Protein AF-A0A7Y5GTI1-F1 (afdb_monomer_lite)

Sequence (812 aa):
MNQNVGTFLNTLAIVGLLVFSTNTATAVPMTVPYIGQLQYDTGVNYFGEVELKATLHADMTQNTPIWGPYTFAEVDVTDGVFTILLGGDGSPALESGLLLEEGVWLEFTIDGTTMSPRQFVASVPYALLADDAAHLGGLEPSAFATWDQITAQQYVKKSDLGEVTGVTLSQLAELGYLTLTQLIEAGFATVDELVAVLQGTLHPVAFSGKYSDLIGAPAPVVSVDGLAGGTIAGAVEITGAVVADAVAAGAITQNGQPVCDKSGNCGPTLESLNCAINQVPRMGADGWECAAYGGGGSGVVPETDCAGPYKALQFQGGKFICVDLPQTGTSKGSAKGFEIVDSWGYAWDGVERHAATWTLAAQHCASLGGRLPTITELYRVSIAHKADVGTTYDTNYLWSRTQWAPGQHGRVKLTDGAVTGTNDTTAGPYRCVWPNNTANWFTGNHCYGEPESECYLTGPASKRYNIDKLDRPAVPYVAALDECNFYNASVPTQLDFAEAITDGLPNGSNQYLHTSDATRYDINNIVRWTNVQLDYTDTGSFVTWTGRSSAYRFRCIGVNYNAPKSEVTIPNPYVAPSLRIVSTMNDAPATSLAQAASLCYASGGHVAMERDYAELVRSGMPNGSNTWLWTGDYSRYDIAQVIRWTGIDKDYTDYYSTYATWQTIKGSSSPYRCVYYPVDASYQGPPSCTTNFPCVVTALGNGPVQSKTWFDPVDRPPVNYITAVKTCKSVGGRLPTARDYLEHIRNGLSNGSTNWVWTSDQVGDGGQNVEVIKWNAAEPAFDGTYSTYATNSDKGATTNRPYRCIWSNELR

Radius of gyration: 36.85 Å; chains: 1; bounding box: 100×84×128 Å

Secondary structure (DSSP, 8-state):
---------SSS-SS-----------PPP--EEEEEE-B-TTSPBP-EEEEEEEEEESSSS---EEEEEEEEEEEEEBTTEEEEEET-TTSPPPPGGGGSSS--EEEEEETTEE-SSPEE--SHHHHHHHHHTTSBTTB-GGGS--TTTS-TTS---TTSTTS-----HHHHHTT--S-HHHHHHTTS--HHHHHTTTT----PPP----TT--TTPPPPP-------S----S-----SPPPGGGTTTT--EETTEE---TT---SPPGGG----TTEEEEEETTEEEEEE--SSS-----TTTS-STTEEEEEETTEEEEEE--TTSTTTT-SSSSEEE-TTS-EEESSPEEEE-HHHHHHHHHHTT-BPPPHHHHHHHSTTTT-SS--TT--SEEEEEEEEETTEEEEEETTT--EEEEETTS-EEE--EE--PPPSSS-GGGSSSSTTPPPEEP-TTTTTEEE-SSPEEEE-HHHHHHHHHHTT-BPPPHHHHHHHHHTT---EESS-EEEEEEEETTEEEEE--EES-TT---STTTEEEEETTS-EEE--EEESS-PPPP----SSEEE-TTT--EEESSPEEEE-HHHHHHHHHHTT-EEPPHHHHHHHHHHT---EESS-EEEEEEEETTEEEEE--EE--TT--S-HHHHEEEEESTT--EEE-EEE--B-TT----TT-BTTB--EEEEESSSSS-EEEEE-SSPEEEE-HHHHHHHHHHTT-BPPPHHHHHHHHHTT--SB-SS-EEEEEEESTTS-EEEEE---B--TT--S-STTTEEEEE--TT--EEE--EEESB--

Foldseek 3Di:
DDDDDDDDPDDDPDPDDDDPPPPPPDPDFAKDKDKFFADDPVRFGDFFFKWKFKFKDLDQPDPDTPADRDIQGGFGADRRMTMDIACDNRGNGDDLVSLPRPWMWMWMQINNRTDPRTHTPPPPSVVVVVVVVCADVNHHPVVDDDVVNPDPPPDDDPVRVVPDPDDDPVNVVVVVPDDPVVCVVVPVDDPVRVVVVPPDDDDDDDPDPDPPPDPDDPDDDDDDPDDPADADDDDDDDDDDDDPVCVVVVRYDHVNHDDDPPVPQPDDDPVRADADPQWDFDQDPRGTDTDGPDDDDPDPQPPVVQPDQQWDFDDDPNDTHIDRQDCPALLNSLAAPGWFQALLRKTKRLDKDFWDQQVVQQVSLVVSQWGFAALQVLLCCAPLHVVSRHDCPQQFWAFHPQFQAFQWGKTAGRPNSDIDIDHRRDTGIHMTMDNNDADLWQWASLAADPRRDIFQQFADLGNFKGKHLEWGWWGFLSRQQRSQLSNLWGFAALLSVLRSLLVFSFDFVQWWAFHPDDLFLQKGKTFGDHGRDNPDQLFLSGIAMDGRSGTGITMTMIGPDNFDADQQDDPPWDQQPRNSKIKDLEWDDWDFPLVVQQVLQQSQFGFAAPRNCSSCLLSFRFDFPQWWAFHLADQFLFKGKTFTDHGRCNSVNDRSPSGIHIDGRPPGIGTTMTIHFGFQLVDPDFPVCDPVFHWDWDWGHDGPRTKIKTKGLEWDFWFFPSVQQVVLVVRSFGFAALSRCSSVLLVQSFDWDPWWADHPHAYDGRSQKHKTFTDDGRDNVCSSHDPNGIHIDGRDRPDITTTMTMRIRGRD

Structure (mmCIF, N/CA/C/O backbone):
data_AF-A0A7Y5GTI1-F1
#
_entry.id   AF-A0A7Y5GTI1-F1
#
loop_
_atom_site.group_PDB
_atom_site.id
_atom_site.type_symbol
_atom_site.label_atom_id
_atom_site.label_alt_id
_atom_site.label_comp_id
_atom_site.label_asym_id
_atom_site.label_entity_id
_atom_site.label_seq_id
_atom_site.pdbx_PDB_ins_code
_atom_site.Cartn_x
_atom_site.Cartn_y
_atom_site.Cartn_z
_atom_site.occupancy
_atom_site.B_iso_or_equiv
_atom_site.auth_seq_id
_atom_site.auth_comp_id
_atom_site.auth_asym_id
_atom_site.auth_atom_id
_atom_site.pdbx_PDB_model_num
ATOM 1 N N . MET A 1 1 ? -48.355 13.456 -92.345 1.00 36.22 1 MET A N 1
ATOM 2 C CA . MET A 1 1 ? -47.362 13.219 -93.416 1.00 36.22 1 MET A CA 1
ATOM 3 C C . MET A 1 1 ? -46.006 13.565 -92.827 1.00 36.22 1 MET A C 1
ATOM 5 O O . MET A 1 1 ? -45.826 14.702 -92.431 1.00 36.22 1 MET A O 1
ATOM 9 N N . ASN A 1 2 ? -45.274 12.540 -92.386 1.00 35.69 2 ASN A N 1
ATOM 10 C CA . ASN A 1 2 ? -44.119 11.949 -93.094 1.00 35.69 2 ASN A CA 1
ATOM 11 C C . ASN A 1 2 ? -42.889 12.868 -92.982 1.00 35.69 2 ASN A C 1
ATOM 13 O O . ASN A 1 2 ? -42.931 13.978 -93.491 1.00 35.69 2 ASN A O 1
ATOM 17 N N . GLN A 1 3 ? -41.906 12.509 -92.137 1.00 41.59 3 GLN A N 1
ATOM 18 C CA . GLN A 1 3 ? -40.700 11.720 -92.502 1.00 41.59 3 GLN A CA 1
ATOM 19 C C . GLN A 1 3 ? -39.766 12.547 -93.420 1.00 41.59 3 GLN A C 1
ATOM 21 O O . GLN A 1 3 ? -40.244 13.102 -94.395 1.00 41.59 3 GLN A O 1
ATOM 26 N N . ASN A 1 4 ? -38.450 12.695 -93.239 1.00 42.66 4 ASN A N 1
ATOM 27 C CA . ASN A 1 4 ? -37.425 11.849 -92.630 1.00 42.66 4 ASN A CA 1
ATOM 28 C C . ASN A 1 4 ? -36.087 12.633 -92.542 1.00 42.66 4 ASN A C 1
ATOM 30 O O . ASN A 1 4 ? -35.819 13.475 -93.391 1.00 42.66 4 ASN A O 1
ATOM 34 N N . VAL A 1 5 ? -35.272 12.279 -91.536 1.00 45.38 5 VAL A N 1
ATOM 35 C CA . VAL A 1 5 ? -33.856 11.828 -91.599 1.00 45.38 5 VAL A CA 1
ATOM 36 C C . VAL A 1 5 ? -32.812 12.691 -92.336 1.00 45.38 5 VAL A C 1
ATOM 38 O O . VAL A 1 5 ? -32.855 12.832 -93.552 1.00 45.38 5 VAL A O 1
ATOM 41 N N . GLY A 1 6 ? -31.755 13.095 -91.611 1.00 32.22 6 GLY A N 1
ATOM 42 C CA . GLY A 1 6 ? -30.464 13.448 -92.216 1.00 32.22 6 GLY A CA 1
ATOM 43 C C . GLY A 1 6 ? -29.449 14.112 -91.275 1.00 32.22 6 GLY A C 1
ATOM 44 O O . GLY A 1 6 ? -29.468 15.323 -91.112 1.00 32.22 6 GLY A O 1
ATOM 45 N N . THR A 1 7 ? -28.515 13.312 -90.743 1.00 40.84 7 THR A N 1
ATOM 46 C CA . THR A 1 7 ? -27.128 13.694 -90.373 1.00 40.84 7 THR A CA 1
ATOM 47 C C . THR A 1 7 ? -26.892 14.789 -89.320 1.00 40.84 7 THR A C 1
ATOM 49 O O . THR A 1 7 ? -26.626 15.928 -89.672 1.00 40.84 7 THR A O 1
ATOM 52 N N . PHE A 1 8 ? -26.809 14.393 -88.042 1.00 39.25 8 PHE A N 1
ATOM 53 C CA . PHE A 1 8 ? -25.876 14.967 -87.048 1.00 39.25 8 PHE A CA 1
ATOM 54 C C . PHE A 1 8 ? -25.490 13.872 -86.025 1.00 39.25 8 PHE A C 1
ATOM 56 O O . PHE A 1 8 ? -25.894 13.867 -84.868 1.00 39.25 8 PHE A O 1
ATOM 63 N N . LEU A 1 9 ? -24.749 12.873 -86.511 1.00 42.53 9 LEU A N 1
ATOM 64 C CA . LEU A 1 9 ? -24.110 11.790 -85.753 1.00 42.53 9 LEU A CA 1
ATOM 65 C C . LEU A 1 9 ? -22.601 11.922 -86.012 1.00 42.53 9 LEU A C 1
ATOM 67 O O . LEU A 1 9 ? -22.201 11.620 -87.133 1.00 42.53 9 LEU A O 1
ATOM 71 N N . ASN A 1 10 ? -21.815 12.441 -85.046 1.00 40.31 10 ASN A N 1
ATOM 72 C CA . ASN A 1 10 ? -20.383 12.108 -84.812 1.00 40.31 10 ASN A CA 1
ATOM 73 C C . ASN A 1 10 ? -19.594 13.016 -83.835 1.00 40.31 10 ASN A C 1
ATOM 75 O O . ASN A 1 10 ? -18.372 13.109 -83.933 1.00 40.31 10 ASN A O 1
ATOM 79 N N . THR A 1 11 ? -20.213 13.667 -82.844 1.00 38.53 11 THR A N 1
ATOM 80 C CA . THR A 1 11 ? -19.422 14.263 -81.736 1.00 38.53 11 THR A CA 1
ATOM 81 C C . THR A 1 11 ? -20.210 14.325 -80.427 1.00 38.53 11 THR A C 1
ATOM 83 O O . THR A 1 11 ? -20.256 15.342 -79.752 1.00 38.53 11 THR A O 1
ATOM 86 N N . LEU A 1 12 ? -20.881 13.223 -80.082 1.00 38.06 12 LEU A N 1
ATOM 87 C CA . LEU A 1 12 ? -21.534 13.041 -78.781 1.00 38.06 12 LEU A CA 1
ATOM 88 C C . LEU A 1 12 ? -21.280 11.610 -78.276 1.00 38.06 12 LEU A C 1
ATOM 90 O O . LEU A 1 12 ? -22.192 10.835 -78.020 1.00 38.06 12 LEU A O 1
ATOM 94 N N . ALA A 1 13 ? -20.007 11.224 -78.255 1.00 42.59 13 ALA A N 1
ATOM 95 C CA . ALA A 1 13 ? -19.537 9.950 -77.725 1.00 42.59 13 ALA A CA 1
ATOM 96 C C . ALA A 1 13 ? -18.061 10.105 -77.344 1.00 42.59 13 ALA A C 1
ATOM 98 O O . ALA A 1 13 ? -17.201 9.760 -78.139 1.00 42.59 13 ALA A O 1
ATOM 99 N N . ILE A 1 14 ? -17.794 10.738 -76.199 1.00 44.22 14 ILE A N 1
ATOM 100 C CA . ILE A 1 14 ? -16.613 10.648 -75.312 1.00 44.22 14 ILE A CA 1
ATOM 101 C C . ILE A 1 14 ? -16.901 11.669 -74.188 1.00 44.22 14 ILE A C 1
ATOM 103 O O . ILE A 1 14 ? -17.411 12.747 -74.469 1.00 44.22 14 ILE A O 1
ATOM 107 N N . VAL A 1 15 ? -16.609 11.330 -72.928 1.00 43.19 15 VAL A N 1
ATOM 108 C CA . VAL A 1 15 ? -16.983 12.043 -71.675 1.00 43.19 15 VAL A CA 1
ATOM 109 C C . VAL A 1 15 ? -18.380 11.703 -71.120 1.00 43.19 15 VAL A C 1
ATOM 111 O O . VAL A 1 15 ? -19.158 12.558 -70.716 1.00 43.19 15 VAL A O 1
ATOM 114 N N . GLY A 1 16 ? -18.691 10.407 -71.058 1.00 46.12 16 GLY A N 1
ATOM 115 C CA . GLY A 1 16 ? -19.838 9.864 -70.326 1.00 46.12 16 GLY A CA 1
ATOM 116 C C . GLY A 1 16 ? -19.456 8.601 -69.557 1.00 46.12 16 GLY A C 1
ATOM 117 O O . GLY A 1 16 ? -20.058 7.560 -69.781 1.00 46.12 16 GLY A O 1
ATOM 118 N N . LEU A 1 17 ? -18.404 8.666 -68.731 1.00 42.09 17 LEU A N 1
ATOM 119 C CA . LEU A 1 17 ? -18.058 7.620 -67.760 1.00 42.09 17 LEU A CA 1
ATOM 120 C C . LEU A 1 17 ? -17.113 8.190 -66.681 1.00 42.09 17 LEU A C 1
ATOM 122 O O . LEU A 1 17 ? -15.900 8.023 -66.749 1.00 42.09 17 LEU A O 1
ATOM 126 N N . LEU A 1 18 ? -17.663 8.903 -65.696 1.00 36.34 18 LEU A N 1
ATOM 127 C CA . LEU A 1 18 ? -16.980 9.158 -64.424 1.00 36.34 18 LEU A CA 1
ATOM 128 C C . LEU A 1 18 ? -17.676 8.290 -63.379 1.00 36.34 18 LEU A C 1
ATOM 130 O O . LEU A 1 18 ? -18.772 8.584 -62.911 1.00 36.34 18 LEU A O 1
ATOM 134 N N . VAL A 1 19 ? -17.053 7.143 -63.131 1.00 37.56 19 VAL A N 1
ATOM 135 C CA . VAL A 1 19 ? -17.410 6.184 -62.092 1.00 37.56 19 VAL A CA 1
ATOM 136 C C . VAL A 1 19 ? -17.234 6.887 -60.745 1.00 37.56 19 VAL A C 1
ATOM 138 O O . VAL A 1 19 ? -16.122 7.272 -60.394 1.00 37.56 19 VAL A O 1
ATOM 141 N N . PHE A 1 20 ? -18.321 7.076 -59.997 1.00 36.84 20 PHE A N 1
ATOM 142 C CA . PHE A 1 20 ? -18.232 7.396 -58.575 1.00 36.84 20 PHE A CA 1
ATOM 143 C C . PHE A 1 20 ? -17.738 6.140 -57.855 1.00 36.84 20 PHE A C 1
ATOM 145 O O . PHE A 1 20 ? -18.506 5.211 -57.614 1.00 36.84 20 PHE A O 1
ATOM 152 N N . SER A 1 21 ? -16.443 6.095 -57.552 1.00 31.05 21 SER A N 1
ATOM 153 C CA . SER A 1 21 ? -15.856 5.083 -56.677 1.00 31.05 21 SER A CA 1
ATOM 154 C C . SER A 1 21 ? -16.365 5.320 -55.256 1.00 31.05 21 SER A C 1
ATOM 156 O O . SER A 1 21 ? -15.812 6.127 -54.512 1.00 31.05 21 SER A O 1
ATOM 158 N N . THR A 1 22 ? -17.450 4.653 -54.866 1.00 35.97 22 THR A N 1
ATOM 159 C CA . THR A 1 22 ? -17.793 4.509 -53.451 1.00 35.97 22 THR A CA 1
ATOM 160 C C . THR A 1 22 ? -16.725 3.622 -52.822 1.00 35.97 22 THR A C 1
ATOM 162 O O . THR A 1 22 ? -16.745 2.407 -53.015 1.00 35.97 22 THR A O 1
ATOM 165 N N . ASN A 1 23 ? -15.770 4.217 -52.108 1.00 35.69 23 ASN A N 1
ATOM 166 C CA . ASN A 1 23 ? -14.880 3.459 -51.237 1.00 35.69 23 ASN A CA 1
ATOM 167 C C . ASN A 1 23 ? -15.736 2.895 -50.099 1.00 35.69 23 ASN A C 1
ATOM 169 O O . ASN A 1 23 ? -16.010 3.577 -49.115 1.00 35.69 23 ASN A O 1
ATOM 173 N N . THR A 1 24 ? -16.215 1.664 -50.254 1.00 37.25 24 THR A N 1
ATOM 174 C CA . THR A 1 24 ? -16.672 0.874 -49.115 1.00 37.25 24 THR A CA 1
ATOM 175 C C . THR A 1 24 ? -15.441 0.628 -48.256 1.00 37.25 24 THR A C 1
ATOM 177 O O . THR A 1 24 ? -14.560 -0.128 -48.664 1.00 37.25 24 THR A O 1
ATOM 180 N N . ALA A 1 25 ? -15.345 1.307 -47.113 1.00 40.88 25 ALA A N 1
ATOM 181 C CA . ALA A 1 25 ? -14.351 0.980 -46.104 1.00 40.88 25 ALA A CA 1
ATOM 182 C C . ALA A 1 25 ? -14.602 -0.472 -45.681 1.00 40.88 25 ALA A C 1
ATOM 184 O O . ALA A 1 25 ? -15.604 -0.785 -45.040 1.00 40.88 25 ALA A O 1
ATOM 185 N N . THR A 1 26 ? -13.748 -1.382 -46.136 1.00 47.75 26 THR A N 1
ATOM 186 C CA . THR A 1 26 ? -13.763 -2.767 -45.685 1.00 47.75 26 THR A CA 1
ATOM 187 C C . THR A 1 26 ? -13.248 -2.761 -44.256 1.00 47.75 26 THR A C 1
ATOM 189 O O . THR A 1 26 ? -12.081 -2.435 -44.040 1.00 47.75 26 THR A O 1
ATOM 192 N N . ALA A 1 27 ? -14.121 -3.062 -43.291 1.00 56.53 27 ALA A N 1
ATOM 193 C CA . ALA A 1 27 ? -13.717 -3.261 -41.906 1.00 56.53 27 ALA A CA 1
ATOM 194 C C . ALA A 1 27 ? -12.557 -4.267 -41.863 1.00 56.53 27 ALA A C 1
ATOM 196 O O . ALA A 1 27 ? -12.600 -5.290 -42.554 1.00 56.53 27 ALA A O 1
ATOM 197 N N . VAL A 1 28 ? -11.507 -3.946 -41.105 1.00 60.78 28 VAL A N 1
ATOM 198 C CA . VAL A 1 28 ? -10.356 -4.835 -40.931 1.00 60.78 28 VAL A CA 1
ATOM 199 C C . VAL A 1 28 ? -10.869 -6.135 -40.297 1.00 60.78 28 VAL A C 1
ATOM 201 O O . VAL A 1 28 ? -11.531 -6.068 -39.260 1.00 60.78 28 VAL A O 1
ATOM 204 N N . PRO A 1 29 ? -10.642 -7.311 -40.914 1.00 69.25 29 PRO A N 1
ATOM 205 C CA . PRO A 1 29 ? -11.096 -8.575 -40.348 1.00 69.25 29 PRO A CA 1
ATOM 206 C C . PRO A 1 29 ? -10.516 -8.778 -38.946 1.00 69.25 29 PRO A C 1
ATOM 208 O O . PRO A 1 29 ? -9.301 -8.722 -38.764 1.00 69.25 29 PRO A O 1
ATOM 211 N N . MET A 1 30 ? -11.377 -9.019 -37.956 1.00 80.31 30 MET A N 1
ATOM 212 C CA . MET A 1 30 ? -10.938 -9.305 -36.591 1.00 80.31 30 MET A CA 1
ATOM 213 C C . MET A 1 30 ? -10.418 -10.738 -36.507 1.00 80.31 30 MET A C 1
ATOM 215 O O . MET A 1 30 ? -11.181 -11.704 -36.608 1.00 80.31 30 MET A O 1
ATOM 219 N N . THR A 1 31 ? -9.106 -10.852 -36.317 1.00 87.88 31 THR A N 1
ATOM 220 C CA . THR A 1 31 ? -8.387 -12.120 -36.183 1.00 87.88 31 THR A CA 1
ATOM 221 C C . THR A 1 31 ? -7.679 -12.207 -34.835 1.00 87.88 31 THR A C 1
ATOM 223 O O . THR A 1 31 ? -7.075 -11.231 -34.393 1.00 87.88 31 THR A O 1
ATOM 226 N N . VAL A 1 32 ? -7.694 -13.379 -34.204 1.00 88.31 32 VAL A N 1
ATOM 227 C CA . VAL A 1 32 ? -7.061 -13.646 -32.908 1.00 88.31 32 VAL A CA 1
ATOM 228 C C . VAL A 1 32 ? -6.022 -14.760 -33.059 1.00 88.31 32 VAL A C 1
ATOM 230 O O . VAL A 1 32 ? -6.406 -15.901 -33.325 1.00 88.31 32 VAL A O 1
ATOM 233 N N . PRO A 1 33 ? -4.714 -14.479 -32.890 1.00 91.56 33 PRO A N 1
ATOM 234 C CA . PRO A 1 33 ? -3.706 -15.530 -32.890 1.00 91.56 33 PRO A CA 1
ATOM 235 C C . PRO A 1 33 ? -3.850 -16.377 -31.623 1.00 91.56 33 PRO A C 1
ATOM 237 O O . PRO A 1 33 ? -3.929 -15.847 -30.513 1.00 91.56 33 PRO A O 1
ATOM 240 N N . TYR A 1 34 ? -3.868 -17.695 -31.788 1.00 93.31 34 TYR A N 1
ATOM 241 C CA . TYR A 1 34 ? -3.927 -18.656 -30.695 1.00 93.31 34 TYR A CA 1
ATOM 242 C C . TYR A 1 34 ? -2.738 -19.615 -30.780 1.00 93.31 34 TYR A C 1
ATOM 244 O O . TYR A 1 34 ? -2.467 -20.183 -31.836 1.00 93.31 34 TYR A O 1
ATOM 252 N N . ILE A 1 35 ? -2.050 -19.806 -29.652 1.00 94.06 35 ILE A N 1
ATOM 253 C CA . ILE A 1 35 ? -0.941 -20.753 -29.502 1.00 94.06 35 ILE A CA 1
ATOM 254 C C . ILE A 1 35 ? -1.369 -21.808 -28.484 1.00 94.06 35 ILE A C 1
ATOM 256 O O . ILE A 1 35 ? -1.734 -21.461 -27.359 1.00 94.06 35 ILE A O 1
ATOM 260 N N . GLY A 1 36 ? -1.315 -23.079 -28.872 1.00 93.75 36 GLY A N 1
ATOM 261 C CA . GLY A 1 36 ? -1.652 -24.212 -28.013 1.00 93.75 36 GLY A CA 1
ATOM 262 C C . GLY A 1 36 ? -0.488 -25.182 -27.849 1.00 93.75 36 GLY A C 1
ATOM 263 O O . GLY A 1 36 ? 0.427 -25.208 -28.671 1.00 93.75 36 GLY A O 1
ATOM 264 N N . GLN A 1 37 ? -0.537 -25.989 -26.785 1.00 95.81 37 GLN A N 1
ATOM 265 C CA . GLN A 1 37 ? 0.386 -27.101 -26.565 1.00 95.81 37 GLN A CA 1
ATOM 266 C C . GLN A 1 37 ? -0.374 -28.435 -26.561 1.00 95.81 37 GLN A C 1
ATOM 268 O O . GLN A 1 37 ? -1.390 -28.578 -25.882 1.00 95.81 37 GLN A O 1
ATOM 273 N N . LEU A 1 38 ? 0.139 -29.411 -27.301 1.00 95.31 38 LEU A N 1
ATOM 274 C CA . LEU A 1 38 ? -0.356 -30.764 -27.461 1.00 95.31 38 LEU A CA 1
ATOM 275 C C . LEU A 1 38 ? 0.699 -31.755 -26.959 1.00 95.31 38 LEU A C 1
ATOM 277 O O . LEU A 1 38 ? 1.862 -31.740 -27.371 1.00 95.31 38 LEU A O 1
ATOM 281 N N . GLN A 1 39 ? 0.276 -32.636 -26.061 1.00 93.56 39 GLN A N 1
ATOM 282 C CA . GLN A 1 39 ? 1.096 -33.698 -25.494 1.00 93.56 39 GLN A CA 1
ATOM 283 C C . GLN A 1 39 ? 0.340 -35.019 -25.576 1.00 93.56 39 GLN A C 1
ATOM 285 O O . GLN A 1 39 ? -0.888 -35.049 -25.521 1.00 93.56 39 GLN A O 1
ATOM 290 N N . TYR A 1 40 ? 1.084 -36.114 -25.675 1.00 86.69 40 TYR A N 1
ATOM 291 C CA . TYR A 1 40 ? 0.546 -37.445 -25.432 1.00 86.69 40 TYR A CA 1
ATOM 292 C C . TYR A 1 40 ? 0.231 -37.624 -23.939 1.00 86.69 40 TYR A C 1
ATOM 294 O O . TYR A 1 40 ? 0.862 -36.993 -23.092 1.00 86.69 40 TYR A O 1
ATOM 302 N N . ASP A 1 41 ? -0.638 -38.579 -23.596 1.00 83.06 41 ASP A N 1
ATOM 303 C CA . ASP A 1 41 ? -0.954 -38.942 -22.198 1.00 83.06 41 ASP A CA 1
ATOM 304 C C . ASP A 1 41 ? 0.280 -39.348 -21.368 1.00 83.06 41 ASP A C 1
ATOM 306 O O . ASP A 1 41 ? 0.254 -39.370 -20.139 1.00 83.06 41 ASP A O 1
ATOM 310 N N . THR A 1 42 ? 1.386 -39.675 -22.038 1.00 86.25 42 THR A N 1
ATOM 311 C CA . THR A 1 42 ? 2.684 -39.970 -21.422 1.00 86.25 42 THR A CA 1
ATOM 312 C C . THR A 1 42 ? 3.453 -38.719 -20.977 1.00 86.25 42 THR A C 1
ATOM 314 O O . THR A 1 42 ? 4.522 -38.856 -20.383 1.00 86.25 42 THR A O 1
ATOM 317 N N . GLY A 1 43 ? 2.948 -37.515 -21.267 1.00 83.44 43 GLY A N 1
ATOM 318 C CA . GLY A 1 43 ? 3.606 -36.231 -21.008 1.00 83.44 43 GLY A CA 1
ATOM 319 C C . GLY A 1 43 ? 4.670 -35.845 -22.041 1.00 83.44 43 GLY A C 1
ATOM 320 O O . GLY A 1 43 ? 5.384 -34.864 -21.850 1.00 83.44 43 GLY A O 1
ATOM 321 N N . VAL A 1 44 ? 4.808 -36.610 -23.129 1.00 87.56 44 VAL A N 1
ATOM 322 C CA . VAL A 1 44 ? 5.727 -36.298 -24.235 1.00 87.56 44 VAL A CA 1
ATOM 323 C C . VAL A 1 44 ? 5.046 -35.336 -25.207 1.00 87.56 44 VAL A C 1
ATOM 325 O O . VAL A 1 44 ? 3.890 -35.546 -25.573 1.00 87.56 44 VAL A O 1
ATOM 328 N N . ASN A 1 45 ? 5.764 -34.305 -25.650 1.00 92.75 45 ASN A N 1
ATOM 329 C CA . ASN A 1 45 ? 5.281 -33.350 -26.646 1.00 92.75 45 ASN A CA 1
ATOM 330 C C . ASN A 1 45 ? 4.934 -34.043 -27.978 1.00 92.75 45 ASN A C 1
ATOM 332 O O . ASN A 1 45 ? 5.689 -34.887 -28.468 1.00 92.75 45 ASN A O 1
ATOM 336 N N . TYR A 1 46 ? 3.786 -33.688 -28.560 1.00 94.06 46 TYR A N 1
ATOM 337 C CA . TYR A 1 46 ? 3.366 -34.188 -29.870 1.00 94.06 46 TYR A CA 1
ATOM 338 C C . TYR A 1 46 ? 4.194 -33.543 -30.998 1.00 94.06 46 TYR A C 1
ATOM 340 O O . TYR A 1 46 ? 4.588 -32.384 -30.901 1.00 94.06 46 TYR A O 1
ATOM 348 N N . PHE A 1 47 ? 4.464 -34.282 -32.077 1.00 94.62 47 PHE A N 1
ATOM 349 C CA . PHE A 1 47 ? 5.173 -33.775 -33.256 1.00 94.62 47 PHE A CA 1
ATOM 350 C C . PHE A 1 47 ? 4.541 -34.350 -34.526 1.00 94.62 47 PHE A C 1
ATOM 352 O O . PHE A 1 47 ? 4.444 -35.573 -34.651 1.00 94.62 47 PHE A O 1
ATOM 359 N N . GLY A 1 48 ? 4.141 -33.482 -35.455 1.00 95.88 48 GLY A N 1
ATOM 360 C CA . GLY A 1 48 ? 3.481 -33.852 -36.710 1.00 95.88 48 GLY A CA 1
ATOM 361 C C . GLY A 1 48 ? 2.346 -32.896 -37.072 1.00 95.88 48 GLY A C 1
ATOM 362 O O . GLY A 1 48 ? 2.132 -31.901 -36.388 1.00 95.88 48 GLY A O 1
ATOM 363 N N . GLU A 1 49 ? 1.607 -33.215 -38.128 1.00 97.19 49 GLU A N 1
ATOM 364 C CA . GLU A 1 49 ? 0.411 -32.473 -38.543 1.00 97.19 49 GLU A CA 1
ATOM 365 C C . GLU A 1 49 ? -0.845 -33.043 -37.864 1.00 97.19 49 GLU A C 1
ATOM 367 O O . GLU A 1 49 ? -0.906 -34.245 -37.578 1.00 97.19 49 GLU A O 1
ATOM 372 N N . VAL A 1 50 ? -1.842 -32.191 -37.613 1.00 97.19 50 VAL A N 1
ATOM 373 C CA . VAL A 1 50 ? -3.167 -32.582 -37.093 1.00 97.19 50 VAL A CA 1
ATOM 374 C C . VAL A 1 50 ? -4.298 -31.842 -37.813 1.00 97.19 50 VAL A C 1
ATOM 376 O O . VAL A 1 50 ? -4.125 -30.709 -38.267 1.00 97.19 50 VAL A O 1
ATOM 379 N N . GLU A 1 51 ? -5.488 -32.449 -37.883 1.00 97.62 51 GLU A N 1
ATOM 380 C CA . GLU A 1 51 ? -6.732 -31.718 -38.160 1.00 97.62 51 GLU A CA 1
ATOM 381 C C . GLU A 1 51 ? -7.245 -31.114 -36.850 1.00 97.62 51 GLU A C 1
ATOM 383 O O . GLU A 1 51 ? -7.559 -31.831 -35.897 1.00 97.62 51 GLU A O 1
ATOM 388 N N . LEU A 1 52 ? -7.387 -29.791 -36.812 1.00 97.38 52 LEU A N 1
ATOM 389 C CA . LEU A 1 52 ? -7.878 -29.074 -35.643 1.00 97.38 52 LEU A CA 1
ATOM 390 C C . LEU A 1 52 ? -9.219 -28.407 -35.953 1.00 97.38 52 LEU A C 1
ATOM 392 O O . LEU A 1 52 ? -9.360 -27.697 -36.944 1.00 97.38 52 LEU A O 1
ATOM 396 N N . LYS A 1 53 ? -10.216 -28.582 -35.082 1.00 97.75 53 LYS A N 1
ATOM 397 C CA . LYS A 1 53 ? -11.475 -27.820 -35.121 1.00 97.75 53 LYS A CA 1
ATOM 398 C C . LYS A 1 53 ? -11.589 -26.927 -33.905 1.00 97.75 53 LYS A C 1
ATOM 400 O O . LYS A 1 53 ? -11.480 -27.430 -32.791 1.00 97.75 53 LYS A O 1
ATOM 405 N N . ALA A 1 54 ? -11.833 -25.641 -34.125 1.00 97.06 54 ALA A N 1
ATOM 406 C CA . ALA A 1 54 ? -12.027 -24.658 -33.066 1.00 97.06 54 ALA A CA 1
ATOM 407 C C . ALA A 1 54 ? -13.492 -24.213 -32.997 1.00 97.06 54 ALA A C 1
ATOM 409 O O . ALA A 1 54 ? -14.101 -23.901 -34.026 1.00 97.06 54 ALA A O 1
ATOM 410 N N . THR A 1 55 ? -14.023 -24.136 -31.779 1.00 97.06 55 THR A N 1
ATOM 411 C CA . THR A 1 55 ? -15.394 -23.696 -31.495 1.00 97.06 55 THR A CA 1
ATOM 412 C C . THR A 1 55 ? -15.398 -22.785 -30.269 1.00 97.06 55 THR A C 1
ATOM 414 O O . THR A 1 55 ? -14.792 -23.122 -29.255 1.00 97.06 55 THR A O 1
ATOM 417 N N . LEU A 1 56 ? -16.078 -21.641 -30.332 1.00 95.19 56 LEU A N 1
ATOM 418 C CA . LEU A 1 56 ? -16.292 -20.755 -29.187 1.00 95.19 56 LEU A CA 1
ATOM 419 C C . LEU A 1 56 ? -17.699 -20.946 -28.616 1.00 95.19 56 LEU A C 1
ATOM 421 O O . LEU A 1 56 ? -18.672 -21.071 -29.361 1.00 95.19 56 LEU A O 1
ATOM 425 N N . HIS A 1 57 ? -17.803 -20.901 -27.293 1.00 94.75 57 HIS A N 1
ATOM 426 C CA . HIS A 1 57 ? -19.032 -21.038 -26.514 1.00 94.75 57 HIS A CA 1
ATOM 427 C C . HIS A 1 57 ? -19.167 -19.887 -25.513 1.00 94.75 57 HIS A C 1
ATOM 429 O O . HIS A 1 57 ? -18.166 -19.397 -25.000 1.00 94.75 57 HIS A O 1
ATOM 435 N N . ALA A 1 58 ? -20.401 -19.499 -25.187 1.00 90.94 58 ALA A N 1
ATOM 436 C CA . ALA A 1 58 ? -20.686 -18.496 -24.152 1.00 90.94 58 ALA A CA 1
ATOM 437 C C . ALA A 1 58 ? -20.594 -19.051 -22.714 1.00 90.94 58 ALA A C 1
ATOM 439 O O . ALA A 1 58 ? -20.695 -18.308 -21.747 1.00 90.94 58 ALA A O 1
ATOM 440 N N . ASP A 1 59 ? -20.447 -20.371 -22.553 1.00 89.12 59 ASP A N 1
ATOM 441 C CA . ASP A 1 59 ? -20.339 -21.024 -21.247 1.00 89.12 59 ASP A CA 1
ATOM 442 C C . ASP A 1 59 ? -19.481 -22.301 -21.325 1.00 89.12 59 ASP A C 1
ATOM 444 O O . ASP A 1 59 ? -19.383 -22.964 -22.366 1.00 89.12 59 ASP A O 1
ATOM 448 N N . MET A 1 60 ? -18.892 -22.676 -20.188 1.00 87.75 60 MET A N 1
ATOM 449 C CA . MET A 1 60 ? -18.098 -23.887 -20.009 1.00 87.75 60 MET A CA 1
ATOM 450 C C . MET A 1 60 ? -18.927 -25.154 -20.276 1.00 87.75 60 MET A C 1
ATOM 452 O O . MET A 1 60 ? -18.365 -26.155 -20.717 1.00 87.75 60 MET A O 1
ATOM 456 N N . THR A 1 61 ? -20.245 -25.126 -20.027 1.00 84.06 61 THR A N 1
ATOM 457 C CA . THR A 1 61 ? -21.113 -26.318 -20.095 1.00 84.06 61 THR A CA 1
ATOM 458 C C . THR A 1 61 ? -22.134 -26.317 -21.235 1.00 84.06 61 THR A C 1
ATOM 460 O O . THR A 1 61 ? -22.621 -27.382 -21.617 1.00 84.06 61 THR A O 1
ATOM 463 N N . GLN A 1 62 ? -22.470 -25.159 -21.811 1.00 81.38 62 GLN A N 1
ATOM 464 C CA . GLN A 1 62 ? -23.461 -25.087 -22.890 1.00 81.38 62 GLN A CA 1
ATOM 465 C C . GLN A 1 62 ? -22.898 -25.550 -24.235 1.00 81.38 62 GLN A C 1
ATOM 467 O O . GLN A 1 62 ? -21.892 -25.040 -24.709 1.00 81.38 62 GLN A O 1
ATOM 472 N N . ASN A 1 63 ? -23.586 -26.468 -24.911 1.00 82.25 63 ASN A N 1
ATOM 473 C CA . ASN A 1 63 ? -23.117 -27.033 -26.184 1.00 82.25 63 ASN A CA 1
ATOM 474 C C . ASN A 1 63 ? -23.455 -26.200 -27.426 1.00 82.25 63 ASN A C 1
ATOM 476 O O . ASN A 1 63 ? -23.036 -26.565 -28.521 1.00 82.25 63 ASN A O 1
ATOM 480 N N . THR A 1 64 ? -24.201 -25.103 -27.292 1.00 93.56 64 THR A N 1
ATOM 481 C CA . THR A 1 64 ? -24.485 -24.220 -28.430 1.00 93.56 64 THR A CA 1
ATOM 482 C C . THR A 1 64 ? -23.246 -23.368 -28.714 1.00 93.56 64 THR A C 1
ATOM 484 O O . THR A 1 64 ? -22.816 -22.636 -27.819 1.00 93.56 64 THR A O 1
ATOM 487 N N . PRO A 1 65 ? -22.639 -23.466 -29.907 1.00 94.25 65 PRO A N 1
ATOM 488 C CA . PRO A 1 65 ? -21.513 -22.621 -30.266 1.00 94.25 65 PRO A CA 1
ATOM 489 C C . PRO A 1 65 ? -21.996 -21.200 -30.561 1.00 94.25 65 PRO A C 1
ATOM 491 O O . PRO A 1 65 ? -23.029 -21.012 -31.203 1.00 94.25 65 PRO A O 1
ATOM 494 N N . ILE A 1 66 ? -21.235 -20.208 -30.108 1.00 93.88 66 ILE A N 1
ATOM 495 C CA . ILE A 1 66 ? -21.395 -18.816 -30.543 1.00 93.88 66 ILE A CA 1
ATOM 496 C C . ILE A 1 66 ? -20.580 -18.546 -31.812 1.00 93.88 66 ILE A C 1
ATOM 498 O O . ILE A 1 66 ? -20.984 -17.728 -32.627 1.00 93.88 66 ILE A O 1
ATOM 502 N N . TRP A 1 67 ? -19.490 -19.287 -32.038 1.00 94.88 67 TRP A N 1
ATOM 503 C CA . TRP A 1 67 ? -18.695 -19.249 -33.270 1.00 94.88 67 TRP A CA 1
ATOM 504 C C . TRP A 1 67 ? -18.070 -20.626 -33.535 1.00 94.88 67 TRP A C 1
ATOM 506 O O . TRP A 1 67 ? -17.644 -21.304 -32.604 1.00 94.88 67 TRP A O 1
ATOM 516 N N . GLY A 1 68 ? -18.004 -21.057 -34.795 1.00 94.94 68 GLY A N 1
ATOM 517 C CA . GLY A 1 68 ? -17.535 -22.397 -35.169 1.00 94.94 68 GLY A CA 1
ATOM 518 C C . GLY A 1 68 ? -18.620 -23.484 -35.095 1.00 94.94 68 GLY A C 1
ATOM 519 O O . GLY A 1 68 ? -19.796 -23.172 -34.897 1.00 94.94 68 GLY A O 1
ATOM 520 N N . PRO A 1 69 ? -18.258 -24.765 -35.290 1.00 95.75 69 PRO A N 1
ATOM 521 C CA . PRO A 1 69 ? -16.895 -25.274 -35.470 1.00 95.75 69 PRO A CA 1
ATOM 522 C C . PRO A 1 69 ? -16.284 -24.892 -36.826 1.00 95.75 69 PRO A C 1
ATOM 524 O O . PRO A 1 69 ? -16.919 -25.062 -37.866 1.00 95.75 69 PRO A O 1
ATOM 527 N N . TYR A 1 70 ? -15.024 -24.453 -36.825 1.00 97.75 70 TYR A N 1
ATOM 528 C CA . TYR A 1 70 ? -14.230 -24.242 -38.043 1.00 97.75 70 TYR A CA 1
ATOM 529 C C . TYR A 1 70 ? -13.003 -25.144 -38.051 1.00 97.75 70 TYR A C 1
ATOM 531 O O . TYR A 1 70 ? -12.398 -25.371 -37.007 1.00 97.75 70 TYR A O 1
ATOM 539 N N . THR A 1 71 ? -12.678 -25.689 -39.225 1.00 97.12 71 THR A N 1
ATOM 540 C CA . THR A 1 71 ? -11.612 -26.685 -39.398 1.00 97.12 71 THR A CA 1
ATOM 541 C C . THR A 1 71 ? -10.362 -26.033 -39.968 1.00 97.12 71 THR A C 1
ATOM 543 O O . THR A 1 71 ? -10.433 -25.363 -40.994 1.00 97.12 71 THR A O 1
ATOM 546 N N . PHE A 1 72 ? -9.239 -26.293 -39.316 1.00 95.81 72 PHE A N 1
ATOM 547 C CA . PHE A 1 72 ? -7.886 -25.958 -39.720 1.00 95.81 72 PHE A CA 1
ATOM 548 C C . PHE A 1 72 ? -7.226 -27.285 -40.100 1.00 95.81 72 PHE A C 1
ATOM 550 O O . PHE A 1 72 ? -6.969 -28.133 -39.242 1.00 95.81 72 PHE A O 1
ATOM 557 N N . ALA A 1 73 ? -7.077 -27.513 -41.402 1.00 93.56 73 ALA A N 1
ATOM 558 C CA . ALA A 1 73 ? -6.443 -28.719 -41.919 1.00 93.56 73 ALA A CA 1
ATOM 559 C C . ALA A 1 73 ? -4.919 -28.570 -41.865 1.00 93.56 73 ALA A C 1
ATOM 561 O O . ALA A 1 73 ? -4.420 -27.461 -42.044 1.00 93.56 73 ALA A O 1
ATOM 562 N N . GLU A 1 74 ? -4.213 -29.685 -41.659 1.00 93.88 74 GLU A N 1
ATOM 563 C CA . GLU A 1 74 ? -2.746 -29.759 -41.772 1.00 93.88 74 GLU A CA 1
ATOM 564 C C . GLU A 1 74 ? -2.027 -28.755 -40.843 1.00 93.88 74 GLU A C 1
ATOM 566 O O . GLU A 1 74 ? -1.099 -28.058 -41.243 1.00 93.88 74 GLU A O 1
ATOM 571 N N . VAL A 1 75 ? -2.474 -28.645 -39.582 1.00 95.88 75 VAL A N 1
ATOM 572 C CA . VAL A 1 75 ? -1.825 -27.767 -38.596 1.00 95.88 75 VAL A CA 1
ATOM 573 C C . VAL A 1 75 ? -0.536 -28.419 -38.111 1.00 95.88 75 VAL A C 1
ATOM 575 O O . VAL A 1 75 ? -0.576 -29.437 -37.417 1.00 95.88 75 VAL A O 1
ATOM 578 N N . ASP A 1 76 ? 0.597 -27.801 -38.436 1.00 96.44 76 ASP A N 1
ATOM 579 C CA . ASP A 1 76 ? 1.914 -28.220 -37.964 1.00 96.44 76 ASP A CA 1
ATOM 580 C C . ASP A 1 76 ? 2.053 -28.059 -36.444 1.00 96.44 76 ASP A C 1
ATOM 582 O O . ASP A 1 76 ? 1.903 -26.967 -35.884 1.00 96.44 76 ASP A O 1
ATOM 586 N N . VAL A 1 77 ? 2.421 -29.151 -35.774 1.00 96.62 77 VAL A N 1
ATOM 587 C CA . VAL A 1 77 ? 2.760 -29.179 -34.351 1.00 96.62 77 VAL A CA 1
ATOM 588 C C . VAL A 1 77 ? 4.248 -29.484 -34.199 1.00 96.62 77 VAL A C 1
ATOM 590 O O . VAL A 1 77 ? 4.712 -30.586 -34.505 1.00 96.62 77 VAL A O 1
ATOM 593 N N . THR A 1 78 ? 5.005 -28.514 -33.687 1.00 93.38 78 THR A N 1
ATOM 594 C CA . THR A 1 78 ? 6.452 -28.633 -33.460 1.00 93.38 78 THR A CA 1
ATOM 595 C C . THR A 1 78 ? 6.753 -28.534 -31.971 1.00 93.38 78 THR A C 1
ATOM 597 O O . THR A 1 78 ? 6.424 -27.540 -31.331 1.00 93.38 78 THR A O 1
ATOM 600 N N . ASP A 1 79 ? 7.383 -29.573 -31.417 1.00 91.94 79 ASP A N 1
ATOM 601 C CA . ASP A 1 79 ? 7.665 -29.699 -29.977 1.00 91.94 79 ASP A CA 1
ATOM 602 C C . ASP A 1 79 ? 6.415 -29.487 -29.102 1.00 91.94 79 ASP A C 1
ATOM 604 O O . ASP A 1 79 ? 6.416 -28.811 -28.075 1.00 91.94 79 ASP A O 1
ATOM 608 N N . GLY A 1 80 ? 5.300 -30.064 -29.546 1.00 93.88 80 GLY A N 1
ATOM 609 C CA . GLY A 1 80 ? 4.002 -29.952 -28.903 1.00 93.88 80 GLY A CA 1
ATOM 610 C C . GLY A 1 80 ? 3.316 -28.618 -29.149 1.00 93.88 80 GLY A C 1
ATOM 611 O O . GLY A 1 80 ? 2.147 -28.508 -28.830 1.00 93.88 80 GLY A O 1
ATOM 612 N N . VAL A 1 81 ? 3.961 -27.609 -29.726 1.00 93.19 81 VAL A N 1
ATOM 613 C CA . VAL A 1 81 ? 3.352 -26.289 -29.911 1.00 93.19 81 VAL A CA 1
ATOM 614 C C . VAL A 1 81 ? 2.737 -26.171 -31.302 1.00 93.19 81 VAL A C 1
ATOM 616 O O . VAL A 1 81 ? 3.378 -26.501 -32.297 1.00 93.19 81 VAL A O 1
ATOM 619 N N . PHE A 1 82 ? 1.509 -25.657 -31.372 1.00 96.31 82 PHE A N 1
ATOM 620 C CA . PHE A 1 82 ? 0.841 -25.279 -32.618 1.00 96.31 82 PHE A CA 1
ATOM 621 C C . PHE A 1 82 ? 0.347 -23.835 -32.548 1.00 96.31 82 PHE A C 1
ATOM 623 O O . PHE A 1 82 ? 0.108 -23.299 -31.464 1.00 96.31 82 PHE A O 1
ATOM 630 N N . THR A 1 83 ? 0.180 -23.203 -33.708 1.00 95.00 83 THR A N 1
ATOM 631 C CA . THR A 1 83 ? -0.361 -21.841 -33.825 1.00 95.00 83 THR A CA 1
ATOM 632 C C . THR A 1 83 ? -1.444 -21.809 -34.896 1.00 95.00 83 THR A C 1
ATOM 634 O O . THR A 1 83 ? -1.249 -22.365 -35.970 1.00 95.00 83 THR A O 1
ATOM 637 N N . ILE A 1 84 ? -2.568 -21.153 -34.608 1.00 95.25 84 ILE A N 1
ATOM 638 C CA . ILE A 1 84 ? -3.663 -20.911 -35.561 1.00 95.25 84 ILE A CA 1
ATOM 639 C C . ILE A 1 84 ? -4.157 -19.468 -35.440 1.00 95.25 84 ILE A C 1
ATOM 641 O O . ILE A 1 84 ? -4.023 -18.849 -34.379 1.00 95.25 84 ILE A O 1
ATOM 645 N N . LEU A 1 85 ? -4.783 -18.943 -36.492 1.00 93.75 85 LEU A N 1
ATOM 646 C CA . LEU A 1 85 ? -5.449 -17.644 -36.464 1.00 93.75 85 LEU A CA 1
ATOM 647 C C . LEU A 1 85 ? -6.979 -17.807 -36.433 1.00 93.75 85 LEU A C 1
ATOM 649 O O . LEU A 1 85 ? -7.614 -18.093 -37.446 1.00 93.75 85 LEU A O 1
ATOM 653 N N . LEU A 1 86 ? -7.604 -17.590 -35.273 1.00 93.81 86 LEU A N 1
ATOM 654 C CA . LEU A 1 86 ? -9.066 -17.590 -35.149 1.00 93.81 86 LEU A CA 1
ATOM 655 C C . LEU A 1 86 ? -9.642 -16.359 -35.853 1.00 93.81 86 LEU A C 1
ATOM 657 O O . LEU A 1 86 ? -9.155 -15.249 -35.661 1.00 93.81 86 LEU A O 1
ATOM 661 N N . GLY A 1 87 ? -10.667 -16.537 -36.679 1.00 91.00 87 GLY A N 1
ATOM 662 C CA . GLY A 1 87 ? -11.153 -15.474 -37.561 1.00 91.00 87 GLY A CA 1
ATOM 663 C C . GLY A 1 87 ? -10.297 -15.258 -38.815 1.00 91.00 87 GLY A C 1
ATOM 664 O O . GLY A 1 87 ? -10.641 -14.419 -39.646 1.00 91.00 87 GLY A O 1
ATOM 665 N N . GLY A 1 88 ? -9.194 -16.004 -38.947 1.00 88.50 88 GLY A N 1
ATOM 666 C CA . GLY A 1 88 ? -8.319 -16.074 -40.115 1.00 88.50 88 GLY A CA 1
ATOM 667 C C . GLY A 1 88 ? -8.124 -17.521 -40.581 1.00 88.50 88 GLY A C 1
ATOM 668 O O . GLY A 1 88 ? -8.911 -18.398 -40.225 1.00 88.50 88 GLY A O 1
ATOM 669 N N . ASP A 1 89 ? -7.111 -17.774 -41.414 1.00 85.81 89 ASP A N 1
ATOM 670 C CA . ASP A 1 89 ? -6.707 -19.117 -41.881 1.00 85.81 89 ASP A CA 1
ATOM 671 C C . ASP A 1 89 ? -7.862 -20.003 -42.396 1.00 85.81 89 ASP A C 1
ATOM 673 O O . ASP A 1 89 ? -7.932 -21.202 -42.140 1.00 85.81 89 ASP A O 1
ATOM 677 N N . GLY A 1 90 ? -8.805 -19.400 -43.129 1.00 83.31 90 GLY A N 1
ATOM 678 C CA . GLY A 1 90 ? -9.971 -20.093 -43.692 1.00 83.31 90 GLY A CA 1
ATOM 679 C C . GLY A 1 90 ? -11.208 -20.133 -42.785 1.00 83.31 90 GLY A C 1
ATOM 680 O O . GLY A 1 90 ? -12.274 -20.548 -43.244 1.00 83.31 90 GLY A O 1
ATOM 681 N N . SER A 1 91 ? -11.113 -19.649 -41.543 1.00 92.50 91 SER A N 1
ATOM 682 C CA . SER A 1 91 ? -12.269 -19.403 -40.672 1.00 92.50 91 SER A CA 1
ATOM 683 C C . SER A 1 91 ? -12.867 -17.996 -40.897 1.00 92.50 91 SER A C 1
ATOM 685 O O . SER A 1 91 ? -12.131 -17.060 -41.214 1.00 92.50 91 SER A O 1
ATOM 687 N N . PRO A 1 92 ? -14.196 -17.806 -40.773 1.00 91.62 92 PRO A N 1
ATOM 688 C CA . PRO A 1 92 ? -14.831 -16.489 -40.841 1.00 91.62 92 PRO A CA 1
ATOM 689 C C . PRO A 1 92 ? -14.377 -15.565 -39.713 1.00 91.62 92 PRO A C 1
ATOM 691 O O . PRO A 1 92 ? -14.310 -16.004 -38.563 1.00 91.62 92 PRO A O 1
ATOM 694 N N . ALA A 1 93 ? -14.154 -14.289 -40.046 1.00 88.81 93 ALA A N 1
ATOM 695 C CA . ALA A 1 93 ? -13.782 -13.238 -39.099 1.00 88.81 93 ALA A CA 1
ATOM 696 C C . ALA A 1 93 ? -14.662 -13.256 -37.842 1.00 88.81 93 ALA A C 1
ATOM 698 O O . ALA A 1 93 ? -15.865 -13.520 -37.909 1.00 88.81 93 ALA A O 1
ATOM 699 N N . LEU A 1 94 ? -14.053 -12.971 -36.692 1.00 88.69 94 LEU A N 1
ATOM 700 C CA . LEU A 1 94 ? -14.786 -12.865 -35.436 1.00 88.69 94 LEU A CA 1
ATOM 701 C C . LEU A 1 94 ? -15.662 -11.608 -35.473 1.00 88.69 94 LEU A C 1
ATOM 703 O O . LEU A 1 94 ? -15.227 -10.565 -35.951 1.00 88.69 94 LEU A O 1
ATOM 707 N N . GLU A 1 95 ? -16.897 -11.693 -34.982 1.00 85.44 95 GLU A N 1
ATOM 708 C CA . GLU A 1 95 ? -17.769 -10.523 -34.836 1.00 85.44 95 GLU A CA 1
ATOM 709 C C . GLU A 1 95 ? -17.454 -9.803 -33.514 1.00 85.44 95 GLU A C 1
ATOM 711 O O . GLU A 1 95 ? -17.236 -10.453 -32.492 1.00 85.44 95 GLU A O 1
ATOM 716 N N . SER A 1 96 ? -17.447 -8.465 -33.494 1.00 74.62 96 SER A N 1
ATOM 717 C CA . SER A 1 96 ? -17.033 -7.687 -32.308 1.00 74.62 96 SER A CA 1
ATOM 718 C C . SER A 1 96 ? -17.954 -7.923 -31.112 1.00 74.62 96 SER A C 1
ATOM 720 O O . SER A 1 96 ? -17.496 -7.978 -29.974 1.00 74.62 96 SER A O 1
ATOM 722 N N . GLY A 1 97 ? -19.247 -8.144 -31.371 1.00 79.00 97 GLY A N 1
ATOM 723 C CA . GLY A 1 97 ? -20.233 -8.484 -30.344 1.00 79.00 97 GLY A CA 1
ATOM 724 C C . GLY A 1 97 ? -19.962 -9.817 -29.643 1.00 79.00 97 GLY A C 1
ATOM 725 O O . GLY A 1 97 ? -20.327 -9.984 -28.485 1.00 79.00 97 GLY A O 1
ATOM 726 N N . LEU A 1 98 ? -19.271 -10.739 -30.312 1.00 78.31 98 LEU A N 1
ATOM 727 C CA . LEU A 1 98 ? -19.012 -12.097 -29.832 1.00 78.31 98 LEU A CA 1
ATOM 728 C C . LEU A 1 98 ? -17.996 -12.128 -28.684 1.00 78.31 98 LEU A C 1
ATOM 730 O O . LEU A 1 98 ? -17.994 -13.049 -27.874 1.00 78.31 98 LEU A O 1
ATOM 734 N N . LEU A 1 99 ? -17.139 -11.107 -28.618 1.00 72.50 99 LEU A N 1
ATOM 735 C CA . LEU A 1 99 ? -16.102 -10.949 -27.601 1.00 72.50 99 LEU A CA 1
ATOM 736 C C . LEU A 1 99 ? -16.550 -10.049 -26.432 1.00 72.50 99 LEU A C 1
ATOM 738 O O . LEU A 1 99 ? -15.802 -9.888 -25.471 1.00 72.50 99 LEU A O 1
ATOM 742 N N . LEU A 1 100 ? -17.757 -9.468 -26.499 1.00 68.50 100 LEU A N 1
ATOM 743 C CA . LEU A 1 100 ? -18.324 -8.610 -25.450 1.00 68.50 100 LEU A CA 1
ATOM 744 C C . LEU A 1 100 ? -19.081 -9.380 -24.362 1.00 68.50 100 LEU A C 1
ATOM 746 O O . LEU A 1 100 ? -19.382 -8.803 -23.316 1.00 68.50 100 LEU A O 1
ATOM 750 N N . GLU A 1 101 ? -19.410 -10.652 -24.589 1.00 70.50 101 GLU A N 1
ATOM 751 C CA . GLU A 1 101 ? -20.073 -11.469 -23.574 1.00 70.50 101 GLU A CA 1
ATOM 752 C C . GLU A 1 101 ? -19.094 -11.855 -22.454 1.00 70.50 101 GLU A C 1
ATOM 754 O O . GLU A 1 101 ? -17.938 -12.209 -22.703 1.00 70.50 101 GLU A O 1
ATOM 759 N N . GLU A 1 102 ? -19.551 -11.784 -21.198 1.00 71.88 102 GLU A N 1
ATOM 760 C CA . GLU A 1 102 ? -18.762 -12.206 -20.039 1.00 71.88 102 GLU A CA 1
ATOM 761 C C . GLU A 1 102 ? -18.520 -13.721 -20.089 1.00 71.88 102 GLU A C 1
ATOM 763 O O . GLU A 1 102 ? -19.307 -14.523 -19.593 1.00 71.88 102 GLU A O 1
ATOM 768 N N . GLY A 1 103 ? -17.381 -14.100 -20.662 1.00 76.69 103 GLY A N 1
ATOM 769 C CA . GLY A 1 103 ? -16.797 -15.423 -20.527 1.00 76.69 103 GLY A CA 1
ATOM 770 C C . GLY A 1 103 ? -16.941 -16.343 -21.729 1.00 76.69 103 GLY A C 1
ATOM 771 O O . GLY A 1 103 ? -17.670 -17.328 -21.695 1.00 76.69 103 GLY A O 1
ATOM 772 N N . VAL A 1 104 ? -16.140 -16.071 -22.757 1.00 91.31 104 VAL A N 1
ATOM 773 C CA . VAL A 1 104 ? -16.001 -16.917 -23.945 1.00 91.31 104 VAL A CA 1
ATOM 774 C C . VAL A 1 104 ? -15.091 -18.120 -23.658 1.00 91.31 104 VAL A C 1
ATOM 776 O O . VAL A 1 104 ? -13.997 -17.978 -23.107 1.00 91.31 104 VAL A O 1
ATOM 779 N N . TRP A 1 105 ? -15.522 -19.310 -24.077 1.00 94.12 105 TRP A N 1
ATOM 780 C CA . TRP A 1 105 ? -14.825 -20.585 -23.895 1.00 94.12 105 TRP A CA 1
ATOM 781 C C . TRP A 1 105 ? -14.477 -21.223 -25.237 1.00 94.12 105 TRP A C 1
ATOM 783 O O . TRP A 1 105 ? -15.350 -21.418 -26.076 1.00 94.12 105 TRP A O 1
ATOM 793 N N . LEU A 1 106 ? -13.216 -21.594 -25.422 1.00 95.50 106 LEU A N 1
ATOM 794 C CA . LEU A 1 106 ? -12.684 -22.248 -26.609 1.00 95.50 106 LEU A CA 1
ATOM 795 C C . LEU A 1 106 ? -12.626 -23.767 -26.417 1.00 95.50 106 LEU A C 1
ATOM 797 O O . LEU A 1 106 ? -12.034 -24.276 -25.462 1.00 95.50 106 LEU A O 1
ATOM 801 N N . GLU A 1 107 ? -13.242 -24.485 -27.346 1.00 97.06 107 GLU A N 1
ATOM 802 C CA . GLU A 1 107 ? -13.207 -25.936 -27.471 1.00 97.06 107 GLU A CA 1
ATOM 803 C C . GLU A 1 107 ? -12.380 -26.322 -28.700 1.00 97.06 107 GLU A C 1
ATOM 805 O O . GLU A 1 107 ? -12.568 -25.764 -29.784 1.00 97.06 107 GLU A O 1
ATOM 810 N N . PHE A 1 108 ? -11.490 -27.302 -28.528 1.00 97.06 108 PHE A N 1
ATOM 811 C CA . PHE A 1 108 ? -10.764 -27.920 -29.632 1.00 97.06 108 PHE A CA 1
ATOM 812 C C . PHE A 1 108 ? -11.220 -29.352 -29.853 1.00 97.06 108 PHE A C 1
ATOM 814 O O . PHE A 1 108 ? -11.425 -30.100 -28.902 1.00 97.06 108 PHE A O 1
ATOM 821 N N . THR A 1 109 ? -11.308 -29.757 -31.115 1.00 97.31 109 THR A N 1
ATOM 822 C CA . THR A 1 109 ? -11.327 -31.167 -31.508 1.00 97.31 109 THR A CA 1
ATOM 823 C C . THR A 1 109 ? -10.110 -31.439 -32.381 1.00 97.31 109 THR A C 1
ATOM 825 O O . THR A 1 109 ? -9.996 -30.840 -33.446 1.00 97.31 109 THR A O 1
ATOM 828 N N . ILE A 1 110 ? -9.209 -32.309 -31.925 1.00 96.12 110 ILE A N 1
ATOM 829 C CA . ILE A 1 110 ? -7.943 -32.643 -32.595 1.00 96.12 110 ILE A CA 1
ATOM 830 C C . ILE A 1 110 ? -8.043 -34.082 -33.099 1.00 96.12 110 ILE A C 1
ATOM 832 O O . ILE A 1 110 ? -8.306 -34.987 -32.307 1.00 96.12 110 ILE A O 1
ATOM 836 N N . ASP A 1 111 ? -7.920 -34.287 -34.411 1.00 95.44 111 ASP A N 1
ATOM 837 C CA . ASP A 1 111 ? -8.070 -35.591 -35.081 1.00 95.44 111 ASP A CA 1
ATOM 838 C C . ASP A 1 111 ? -9.330 -36.364 -34.637 1.00 95.44 111 ASP A C 1
ATOM 840 O O . ASP A 1 111 ? -9.332 -37.574 -34.404 1.00 95.44 111 ASP A O 1
ATOM 844 N N . GLY A 1 112 ? -10.438 -35.633 -34.475 1.00 94.3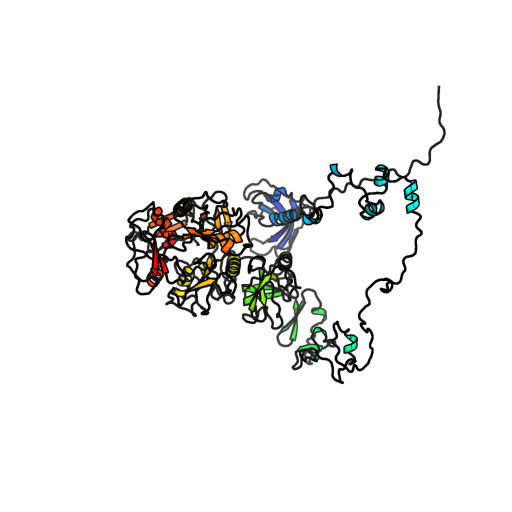1 112 GLY A N 1
ATOM 845 C CA . GLY A 1 112 ? -11.730 -36.177 -34.042 1.00 94.31 112 GLY A CA 1
ATOM 846 C C . GLY A 1 112 ? -11.898 -36.358 -32.528 1.00 94.31 112 GLY A C 1
ATOM 847 O O . GLY A 1 112 ? -12.986 -36.734 -32.094 1.00 94.31 112 GLY A O 1
ATOM 848 N N . THR A 1 113 ? -10.882 -36.051 -31.719 1.00 94.69 113 THR A N 1
ATOM 849 C CA . THR A 1 113 ? -10.950 -36.107 -30.250 1.00 94.69 113 THR A CA 1
ATOM 850 C C . THR A 1 113 ? -11.229 -34.727 -29.665 1.00 94.69 113 THR A C 1
ATOM 852 O O . THR A 1 113 ? -10.413 -33.816 -29.791 1.00 94.69 113 THR A O 1
ATOM 855 N N . THR A 1 114 ? -12.379 -34.556 -29.011 1.00 95.38 114 THR A N 1
ATOM 856 C CA . THR A 1 114 ? -12.728 -33.302 -28.328 1.00 95.38 114 THR A CA 1
ATOM 857 C C . THR A 1 114 ? -11.941 -33.155 -27.029 1.00 95.38 114 THR A C 1
ATOM 859 O O . THR A 1 114 ? -11.989 -34.018 -26.152 1.00 95.38 114 THR A O 1
ATOM 862 N N . MET A 1 115 ? -11.238 -32.037 -26.899 1.00 93.25 115 MET A N 1
ATOM 863 C CA . MET A 1 115 ? -10.418 -31.694 -25.746 1.00 93.25 115 MET A CA 1
ATOM 864 C C . MET A 1 115 ? -11.297 -31.101 -24.638 1.00 93.25 115 MET A C 1
ATOM 866 O O . MET A 1 115 ? -12.086 -30.188 -24.878 1.00 93.25 115 MET A O 1
ATOM 870 N N . SER A 1 116 ? -11.148 -31.609 -23.412 1.00 90.25 116 SER A N 1
ATOM 871 C CA . SER A 1 116 ? -11.894 -31.162 -22.229 1.00 90.25 116 SER A CA 1
ATOM 872 C C . SER A 1 116 ? -10.949 -30.980 -21.031 1.00 90.25 116 SER A C 1
ATOM 874 O O . SER A 1 116 ? -10.078 -31.831 -20.835 1.00 90.25 116 SER A O 1
ATOM 876 N N . PRO A 1 117 ? -11.136 -29.944 -20.185 1.00 92.69 117 PRO A N 1
ATOM 877 C CA . PRO A 1 117 ? -12.202 -28.934 -20.240 1.00 92.69 117 PRO A CA 1
ATOM 878 C C . PRO A 1 117 ? -11.965 -27.862 -21.317 1.00 92.69 117 PRO A C 1
ATOM 880 O O . PRO A 1 117 ? -10.842 -27.679 -21.785 1.00 92.69 117 PRO A O 1
ATOM 883 N N . ARG A 1 118 ? -13.024 -27.123 -21.680 1.00 95.25 118 ARG A N 1
ATOM 884 C CA . ARG A 1 118 ? -12.908 -25.927 -22.532 1.00 95.25 118 ARG A CA 1
ATOM 885 C C . ARG A 1 118 ? -12.019 -24.880 -21.869 1.00 95.25 118 ARG A C 1
ATOM 887 O O . ARG A 1 118 ? -12.006 -24.750 -20.644 1.00 95.25 118 ARG A O 1
ATOM 894 N N . GLN A 1 119 ? -11.312 -24.105 -22.680 1.00 93.06 119 GLN A N 1
ATOM 895 C CA . GLN A 1 119 ? -10.387 -23.084 -22.202 1.00 93.06 119 GLN A CA 1
ATOM 896 C C . GLN A 1 119 ? -11.038 -21.703 -22.207 1.00 93.06 119 GLN A C 1
ATOM 898 O O . GLN A 1 119 ? -11.628 -21.294 -23.199 1.00 93.06 119 GLN A O 1
ATOM 903 N N . PHE A 1 120 ? -10.918 -20.963 -21.110 1.00 91.50 120 PHE A N 1
ATOM 904 C CA . PHE A 1 120 ? -11.437 -19.600 -21.007 1.00 91.50 120 PHE A CA 1
ATOM 905 C C . PHE A 1 120 ? -10.571 -18.607 -21.799 1.00 91.50 120 PHE A C 1
ATOM 907 O O . PHE A 1 120 ? -9.351 -18.575 -21.627 1.00 91.50 120 PHE A O 1
ATOM 914 N N . VAL A 1 121 ? -11.185 -17.756 -22.623 1.00 87.69 121 VAL A N 1
ATOM 915 C CA . VAL A 1 121 ? -10.492 -16.742 -23.435 1.00 87.69 121 VAL A CA 1
ATOM 916 C C . VAL A 1 121 ? -10.489 -15.402 -22.684 1.00 87.69 121 VAL A C 1
ATOM 918 O O . VAL A 1 121 ? -11.341 -14.547 -22.899 1.00 87.69 121 VAL A O 1
ATOM 921 N N . ALA A 1 122 ? -9.536 -15.224 -21.762 1.00 70.56 122 ALA A N 1
ATOM 922 C CA . ALA A 1 122 ? -9.570 -14.134 -20.774 1.00 70.56 122 ALA A CA 1
ATOM 923 C C . ALA A 1 122 ? -9.086 -12.755 -21.264 1.00 70.56 122 ALA A C 1
ATOM 925 O O . ALA A 1 122 ? -9.476 -11.736 -20.699 1.00 70.56 122 ALA A O 1
ATOM 926 N N . SER A 1 123 ? -8.167 -12.708 -22.233 1.00 60.75 123 SER A N 1
ATOM 927 C CA . SER A 1 123 ? -7.259 -11.554 -22.390 1.00 60.75 123 SER A CA 1
ATOM 928 C C . SER A 1 123 ? -7.228 -10.915 -23.780 1.00 60.75 123 SER A C 1
ATOM 930 O O . SER A 1 123 ? -6.761 -9.788 -23.909 1.00 60.75 123 SER A O 1
ATOM 932 N N . VAL A 1 124 ? -7.749 -11.580 -24.812 1.00 60.75 124 VAL A N 1
ATOM 933 C CA . VAL A 1 124 ? -7.731 -11.060 -26.192 1.00 60.75 124 VAL A CA 1
ATOM 934 C C . VAL A 1 124 ? -8.892 -10.104 -26.530 1.00 60.75 124 VAL A C 1
ATOM 936 O O . VAL A 1 124 ? -8.626 -9.081 -27.163 1.00 60.75 124 VAL A O 1
ATOM 939 N N . PRO A 1 125 ? -10.142 -10.336 -26.076 1.00 57.56 125 PRO A N 1
ATOM 940 C CA . PRO A 1 125 ? -11.268 -9.420 -26.305 1.00 57.56 125 PRO A CA 1
ATOM 941 C C . PRO A 1 125 ? -10.982 -7.956 -25.954 1.00 57.56 125 PRO A C 1
ATOM 943 O O . PRO A 1 125 ? -11.298 -7.038 -26.707 1.00 57.56 125 PRO A O 1
ATOM 946 N N . TYR A 1 126 ? -10.325 -7.743 -24.813 1.00 59.38 126 TYR A N 1
ATOM 947 C CA . TYR A 1 126 ? -10.057 -6.411 -24.280 1.00 59.38 126 TYR A CA 1
ATOM 948 C C . TYR A 1 126 ? -8.947 -5.668 -25.032 1.00 59.38 126 TYR A C 1
ATOM 950 O O . TYR A 1 126 ? -8.963 -4.440 -25.064 1.00 59.38 126 TYR A O 1
ATOM 958 N N . ALA A 1 127 ? -8.011 -6.385 -25.663 1.00 60.66 127 ALA A N 1
ATOM 959 C CA . ALA A 1 127 ? -6.974 -5.774 -26.493 1.00 60.66 127 ALA A CA 1
ATOM 960 C C . ALA A 1 127 ? -7.544 -5.248 -27.821 1.00 60.66 127 ALA A C 1
ATOM 962 O O . ALA A 1 127 ? -7.107 -4.208 -28.300 1.00 60.66 127 ALA A O 1
ATOM 963 N N . LEU A 1 128 ? -8.559 -5.921 -28.374 1.00 61.41 128 LEU A N 1
ATOM 964 C CA . LEU A 1 128 ? -9.254 -5.478 -29.587 1.00 61.41 128 LEU A CA 1
ATOM 965 C C . LEU A 1 128 ? -10.184 -4.286 -29.310 1.00 61.41 128 LEU A C 1
ATOM 967 O O . LEU A 1 128 ? -10.240 -3.350 -30.099 1.00 61.41 128 LEU A O 1
ATOM 971 N N . LEU A 1 129 ? -10.831 -4.253 -28.139 1.00 61.78 129 LEU A N 1
ATOM 972 C CA . LEU A 1 129 ? -11.575 -3.074 -27.672 1.00 61.78 129 LEU A CA 1
ATOM 973 C C . LEU A 1 129 ? -10.686 -1.847 -27.437 1.00 61.78 129 LEU A C 1
ATOM 975 O O . LEU A 1 129 ? -11.155 -0.719 -27.559 1.00 61.78 129 LEU A O 1
ATOM 979 N N . ALA A 1 130 ? -9.415 -2.051 -27.084 1.00 59.56 130 ALA A N 1
ATOM 980 C CA . ALA A 1 130 ? -8.465 -0.957 -26.912 1.00 59.56 130 ALA A CA 1
ATOM 981 C C . ALA A 1 130 ? -8.075 -0.303 -28.251 1.00 59.56 130 ALA A C 1
ATOM 983 O O . ALA A 1 130 ? -7.794 0.893 -28.269 1.00 59.56 130 ALA A O 1
ATOM 984 N N . ASP A 1 131 ? -8.109 -1.056 -29.356 1.00 60.44 131 ASP A N 1
ATOM 985 C CA . ASP A 1 131 ? -7.909 -0.521 -30.709 1.00 60.44 131 ASP A CA 1
ATOM 986 C C . ASP A 1 131 ? -9.141 0.269 -31.182 1.00 60.44 131 ASP A C 1
ATOM 988 O O . ASP A 1 131 ? -9.019 1.378 -31.701 1.00 60.44 131 ASP A O 1
ATOM 992 N N . ASP A 1 132 ? -10.348 -0.218 -30.874 1.00 59.06 132 ASP A N 1
ATOM 993 C CA . ASP A 1 132 ? -11.587 0.547 -31.080 1.00 59.06 132 ASP A CA 1
ATOM 994 C C . ASP A 1 132 ? -11.616 1.824 -30.218 1.00 59.06 132 ASP A C 1
ATOM 996 O O . ASP A 1 132 ? -12.098 2.861 -30.659 1.00 59.06 132 ASP A O 1
ATOM 1000 N N . ALA A 1 133 ? -11.037 1.806 -29.011 1.00 56.91 133 ALA A N 1
ATOM 1001 C CA . ALA A 1 133 ? -10.906 2.998 -28.169 1.00 56.91 133 ALA A CA 1
ATOM 1002 C C . ALA A 1 133 ? -9.942 4.055 -28.745 1.00 56.91 133 ALA A C 1
ATOM 1004 O O . ALA A 1 133 ? -10.021 5.223 -28.353 1.00 56.91 133 ALA A O 1
ATOM 1005 N N . ALA A 1 134 ? -9.058 3.676 -29.676 1.00 55.38 134 ALA A N 1
ATOM 1006 C CA . ALA A 1 134 ? -8.229 4.618 -30.421 1.00 55.38 134 ALA A CA 1
ATOM 1007 C C . ALA A 1 134 ? -9.008 5.333 -31.541 1.00 55.38 134 ALA A C 1
ATOM 1009 O O . ALA A 1 134 ? -8.538 6.353 -32.037 1.00 55.38 134 ALA A O 1
ATOM 1010 N N . HIS A 1 135 ? -10.214 4.868 -31.893 1.00 64.19 135 HIS A N 1
ATOM 1011 C CA . HIS A 1 135 ? -11.020 5.401 -32.989 1.00 64.19 135 HIS A CA 1
ATOM 1012 C C . HIS A 1 135 ? -12.375 5.929 -32.491 1.00 64.19 135 HIS A C 1
ATOM 1014 O O . HIS A 1 135 ? -13.139 5.243 -31.819 1.00 64.19 135 HIS A O 1
ATOM 1020 N N . LEU A 1 136 ? -12.753 7.154 -32.868 1.00 53.59 136 LEU A N 1
ATOM 1021 C CA . LEU A 1 136 ? -14.082 7.685 -32.553 1.00 53.59 136 LEU A CA 1
ATOM 1022 C C . LEU A 1 136 ? -15.015 7.413 -33.740 1.00 53.59 136 LEU A C 1
ATOM 1024 O O . LEU A 1 136 ? -14.912 8.050 -34.783 1.00 53.59 136 LEU A O 1
ATOM 1028 N N . GLY A 1 137 ? -15.914 6.432 -33.616 1.00 60.34 137 GLY A N 1
ATOM 1029 C CA . GLY A 1 137 ? -16.836 6.069 -34.704 1.00 60.34 137 GLY A CA 1
ATOM 1030 C C . GLY A 1 137 ? -16.142 5.502 -35.953 1.00 60.34 137 GLY A C 1
ATOM 1031 O O . GLY A 1 137 ? -16.613 5.735 -37.065 1.00 60.34 137 GLY A O 1
ATOM 1032 N N . GLY A 1 138 ? -15.022 4.790 -35.773 1.00 57.50 138 GLY A N 1
ATOM 1033 C CA . GLY A 1 138 ? -14.244 4.184 -36.863 1.00 57.50 138 GLY A CA 1
ATOM 1034 C C . GLY A 1 138 ? -13.318 5.151 -37.609 1.00 57.50 138 GLY A C 1
ATOM 1035 O O . GLY A 1 138 ? -12.829 4.818 -38.685 1.00 57.50 138 GLY A O 1
ATOM 1036 N N . LEU A 1 139 ? -13.093 6.351 -37.066 1.00 56.78 139 LEU A N 1
ATOM 1037 C CA . LEU A 1 139 ? -12.164 7.343 -37.605 1.00 56.78 139 LEU A CA 1
ATOM 1038 C C . LEU A 1 139 ? -11.091 7.688 -36.560 1.00 56.78 139 LEU A C 1
ATOM 1040 O O . LEU A 1 139 ? -11.380 7.779 -35.367 1.00 56.78 139 LEU A O 1
ATOM 1044 N N . GLU A 1 140 ? -9.859 7.892 -37.025 1.00 64.44 140 GLU A N 1
ATOM 1045 C CA . GLU A 1 140 ? -8.709 8.311 -36.210 1.00 64.44 140 GLU A CA 1
ATOM 1046 C C . GLU A 1 140 ? -8.982 9.642 -35.478 1.00 64.44 140 GLU A C 1
ATOM 1048 O O . GLU A 1 140 ? -9.674 10.503 -36.030 1.00 64.44 140 GLU A O 1
ATOM 1053 N N . PRO A 1 141 ? -8.400 9.907 -34.292 1.00 59.03 141 PRO A N 1
ATOM 1054 C CA . PRO A 1 141 ? -8.637 11.147 -33.545 1.00 59.03 141 PRO A CA 1
ATOM 1055 C C . PRO A 1 141 ? -8.250 12.409 -34.326 1.00 59.03 141 PRO A C 1
ATOM 1057 O O . PRO A 1 141 ? -8.833 13.470 -34.122 1.00 59.03 141 PRO A O 1
ATOM 1060 N N . SER A 1 142 ? -7.309 12.291 -35.269 1.00 66.25 142 SER A N 1
ATOM 1061 C CA . SER A 1 142 ? -6.910 13.367 -36.186 1.00 66.25 142 SER A CA 1
ATOM 1062 C C . SER A 1 142 ? -7.991 13.754 -37.205 1.00 66.25 142 SER A C 1
ATOM 1064 O O . SER A 1 142 ? -7.916 14.832 -37.793 1.00 66.25 142 SER A O 1
ATOM 1066 N N . ALA A 1 143 ? -9.013 12.913 -37.396 1.00 60.91 143 ALA A N 1
ATOM 1067 C CA . ALA A 1 143 ? -10.187 13.214 -38.210 1.00 60.91 143 ALA A CA 1
ATOM 1068 C C . ALA A 1 143 ? -11.207 14.115 -37.485 1.00 60.91 143 ALA A C 1
ATOM 1070 O O . ALA A 1 143 ? -12.169 14.570 -38.107 1.00 60.91 143 ALA A O 1
ATOM 1071 N N . PHE A 1 144 ? -11.006 14.395 -36.193 1.00 63.81 144 PHE A N 1
ATOM 1072 C CA . PHE A 1 144 ? -11.881 15.232 -35.376 1.00 63.81 144 PHE A CA 1
ATOM 1073 C C . PHE A 1 144 ? -11.146 16.493 -34.915 1.00 63.81 144 PHE A C 1
ATOM 1075 O O . PHE A 1 144 ? -9.997 16.443 -34.484 1.00 63.81 144 PHE A O 1
ATOM 1082 N N . ALA A 1 145 ? -11.817 17.644 -34.997 1.00 51.25 145 ALA A N 1
ATOM 1083 C CA . ALA A 1 145 ? -11.243 18.908 -34.548 1.00 51.25 145 ALA A CA 1
ATOM 1084 C C . ALA A 1 145 ? -11.279 19.019 -33.013 1.00 51.25 145 ALA A C 1
ATOM 1086 O O . ALA A 1 145 ? -12.326 18.814 -32.395 1.00 51.25 145 ALA A O 1
ATOM 1087 N N . THR A 1 146 ? -10.156 19.383 -32.394 1.00 55.34 146 THR A N 1
ATOM 1088 C CA . THR A 1 146 ? -10.066 19.677 -30.957 1.00 55.34 146 THR A CA 1
ATOM 1089 C C . THR A 1 146 ? -10.605 21.074 -30.642 1.00 55.34 146 THR A C 1
ATOM 1091 O O . THR A 1 146 ? -10.673 21.945 -31.508 1.00 55.34 146 THR A O 1
ATOM 1094 N N . TRP A 1 147 ? -10.968 21.327 -29.382 1.00 45.22 147 TRP A N 1
ATOM 1095 C CA . TRP A 1 147 ? -11.488 22.635 -28.960 1.00 45.22 147 TRP A CA 1
ATOM 1096 C C . TRP A 1 147 ? -10.496 23.785 -29.214 1.00 45.22 147 TRP A C 1
ATOM 1098 O O . TRP A 1 147 ? -10.907 24.885 -29.565 1.00 45.22 147 TRP A O 1
ATOM 1108 N N . ASP A 1 148 ? -9.192 23.508 -29.146 1.00 49.00 148 ASP A N 1
ATOM 1109 C CA . ASP A 1 148 ? -8.131 24.483 -29.430 1.00 49.00 148 ASP A CA 1
ATOM 1110 C C . ASP A 1 148 ? -7.924 24.723 -30.934 1.00 49.00 148 ASP A C 1
ATOM 1112 O O . ASP A 1 148 ? -7.471 25.792 -31.342 1.00 49.00 148 ASP A O 1
ATOM 1116 N N . GLN A 1 149 ? -8.294 23.757 -31.782 1.00 53.47 149 GLN A N 1
ATOM 1117 C CA . GLN A 1 149 ? -8.378 23.951 -33.234 1.00 53.47 149 GLN A CA 1
ATOM 1118 C C . GLN A 1 149 ? -9.607 24.788 -33.622 1.00 53.47 149 GLN A C 1
ATOM 1120 O O . GLN A 1 149 ? -9.649 25.359 -34.709 1.00 53.47 149 GLN A O 1
ATOM 1125 N N . ILE A 1 150 ? -10.575 24.934 -32.713 1.00 52.75 150 ILE A N 1
ATOM 1126 C CA . ILE A 1 150 ? -11.729 25.824 -32.840 1.00 52.75 150 ILE A CA 1
ATOM 1127 C C . ILE A 1 150 ? -11.367 27.172 -32.191 1.00 52.75 150 ILE A C 1
ATOM 1129 O O . ILE A 1 150 ? -11.913 27.578 -31.166 1.00 52.75 150 ILE A O 1
ATOM 1133 N N . THR A 1 151 ? -10.423 27.910 -32.783 1.00 44.19 151 THR A N 1
ATOM 1134 C CA . THR A 1 151 ? -10.201 29.311 -32.383 1.00 44.19 151 THR A CA 1
ATOM 1135 C C . THR A 1 151 ? -11.299 30.205 -32.963 1.00 44.19 151 THR A C 1
ATOM 1137 O O . THR A 1 151 ? -11.769 30.021 -34.086 1.00 44.19 151 THR A O 1
ATOM 1140 N N . ALA A 1 152 ? -11.737 31.179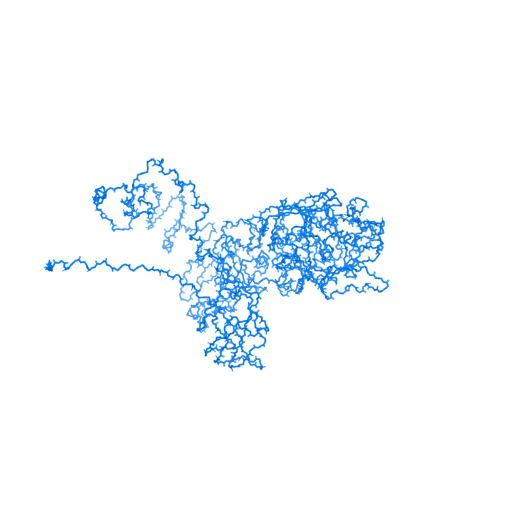 -32.160 1.00 44.22 152 ALA A N 1
ATOM 1141 C CA . ALA A 1 152 ? -12.965 31.971 -32.295 1.00 44.22 152 ALA A CA 1
ATOM 1142 C C . ALA A 1 152 ? -13.084 32.891 -33.539 1.00 44.22 152 ALA A C 1
ATOM 1144 O O . ALA A 1 152 ? -13.832 33.865 -33.509 1.00 44.22 152 ALA A O 1
ATOM 1145 N N . GLN A 1 153 ? -12.378 32.610 -34.635 1.00 42.69 153 GLN A N 1
ATOM 1146 C CA . GLN A 1 153 ? -12.416 33.395 -35.875 1.00 42.69 153 GLN A CA 1
ATOM 1147 C C . GLN A 1 153 ? -12.958 32.635 -37.095 1.00 42.69 153 GLN A C 1
ATOM 1149 O O . GLN A 1 153 ? -13.136 33.249 -38.142 1.00 42.69 153 GLN A O 1
ATOM 1154 N N . GLN A 1 154 ? -13.266 31.337 -36.988 1.00 46.25 154 GLN A N 1
ATOM 1155 C CA . GLN A 1 154 ? -13.619 30.520 -38.162 1.00 46.25 154 GLN A CA 1
ATOM 1156 C C . GLN A 1 154 ? -15.102 30.162 -38.323 1.00 46.25 154 GLN A C 1
ATOM 1158 O O . GLN A 1 154 ? -15.457 29.472 -39.274 1.00 46.25 154 GLN A O 1
ATOM 1163 N N . TYR A 1 155 ? -15.996 30.696 -37.487 1.00 46.31 155 TYR A N 1
ATOM 1164 C CA . TYR A 1 155 ? -17.437 30.595 -37.734 1.00 46.31 155 TYR A CA 1
ATOM 1165 C C . TYR A 1 155 ? -18.119 31.953 -37.581 1.00 46.31 155 TYR A C 1
ATOM 1167 O O . TYR A 1 155 ? -18.403 32.411 -36.477 1.00 46.31 155 TYR A O 1
ATOM 1175 N N . VAL A 1 156 ? -18.427 32.577 -38.718 1.00 46.22 156 VAL A N 1
ATOM 1176 C CA . VAL A 1 156 ? -19.438 33.636 -38.804 1.00 46.22 156 VAL A CA 1
ATOM 1177 C C . VAL A 1 156 ? -20.791 32.926 -38.774 1.00 46.22 156 VAL A C 1
ATOM 1179 O O . VAL A 1 156 ? -21.041 32.039 -39.597 1.00 46.22 156 VAL A O 1
ATOM 1182 N N . LYS A 1 157 ? -21.667 33.243 -37.808 1.00 45.00 157 LYS A N 1
ATOM 1183 C CA . LYS A 1 157 ? -23.024 32.674 -37.812 1.00 45.00 157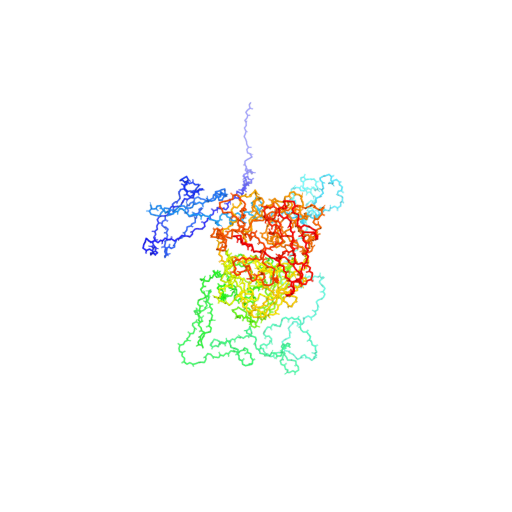 LYS A CA 1
ATOM 1184 C C . LYS A 1 157 ? -23.673 33.030 -39.145 1.00 45.00 157 LYS A C 1
ATOM 1186 O O . LYS A 1 157 ? -23.473 34.119 -39.665 1.00 45.00 157 LYS A O 1
ATOM 1191 N N . LYS A 1 158 ? -24.497 32.138 -39.699 1.00 43.12 158 LYS A N 1
ATOM 1192 C CA . LYS A 1 158 ? -25.179 32.364 -40.988 1.00 43.12 158 LYS A CA 1
ATOM 1193 C C . LYS A 1 158 ? -25.975 33.686 -41.037 1.00 43.12 158 LYS A C 1
ATOM 1195 O O . LYS A 1 158 ? -26.216 34.210 -42.117 1.00 43.12 158 LYS A O 1
ATOM 1200 N N . SER A 1 159 ? -26.361 34.216 -39.874 1.00 45.69 159 SER A N 1
ATOM 1201 C CA . SER A 1 159 ? -27.001 35.524 -39.694 1.00 45.69 159 SER A CA 1
ATOM 1202 C C . SER A 1 159 ? -26.094 36.727 -39.969 1.00 45.69 159 SER A C 1
ATOM 1204 O O . SER A 1 159 ? -26.608 37.796 -40.275 1.00 45.69 159 SER A O 1
ATOM 1206 N N . ASP A 1 160 ? -24.776 36.555 -39.900 1.00 47.06 160 ASP A N 1
ATOM 1207 C CA . ASP A 1 160 ? -23.792 37.643 -39.863 1.00 47.06 160 ASP A CA 1
ATOM 1208 C C . ASP A 1 160 ? -23.033 37.770 -41.209 1.00 47.06 160 ASP A C 1
ATOM 1210 O O . ASP A 1 160 ? -22.180 38.635 -41.392 1.00 47.06 160 ASP A O 1
ATOM 1214 N N . LEU A 1 161 ? -23.385 36.943 -42.206 1.00 48.47 161 LEU A N 1
ATOM 1215 C CA . LEU A 1 161 ? -22.818 36.947 -43.568 1.00 48.47 161 LEU A CA 1
ATOM 1216 C C . LEU A 1 161 ? -23.150 38.209 -44.390 1.00 48.47 161 LEU A C 1
ATOM 1218 O O . LEU A 1 161 ? -22.574 38.405 -45.456 1.00 48.47 161 LEU A O 1
ATOM 1222 N N . GLY A 1 162 ? -24.064 39.062 -43.919 1.00 49.22 162 GLY A N 1
ATOM 1223 C CA . GLY A 1 162 ? -24.425 40.321 -44.582 1.00 49.22 162 GLY A CA 1
ATOM 1224 C C . GLY A 1 162 ? -23.499 41.505 -44.278 1.00 49.22 162 GLY A C 1
ATOM 1225 O O . GLY A 1 162 ? -23.595 42.519 -44.963 1.00 49.22 162 GLY A O 1
ATOM 1226 N N . GLU A 1 163 ? -22.613 41.399 -43.279 1.00 50.78 163 GLU A N 1
ATOM 1227 C CA . GLU A 1 163 ? -21.797 42.528 -42.788 1.00 50.78 163 GLU A CA 1
ATOM 1228 C C . GLU A 1 163 ? -20.289 42.390 -43.061 1.00 50.78 163 GLU A C 1
ATOM 1230 O O . GLU A 1 163 ? -19.507 43.272 -42.704 1.00 50.78 163 GLU A O 1
ATOM 1235 N N . VAL A 1 164 ? -19.847 41.328 -43.742 1.00 47.88 164 VAL A N 1
ATOM 1236 C CA . VAL A 1 164 ? -18.425 41.145 -44.073 1.00 47.88 164 VAL A CA 1
ATOM 1237 C C . VAL A 1 164 ? -18.050 42.004 -45.288 1.00 47.88 164 VAL A C 1
ATOM 1239 O O . VAL A 1 164 ? -18.045 41.545 -46.427 1.00 47.88 164 VAL A O 1
ATOM 1242 N N . THR A 1 165 ? -17.718 43.275 -45.056 1.00 47.34 165 THR A N 1
ATOM 1243 C CA . THR A 1 165 ? -17.083 44.143 -46.061 1.00 47.34 165 THR A CA 1
ATOM 1244 C C . THR A 1 165 ? -15.563 44.112 -45.909 1.00 47.34 165 THR A C 1
ATOM 1246 O O . THR A 1 165 ? -15.058 44.419 -44.831 1.00 47.34 165 THR A O 1
ATOM 1249 N N . GLY A 1 166 ? -14.828 43.809 -46.986 1.00 52.66 166 GLY A N 1
ATOM 1250 C CA . GLY A 1 166 ? -13.376 44.047 -47.059 1.00 52.66 166 GLY A CA 1
ATOM 1251 C C . GLY A 1 166 ? -12.468 42.834 -47.286 1.00 52.66 166 GLY A C 1
ATOM 1252 O O . GLY A 1 166 ? -11.255 43.013 -47.280 1.00 52.66 166 GLY A O 1
ATOM 1253 N N . VAL A 1 167 ? -13.001 41.630 -47.517 1.00 53.38 167 VAL A N 1
ATOM 1254 C CA . VAL A 1 167 ? -12.172 40.475 -47.917 1.00 53.38 167 VAL A CA 1
ATOM 1255 C C . VAL A 1 167 ? -11.989 40.490 -49.435 1.00 53.38 167 VAL A C 1
ATOM 1257 O O . VAL A 1 167 ? -12.971 40.547 -50.176 1.00 53.38 167 VAL A O 1
ATOM 1260 N N . THR A 1 168 ? -10.745 40.467 -49.919 1.00 54.16 168 THR A N 1
ATOM 1261 C CA . THR A 1 168 ? -10.470 40.434 -51.364 1.00 54.16 168 THR A CA 1
ATOM 1262 C C . THR A 1 168 ? -10.561 39.003 -51.899 1.00 54.16 168 THR A C 1
ATOM 1264 O O . THR A 1 168 ? -10.190 38.047 -51.221 1.00 54.16 168 THR A O 1
ATOM 1267 N N . LEU A 1 169 ? -11.014 38.836 -53.147 1.00 49.28 169 LEU A N 1
ATOM 1268 C CA . LEU A 1 169 ? -11.134 37.529 -53.823 1.00 49.28 169 LEU A CA 1
ATOM 1269 C C . LEU A 1 169 ? -9.827 36.711 -53.823 1.00 49.28 169 LEU A C 1
ATOM 1271 O O . LEU A 1 169 ? -9.866 35.483 -53.805 1.00 49.28 169 LEU A O 1
ATOM 1275 N N . SER A 1 170 ? -8.673 37.380 -53.771 1.00 51.38 170 SER A N 1
ATOM 1276 C CA . SER A 1 170 ? -7.357 36.744 -53.659 1.00 51.38 170 SER A CA 1
ATOM 1277 C C . SER A 1 170 ? -7.138 36.020 -52.324 1.00 51.38 170 SER A C 1
ATOM 1279 O O . SER A 1 170 ? -6.505 34.971 -52.305 1.00 51.38 170 SER A O 1
ATOM 1281 N N . GLN A 1 171 ? -7.696 36.529 -51.221 1.00 53.84 171 GLN A N 1
ATOM 1282 C CA . GLN A 1 171 ? -7.529 35.943 -49.884 1.00 53.84 171 GLN A CA 1
ATOM 1283 C C . GLN A 1 171 ? -8.395 34.692 -49.682 1.00 53.84 171 GLN A C 1
ATOM 1285 O O . GLN A 1 171 ? -8.037 33.807 -48.912 1.00 53.84 171 GLN A O 1
ATOM 1290 N N . LEU A 1 172 ? -9.519 34.585 -50.399 1.00 53.22 172 LEU A N 1
ATOM 1291 C CA . LEU A 1 172 ? -10.375 33.395 -50.367 1.00 53.22 172 LEU A CA 1
ATOM 1292 C C . LEU A 1 172 ? -9.811 32.241 -51.211 1.00 53.22 172 LEU A C 1
ATOM 1294 O O . LEU A 1 172 ? -10.037 31.080 -50.877 1.00 53.22 172 LEU A O 1
ATOM 1298 N N . ALA A 1 173 ? -9.052 32.544 -52.269 1.00 49.47 173 ALA A N 1
ATOM 1299 C CA . ALA A 1 173 ? -8.426 31.535 -53.122 1.00 49.47 173 ALA A CA 1
ATOM 1300 C C . ALA A 1 173 ? -7.207 30.857 -52.461 1.00 49.47 173 ALA A C 1
ATOM 1302 O O . ALA A 1 173 ? -7.007 29.659 -52.650 1.00 49.47 173 ALA A O 1
ATOM 1303 N N . GLU A 1 174 ? -6.433 31.580 -51.640 1.00 48.94 174 GLU A N 1
ATOM 1304 C CA . GLU A 1 174 ? -5.274 31.025 -50.911 1.00 48.94 174 GLU A CA 1
ATOM 1305 C C . GLU A 1 174 ? -5.652 29.998 -49.833 1.00 48.94 174 GLU A C 1
ATOM 1307 O O . GLU A 1 174 ? -4.828 29.164 -49.465 1.00 48.94 174 GLU A O 1
ATOM 1312 N N . LEU A 1 175 ? -6.900 30.006 -49.356 1.00 49.88 175 LEU A N 1
ATOM 1313 C CA . LEU A 1 175 ? -7.362 29.057 -48.341 1.00 49.88 175 LEU A CA 1
ATOM 1314 C C . LEU A 1 175 ? -7.758 27.689 -48.923 1.00 49.88 175 LEU A C 1
ATOM 1316 O O . LEU A 1 175 ? -7.984 26.763 -48.158 1.00 49.88 175 LEU A O 1
ATOM 1320 N N . GLY A 1 176 ? -7.820 27.518 -50.249 1.00 45.72 176 GLY A N 1
ATOM 1321 C CA . GLY A 1 176 ? -7.960 26.198 -50.887 1.00 45.72 176 GLY A CA 1
ATOM 1322 C C . GLY A 1 176 ? -9.317 25.492 -50.730 1.00 45.72 176 GLY A C 1
ATOM 1323 O O . GLY A 1 176 ? -9.442 24.338 -51.132 1.00 45.72 176 GLY A O 1
ATOM 1324 N N . TYR A 1 177 ? -10.345 26.156 -50.187 1.00 44.44 177 TYR A N 1
ATOM 1325 C CA . TYR A 1 177 ? -11.619 25.507 -49.829 1.00 44.44 177 TYR A CA 1
ATOM 1326 C C . TYR A 1 177 ? -12.767 25.662 -50.840 1.00 44.44 177 TYR A C 1
ATOM 1328 O O . TYR A 1 177 ? -13.842 25.113 -50.607 1.00 44.44 177 TYR A O 1
ATOM 1336 N N . LEU A 1 178 ? -12.582 26.361 -51.966 1.00 46.50 178 LEU A N 1
ATOM 1337 C CA . LEU A 1 178 ? -13.612 26.463 -53.009 1.00 46.50 178 LEU A CA 1
ATOM 1338 C C . LEU A 1 178 ? -13.038 26.185 -54.395 1.00 46.50 178 LEU A C 1
ATOM 1340 O O . LEU A 1 178 ? -12.004 26.722 -54.788 1.00 46.50 178 LEU A O 1
ATOM 1344 N N . THR A 1 179 ? -13.741 25.345 -55.151 1.00 52.41 179 THR A N 1
ATOM 1345 C CA . THR A 1 179 ? -13.406 25.063 -56.549 1.00 52.41 179 THR A CA 1
ATOM 1346 C C . THR A 1 179 ? -13.845 26.220 -57.447 1.00 52.41 179 THR A C 1
ATOM 1348 O O . THR A 1 179 ? -14.817 26.920 -57.157 1.00 52.41 179 THR A O 1
ATOM 1351 N N . LEU A 1 180 ? -13.148 26.407 -58.571 1.00 48.31 180 LEU A N 1
ATOM 1352 C CA . LEU A 1 180 ? -13.385 27.488 -59.540 1.00 48.31 180 LEU A CA 1
ATOM 1353 C C . LEU A 1 180 ? -14.862 27.593 -59.980 1.00 48.31 180 LEU A C 1
ATOM 1355 O O . LEU A 1 180 ? -15.380 28.684 -60.197 1.00 48.31 180 LEU A O 1
ATOM 1359 N N . THR A 1 181 ? -15.553 26.453 -60.051 1.00 53.78 181 THR A N 1
ATOM 1360 C CA . THR A 1 181 ? -16.974 26.337 -60.407 1.00 53.78 181 THR A CA 1
ATOM 1361 C C . THR A 1 181 ? -17.898 26.960 -59.358 1.00 53.78 181 THR A C 1
ATOM 1363 O O . THR A 1 181 ? -18.861 27.636 -59.708 1.00 53.78 181 THR A O 1
ATOM 1366 N N . GLN A 1 182 ? -17.578 26.805 -58.071 1.00 55.22 182 GLN A N 1
ATOM 1367 C CA . GLN A 1 182 ? -18.410 27.286 -56.961 1.00 55.22 182 GLN A CA 1
ATOM 1368 C C . GLN A 1 182 ? -18.366 28.814 -56.816 1.00 55.22 182 GLN A C 1
ATOM 1370 O O . GLN A 1 182 ? -19.342 29.421 -56.381 1.00 55.22 182 GLN A O 1
ATOM 1375 N N . LEU A 1 183 ? -17.265 29.450 -57.225 1.00 55.62 183 LEU A N 1
ATOM 1376 C CA . LEU A 1 183 ? -17.140 30.912 -57.249 1.00 55.62 183 LEU A CA 1
ATOM 1377 C C . LEU A 1 183 ? -17.981 31.556 -58.365 1.00 55.62 183 LEU A C 1
ATOM 1379 O O . LEU A 1 183 ? -18.539 32.636 -58.166 1.00 55.62 183 LEU A O 1
ATOM 1383 N N . ILE A 1 184 ? -18.113 30.874 -59.509 1.00 56.50 184 ILE A N 1
ATOM 1384 C CA . ILE A 1 184 ? -18.939 31.317 -60.644 1.00 56.50 184 ILE A CA 1
ATOM 1385 C C . ILE A 1 184 ? -20.429 31.110 -60.335 1.00 56.50 184 ILE A C 1
ATOM 1387 O O . ILE A 1 184 ? -21.235 32.010 -60.565 1.00 56.50 184 ILE A O 1
ATOM 1391 N N . GLU A 1 185 ? -20.803 29.966 -59.754 1.00 56.62 185 GLU A N 1
ATOM 1392 C CA . GLU A 1 185 ? -22.196 29.671 -59.377 1.00 56.62 185 GLU A CA 1
ATOM 1393 C C . GLU A 1 185 ? -22.726 30.584 -58.262 1.00 56.62 185 GLU A C 1
ATOM 1395 O O . GLU A 1 185 ? -23.914 30.905 -58.237 1.00 56.62 185 GLU A O 1
ATOM 1400 N N . ALA A 1 186 ? -21.851 31.054 -57.370 1.00 58.69 186 ALA A N 1
ATOM 1401 C CA . ALA A 1 186 ? -22.203 32.002 -56.316 1.00 58.69 186 ALA A CA 1
ATOM 1402 C C . ALA A 1 186 ? -22.244 33.475 -56.787 1.00 58.69 186 ALA A C 1
ATOM 1404 O O . ALA A 1 186 ? -22.581 34.357 -55.999 1.00 58.69 186 ALA A O 1
ATOM 1405 N N . GLY A 1 187 ? -21.936 33.751 -58.063 1.00 57.12 187 GLY A N 1
ATOM 1406 C CA . GLY A 1 187 ? -22.083 35.074 -58.682 1.00 57.12 187 GLY A CA 1
ATOM 1407 C C . GLY A 1 187 ? -21.011 36.102 -58.306 1.00 57.12 187 GLY A C 1
ATOM 1408 O O . GLY A 1 187 ? -21.213 37.291 -58.540 1.00 57.12 187 GLY A O 1
ATOM 1409 N N . PHE A 1 188 ? -19.883 35.671 -57.730 1.00 52.66 188 PHE A N 1
ATOM 1410 C CA . PHE A 1 188 ? -18.818 36.567 -57.255 1.00 52.66 188 PHE A CA 1
ATOM 1411 C C . PHE A 1 188 ? -17.809 36.989 -58.336 1.00 52.66 188 PHE A C 1
ATOM 1413 O O . PHE A 1 188 ? -17.035 37.913 -58.098 1.00 52.66 188 PHE A O 1
ATOM 1420 N N . ALA A 1 189 ? -17.799 36.337 -59.502 1.00 53.91 189 ALA A N 1
ATOM 1421 C CA . ALA A 1 189 ? -16.970 36.722 -60.644 1.00 53.91 189 ALA A CA 1
ATOM 1422 C C . ALA A 1 189 ? -17.634 36.317 -61.965 1.00 53.91 189 ALA A C 1
ATOM 1424 O O . ALA A 1 189 ? -18.275 35.265 -62.056 1.00 53.91 189 ALA A O 1
ATOM 1425 N N . THR A 1 190 ? -17.455 37.127 -63.007 1.00 61.16 190 THR A N 1
ATOM 1426 C CA . THR A 1 190 ? -17.820 36.750 -64.380 1.00 61.16 190 THR A CA 1
ATOM 1427 C C . THR A 1 190 ? -16.674 35.999 -65.063 1.00 61.16 190 THR A C 1
ATOM 1429 O O . THR A 1 190 ? -15.505 36.175 -64.720 1.00 61.16 190 THR A O 1
ATOM 1432 N N . VAL A 1 191 ? -16.989 35.152 -66.053 1.00 58.22 191 VAL A N 1
ATOM 1433 C CA . VAL A 1 191 ? -15.975 34.378 -66.803 1.00 58.22 191 VAL A CA 1
ATOM 1434 C C . VAL A 1 191 ? -14.908 35.298 -67.421 1.00 58.22 191 VAL A C 1
ATOM 1436 O O . VAL A 1 191 ? -13.736 34.930 -67.461 1.00 58.22 191 VAL A O 1
ATOM 1439 N N . ASP A 1 192 ? -15.283 36.519 -67.807 1.00 53.56 192 ASP A N 1
ATOM 1440 C CA . ASP A 1 192 ? -14.377 37.500 -68.411 1.00 53.56 192 ASP A CA 1
ATOM 1441 C C . ASP A 1 192 ? -13.416 38.159 -67.398 1.00 53.56 192 ASP A C 1
ATOM 1443 O O . ASP A 1 192 ? -12.277 38.470 -67.750 1.00 53.56 192 ASP A O 1
ATOM 1447 N N . GLU A 1 193 ? -13.803 38.305 -66.123 1.00 49.12 193 GLU A N 1
ATOM 1448 C CA . GLU A 1 193 ? -12.918 38.821 -65.058 1.00 49.12 193 GLU A CA 1
ATOM 1449 C C . GLU A 1 193 ? -11.819 37.817 -64.674 1.00 49.12 193 GLU A C 1
ATOM 1451 O O . GLU A 1 193 ? -10.721 38.206 -64.274 1.00 49.12 193 GLU A O 1
ATOM 1456 N N . LEU A 1 194 ? -12.077 36.520 -64.856 1.00 47.12 194 LEU A N 1
ATOM 1457 C CA . LEU A 1 194 ? -11.132 35.449 -64.529 1.00 47.12 194 LEU A CA 1
ATOM 1458 C C . LEU A 1 194 ? -10.056 35.247 -65.611 1.00 47.12 194 LEU A C 1
ATOM 1460 O O . LEU A 1 194 ? -8.923 34.873 -65.300 1.00 47.12 194 LEU A O 1
ATOM 1464 N N . VAL A 1 195 ? -10.372 35.550 -66.877 1.00 48.78 195 VAL A N 1
ATOM 1465 C CA . VAL A 1 195 ? -9.410 35.482 -67.996 1.00 48.78 195 VAL A CA 1
ATOM 1466 C C . VAL A 1 195 ? -8.296 36.529 -67.843 1.00 48.78 195 VAL A C 1
ATOM 1468 O O . VAL A 1 195 ? -7.170 36.289 -68.276 1.00 48.78 195 VAL A O 1
ATOM 1471 N N . ALA A 1 196 ? -8.555 37.639 -67.145 1.00 44.41 196 ALA A N 1
ATOM 1472 C CA . ALA A 1 196 ? -7.544 38.653 -66.843 1.00 44.41 196 ALA A CA 1
ATOM 1473 C C . ALA A 1 196 ? -6.517 38.206 -65.780 1.00 44.41 196 ALA A C 1
ATOM 1475 O O . ALA A 1 196 ? -5.375 38.660 -65.810 1.00 44.41 196 ALA A O 1
ATOM 1476 N N . VAL A 1 197 ? -6.881 37.287 -64.874 1.00 44.88 197 VAL A N 1
ATOM 1477 C CA . VAL A 1 197 ? -5.980 36.765 -63.822 1.00 44.88 197 VAL A CA 1
ATOM 1478 C C . VAL A 1 197 ? -5.059 35.659 -64.360 1.00 44.88 197 VAL A C 1
ATOM 1480 O O . VAL A 1 197 ? -3.945 35.483 -63.872 1.00 44.88 197 VAL A O 1
ATOM 1483 N N . LEU A 1 198 ? -5.474 34.954 -65.417 1.00 40.22 198 LEU A N 1
ATOM 1484 C CA . LEU A 1 198 ? -4.723 33.839 -66.010 1.00 40.22 198 LEU A CA 1
ATOM 1485 C C . LEU A 1 198 ? -3.685 34.249 -67.075 1.00 40.22 198 LEU A C 1
ATOM 1487 O O . LEU A 1 198 ? -2.950 33.391 -67.557 1.00 40.22 198 LEU A O 1
ATOM 1491 N N . GLN A 1 199 ? -3.570 35.535 -67.430 1.00 37.75 199 GLN A N 1
ATOM 1492 C CA . GLN A 1 199 ? -2.573 36.029 -68.402 1.00 37.75 199 GLN A CA 1
ATOM 1493 C C . GLN A 1 199 ? -1.282 36.582 -67.761 1.00 37.75 199 GLN A C 1
ATOM 1495 O O . GLN A 1 199 ? -0.568 37.379 -68.368 1.00 37.75 199 GLN A O 1
ATOM 1500 N N . GLY A 1 200 ? -0.944 36.141 -66.546 1.00 32.28 200 GLY A N 1
ATOM 1501 C CA . GLY A 1 200 ? 0.344 36.428 -65.910 1.00 32.28 200 GLY A CA 1
ATOM 1502 C C . GLY A 1 200 ? 1.465 35.531 -66.447 1.00 32.28 200 GLY A C 1
ATOM 1503 O O . GLY A 1 200 ? 1.476 34.326 -66.217 1.00 32.28 200 GLY A O 1
ATOM 1504 N N . THR A 1 201 ? 2.408 36.131 -67.168 1.00 31.02 201 THR A N 1
ATOM 1505 C CA . THR A 1 201 ? 3.586 35.511 -67.791 1.00 31.02 201 THR A CA 1
ATOM 1506 C C . THR A 1 201 ? 4.408 34.654 -66.814 1.00 31.02 201 THR A C 1
ATOM 1508 O O . THR A 1 201 ? 4.852 35.136 -65.774 1.00 31.02 201 THR A O 1
ATOM 1511 N N . LEU A 1 202 ? 4.669 33.394 -67.180 1.00 27.62 202 LEU A N 1
ATOM 1512 C CA . LEU A 1 202 ? 5.554 32.481 -66.448 1.00 27.62 202 LEU A CA 1
ATOM 1513 C C . LEU A 1 202 ? 7.028 32.902 -66.580 1.00 27.62 202 LEU A C 1
ATOM 1515 O O . LEU A 1 202 ? 7.518 33.115 -67.690 1.00 27.62 202 LEU A O 1
ATOM 1519 N N . HIS A 1 203 ? 7.752 32.920 -65.458 1.00 27.92 203 HIS A N 1
ATOM 1520 C CA . HIS A 1 203 ? 9.217 32.961 -65.421 1.00 27.92 203 HIS A CA 1
ATOM 1521 C C . HIS A 1 203 ? 9.787 31.613 -64.940 1.00 27.92 203 HIS A C 1
ATOM 1523 O O . HIS A 1 203 ? 9.193 30.979 -64.066 1.00 27.92 203 HIS A O 1
ATOM 1529 N N . PRO A 1 204 ? 10.925 31.153 -65.498 1.00 25.98 204 PRO A N 1
ATOM 1530 C CA . PRO A 1 204 ? 11.516 29.866 -65.151 1.00 25.98 204 PRO A CA 1
ATOM 1531 C C . PRO A 1 204 ? 12.108 29.872 -63.737 1.00 25.98 204 PRO A C 1
ATOM 1533 O O . PRO A 1 204 ? 12.887 30.754 -63.377 1.00 25.98 204 PRO A O 1
ATOM 1536 N N . VAL A 1 205 ? 11.772 28.838 -62.965 1.00 29.50 205 VAL A N 1
ATOM 1537 C CA . VAL A 1 205 ? 12.413 28.512 -61.687 1.00 29.50 205 VAL A CA 1
ATOM 1538 C C . VAL A 1 205 ? 13.773 27.876 -61.980 1.00 29.50 205 VAL A C 1
ATOM 1540 O O . VAL A 1 205 ? 13.878 26.922 -62.752 1.00 29.50 205 VAL A O 1
ATOM 1543 N N . ALA A 1 206 ? 14.823 28.456 -61.406 1.00 29.94 206 ALA A N 1
ATOM 1544 C CA . ALA A 1 206 ? 16.209 28.080 -61.628 1.00 29.94 206 ALA A CA 1
ATOM 1545 C C . ALA A 1 206 ? 16.562 26.708 -61.025 1.00 29.94 206 ALA A C 1
ATOM 1547 O O . ALA A 1 206 ? 16.236 26.396 -59.882 1.00 29.94 206 ALA A O 1
ATOM 1548 N N . PHE A 1 207 ? 17.322 25.928 -61.795 1.00 43.09 207 PHE A N 1
ATOM 1549 C CA . PHE A 1 207 ? 18.099 24.779 -61.339 1.00 43.09 207 PHE A CA 1
ATOM 1550 C C . PHE A 1 207 ? 19.456 25.277 -60.826 1.00 43.09 207 PHE A C 1
ATOM 1552 O O . PHE A 1 207 ? 20.328 25.580 -61.638 1.00 43.09 207 PHE A O 1
ATOM 1559 N N . SER A 1 208 ? 19.683 25.348 -59.512 1.00 47.41 208 SER A N 1
ATOM 1560 C CA . SER A 1 208 ? 21.074 25.297 -59.014 1.00 47.41 208 SER A CA 1
ATOM 1561 C C . SER A 1 208 ? 21.261 24.840 -57.565 1.00 47.41 208 SER A C 1
ATOM 1563 O O . SER A 1 208 ? 22.382 24.493 -57.203 1.00 47.41 208 SER A O 1
ATOM 1565 N N . GLY A 1 209 ? 20.207 24.772 -56.743 1.00 35.88 209 GLY A N 1
ATOM 1566 C CA . GLY A 1 209 ? 20.308 24.195 -55.396 1.00 35.88 209 GLY A CA 1
ATOM 1567 C C . GLY A 1 209 ? 21.296 24.915 -54.468 1.00 35.88 209 GLY A C 1
ATOM 1568 O O . GLY A 1 209 ? 21.917 24.266 -53.630 1.00 35.88 209 GLY A O 1
ATOM 1569 N N . LYS A 1 210 ? 21.470 26.238 -54.609 1.00 41.44 210 LYS A N 1
ATOM 1570 C CA . LYS A 1 210 ? 22.312 27.049 -53.715 1.00 41.44 210 LYS A CA 1
ATOM 1571 C C . LYS A 1 210 ? 21.493 28.044 -52.897 1.00 41.44 210 LYS A C 1
ATOM 1573 O O . LYS A 1 210 ? 20.543 28.645 -53.379 1.00 41.44 210 LYS A O 1
ATOM 1578 N N . TYR A 1 211 ? 21.920 28.238 -51.651 1.00 38.00 211 TYR A N 1
ATOM 1579 C CA . TYR A 1 211 ? 21.242 29.035 -50.620 1.00 38.00 211 TYR A CA 1
ATOM 1580 C C . TYR A 1 211 ? 21.422 30.564 -50.771 1.00 38.00 211 TYR A C 1
ATOM 1582 O O . TYR A 1 211 ? 20.951 31.331 -49.939 1.00 38.00 211 TYR A O 1
ATOM 1590 N N . SER A 1 212 ? 22.117 31.031 -51.813 1.00 43.06 212 SER A N 1
ATOM 1591 C CA . SER A 1 212 ? 22.428 32.453 -52.035 1.00 43.06 212 SER A CA 1
ATOM 1592 C C . SER A 1 212 ? 21.309 33.259 -52.704 1.00 43.06 212 SER A C 1
ATOM 1594 O O . SER A 1 212 ? 21.450 34.469 -52.859 1.00 43.06 212 SER A O 1
ATOM 1596 N N . ASP A 1 213 ? 20.206 32.619 -53.092 1.00 46.31 213 ASP A N 1
ATOM 1597 C CA . ASP A 1 213 ? 19.188 33.220 -53.965 1.00 46.31 213 ASP A CA 1
ATOM 1598 C C . ASP A 1 213 ? 18.050 33.937 -53.201 1.00 46.31 213 ASP A C 1
ATOM 1600 O O . ASP A 1 213 ? 17.035 34.308 -53.788 1.00 46.31 213 ASP A O 1
ATOM 1604 N N . LEU A 1 214 ? 18.208 34.182 -51.895 1.00 36.50 214 LEU A N 1
ATOM 1605 C CA . LEU A 1 214 ? 17.224 34.888 -51.063 1.00 36.50 214 LEU A CA 1
ATOM 1606 C C . LEU A 1 214 ? 17.728 36.286 -50.669 1.00 36.50 214 LEU A C 1
ATOM 1608 O O . LEU A 1 214 ? 18.608 36.436 -49.822 1.00 36.50 214 LEU A O 1
ATOM 1612 N N . ILE A 1 215 ? 17.140 37.332 -51.256 1.00 33.81 215 ILE A N 1
ATOM 1613 C CA . ILE A 1 215 ? 17.388 38.730 -50.870 1.00 33.81 215 ILE A CA 1
ATOM 1614 C C . ILE A 1 215 ? 16.522 39.064 -49.645 1.00 33.81 215 ILE A C 1
ATOM 1616 O O . ILE A 1 215 ? 15.298 39.086 -49.749 1.00 33.81 215 ILE A O 1
ATOM 1620 N N . GLY A 1 216 ? 17.155 39.351 -48.498 1.00 48.47 216 GLY A N 1
ATOM 1621 C CA . GLY A 1 216 ? 16.486 39.882 -47.296 1.00 48.47 216 GLY A CA 1
ATOM 1622 C C . GLY A 1 216 ? 16.819 39.215 -45.953 1.00 48.47 216 GLY A C 1
ATOM 1623 O O . GLY A 1 216 ? 16.278 39.636 -44.934 1.00 48.47 216 GLY A O 1
ATOM 1624 N N . ALA A 1 217 ? 17.700 38.212 -45.906 1.00 35.62 217 ALA A N 1
ATOM 1625 C CA . ALA A 1 217 ? 18.123 37.611 -44.638 1.00 35.62 217 ALA A CA 1
ATOM 1626 C C . ALA A 1 217 ? 19.130 38.510 -43.877 1.00 35.62 217 ALA A C 1
ATOM 1628 O O . ALA A 1 217 ? 20.002 39.115 -44.510 1.00 35.62 217 ALA A O 1
ATOM 1629 N N . PRO A 1 218 ? 19.042 38.615 -42.534 1.00 34.09 218 PRO A N 1
ATOM 1630 C CA . PRO A 1 218 ? 20.007 39.360 -41.728 1.00 34.09 218 PRO A CA 1
ATOM 1631 C C . PRO A 1 218 ? 21.411 38.756 -41.857 1.00 34.09 218 PRO A C 1
ATOM 1633 O O . PRO A 1 218 ? 21.570 37.541 -41.971 1.00 34.09 218 PRO A O 1
ATOM 1636 N N . ALA A 1 219 ? 22.424 39.628 -41.865 1.00 34.03 219 ALA A N 1
ATOM 1637 C CA . ALA A 1 219 ? 23.812 39.273 -42.141 1.00 34.03 219 ALA A CA 1
ATOM 1638 C C . ALA A 1 219 ? 24.313 38.123 -41.242 1.00 34.03 219 ALA A C 1
ATOM 1640 O O . ALA A 1 219 ? 24.145 38.198 -40.020 1.00 34.03 219 ALA A O 1
ATOM 1641 N N . PRO A 1 220 ? 24.965 37.091 -41.807 1.00 32.75 220 PRO A N 1
ATOM 1642 C CA . PRO A 1 220 ? 25.587 36.059 -41.004 1.00 32.75 220 PRO A CA 1
ATOM 1643 C C . PRO A 1 220 ? 26.791 36.638 -40.259 1.00 32.75 220 PRO A C 1
ATOM 1645 O O . PRO A 1 220 ? 27.609 37.381 -40.808 1.00 32.75 220 PRO A O 1
ATOM 1648 N N . VAL A 1 221 ? 26.909 36.239 -38.995 1.00 31.69 221 VAL A N 1
ATOM 1649 C CA . VAL A 1 221 ? 28.194 36.174 -38.303 1.00 31.69 221 VAL A CA 1
ATOM 1650 C C . VAL A 1 221 ? 29.147 35.399 -39.211 1.00 31.69 221 VAL A C 1
ATOM 1652 O O . VAL A 1 221 ? 28.805 34.325 -39.701 1.00 31.69 221 VAL A O 1
ATOM 1655 N N . VAL A 1 222 ? 30.321 35.966 -39.475 1.00 31.28 222 VAL A N 1
ATOM 1656 C CA . VAL A 1 222 ? 31.354 35.329 -40.292 1.00 31.28 222 VAL A CA 1
ATOM 1657 C C . VAL A 1 222 ? 31.846 34.078 -39.558 1.00 31.28 222 VAL A C 1
ATOM 1659 O O . VAL A 1 222 ? 32.717 34.163 -38.697 1.00 31.28 222 VAL A O 1
ATOM 1662 N N . SER A 1 223 ? 31.291 32.914 -39.892 1.00 33.16 223 SER A N 1
ATOM 1663 C CA . SER A 1 223 ? 31.977 31.639 -39.713 1.00 33.16 223 SER A CA 1
ATOM 1664 C C . SER A 1 223 ? 32.959 31.496 -40.870 1.00 33.16 223 SER A C 1
ATOM 1666 O O . SER A 1 223 ? 32.567 31.442 -42.037 1.00 33.16 223 SER A O 1
ATOM 1668 N N . VAL A 1 224 ? 34.252 31.501 -40.561 1.00 38.22 224 VAL A N 1
ATOM 1669 C CA . VAL A 1 224 ? 35.291 31.215 -41.551 1.00 38.22 224 VAL A CA 1
ATOM 1670 C C . VAL A 1 224 ? 35.327 29.703 -41.741 1.00 38.22 224 VAL A C 1
ATOM 1672 O O . VAL A 1 224 ? 35.987 29.001 -40.980 1.00 38.22 224 VAL A O 1
ATOM 1675 N N . ASP A 1 225 ? 34.603 29.204 -42.738 1.00 33.84 225 ASP A N 1
ATOM 1676 C CA . ASP A 1 225 ? 34.785 27.837 -43.221 1.00 33.84 225 ASP A CA 1
ATOM 1677 C C . ASP A 1 225 ? 35.970 27.787 -44.190 1.00 33.84 225 ASP A C 1
ATOM 1679 O O . ASP A 1 225 ? 36.054 28.564 -45.143 1.00 33.84 225 ASP A O 1
ATOM 1683 N N . GLY A 1 226 ? 36.884 26.847 -43.942 1.00 44.81 226 GLY A N 1
ATOM 1684 C CA . GLY A 1 226 ? 38.010 26.548 -44.826 1.00 44.81 226 GLY A CA 1
ATOM 1685 C C . GLY A 1 226 ? 39.330 27.221 -44.446 1.00 44.81 226 GLY A C 1
ATOM 1686 O O . GLY A 1 226 ? 39.874 28.009 -45.216 1.00 44.81 226 GLY A O 1
ATOM 1687 N N . LEU A 1 227 ? 39.907 26.850 -43.299 1.00 41.09 227 LEU A N 1
ATOM 1688 C CA . LEU A 1 227 ? 41.340 27.026 -43.045 1.00 41.09 227 LEU A CA 1
ATOM 1689 C C . LEU A 1 227 ? 42.049 25.676 -43.166 1.00 41.09 227 LEU A C 1
ATOM 1691 O O . LEU A 1 227 ? 42.075 24.880 -42.232 1.00 41.09 227 LEU A O 1
ATOM 1695 N N . ALA A 1 228 ? 42.656 25.432 -44.325 1.00 39.50 228 ALA A N 1
ATOM 1696 C CA . ALA A 1 228 ? 43.664 24.392 -44.480 1.00 39.50 228 ALA A CA 1
ATOM 1697 C C . ALA A 1 228 ? 45.040 24.989 -44.130 1.00 39.50 228 ALA A C 1
ATOM 1699 O O . ALA A 1 228 ? 45.725 25.534 -44.991 1.00 39.50 228 ALA A O 1
ATOM 1700 N N . GLY A 1 229 ? 45.412 24.901 -42.848 1.00 48.50 229 GLY A N 1
ATOM 1701 C CA . GLY A 1 229 ? 46.743 25.242 -42.329 1.00 48.50 229 GLY A CA 1
ATOM 1702 C C . GLY A 1 229 ? 46.951 26.714 -41.940 1.00 48.50 229 GLY A C 1
ATOM 1703 O O . GLY A 1 229 ? 46.957 27.603 -42.787 1.00 48.50 229 GLY A O 1
ATOM 1704 N N . GLY A 1 230 ? 47.198 26.964 -40.647 1.00 47.81 230 GLY A N 1
ATOM 1705 C CA . GLY A 1 230 ? 47.636 28.264 -40.122 1.00 47.81 230 GLY A CA 1
ATOM 1706 C C . GLY A 1 230 ? 47.694 28.328 -38.587 1.00 47.81 230 GLY A C 1
ATOM 1707 O O . GLY A 1 230 ? 46.947 27.636 -37.902 1.00 47.81 230 GLY A O 1
ATOM 1708 N N . THR A 1 231 ? 48.577 29.175 -38.043 1.00 41.44 231 THR A N 1
ATOM 1709 C CA . THR A 1 231 ? 48.730 29.418 -36.594 1.00 41.44 231 THR A CA 1
ATOM 1710 C C . THR A 1 231 ? 47.875 30.609 -36.160 1.00 41.44 231 THR A C 1
ATOM 1712 O O . THR A 1 231 ? 48.055 31.711 -36.675 1.00 41.44 231 THR A O 1
ATOM 1715 N N . ILE A 1 232 ? 46.982 30.420 -35.185 1.00 47.00 232 ILE A N 1
ATOM 1716 C CA . ILE A 1 232 ? 46.162 31.502 -34.617 1.00 47.00 232 ILE A CA 1
ATOM 1717 C C . ILE A 1 232 ? 46.835 32.016 -33.338 1.00 47.00 232 ILE A C 1
ATOM 1719 O O . ILE A 1 232 ? 47.035 31.261 -32.388 1.00 47.00 232 ILE A O 1
ATOM 1723 N N . ALA A 1 233 ? 47.182 33.304 -33.302 1.00 38.53 233 ALA A N 1
ATOM 1724 C CA . ALA A 1 233 ? 47.709 33.970 -32.111 1.00 38.53 233 ALA A CA 1
ATOM 1725 C C . ALA A 1 233 ? 46.605 34.822 -31.458 1.00 38.53 233 ALA A C 1
ATOM 1727 O O . ALA A 1 233 ? 46.336 35.938 -31.896 1.00 38.53 233 ALA A O 1
ATOM 1728 N N . GLY A 1 234 ? 45.951 34.280 -30.426 1.00 46.97 234 GLY A N 1
ATOM 1729 C CA . GLY A 1 234 ? 44.906 34.960 -29.647 1.00 46.97 234 GLY A CA 1
ATOM 1730 C C . GLY A 1 234 ? 43.909 33.991 -29.002 1.00 46.97 234 GLY A C 1
ATOM 1731 O O . GLY A 1 234 ? 43.851 32.819 -29.372 1.00 46.97 234 GLY A O 1
ATOM 1732 N N . ALA A 1 235 ? 43.136 34.468 -28.021 1.00 38.41 235 ALA A N 1
ATOM 1733 C CA . ALA A 1 235 ? 42.049 33.699 -27.413 1.00 38.41 235 ALA A CA 1
ATOM 1734 C C . ALA A 1 235 ? 40.829 33.693 -28.351 1.00 38.41 235 ALA A C 1
ATOM 1736 O O . ALA A 1 235 ? 40.296 34.755 -28.667 1.00 38.41 235 ALA A O 1
ATOM 1737 N N . VAL A 1 236 ? 40.406 32.508 -28.797 1.00 45.59 236 VAL A N 1
ATOM 1738 C CA . VAL A 1 236 ? 39.218 32.301 -29.639 1.00 45.59 236 VAL A CA 1
ATOM 1739 C C . VAL A 1 236 ? 38.361 31.216 -28.994 1.00 45.59 236 VAL A C 1
ATOM 1741 O O . VAL A 1 236 ? 38.880 30.173 -28.606 1.00 45.59 236 VAL A O 1
ATOM 1744 N N . GLU A 1 237 ? 37.059 31.463 -28.875 1.00 39.19 237 GLU A N 1
ATOM 1745 C CA . GLU A 1 237 ? 36.075 30.484 -28.410 1.00 39.19 237 GLU A CA 1
ATOM 1746 C C . GLU A 1 237 ? 35.345 29.905 -29.632 1.00 39.19 237 GLU A C 1
ATOM 1748 O O . GLU A 1 237 ? 34.727 30.644 -30.399 1.00 39.19 237 GLU A O 1
ATOM 1753 N N . ILE A 1 238 ? 35.464 28.592 -29.855 1.00 47.16 238 ILE A N 1
ATOM 1754 C CA . ILE A 1 238 ? 34.848 27.890 -30.992 1.00 47.16 238 ILE A CA 1
ATOM 1755 C C . ILE A 1 238 ? 33.549 27.246 -30.506 1.00 47.16 238 ILE A C 1
ATOM 1757 O O . ILE A 1 238 ? 33.569 26.377 -29.638 1.00 47.16 238 ILE A O 1
ATOM 1761 N N . THR A 1 239 ? 32.417 27.662 -31.069 1.00 38.38 239 THR A N 1
ATOM 1762 C CA . THR A 1 239 ? 31.088 27.106 -30.777 1.00 38.38 239 THR A CA 1
ATOM 1763 C C . THR A 1 239 ? 30.548 26.398 -32.023 1.00 38.38 239 THR A C 1
ATOM 1765 O O . THR A 1 239 ? 29.801 26.963 -32.812 1.00 38.38 239 THR A O 1
ATOM 1768 N N . GLY A 1 240 ? 30.986 25.151 -32.236 1.00 47.75 240 GLY A N 1
ATOM 1769 C CA . GLY A 1 240 ? 30.554 24.288 -33.343 1.00 47.75 240 GLY A CA 1
ATOM 1770 C C . GLY A 1 240 ? 31.361 22.985 -33.428 1.00 47.75 240 GLY A C 1
ATOM 1771 O O . GLY A 1 240 ? 32.483 22.923 -32.926 1.00 47.75 240 GLY A O 1
ATOM 1772 N N . ALA A 1 241 ? 30.788 21.938 -34.035 1.00 45.22 241 ALA A N 1
ATOM 1773 C CA . ALA A 1 241 ? 31.453 20.645 -34.216 1.00 45.22 241 ALA A CA 1
ATOM 1774 C C . ALA A 1 241 ? 32.605 20.762 -35.229 1.00 45.22 241 ALA A C 1
ATOM 1776 O O . ALA A 1 241 ? 32.398 21.153 -36.377 1.00 45.22 241 ALA A O 1
ATOM 1777 N N . VAL A 1 242 ? 33.822 20.419 -34.802 1.00 45.72 242 VAL A N 1
ATOM 1778 C CA . VAL A 1 242 ? 35.010 20.392 -35.665 1.00 45.72 242 VAL A CA 1
ATOM 1779 C C . VAL A 1 242 ? 34.960 19.127 -36.521 1.00 45.72 242 VAL A C 1
ATOM 1781 O O . VAL A 1 242 ? 34.884 18.020 -35.995 1.00 45.72 242 VAL A O 1
ATOM 1784 N N . VAL A 1 243 ? 34.990 19.284 -37.844 1.00 43.28 243 VAL A N 1
ATOM 1785 C CA . VAL A 1 243 ? 34.976 18.159 -38.791 1.00 43.28 243 VAL A CA 1
ATOM 1786 C C . VAL A 1 243 ? 36.278 17.352 -38.652 1.00 43.28 243 VAL A C 1
ATOM 1788 O O . VAL A 1 243 ? 37.374 17.914 -38.698 1.00 43.28 243 VAL A O 1
ATOM 1791 N N . ALA A 1 244 ? 36.149 16.037 -38.457 1.00 46.66 244 ALA A N 1
ATOM 1792 C CA . ALA A 1 244 ? 37.201 15.135 -37.970 1.00 46.66 244 ALA A CA 1
ATOM 1793 C C . ALA A 1 244 ? 38.483 15.075 -38.831 1.00 46.66 244 ALA A C 1
ATOM 1795 O O . ALA A 1 244 ? 39.569 14.827 -38.301 1.00 46.66 244 ALA A O 1
ATOM 1796 N N . ASP A 1 245 ? 38.396 15.379 -40.127 1.00 45.66 245 ASP A N 1
ATOM 1797 C CA . ASP A 1 245 ? 39.537 15.277 -41.048 1.00 45.66 245 ASP A CA 1
ATOM 1798 C C . ASP A 1 245 ? 40.634 16.330 -40.800 1.00 45.66 245 ASP A C 1
ATOM 1800 O O . ASP A 1 245 ? 41.797 16.105 -41.135 1.00 45.66 245 ASP A O 1
ATOM 1804 N N . ALA A 1 246 ? 40.316 17.461 -40.157 1.00 44.12 246 ALA A N 1
ATOM 1805 C CA . ALA A 1 246 ? 41.307 18.499 -39.848 1.00 44.12 246 ALA A CA 1
ATOM 1806 C C . ALA A 1 246 ? 42.161 18.176 -38.603 1.00 44.12 246 ALA A C 1
ATOM 1808 O O . ALA A 1 246 ? 43.292 18.653 -38.476 1.00 44.12 246 ALA A O 1
ATOM 1809 N N . VAL A 1 247 ? 41.647 17.345 -37.690 1.00 47.94 247 VAL A N 1
ATOM 1810 C CA . VAL A 1 247 ? 42.341 16.970 -36.445 1.00 47.94 247 VAL A CA 1
ATOM 1811 C C . VAL A 1 247 ? 43.305 15.806 -36.691 1.00 47.94 247 VAL A C 1
ATOM 1813 O O . VAL A 1 247 ? 44.413 15.803 -36.154 1.00 47.94 247 VAL A O 1
ATOM 1816 N N . ALA A 1 248 ? 42.948 14.880 -37.589 1.00 46.53 248 ALA A N 1
ATOM 1817 C CA . ALA A 1 248 ? 43.757 13.707 -37.931 1.00 46.53 248 ALA A CA 1
ATOM 1818 C C . ALA A 1 248 ? 45.122 14.036 -38.582 1.00 46.53 248 ALA A C 1
ATOM 1820 O O . ALA A 1 248 ? 46.017 13.194 -38.588 1.00 46.53 248 ALA A O 1
ATOM 1821 N N . ALA A 1 249 ? 45.317 15.261 -39.088 1.00 48.31 249 ALA A N 1
ATOM 1822 C CA . ALA A 1 249 ? 46.569 15.711 -39.706 1.00 48.31 249 ALA A CA 1
ATOM 1823 C C . ALA A 1 249 ? 47.461 16.590 -38.796 1.00 48.31 249 ALA A C 1
ATOM 1825 O O . ALA A 1 249 ? 48.503 17.066 -39.246 1.00 48.31 249 ALA A O 1
ATOM 1826 N N . GLY A 1 250 ? 47.076 16.838 -37.535 1.00 51.78 250 GLY A N 1
ATOM 1827 C CA . GLY A 1 250 ? 47.838 17.701 -36.616 1.00 51.78 250 GLY A CA 1
ATOM 1828 C C . GLY A 1 250 ? 47.768 19.204 -36.937 1.00 51.78 250 GLY A C 1
ATOM 1829 O O . GLY A 1 250 ? 48.685 19.950 -36.602 1.00 51.78 250 GLY A O 1
ATOM 1830 N N . ALA A 1 251 ? 46.702 19.667 -37.601 1.00 51.25 251 ALA A N 1
ATOM 1831 C CA . ALA A 1 251 ? 46.656 20.990 -38.231 1.00 51.25 251 ALA A CA 1
ATOM 1832 C C . ALA A 1 251 ? 46.186 22.159 -37.334 1.00 51.25 251 ALA A C 1
ATOM 1834 O O . ALA A 1 251 ? 46.171 23.296 -37.806 1.00 51.25 251 ALA A O 1
ATOM 1835 N N . ILE A 1 252 ? 45.829 21.932 -36.060 1.00 47.62 252 ILE A N 1
ATOM 1836 C CA . ILE A 1 252 ? 45.435 23.010 -35.133 1.00 47.62 252 ILE A CA 1
ATOM 1837 C C . ILE A 1 252 ? 46.230 22.897 -33.829 1.00 47.62 252 ILE A C 1
ATOM 1839 O O . ILE A 1 252 ? 45.990 22.020 -33.002 1.00 47.62 252 ILE A O 1
ATOM 1843 N N . THR A 1 253 ? 47.175 23.818 -33.638 1.00 49.62 253 THR A N 1
ATOM 1844 C CA . THR A 1 253 ? 47.952 23.961 -32.399 1.00 49.62 253 THR A CA 1
ATOM 1845 C C . THR A 1 253 ? 47.733 25.345 -31.807 1.00 49.62 253 THR A C 1
ATOM 1847 O O . THR A 1 253 ? 47.877 26.339 -32.523 1.00 49.62 253 THR A O 1
ATOM 1850 N N . GLN A 1 254 ? 47.476 25.436 -30.503 1.00 46.34 254 GLN A N 1
ATOM 1851 C CA . GLN A 1 254 ? 47.520 26.709 -29.784 1.00 46.34 254 GLN A CA 1
ATOM 1852 C C . GLN A 1 254 ? 48.893 26.824 -29.121 1.00 46.34 254 GLN A C 1
ATOM 1854 O O . GLN A 1 254 ? 49.260 25.998 -28.290 1.00 46.34 254 GLN A O 1
ATOM 1859 N N . ASN A 1 255 ? 49.692 27.813 -29.529 1.00 47.81 255 ASN A N 1
ATOM 1860 C CA . ASN A 1 255 ? 51.070 28.000 -29.050 1.00 47.81 255 ASN A CA 1
ATOM 1861 C C . ASN A 1 255 ? 51.974 26.754 -29.198 1.00 47.81 255 ASN A C 1
ATOM 1863 O O . ASN A 1 255 ? 52.851 26.517 -28.371 1.00 47.81 255 ASN A O 1
ATOM 1867 N N . GLY A 1 256 ? 51.770 25.949 -30.247 1.00 50.84 256 GLY A N 1
ATOM 1868 C CA . GLY A 1 256 ? 52.589 24.762 -30.514 1.00 50.84 256 GLY A CA 1
ATOM 1869 C C . GLY A 1 256 ? 52.263 23.537 -29.652 1.00 50.84 256 GLY A C 1
ATOM 1870 O O . GLY A 1 256 ? 53.073 22.614 -29.607 1.00 50.84 256 GLY A O 1
ATOM 1871 N N . GLN A 1 257 ? 51.110 23.512 -28.975 1.00 47.47 257 GLN A N 1
ATOM 1872 C CA . GLN A 1 257 ? 50.587 22.333 -28.275 1.00 47.47 257 GLN A CA 1
ATOM 1873 C C . GLN A 1 257 ? 49.216 21.911 -28.853 1.00 47.47 257 GLN A C 1
ATOM 1875 O O . GLN A 1 257 ? 48.473 22.784 -29.322 1.00 47.47 257 GLN A O 1
ATOM 1880 N N . PRO A 1 258 ? 48.876 20.604 -28.856 1.00 55.19 258 PRO A N 1
ATOM 1881 C CA . PRO A 1 258 ? 47.567 20.113 -29.297 1.00 55.19 258 PRO A CA 1
ATOM 1882 C C . PRO A 1 258 ? 46.439 20.647 -28.402 1.00 55.19 258 PRO A C 1
ATOM 1884 O O . PRO A 1 258 ? 46.620 20.788 -27.194 1.00 55.19 258 PRO A O 1
ATOM 1887 N N . VAL A 1 259 ? 45.275 20.944 -28.979 1.00 56.22 259 VAL A N 1
ATOM 1888 C CA . VAL A 1 259 ? 44.103 21.424 -28.227 1.00 56.22 259 VAL A CA 1
ATOM 1889 C C . VAL A 1 259 ? 43.383 20.225 -27.595 1.00 56.22 259 VAL A C 1
ATOM 1891 O O . VAL A 1 259 ? 42.885 19.371 -28.323 1.00 56.22 259 VAL A O 1
ATOM 1894 N N . CYS A 1 260 ? 43.337 20.154 -26.260 1.00 55.62 260 CYS A N 1
ATOM 1895 C CA . CYS A 1 260 ? 42.630 19.108 -25.503 1.00 55.62 260 CYS A CA 1
ATOM 1896 C C . CYS A 1 260 ? 41.272 19.625 -24.995 1.00 55.62 260 CYS A C 1
ATOM 1898 O O . CYS A 1 260 ? 41.036 20.838 -24.962 1.00 55.62 260 CYS A O 1
ATOM 1900 N N . ASP A 1 261 ? 40.367 18.724 -24.610 1.00 58.72 261 ASP A N 1
ATOM 1901 C CA . ASP A 1 261 ? 39.101 19.132 -23.995 1.00 58.72 261 ASP A CA 1
ATOM 1902 C C . ASP A 1 261 ? 39.313 19.782 -22.608 1.00 58.72 261 ASP A C 1
ATOM 1904 O O . ASP A 1 261 ? 40.419 19.808 -22.056 1.00 58.72 261 ASP A O 1
ATOM 1908 N N . LYS A 1 262 ? 38.238 20.323 -22.013 1.00 41.75 262 LYS A N 1
ATOM 1909 C CA . LYS A 1 262 ? 38.285 20.987 -20.693 1.00 41.75 262 LYS A CA 1
ATOM 1910 C C . LYS A 1 262 ? 38.721 20.060 -19.545 1.00 41.75 262 LYS A C 1
ATOM 1912 O O . LYS A 1 262 ? 38.947 20.554 -18.441 1.00 41.75 262 LYS A O 1
ATOM 1917 N N . SER A 1 263 ? 38.837 18.755 -19.781 1.00 42.25 263 SER A N 1
ATOM 1918 C CA . SER A 1 263 ? 39.235 17.743 -18.803 1.00 42.25 263 SER A CA 1
ATOM 1919 C C . SER A 1 263 ? 40.719 17.377 -18.897 1.00 42.25 263 SER A C 1
ATOM 1921 O O . SER A 1 263 ? 41.203 16.621 -18.059 1.00 42.25 263 SER A O 1
ATOM 1923 N N . GLY A 1 264 ? 41.455 17.918 -19.875 1.00 51.19 264 GLY A N 1
ATOM 1924 C CA . GLY A 1 264 ? 42.877 17.627 -20.068 1.00 51.19 264 GLY A CA 1
ATOM 1925 C C . GLY A 1 264 ? 43.150 16.250 -20.677 1.00 51.19 264 GLY A C 1
ATOM 1926 O O . GLY A 1 264 ? 44.299 15.810 -20.672 1.00 51.19 264 GLY A O 1
ATOM 1927 N N . ASN A 1 265 ? 42.127 15.579 -21.218 1.00 53.22 265 ASN A N 1
ATOM 1928 C CA . ASN A 1 265 ? 42.307 14.321 -21.929 1.00 53.22 265 ASN A CA 1
ATOM 1929 C C . ASN A 1 265 ? 42.667 14.605 -23.385 1.00 53.22 265 ASN A C 1
ATOM 1931 O O . ASN A 1 265 ? 41.886 15.164 -24.152 1.00 53.22 265 ASN A O 1
ATOM 1935 N N . CYS A 1 266 ? 43.877 14.204 -23.758 1.00 57.50 266 CYS A N 1
ATOM 1936 C CA . CYS A 1 266 ? 44.400 14.328 -25.117 1.00 57.50 266 CYS A CA 1
ATOM 1937 C C . CYS A 1 266 ? 44.447 12.958 -25.835 1.00 57.50 266 CYS A C 1
ATOM 1939 O O . CYS A 1 266 ? 45.145 12.810 -26.836 1.00 57.50 266 CYS A O 1
ATOM 1941 N N . GLY A 1 267 ? 43.746 11.949 -25.298 1.00 60.19 267 GLY A N 1
ATOM 1942 C CA . GLY A 1 267 ? 43.647 10.598 -25.857 1.00 60.19 267 GLY A CA 1
ATOM 1943 C C . GLY A 1 267 ? 42.375 10.395 -26.693 1.00 60.19 267 GLY A C 1
ATOM 1944 O O . GLY A 1 267 ? 41.389 11.105 -26.485 1.00 60.19 267 GLY A O 1
ATOM 1945 N N . PRO A 1 268 ? 42.374 9.443 -27.642 1.00 57.62 268 PRO A N 1
ATOM 1946 C CA . PRO A 1 268 ? 41.195 9.127 -28.442 1.00 57.62 268 PRO A CA 1
ATOM 1947 C C . PRO A 1 268 ? 40.042 8.631 -27.552 1.00 57.62 268 PRO A C 1
ATOM 1949 O O . PRO A 1 268 ? 40.238 7.868 -26.602 1.00 57.62 268 PRO A O 1
ATOM 1952 N N . THR A 1 269 ? 38.823 9.074 -27.851 1.00 57.41 269 THR A N 1
ATOM 1953 C CA . THR A 1 269 ? 37.602 8.497 -27.283 1.00 57.41 269 THR A CA 1
ATOM 1954 C C . THR A 1 269 ? 37.332 7.163 -27.975 1.00 57.41 269 THR A C 1
ATOM 1956 O O . THR A 1 269 ? 37.822 6.923 -29.077 1.00 57.41 269 THR A O 1
ATOM 1959 N N . LEU A 1 270 ? 36.537 6.279 -27.364 1.00 55.72 270 LEU A N 1
ATOM 1960 C CA . LEU A 1 270 ? 36.174 5.003 -27.999 1.00 55.72 270 LEU A CA 1
ATOM 1961 C C . LEU A 1 270 ? 35.566 5.212 -29.401 1.00 55.72 270 LEU A C 1
ATOM 1963 O O . LEU A 1 270 ? 35.817 4.428 -30.307 1.00 55.72 270 LEU A O 1
ATOM 1967 N N . GLU A 1 271 ? 34.825 6.306 -29.583 1.00 58.66 271 GLU A N 1
ATOM 1968 C CA . GLU A 1 271 ? 34.193 6.697 -30.848 1.00 58.66 271 GLU A CA 1
ATOM 1969 C C . GLU A 1 271 ? 35.189 7.212 -31.903 1.00 58.66 271 GLU A C 1
ATOM 1971 O O . GLU A 1 271 ? 34.893 7.144 -33.094 1.00 58.66 271 GLU A O 1
ATOM 1976 N N . SER A 1 272 ? 36.367 7.707 -31.501 1.00 59.66 272 SER A N 1
ATOM 1977 C CA . SER A 1 272 ? 37.421 8.161 -32.423 1.00 59.66 272 SER A CA 1
ATOM 1978 C C . SER A 1 272 ? 38.521 7.122 -32.661 1.00 59.66 272 SER A C 1
ATOM 1980 O O . SER A 1 272 ? 39.471 7.373 -33.408 1.00 59.66 272 SER A O 1
ATOM 1982 N N . LEU A 1 273 ? 38.393 5.938 -32.056 1.00 70.00 273 LEU A N 1
ATOM 1983 C CA . LEU A 1 273 ? 39.397 4.889 -32.101 1.00 70.00 273 LEU A CA 1
ATOM 1984 C C . LEU A 1 273 ? 39.161 3.923 -33.279 1.00 70.00 273 LEU A C 1
ATOM 1986 O O . LEU A 1 273 ? 38.418 2.950 -33.174 1.00 70.00 273 LEU A O 1
ATOM 1990 N N . ASN A 1 274 ? 39.844 4.160 -34.402 1.00 72.38 274 ASN A N 1
ATOM 1991 C CA . ASN A 1 274 ? 39.862 3.246 -35.552 1.00 72.38 274 ASN A CA 1
ATOM 1992 C C . ASN A 1 274 ? 40.980 2.203 -35.411 1.00 72.38 274 ASN A C 1
ATOM 1994 O O . ASN A 1 274 ? 42.127 2.448 -35.792 1.00 72.38 274 ASN A O 1
ATOM 1998 N N . CYS A 1 275 ? 40.649 1.028 -34.878 1.00 76.75 275 CYS A N 1
ATOM 1999 C CA . CYS A 1 275 ? 41.591 -0.085 -34.779 1.00 76.75 275 CYS A CA 1
ATOM 2000 C C . CYS A 1 275 ? 41.768 -0.813 -36.112 1.00 76.75 275 CYS A C 1
ATOM 2002 O O . CYS A 1 275 ? 40.812 -1.020 -36.855 1.00 76.75 275 CYS A O 1
ATOM 2004 N N . ALA A 1 276 ? 43.009 -1.196 -36.426 1.00 75.88 276 ALA A N 1
ATOM 2005 C CA . ALA A 1 276 ? 43.294 -1.983 -37.620 1.00 75.88 276 ALA A CA 1
ATOM 2006 C C . ALA A 1 276 ? 42.625 -3.371 -37.543 1.00 75.88 276 ALA A C 1
ATOM 2008 O O . ALA A 1 276 ? 42.419 -3.898 -36.451 1.00 75.88 276 ALA A O 1
ATOM 2009 N N . ILE A 1 277 ? 42.349 -3.994 -38.698 1.00 49.69 277 ILE A N 1
ATOM 2010 C CA . ILE A 1 277 ? 41.987 -5.422 -38.795 1.00 49.69 277 ILE A CA 1
ATOM 2011 C C . ILE A 1 277 ? 43.088 -6.222 -38.086 1.00 49.69 277 ILE A C 1
ATOM 2013 O O . ILE A 1 277 ? 44.178 -6.311 -38.643 1.00 49.69 277 ILE A O 1
ATOM 2017 N N . ASN A 1 278 ? 42.796 -6.769 -36.891 1.00 58.91 278 ASN A N 1
ATOM 2018 C CA . ASN A 1 278 ? 43.679 -7.443 -35.903 1.00 58.91 278 ASN A CA 1
ATOM 2019 C C . ASN A 1 278 ? 43.981 -6.690 -34.589 1.00 58.91 278 ASN A C 1
ATOM 2021 O O . ASN A 1 278 ? 44.741 -7.197 -33.752 1.00 58.91 278 ASN A O 1
ATOM 2025 N N . GLN A 1 279 ? 43.388 -5.522 -34.380 1.00 73.75 279 GLN A N 1
ATOM 2026 C CA . GLN A 1 279 ? 43.465 -4.775 -33.134 1.00 73.75 279 GLN A CA 1
ATOM 2027 C C . GLN A 1 279 ? 42.073 -4.611 -32.531 1.00 73.75 279 GLN A C 1
ATOM 2029 O O . GLN A 1 279 ? 41.096 -4.440 -33.252 1.00 73.75 279 GLN A O 1
ATOM 2034 N N . VAL A 1 280 ? 41.984 -4.631 -31.204 1.00 67.25 280 VAL A N 1
ATOM 2035 C CA . VAL A 1 280 ? 40.745 -4.299 -30.489 1.00 67.25 280 VAL A CA 1
ATOM 2036 C C . VAL A 1 280 ? 40.959 -3.065 -29.617 1.00 67.25 280 VAL A C 1
ATOM 2038 O O . VAL A 1 280 ? 42.057 -2.905 -29.065 1.00 67.25 280 VAL A O 1
ATOM 2041 N N . PRO A 1 281 ? 39.934 -2.206 -29.462 1.00 72.88 281 PRO A N 1
ATOM 2042 C CA . PRO A 1 281 ? 39.944 -1.168 -28.446 1.00 72.88 281 PRO A CA 1
ATOM 2043 C C . PRO A 1 281 ? 40.131 -1.812 -27.075 1.00 72.88 281 PRO A C 1
ATOM 2045 O O . PRO A 1 281 ? 39.364 -2.691 -26.678 1.00 72.88 281 PRO A O 1
ATOM 2048 N N . ARG A 1 282 ? 41.139 -1.377 -26.328 1.00 71.88 282 ARG A N 1
ATOM 2049 C CA . ARG A 1 282 ? 41.276 -1.696 -24.908 1.00 71.88 282 ARG A CA 1
ATOM 2050 C C . ARG A 1 282 ? 41.520 -0.423 -24.119 1.00 71.88 282 ARG A C 1
ATOM 2052 O O . ARG A 1 282 ? 42.110 0.522 -24.631 1.00 71.88 282 ARG A O 1
ATOM 2059 N N . MET A 1 283 ? 41.109 -0.423 -22.859 1.00 72.62 283 MET A N 1
ATOM 2060 C CA . MET A 1 283 ? 41.457 0.652 -21.939 1.00 72.62 283 MET A CA 1
ATOM 2061 C C . MET A 1 283 ? 42.879 0.411 -21.409 1.00 72.62 283 MET A C 1
ATOM 2063 O O . MET A 1 283 ? 43.105 -0.532 -20.647 1.00 72.62 283 MET A O 1
ATOM 2067 N N . GLY A 1 284 ? 43.839 1.215 -21.864 1.00 69.75 284 GLY A N 1
ATOM 2068 C CA . GLY A 1 284 ? 45.204 1.273 -21.343 1.00 69.75 284 GLY A CA 1
ATOM 2069 C C . GLY A 1 284 ? 45.330 2.235 -20.157 1.00 69.75 284 GLY A C 1
ATOM 2070 O O . GLY A 1 284 ? 44.348 2.824 -19.706 1.00 69.75 284 GLY A O 1
ATOM 2071 N N . ALA A 1 285 ? 46.554 2.410 -19.649 1.00 63.16 285 ALA A N 1
ATOM 2072 C CA . ALA A 1 285 ? 46.828 3.319 -18.528 1.00 63.16 285 ALA A CA 1
ATOM 2073 C C . ALA A 1 285 ? 46.560 4.801 -18.866 1.00 63.16 285 ALA A C 1
ATOM 2075 O O . ALA A 1 285 ? 46.255 5.578 -17.966 1.00 63.16 285 ALA A O 1
ATOM 2076 N N . ASP A 1 286 ? 46.613 5.153 -20.154 1.00 61.72 286 ASP A N 1
ATOM 2077 C CA . ASP A 1 286 ? 46.511 6.528 -20.652 1.00 61.72 286 ASP A CA 1
ATOM 2078 C C . ASP A 1 286 ? 45.243 6.769 -21.508 1.00 61.72 286 ASP A C 1
ATOM 2080 O O . ASP A 1 286 ? 45.151 7.766 -22.222 1.00 61.72 286 ASP A O 1
ATOM 2084 N N . GLY A 1 287 ? 44.256 5.860 -21.454 1.00 71.38 287 GLY A N 1
ATOM 2085 C CA . GLY A 1 287 ? 42.991 5.951 -22.201 1.00 71.38 287 GLY A CA 1
ATOM 2086 C C . GLY A 1 287 ? 42.738 4.778 -23.153 1.00 71.38 287 GLY A C 1
ATOM 2087 O O . GLY A 1 287 ? 43.365 3.723 -23.044 1.00 71.38 287 GLY A O 1
ATOM 2088 N N . TRP A 1 288 ? 41.782 4.937 -24.074 1.00 70.50 288 TRP A N 1
ATOM 2089 C CA . TRP A 1 288 ? 41.472 3.914 -25.074 1.00 70.50 288 TRP A CA 1
ATOM 2090 C C . TRP A 1 288 ? 42.608 3.799 -26.097 1.00 70.50 288 TRP A C 1
ATOM 2092 O O . TRP A 1 288 ? 43.032 4.789 -26.683 1.00 70.50 288 TRP A O 1
ATOM 2102 N N . GLU A 1 289 ? 43.097 2.587 -26.339 1.00 82.50 289 GLU A N 1
ATOM 2103 C CA . GLU A 1 289 ? 44.133 2.304 -27.332 1.00 82.50 289 GLU A CA 1
ATOM 2104 C C . GLU A 1 289 ? 43.798 1.049 -28.144 1.00 82.50 289 GLU A C 1
ATOM 2106 O O . GLU A 1 289 ? 43.117 0.138 -27.669 1.00 82.50 289 GLU A O 1
ATOM 2111 N N . CYS A 1 290 ? 44.295 0.981 -29.379 1.00 77.00 290 CYS A N 1
ATOM 2112 C CA . CYS A 1 290 ? 44.186 -0.214 -30.207 1.00 77.00 290 CYS A CA 1
ATOM 2113 C C . CYS A 1 290 ? 45.321 -1.174 -29.872 1.00 77.00 290 CYS A C 1
ATOM 2115 O O . CYS A 1 290 ? 46.480 -0.925 -30.204 1.00 77.00 290 CYS A O 1
ATOM 2117 N N . ALA A 1 291 ? 44.999 -2.292 -29.230 1.00 77.31 291 ALA A N 1
ATOM 2118 C CA . ALA A 1 291 ? 45.987 -3.315 -28.929 1.00 77.31 291 ALA A CA 1
ATOM 2119 C C . ALA A 1 291 ? 45.965 -4.411 -29.985 1.00 77.31 291 ALA A C 1
ATOM 2121 O O . ALA A 1 291 ? 44.913 -4.980 -30.278 1.00 77.31 291 ALA A O 1
ATOM 2122 N N . ALA A 1 292 ? 47.146 -4.729 -30.523 1.00 68.31 292 ALA A N 1
ATOM 2123 C CA . ALA A 1 292 ? 47.331 -5.901 -31.368 1.00 68.31 292 ALA A CA 1
ATOM 2124 C C . ALA A 1 292 ? 46.927 -7.157 -30.598 1.00 68.31 292 ALA A C 1
ATOM 2126 O O . ALA A 1 292 ? 47.340 -7.353 -29.452 1.00 68.31 292 ALA A O 1
ATOM 2127 N N . TYR A 1 293 ? 46.136 -8.008 -31.246 1.00 62.94 293 TYR A N 1
ATOM 2128 C CA . TYR A 1 293 ? 45.771 -9.321 -30.738 1.00 62.94 293 TYR A CA 1
ATOM 2129 C C . TYR A 1 293 ? 47.049 -10.156 -30.548 1.00 62.94 293 TYR A C 1
ATOM 2131 O O . TYR A 1 293 ? 47.623 -10.695 -31.497 1.00 62.94 293 TYR A O 1
ATOM 2139 N N . GLY A 1 294 ? 47.573 -10.163 -29.321 1.00 53.75 294 GLY A N 1
ATOM 2140 C CA . GLY A 1 294 ? 48.875 -10.723 -28.976 1.00 53.75 294 GLY A CA 1
ATOM 2141 C C . GLY A 1 294 ? 48.908 -12.244 -29.099 1.00 53.75 294 GLY A C 1
ATOM 2142 O O . GLY A 1 294 ? 48.569 -12.948 -28.158 1.00 53.75 294 GLY A O 1
ATOM 2143 N N . GLY A 1 295 ? 49.324 -12.702 -30.281 1.00 52.56 295 GLY A N 1
ATOM 2144 C CA . GLY A 1 295 ? 50.006 -13.951 -30.636 1.00 52.56 295 GLY A CA 1
ATOM 2145 C C . GLY A 1 295 ? 49.972 -15.152 -29.683 1.00 52.56 295 GLY A C 1
ATOM 2146 O O . GLY A 1 295 ? 50.521 -15.112 -28.587 1.00 52.56 295 GLY A O 1
ATOM 2147 N N . GLY A 1 296 ? 49.515 -16.295 -30.214 1.00 41.91 296 GLY A N 1
ATOM 2148 C CA . GLY A 1 296 ? 50.015 -17.604 -29.771 1.00 41.91 296 GLY A CA 1
ATOM 2149 C C . GLY A 1 296 ? 49.018 -18.757 -29.686 1.00 41.91 296 GLY A C 1
ATOM 2150 O O . GLY A 1 296 ? 49.401 -19.830 -29.234 1.00 41.91 296 GLY A O 1
ATOM 2151 N N . GLY A 1 297 ? 47.768 -18.592 -30.114 1.00 41.03 297 GLY A N 1
ATOM 2152 C CA . GLY A 1 297 ? 46.807 -19.692 -30.152 1.00 41.03 297 GLY A CA 1
ATOM 2153 C C . GLY A 1 297 ? 45.759 -19.461 -31.226 1.00 41.03 297 GLY A C 1
ATOM 2154 O O . GLY A 1 297 ? 45.179 -18.384 -31.296 1.00 41.03 297 GLY A O 1
ATOM 2155 N N . SER A 1 298 ? 45.549 -20.466 -32.071 1.00 44.22 298 SER A N 1
ATOM 2156 C CA . SER A 1 298 ? 44.512 -20.546 -33.104 1.00 44.22 298 SER A CA 1
ATOM 2157 C C . SER A 1 298 ? 43.106 -20.367 -32.509 1.00 44.22 298 SER A C 1
ATOM 2159 O O . SER A 1 298 ? 42.388 -21.333 -32.265 1.00 44.22 298 SER A O 1
ATOM 2161 N N . GLY A 1 299 ? 42.724 -19.121 -32.270 1.00 48.03 299 GLY A N 1
ATOM 2162 C CA . GLY A 1 299 ? 41.394 -18.702 -31.859 1.00 48.03 299 GLY A CA 1
ATOM 2163 C C . GLY A 1 299 ? 41.069 -17.415 -32.590 1.00 48.03 299 GLY A C 1
ATOM 2164 O O . GLY A 1 299 ? 41.119 -16.337 -32.006 1.00 48.03 299 GLY A O 1
ATOM 2165 N N . VAL A 1 300 ? 40.829 -17.540 -33.894 1.00 48.00 300 VAL A N 1
ATOM 2166 C CA . VAL A 1 300 ? 40.118 -16.525 -34.669 1.00 48.00 300 VAL A CA 1
ATOM 2167 C C . VAL A 1 300 ? 38.750 -16.399 -34.002 1.00 48.00 300 VAL A C 1
ATOM 2169 O O . VAL A 1 300 ? 38.023 -17.386 -33.955 1.00 48.00 300 VAL A O 1
ATOM 2172 N N . VAL A 1 301 ? 38.413 -15.236 -33.442 1.00 47.38 301 VAL A N 1
ATOM 2173 C CA . VAL A 1 301 ? 36.995 -14.883 -33.308 1.00 47.38 301 VAL A CA 1
ATOM 2174 C C . VAL A 1 301 ? 36.567 -14.605 -34.741 1.00 47.38 301 VAL A C 1
ATOM 2176 O O . VAL A 1 301 ? 37.133 -13.687 -35.340 1.00 47.38 301 VAL A O 1
ATOM 2179 N N . PRO A 1 302 ? 35.694 -15.413 -35.360 1.00 50.62 302 PRO A N 1
ATOM 2180 C CA . PRO A 1 302 ? 35.279 -15.131 -36.718 1.00 50.62 302 PRO A CA 1
ATOM 2181 C C . PRO A 1 302 ? 34.491 -13.829 -36.639 1.00 50.62 302 PRO A C 1
ATOM 2183 O O . PRO A 1 302 ? 33.422 -13.764 -36.041 1.00 50.62 302 PRO A O 1
ATOM 2186 N N . GLU A 1 303 ? 35.063 -12.761 -37.178 1.00 51.06 303 GLU A N 1
ATOM 2187 C CA . GLU A 1 303 ? 34.439 -11.436 -37.240 1.00 51.06 303 GLU A CA 1
ATOM 2188 C C . GLU A 1 303 ? 33.095 -11.510 -37.993 1.00 51.06 303 GLU A C 1
ATOM 2190 O O . GLU A 1 303 ? 32.168 -10.751 -37.729 1.00 51.06 303 GLU A O 1
ATOM 2195 N N . THR A 1 304 ? 32.942 -12.526 -38.850 1.00 55.78 304 THR A N 1
ATOM 2196 C CA . THR A 1 304 ? 31.692 -12.902 -39.515 1.00 55.78 304 THR A CA 1
ATOM 2197 C C . THR A 1 304 ? 30.667 -13.578 -38.603 1.00 55.78 304 THR A C 1
ATOM 2199 O O . THR A 1 304 ? 29.478 -13.474 -38.879 1.00 55.78 304 THR A O 1
ATOM 2202 N N . ASP A 1 305 ? 31.076 -14.231 -37.513 1.00 58.06 305 ASP A N 1
ATOM 2203 C CA . ASP A 1 305 ? 30.157 -14.992 -36.652 1.00 58.06 305 ASP A CA 1
ATOM 2204 C C . ASP A 1 305 ? 29.441 -14.116 -35.623 1.00 58.06 305 ASP A C 1
ATOM 2206 O O . ASP A 1 305 ? 28.428 -14.561 -35.087 1.00 58.06 305 ASP A O 1
ATOM 2210 N N . CYS A 1 306 ? 29.925 -12.886 -35.382 1.00 58.16 306 CYS A N 1
ATOM 2211 C CA . CYS A 1 306 ? 29.274 -11.879 -34.529 1.00 58.16 306 CYS A CA 1
ATOM 2212 C C . CYS A 1 306 ? 28.635 -10.712 -35.285 1.00 58.16 306 CYS A C 1
ATOM 2214 O O . CYS A 1 306 ? 28.052 -9.819 -34.676 1.00 58.16 306 CYS A O 1
ATOM 2216 N N . ALA A 1 307 ? 28.699 -10.739 -36.614 1.00 53.28 307 ALA A N 1
ATOM 2217 C CA . ALA A 1 307 ? 27.940 -9.852 -37.476 1.00 53.28 307 ALA A CA 1
ATOM 2218 C C . ALA A 1 307 ? 26.558 -10.476 -37.727 1.00 53.28 307 ALA A C 1
ATOM 2220 O O . ALA A 1 307 ? 26.341 -11.204 -38.691 1.00 53.28 307 ALA A O 1
ATOM 2221 N N . GLY A 1 308 ? 25.615 -10.236 -36.821 1.00 61.25 308 GLY A N 1
ATOM 2222 C CA . GLY A 1 308 ? 24.235 -10.694 -36.960 1.00 61.25 308 GLY A CA 1
ATOM 2223 C C . GLY A 1 308 ? 23.323 -9.995 -35.956 1.00 61.25 308 GLY A C 1
ATOM 2224 O O . GLY A 1 308 ? 23.807 -9.537 -34.918 1.00 61.25 308 GLY A O 1
ATOM 2225 N N . PRO A 1 309 ? 22.015 -9.872 -36.242 1.00 55.25 309 PRO A N 1
ATOM 2226 C CA . PRO A 1 309 ? 21.074 -9.403 -35.236 1.00 55.25 309 PRO A CA 1
ATOM 2227 C C . PRO A 1 309 ? 21.156 -10.332 -34.017 1.00 55.25 309 PRO A C 1
ATOM 2229 O O . PRO A 1 309 ? 21.259 -11.548 -34.172 1.00 55.25 309 PRO A O 1
ATOM 2232 N N . TYR A 1 310 ? 21.123 -9.749 -32.817 1.00 61.69 310 TYR A N 1
ATOM 2233 C CA . TYR A 1 310 ? 21.199 -10.485 -31.550 1.00 61.69 310 TYR A CA 1
ATOM 2234 C C . TYR A 1 310 ? 22.513 -11.245 -31.348 1.00 61.69 310 TYR A C 1
ATOM 2236 O O . TYR A 1 310 ? 22.524 -12.341 -30.805 1.00 61.69 310 TYR A O 1
ATOM 2244 N N . LYS A 1 311 ? 23.639 -10.664 -31.757 1.00 65.19 311 LYS A N 1
ATOM 2245 C CA . LYS A 1 311 ? 24.967 -11.178 -31.426 1.00 65.19 311 LYS A CA 1
ATOM 2246 C C . LYS A 1 311 ? 25.782 -10.097 -30.734 1.00 65.19 311 LYS A C 1
ATOM 2248 O O . LYS A 1 311 ? 25.772 -8.947 -31.167 1.00 65.19 311 LYS A O 1
ATOM 2253 N N . ALA A 1 312 ? 26.461 -10.447 -29.647 1.00 64.62 312 ALA A N 1
ATOM 2254 C CA . ALA A 1 312 ? 27.315 -9.524 -28.907 1.00 64.62 312 ALA A CA 1
ATOM 2255 C C . ALA A 1 312 ? 28.665 -10.161 -28.573 1.00 64.62 312 ALA A C 1
ATOM 2257 O O . ALA A 1 312 ? 28.775 -11.362 -28.337 1.00 64.62 312 ALA A O 1
ATOM 2258 N N . LEU A 1 313 ? 29.705 -9.331 -28.524 1.00 64.56 313 LEU A N 1
ATOM 2259 C CA . LEU A 1 313 ? 31.019 -9.729 -28.029 1.00 64.56 313 LEU A CA 1
ATOM 2260 C C . LEU A 1 313 ? 31.010 -9.688 -26.496 1.00 64.56 313 LEU A C 1
ATOM 2262 O O . LEU A 1 313 ? 30.916 -8.617 -25.901 1.00 64.56 313 LEU A O 1
ATOM 2266 N N . GLN A 1 314 ? 31.145 -10.846 -25.850 1.00 63.53 314 GLN A N 1
ATOM 2267 C CA . GLN A 1 314 ? 31.312 -10.967 -24.402 1.00 63.53 314 GLN A CA 1
ATOM 2268 C C . GLN A 1 314 ? 32.772 -11.303 -24.076 1.00 63.53 314 GLN A C 1
ATOM 2270 O O . GLN A 1 314 ? 33.341 -12.239 -24.633 1.00 63.53 314 GLN A O 1
ATOM 2275 N N . PHE A 1 315 ? 33.399 -10.567 -23.156 1.00 58.97 315 PHE A N 1
ATOM 2276 C CA . PHE A 1 315 ? 34.743 -10.899 -22.676 1.00 58.97 315 PHE A CA 1
ATOM 2277 C C . PHE A 1 315 ? 34.659 -11.929 -21.542 1.00 58.97 315 PHE A C 1
ATOM 2279 O O . PHE A 1 315 ? 34.207 -11.613 -20.444 1.00 58.97 315 PHE A O 1
ATOM 2286 N N . GLN A 1 316 ? 35.095 -13.166 -21.790 1.00 55.97 316 GLN A N 1
ATOM 2287 C CA . GLN A 1 316 ? 35.038 -14.262 -20.820 1.00 55.97 316 GLN A CA 1
ATOM 2288 C C . GLN A 1 316 ? 36.344 -15.066 -20.841 1.00 55.97 316 GLN A C 1
ATOM 2290 O O . GLN A 1 316 ? 36.782 -15.554 -21.882 1.00 55.97 316 GLN A O 1
ATOM 2295 N N . GLY A 1 317 ? 36.989 -15.219 -19.678 1.00 65.06 317 GLY A N 1
ATOM 2296 C CA . GLY A 1 317 ? 38.200 -16.040 -19.539 1.00 65.06 317 GLY A CA 1
ATOM 2297 C C . GLY A 1 317 ? 39.418 -15.527 -20.322 1.00 65.06 317 GLY A C 1
ATOM 2298 O O . GLY A 1 317 ? 40.200 -16.332 -20.819 1.00 65.06 317 GLY A O 1
ATOM 2299 N N . GLY A 1 318 ? 39.575 -14.204 -20.461 1.00 69.38 318 GLY A N 1
ATOM 2300 C CA . GLY A 1 318 ? 40.716 -13.590 -21.157 1.00 69.38 318 GLY A CA 1
ATOM 2301 C C . GLY A 1 318 ? 40.592 -13.532 -22.685 1.00 69.38 318 GLY A C 1
ATOM 2302 O O . GLY A 1 318 ? 41.558 -13.177 -23.355 1.00 69.38 318 GLY A O 1
ATOM 2303 N N . LYS A 1 319 ? 39.422 -13.867 -23.242 1.00 63.88 319 LYS A N 1
ATOM 2304 C CA . LYS A 1 319 ? 39.116 -13.792 -24.677 1.00 63.88 319 LYS A CA 1
ATOM 2305 C C . LYS A 1 319 ? 37.730 -13.189 -24.902 1.00 63.88 319 LYS A C 1
ATOM 2307 O O . LYS A 1 319 ? 36.848 -13.335 -24.058 1.00 63.88 319 LYS A O 1
ATOM 2312 N N . PHE A 1 320 ? 37.529 -12.546 -26.048 1.00 60.03 320 PHE A N 1
ATOM 2313 C CA . PHE A 1 320 ? 36.188 -12.206 -26.515 1.00 60.03 320 PHE A CA 1
ATOM 2314 C C . PHE A 1 320 ? 35.558 -13.441 -27.162 1.00 60.03 320 PHE A C 1
ATOM 2316 O O . PHE A 1 320 ? 36.178 -14.088 -28.004 1.00 60.03 320 PHE A O 1
ATOM 2323 N N . ILE A 1 321 ? 34.346 -13.783 -26.750 1.00 66.88 321 ILE A N 1
ATOM 2324 C CA . ILE A 1 321 ? 33.502 -14.780 -27.401 1.00 66.88 321 ILE A CA 1
ATOM 2325 C C . ILE A 1 321 ? 32.311 -14.059 -28.026 1.00 66.88 321 ILE A C 1
ATOM 2327 O O . ILE A 1 321 ? 31.807 -13.089 -27.463 1.00 66.88 321 ILE A O 1
ATOM 2331 N N . CYS A 1 322 ? 31.876 -14.512 -29.198 1.00 66.62 322 CYS A N 1
ATOM 2332 C CA . CYS A 1 322 ? 30.586 -14.094 -29.714 1.00 66.62 322 CYS A CA 1
ATOM 2333 C C . CYS A 1 322 ? 29.503 -14.896 -29.000 1.00 66.62 322 CYS A C 1
ATOM 2335 O O . CYS A 1 322 ? 29.535 -16.127 -29.038 1.00 66.62 322 CYS A O 1
ATOM 2337 N N . VAL A 1 323 ? 28.576 -14.211 -28.346 1.00 64.56 323 VAL A N 1
ATOM 2338 C CA . VAL A 1 323 ? 27.375 -14.830 -27.800 1.00 64.56 323 VAL A CA 1
ATOM 2339 C C . VAL A 1 323 ? 26.198 -14.438 -28.672 1.00 64.56 323 VAL A C 1
ATOM 2341 O O . VAL A 1 323 ? 26.003 -13.258 -28.971 1.00 64.56 323 VAL A O 1
ATOM 2344 N N . ASP A 1 324 ? 25.416 -15.431 -29.084 1.00 68.56 324 ASP A N 1
ATOM 2345 C CA . ASP A 1 324 ? 24.058 -15.169 -29.535 1.00 68.56 324 ASP A CA 1
ATOM 2346 C C . ASP A 1 324 ? 23.308 -14.648 -28.305 1.00 68.56 324 ASP A C 1
ATOM 2348 O O . ASP A 1 324 ? 23.162 -15.363 -27.314 1.00 68.56 324 ASP A O 1
ATOM 2352 N N . LEU A 1 325 ? 22.910 -13.376 -28.334 1.00 62.06 325 LEU A N 1
ATOM 2353 C CA . LEU A 1 325 ? 21.948 -12.823 -27.396 1.00 62.06 325 LEU A CA 1
ATOM 2354 C C . LEU A 1 325 ? 20.658 -13.608 -27.632 1.00 62.06 325 LEU A C 1
ATOM 2356 O O . LEU A 1 325 ? 20.056 -13.482 -28.702 1.00 62.06 325 LEU A O 1
ATOM 2360 N N . PRO A 1 326 ? 20.231 -14.463 -26.697 1.00 52.03 326 PRO A N 1
ATOM 2361 C CA . PRO A 1 326 ? 19.018 -15.218 -26.911 1.00 52.03 326 PRO A CA 1
ATOM 2362 C C . PRO A 1 326 ? 17.861 -14.229 -27.099 1.00 52.03 326 PRO A C 1
ATOM 2364 O O . PRO A 1 326 ? 17.650 -13.360 -26.256 1.00 52.03 326 PRO A O 1
ATOM 2367 N N . GLN A 1 327 ? 17.042 -14.400 -28.143 1.00 51.72 327 GLN A N 1
ATOM 2368 C CA . GLN A 1 327 ? 15.696 -13.800 -28.168 1.00 51.72 327 GLN A CA 1
ATOM 2369 C C . GLN A 1 327 ? 14.803 -14.332 -27.027 1.00 51.72 327 GLN A C 1
ATOM 2371 O O . GLN A 1 327 ? 13.660 -13.910 -26.875 1.00 51.72 327 GLN A O 1
ATOM 2376 N N . THR A 1 328 ? 15.307 -15.277 -26.230 1.00 56.69 328 THR A N 1
ATOM 2377 C CA . THR A 1 328 ? 14.566 -16.054 -25.235 1.00 56.69 328 THR A CA 1
ATOM 2378 C C . THR A 1 328 ? 14.494 -15.390 -23.860 1.00 56.69 328 THR A C 1
ATOM 2380 O O . THR A 1 328 ? 14.079 -16.031 -22.897 1.00 56.69 328 THR A O 1
ATOM 2383 N N . GLY A 1 329 ? 14.921 -14.134 -23.748 1.00 72.31 329 GLY A N 1
ATOM 2384 C CA . GLY A 1 329 ? 14.740 -13.317 -22.556 1.00 72.31 329 GLY A CA 1
ATOM 2385 C C . GLY A 1 329 ? 13.297 -12.850 -22.356 1.00 72.31 329 GLY A C 1
ATOM 2386 O O . GLY A 1 329 ? 12.471 -12.907 -23.272 1.00 72.31 329 GLY A O 1
ATOM 2387 N N . THR A 1 330 ? 12.962 -12.344 -21.166 1.00 85.81 330 THR A N 1
ATOM 2388 C CA . THR A 1 330 ? 11.600 -11.843 -20.890 1.00 85.81 330 THR A CA 1
ATOM 2389 C C . THR A 1 330 ? 11.255 -10.584 -21.692 1.00 85.81 330 THR A C 1
ATOM 2391 O O . THR A 1 330 ? 10.068 -10.284 -21.840 1.00 85.81 330 THR A O 1
ATOM 2394 N N . SER A 1 331 ? 12.245 -9.896 -22.284 1.00 86.69 331 SER A N 1
ATOM 2395 C CA . SER A 1 331 ? 12.000 -8.794 -23.225 1.00 86.69 331 SER A CA 1
ATOM 2396 C C . SER A 1 331 ? 11.561 -9.251 -24.618 1.00 86.69 331 SER A C 1
ATOM 2398 O O . SER A 1 331 ? 11.110 -8.417 -25.401 1.00 86.69 331 SER A O 1
ATOM 2400 N N . LYS A 1 332 ? 11.709 -10.542 -24.963 1.00 87.06 332 LYS A N 1
ATOM 2401 C CA . LYS A 1 332 ? 11.449 -11.084 -26.313 1.00 87.06 332 LYS A CA 1
ATOM 2402 C C . LYS A 1 332 ? 12.181 -10.315 -27.428 1.00 87.06 332 LYS A C 1
ATOM 2404 O O . LYS A 1 332 ? 11.655 -10.137 -28.523 1.00 87.06 332 LYS A O 1
ATOM 2409 N N . GLY A 1 333 ? 13.389 -9.824 -27.135 1.00 84.31 333 GLY A N 1
ATOM 2410 C CA . GLY A 1 333 ? 14.212 -9.054 -28.074 1.00 84.31 333 GLY A CA 1
ATOM 2411 C C . GLY A 1 333 ? 13.894 -7.556 -28.144 1.00 84.31 333 GLY A C 1
ATOM 2412 O O . GLY A 1 333 ? 14.490 -6.861 -28.965 1.00 84.31 333 GLY A O 1
ATOM 2413 N N . SER A 1 334 ? 12.999 -7.044 -27.293 1.00 90.31 334 SER A N 1
ATOM 2414 C CA . SER A 1 334 ? 12.628 -5.620 -27.252 1.00 90.31 334 SER A CA 1
ATOM 2415 C C . SER A 1 334 ? 13.608 -4.726 -26.477 1.00 90.31 334 SER A C 1
ATOM 2417 O O . SER A 1 334 ? 13.510 -3.492 -26.550 1.00 90.31 334 SER A O 1
ATOM 2419 N N . ALA A 1 335 ? 14.543 -5.319 -25.725 1.00 90.88 335 ALA A N 1
ATOM 2420 C CA . ALA A 1 335 ? 15.569 -4.585 -24.989 1.00 90.88 335 ALA A CA 1
ATOM 2421 C C . ALA A 1 335 ? 16.473 -3.775 -25.937 1.00 90.88 335 ALA A C 1
ATOM 2423 O O . ALA A 1 335 ? 16.941 -4.266 -26.966 1.00 90.88 335 ALA A O 1
ATOM 2424 N N . LYS A 1 336 ? 16.741 -2.510 -25.598 1.00 91.81 336 LYS A N 1
ATOM 2425 C CA . LYS A 1 336 ? 17.615 -1.640 -26.389 1.00 91.81 336 LYS A CA 1
ATOM 2426 C C . LYS A 1 336 ? 19.080 -2.001 -26.157 1.00 91.81 336 LYS A C 1
ATOM 2428 O O . LYS A 1 336 ? 19.584 -1.941 -25.036 1.00 91.81 336 LYS A O 1
ATOM 2433 N N . GLY A 1 337 ? 19.783 -2.267 -27.256 1.00 87.75 337 GLY A N 1
ATOM 2434 C CA . GLY A 1 337 ? 21.183 -2.679 -27.248 1.00 87.75 337 GLY A CA 1
ATOM 2435 C C . GLY A 1 337 ? 21.292 -4.169 -26.953 1.00 87.75 337 GLY A C 1
ATOM 2436 O O . GLY A 1 337 ? 21.420 -4.969 -27.871 1.00 87.75 337 GLY A O 1
ATOM 2437 N N . PHE A 1 338 ? 21.211 -4.529 -25.679 1.00 84.44 338 PHE A N 1
ATOM 2438 C CA . PHE A 1 338 ? 21.262 -5.908 -25.200 1.00 84.44 338 PHE A CA 1
ATOM 2439 C C . PHE A 1 338 ? 20.334 -6.065 -23.994 1.00 84.44 338 PHE A C 1
ATOM 2441 O O . PHE A 1 338 ? 19.924 -5.071 -23.400 1.00 84.44 338 PHE A O 1
ATOM 2448 N N . GLU A 1 339 ? 19.988 -7.300 -23.645 1.00 88.88 339 GLU A N 1
ATOM 2449 C CA . GLU A 1 339 ? 19.202 -7.588 -22.446 1.00 88.88 339 GLU A CA 1
ATOM 2450 C C . GLU A 1 339 ? 20.135 -7.791 -21.245 1.00 88.88 339 GLU A C 1
ATOM 2452 O O . GLU A 1 339 ? 21.091 -8.565 -21.323 1.00 88.88 339 GLU A O 1
ATOM 2457 N N . ILE A 1 340 ? 19.857 -7.104 -20.135 1.00 90.69 340 ILE A N 1
ATOM 2458 C CA . ILE A 1 340 ? 20.475 -7.381 -18.831 1.00 90.69 340 ILE A CA 1
ATOM 2459 C C . ILE A 1 340 ? 19.404 -7.985 -17.936 1.00 90.69 340 ILE A C 1
ATOM 2461 O O . ILE A 1 340 ? 18.359 -7.368 -17.756 1.00 90.69 340 ILE A O 1
ATOM 2465 N N . VAL A 1 341 ? 19.661 -9.150 -17.350 1.00 91.44 341 VAL A N 1
ATOM 2466 C CA . VAL A 1 341 ? 18.785 -9.721 -16.322 1.00 91.44 341 VAL A CA 1
ATOM 2467 C C . VAL A 1 341 ? 19.367 -9.381 -14.954 1.00 91.44 341 VAL A C 1
ATOM 2469 O O . VAL A 1 341 ? 20.501 -9.760 -14.664 1.00 91.44 341 VAL A O 1
ATOM 2472 N N . ASP A 1 342 ? 18.620 -8.632 -14.140 1.00 93.38 342 ASP A N 1
ATOM 2473 C CA . ASP A 1 342 ? 19.040 -8.296 -12.776 1.00 93.38 342 ASP A CA 1
ATOM 2474 C C . ASP A 1 342 ? 18.943 -9.510 -11.839 1.00 93.38 342 ASP A C 1
ATOM 2476 O O . ASP A 1 342 ? 18.355 -10.544 -12.169 1.00 93.38 342 ASP A O 1
ATOM 2480 N N . SER A 1 343 ? 19.486 -9.390 -10.627 1.00 91.25 343 SER A N 1
ATOM 2481 C CA . SER A 1 343 ? 19.442 -10.476 -9.641 1.00 91.25 343 SER A CA 1
ATOM 2482 C C . SER A 1 343 ? 18.018 -10.860 -9.191 1.00 91.25 343 SER A C 1
ATOM 2484 O O . SER A 1 343 ? 17.833 -11.879 -8.531 1.00 91.25 343 SER A O 1
ATOM 2486 N N . TRP A 1 344 ? 16.994 -10.073 -9.535 1.00 90.44 344 TRP A N 1
ATOM 2487 C CA . TRP A 1 344 ? 15.580 -10.356 -9.266 1.00 90.44 344 TRP A CA 1
ATOM 2488 C C . TRP A 1 344 ? 14.854 -10.922 -10.498 1.00 90.44 344 TRP A C 1
ATOM 2490 O O . TRP A 1 344 ? 13.629 -11.068 -10.479 1.00 90.44 344 TRP A O 1
ATOM 2500 N N . GLY A 1 345 ? 15.589 -11.269 -11.556 1.00 90.94 345 GLY A N 1
ATOM 2501 C CA . GLY A 1 345 ? 15.057 -11.896 -12.761 1.00 90.94 345 GLY A CA 1
ATOM 2502 C C . GLY A 1 345 ? 14.331 -10.938 -13.706 1.00 90.94 345 GLY A C 1
ATOM 2503 O O . GLY A 1 345 ? 13.681 -11.407 -14.642 1.00 90.94 345 GLY A O 1
ATOM 2504 N N . TYR A 1 346 ? 14.418 -9.623 -13.489 1.00 93.12 346 TYR A N 1
ATOM 2505 C CA . TYR A 1 346 ? 13.860 -8.653 -14.427 1.00 93.12 346 TYR A CA 1
ATOM 2506 C C . TYR A 1 346 ? 14.843 -8.409 -15.563 1.00 93.12 346 TYR A C 1
ATOM 2508 O O . TYR A 1 346 ? 16.028 -8.193 -15.319 1.00 93.12 346 TYR A O 1
ATOM 2516 N N . ALA A 1 347 ? 14.346 -8.409 -16.796 1.00 93.69 347 ALA A N 1
ATOM 2517 C CA . ALA A 1 347 ? 15.119 -8.003 -17.959 1.00 93.69 347 ALA A CA 1
ATOM 2518 C C . ALA A 1 347 ? 15.065 -6.484 -18.128 1.00 93.69 347 ALA A C 1
ATOM 2520 O O . ALA A 1 347 ? 14.021 -5.867 -17.929 1.00 93.69 347 ALA A O 1
ATOM 2521 N N . TRP A 1 348 ? 16.173 -5.891 -18.548 1.00 96.12 348 TRP A N 1
ATOM 2522 C CA . TRP A 1 348 ? 16.359 -4.455 -18.695 1.00 96.12 348 TRP A CA 1
ATOM 2523 C C . TRP A 1 348 ? 16.937 -4.118 -20.059 1.00 96.12 348 TRP A C 1
ATOM 2525 O O . TRP A 1 348 ? 17.677 -4.905 -20.655 1.00 96.12 348 TRP A O 1
ATOM 2535 N N . ASP A 1 349 ? 16.680 -2.889 -20.503 1.00 95.88 349 ASP A N 1
ATOM 2536 C CA . ASP A 1 349 ? 17.515 -2.278 -21.531 1.00 95.88 349 ASP A CA 1
ATOM 2537 C C . ASP A 1 349 ? 18.977 -2.222 -21.071 1.00 95.88 349 ASP A C 1
ATOM 2539 O O . ASP A 1 349 ? 19.298 -1.643 -20.026 1.00 95.88 349 ASP A O 1
ATOM 2543 N N . GLY A 1 350 ? 19.876 -2.746 -21.901 1.00 90.38 350 GLY A N 1
ATOM 2544 C CA . GLY A 1 350 ? 21.318 -2.645 -21.705 1.00 90.38 350 GLY A CA 1
ATOM 2545 C C . GLY A 1 350 ? 21.861 -1.237 -21.939 1.00 90.38 350 GLY A C 1
ATOM 2546 O O . GLY A 1 350 ? 22.856 -0.854 -21.326 1.00 90.38 350 GLY A O 1
ATOM 2547 N N . VAL A 1 351 ? 21.181 -0.440 -22.771 1.00 89.25 351 VAL A N 1
ATOM 2548 C CA . VAL A 1 351 ? 21.567 0.937 -23.111 1.00 89.25 351 VAL A CA 1
ATOM 2549 C C . VAL A 1 351 ? 20.414 1.906 -22.866 1.00 89.25 351 VAL A C 1
ATOM 2551 O O . VAL A 1 351 ? 19.267 1.629 -23.212 1.00 89.25 351 VAL A O 1
ATOM 2554 N N . GLU A 1 352 ? 20.730 3.092 -22.341 1.00 95.81 352 GLU A N 1
ATOM 2555 C CA . GLU A 1 352 ? 19.757 4.169 -22.151 1.00 95.81 352 GLU A CA 1
ATOM 2556 C C . GLU A 1 352 ? 19.025 4.540 -23.459 1.00 95.81 352 GLU A C 1
ATOM 2558 O O . GLU A 1 352 ? 19.599 4.666 -24.554 1.00 95.81 352 GLU A O 1
ATOM 2563 N N . ARG A 1 353 ? 17.711 4.744 -23.362 1.00 96.94 353 ARG A N 1
ATOM 2564 C CA . ARG A 1 353 ? 16.883 5.284 -24.445 1.00 96.94 353 ARG A CA 1
ATOM 2565 C C . ARG A 1 353 ? 17.033 6.803 -24.524 1.00 96.94 353 ARG A C 1
ATOM 2567 O O . ARG A 1 353 ? 17.432 7.459 -23.566 1.00 96.94 353 ARG A O 1
ATOM 2574 N N . HIS A 1 354 ? 16.759 7.355 -25.709 1.00 96.06 354 HIS A N 1
ATOM 2575 C CA . HIS A 1 354 ? 16.835 8.803 -25.923 1.00 96.06 354 HIS A CA 1
ATOM 2576 C C . HIS A 1 354 ? 15.859 9.528 -25.004 1.00 96.06 354 HIS A C 1
ATOM 2578 O O . HIS A 1 354 ? 14.805 8.987 -24.679 1.00 96.06 354 HIS A O 1
ATOM 2584 N N . ALA A 1 355 ? 16.211 10.747 -24.604 1.00 98.12 355 ALA A N 1
ATOM 2585 C CA . ALA A 1 355 ? 15.394 11.511 -23.685 1.00 98.12 355 ALA A CA 1
ATOM 2586 C C . ALA A 1 355 ? 13.981 11.754 -24.240 1.00 98.12 355 ALA A C 1
ATOM 2588 O O . ALA A 1 355 ? 13.823 12.181 -25.382 1.00 98.12 355 ALA A O 1
ATOM 2589 N N . ALA A 1 356 ? 12.965 11.505 -23.418 1.00 98.12 356 ALA A N 1
ATOM 2590 C CA . ALA A 1 356 ? 11.563 11.763 -23.731 1.00 98.12 356 ALA A CA 1
ATOM 2591 C C . ALA A 1 356 ? 10.836 12.304 -22.495 1.00 98.12 356 ALA A C 1
ATOM 2593 O O . ALA A 1 356 ? 11.334 12.180 -21.370 1.00 98.12 356 ALA A O 1
ATOM 2594 N N . THR A 1 357 ? 9.674 12.926 -22.699 1.00 98.19 357 THR A N 1
ATOM 2595 C CA . THR A 1 357 ? 8.759 13.228 -21.590 1.00 98.19 357 THR A CA 1
ATOM 2596 C C . THR A 1 357 ? 8.322 11.930 -20.924 1.00 98.19 357 THR A C 1
ATOM 2598 O O . THR A 1 357 ? 8.366 10.865 -21.549 1.00 98.19 357 THR A O 1
ATOM 2601 N N . TRP A 1 358 ? 7.892 12.001 -19.665 1.00 98.00 358 TRP A N 1
ATOM 2602 C CA . TRP A 1 358 ? 7.512 10.800 -18.924 1.00 98.00 358 TRP A CA 1
ATOM 2603 C C . TRP A 1 358 ? 6.419 9.999 -19.652 1.00 98.00 358 TRP A C 1
ATOM 2605 O O . TRP A 1 358 ? 6.576 8.798 -19.858 1.00 98.00 358 TRP A O 1
ATOM 2615 N N . THR A 1 359 ? 5.370 10.672 -20.143 1.00 97.19 359 THR A N 1
ATOM 2616 C CA . THR A 1 359 ? 4.263 10.034 -20.876 1.00 97.19 359 THR A CA 1
ATOM 2617 C C . THR A 1 359 ? 4.745 9.281 -22.115 1.00 97.19 359 THR A C 1
ATOM 2619 O O . THR A 1 359 ? 4.371 8.127 -22.313 1.00 97.19 359 THR A O 1
ATOM 2622 N N . LEU A 1 360 ? 5.611 9.898 -22.928 1.00 97.94 360 LEU A N 1
ATOM 2623 C CA . LEU A 1 360 ? 6.149 9.266 -24.136 1.00 97.94 360 LEU A CA 1
ATOM 2624 C C . LEU A 1 360 ? 7.081 8.097 -23.796 1.00 97.94 360 LEU A C 1
ATOM 2626 O O . LEU A 1 360 ? 7.041 7.064 -24.460 1.00 97.94 360 LEU A O 1
ATOM 2630 N N . ALA A 1 361 ? 7.902 8.235 -22.751 1.00 98.25 361 ALA A N 1
ATOM 2631 C CA . ALA A 1 361 ? 8.767 7.162 -22.270 1.00 98.25 361 ALA A CA 1
ATOM 2632 C C . ALA A 1 361 ? 7.949 5.954 -21.775 1.00 98.25 361 ALA A C 1
ATOM 2634 O O . ALA A 1 361 ? 8.239 4.816 -22.148 1.00 98.25 361 ALA A O 1
ATOM 2635 N N . ALA A 1 362 ? 6.895 6.201 -20.991 1.00 97.12 362 ALA A N 1
ATOM 2636 C CA . ALA A 1 362 ? 5.987 5.175 -20.489 1.00 97.12 362 ALA A CA 1
ATOM 2637 C C . ALA A 1 362 ? 5.251 4.452 -21.628 1.00 97.12 362 ALA A C 1
ATOM 2639 O O . ALA A 1 362 ? 5.259 3.221 -21.672 1.00 97.12 362 ALA A O 1
ATOM 2640 N N . GLN A 1 363 ? 4.680 5.201 -22.579 1.00 96.81 363 GLN A N 1
ATOM 2641 C CA . GLN A 1 363 ? 4.010 4.649 -23.763 1.00 96.81 363 GLN A CA 1
ATOM 2642 C C . GLN A 1 363 ? 4.961 3.813 -24.624 1.00 96.81 363 GLN A C 1
ATOM 2644 O O . GLN A 1 363 ? 4.590 2.729 -25.067 1.00 96.81 363 GLN A O 1
ATOM 2649 N N . HIS A 1 364 ? 6.199 4.274 -24.821 1.00 97.25 364 HIS A N 1
ATOM 2650 C CA . HIS A 1 364 ? 7.192 3.524 -25.585 1.00 97.25 364 HIS A CA 1
ATOM 2651 C C . HIS A 1 364 ? 7.605 2.226 -24.885 1.00 97.25 364 HIS A C 1
ATOM 2653 O O . HIS A 1 364 ? 7.698 1.194 -25.537 1.00 97.25 364 HIS A O 1
ATOM 2659 N N . CYS A 1 365 ? 7.819 2.223 -23.567 1.00 97.25 365 CYS A N 1
ATOM 2660 C CA . CYS A 1 365 ? 8.100 0.962 -22.877 1.00 97.25 365 CYS A CA 1
ATOM 2661 C C . CYS A 1 365 ? 6.908 -0.003 -22.929 1.00 97.25 365 CYS A C 1
ATOM 2663 O O . CYS A 1 365 ? 7.111 -1.201 -23.124 1.00 97.25 365 CYS A O 1
ATOM 2665 N N . ALA A 1 366 ? 5.679 0.510 -22.817 1.00 95.56 366 ALA A N 1
ATOM 2666 C CA . ALA A 1 366 ? 4.465 -0.294 -22.923 1.00 95.56 366 ALA A CA 1
ATOM 2667 C C . ALA A 1 366 ? 4.287 -0.918 -24.318 1.00 95.56 366 ALA A C 1
ATOM 2669 O O . ALA A 1 366 ? 3.961 -2.101 -24.411 1.00 95.56 366 ALA A O 1
ATOM 2670 N N . SER A 1 367 ? 4.564 -0.177 -25.401 1.00 95.00 367 SER A N 1
ATOM 2671 C CA . SER A 1 367 ? 4.472 -0.706 -26.775 1.00 95.00 367 SER A CA 1
ATOM 2672 C C . SER A 1 367 ? 5.484 -1.819 -27.068 1.00 95.00 367 SER A C 1
ATOM 2674 O O . SER A 1 367 ? 5.295 -2.610 -27.987 1.00 95.00 367 SER A O 1
ATOM 2676 N N . LEU A 1 368 ? 6.531 -1.920 -26.248 1.00 93.88 368 LEU A N 1
ATOM 2677 C CA . LEU A 1 368 ? 7.541 -2.976 -26.284 1.00 93.88 368 LEU A CA 1
ATOM 2678 C C . LEU A 1 368 ? 7.219 -4.160 -25.352 1.00 93.88 368 LEU A C 1
ATOM 2680 O O . LEU A 1 368 ? 8.066 -5.031 -25.135 1.00 93.88 368 LEU A O 1
ATOM 2684 N N . GLY A 1 369 ? 6.025 -4.181 -24.749 1.00 93.44 369 GLY A N 1
ATOM 2685 C CA . GLY A 1 369 ? 5.599 -5.192 -23.776 1.00 93.44 369 GLY A CA 1
ATOM 2686 C C . GLY A 1 369 ? 6.262 -5.071 -22.398 1.00 93.44 369 GLY A C 1
ATOM 2687 O O . GLY A 1 369 ? 6.134 -5.980 -21.576 1.00 93.44 369 GLY A O 1
ATOM 2688 N N . GLY A 1 370 ? 6.991 -3.980 -22.154 1.00 95.50 370 GLY A N 1
ATOM 2689 C CA . GLY A 1 370 ? 7.649 -3.672 -20.887 1.00 95.50 370 GLY A CA 1
ATOM 2690 C C . GLY A 1 370 ? 6.958 -2.525 -20.160 1.00 95.50 370 GLY A C 1
ATOM 2691 O O . GLY A 1 370 ? 5.794 -2.209 -20.398 1.00 95.50 370 GLY A O 1
ATOM 2692 N N . ARG A 1 371 ? 7.694 -1.878 -19.259 1.00 96.69 371 ARG A N 1
ATOM 2693 C CA . ARG A 1 371 ? 7.260 -0.670 -18.543 1.00 96.69 371 ARG A CA 1
ATOM 2694 C C . ARG A 1 371 ? 8.459 0.172 -18.124 1.00 96.69 371 ARG A C 1
ATOM 2696 O O . ARG A 1 371 ? 9.599 -0.282 -18.215 1.00 96.69 371 ARG A O 1
ATOM 2703 N N . LEU A 1 372 ? 8.200 1.378 -17.622 1.00 97.81 372 LEU A N 1
ATOM 2704 C CA . LEU A 1 372 ? 9.202 2.082 -16.826 1.00 97.81 372 LEU A CA 1
ATOM 2705 C C . LEU A 1 372 ? 9.411 1.350 -15.481 1.00 97.81 372 LEU A C 1
ATOM 2707 O O . LEU A 1 372 ? 8.446 0.830 -14.901 1.00 97.81 372 LEU A O 1
ATOM 2711 N N . PRO A 1 373 ? 10.654 1.293 -14.980 1.00 97.44 373 PRO A N 1
ATOM 2712 C CA . PRO A 1 373 ? 10.974 0.707 -13.683 1.00 97.44 373 PRO A CA 1
ATOM 2713 C C . PRO A 1 373 ? 10.427 1.559 -12.537 1.00 97.44 373 PRO A C 1
ATOM 2715 O O . PRO A 1 373 ? 10.120 2.733 -12.724 1.00 97.44 373 PRO A O 1
ATOM 2718 N N . THR A 1 374 ? 10.306 0.990 -11.342 1.00 97.12 374 THR A N 1
ATOM 2719 C CA . THR A 1 374 ? 10.061 1.759 -10.111 1.00 97.12 374 THR A CA 1
ATOM 2720 C C . THR A 1 374 ? 11.348 2.455 -9.640 1.00 97.12 374 THR A C 1
ATOM 2722 O O . THR A 1 374 ? 12.453 2.140 -10.097 1.00 97.12 374 THR A O 1
ATOM 2725 N N . ILE A 1 375 ? 11.246 3.411 -8.707 1.00 97.88 375 ILE A N 1
ATOM 2726 C CA . ILE A 1 375 ? 12.426 4.001 -8.050 1.00 97.88 375 ILE A CA 1
ATOM 2727 C C . ILE A 1 375 ? 13.173 2.895 -7.306 1.00 97.88 375 ILE A C 1
ATOM 2729 O O . ILE A 1 375 ? 14.399 2.850 -7.377 1.00 97.88 375 ILE A O 1
ATOM 2733 N N . THR A 1 376 ? 12.461 1.988 -6.627 1.00 96.56 376 THR A N 1
ATOM 2734 C CA . THR A 1 376 ? 13.096 0.874 -5.908 1.00 96.56 376 THR A CA 1
ATOM 2735 C C . THR A 1 376 ? 13.907 -0.028 -6.847 1.00 96.56 376 THR A C 1
ATOM 2737 O O . THR A 1 376 ? 15.026 -0.423 -6.511 1.00 96.56 376 THR A O 1
ATOM 2740 N N . GLU A 1 377 ? 13.369 -0.333 -8.029 1.00 96.50 377 GLU A N 1
ATOM 2741 C CA . GLU A 1 377 ? 14.037 -1.155 -9.043 1.00 96.50 377 GLU A CA 1
ATOM 2742 C C . GLU A 1 377 ? 15.294 -0.485 -9.592 1.00 96.50 377 GLU A C 1
ATOM 2744 O O . GLU A 1 377 ? 16.338 -1.126 -9.640 1.00 96.50 377 GLU A O 1
ATOM 2749 N N . LEU A 1 378 ? 15.243 0.804 -9.940 1.00 97.75 378 LEU A N 1
ATOM 2750 C CA . LEU A 1 378 ? 16.441 1.531 -10.373 1.00 97.75 378 LEU A CA 1
ATOM 2751 C C . LEU A 1 378 ? 17.477 1.659 -9.246 1.00 97.75 378 LEU A C 1
ATOM 2753 O O . LEU A 1 378 ? 18.680 1.537 -9.472 1.00 97.75 378 LEU A O 1
ATOM 2757 N N . TYR A 1 379 ? 17.020 1.911 -8.019 1.00 97.06 379 TYR A N 1
ATOM 2758 C CA . TYR A 1 379 ? 17.888 2.118 -6.866 1.00 97.06 379 TYR A CA 1
ATOM 2759 C C . TYR A 1 379 ? 18.712 0.871 -6.544 1.00 97.06 379 TYR A C 1
ATOM 2761 O O . TYR A 1 379 ? 19.933 0.963 -6.404 1.00 97.06 379 TYR A O 1
ATOM 2769 N N . ARG A 1 380 ? 18.085 -0.310 -6.496 1.00 94.94 380 ARG A N 1
ATOM 2770 C CA . ARG A 1 380 ? 18.787 -1.556 -6.141 1.00 94.94 380 ARG A CA 1
ATOM 2771 C C . ARG A 1 380 ? 19.813 -2.004 -7.175 1.00 94.94 380 ARG A C 1
ATOM 2773 O O . ARG A 1 380 ? 20.819 -2.593 -6.791 1.00 94.94 380 ARG A O 1
ATOM 2780 N N . VAL A 1 381 ? 19.582 -1.712 -8.457 1.00 95.88 381 VAL A N 1
ATOM 2781 C CA . VAL A 1 381 ? 20.496 -2.095 -9.549 1.00 95.88 381 VAL A CA 1
ATOM 2782 C C . VAL A 1 381 ? 21.600 -1.064 -9.803 1.00 95.88 381 VAL A C 1
ATOM 2784 O O . VAL A 1 381 ? 22.463 -1.290 -10.652 1.00 95.88 381 VAL A O 1
ATOM 2787 N N . SER A 1 382 ? 21.596 0.057 -9.075 1.00 96.69 382 SER A N 1
ATOM 2788 C CA . SER A 1 382 ? 22.647 1.077 -9.141 1.00 96.69 382 SER A CA 1
ATOM 2789 C C . SER A 1 382 ? 23.975 0.587 -8.544 1.00 96.69 382 SER A C 1
ATOM 2791 O O . SER A 1 382 ? 24.006 -0.362 -7.755 1.00 96.69 382 SER A O 1
ATOM 2793 N N . ILE A 1 383 ? 25.077 1.267 -8.877 1.00 94.19 383 ILE A N 1
ATOM 2794 C CA . ILE A 1 383 ? 26.427 0.945 -8.378 1.00 94.19 383 ILE A CA 1
ATOM 2795 C C . ILE A 1 383 ? 26.516 0.990 -6.858 1.00 94.19 383 ILE A C 1
ATOM 2797 O O . ILE A 1 383 ? 27.215 0.176 -6.260 1.00 94.19 383 ILE A O 1
ATOM 2801 N N . ALA A 1 384 ? 25.821 1.935 -6.223 1.00 90.56 384 ALA A N 1
ATOM 2802 C CA . ALA A 1 384 ? 25.827 2.064 -4.768 1.00 90.56 384 ALA A CA 1
ATOM 2803 C C . ALA A 1 384 ? 25.207 0.843 -4.056 1.00 90.56 384 ALA A C 1
ATOM 2805 O O . ALA A 1 384 ? 25.319 0.723 -2.834 1.00 90.56 384 ALA A O 1
ATOM 2806 N N . HIS A 1 385 ? 24.563 -0.049 -4.815 1.00 90.81 385 HIS A N 1
ATOM 2807 C CA . HIS A 1 385 ? 23.876 -1.236 -4.333 1.00 90.81 385 HIS A CA 1
ATOM 2808 C C . HIS A 1 385 ? 24.401 -2.500 -5.024 1.00 90.81 385 HIS A C 1
ATOM 2810 O O . HIS A 1 385 ? 25.501 -2.942 -4.693 1.00 90.81 385 HIS A O 1
ATOM 2816 N N . LYS A 1 386 ? 23.637 -3.132 -5.925 1.00 90.69 386 LYS A N 1
ATOM 2817 C CA . LYS A 1 386 ? 24.061 -4.394 -6.557 1.00 90.69 386 LYS A CA 1
ATOM 2818 C C . LYS A 1 386 ? 24.922 -4.228 -7.798 1.00 90.69 386 LYS A C 1
ATOM 2820 O O . LYS A 1 386 ? 25.663 -5.148 -8.115 1.00 90.69 386 LYS A O 1
ATOM 2825 N N . ALA A 1 387 ? 24.878 -3.064 -8.446 1.00 90.38 387 ALA A N 1
ATOM 2826 C CA . ALA A 1 387 ? 25.592 -2.803 -9.696 1.00 90.38 387 ALA A CA 1
ATOM 2827 C C . ALA A 1 387 ? 25.258 -3.800 -10.831 1.00 90.38 387 ALA A C 1
ATOM 2829 O O . ALA A 1 387 ? 26.079 -4.012 -11.719 1.00 90.38 387 ALA A O 1
ATOM 2830 N N . ASP A 1 388 ? 24.064 -4.408 -10.811 1.00 89.31 388 ASP A N 1
ATOM 2831 C CA . ASP A 1 388 ? 23.635 -5.375 -11.837 1.00 89.31 388 ASP A CA 1
ATOM 2832 C C . ASP A 1 388 ? 23.420 -4.703 -13.201 1.00 89.31 388 ASP A C 1
ATOM 2834 O O . ASP A 1 388 ? 23.705 -5.285 -14.245 1.00 89.31 388 ASP A O 1
ATOM 2838 N N . VAL A 1 389 ? 22.906 -3.468 -13.187 1.00 92.12 389 VAL A N 1
ATOM 2839 C CA . VAL A 1 389 ? 22.578 -2.690 -14.394 1.00 92.12 389 VAL A CA 1
ATOM 2840 C C . VAL A 1 389 ? 23.404 -1.407 -14.451 1.00 92.12 389 VAL A C 1
ATOM 2842 O O . VAL A 1 389 ? 23.864 -1.015 -15.521 1.00 92.12 389 VAL A O 1
ATOM 2845 N N . GLY A 1 390 ? 23.586 -0.736 -13.310 1.00 88.69 390 GLY A N 1
ATOM 2846 C CA . GLY A 1 390 ? 24.312 0.525 -13.230 1.00 88.69 390 GLY A CA 1
ATOM 2847 C C . GLY A 1 390 ? 25.817 0.375 -13.431 1.00 88.69 390 GLY A C 1
ATOM 2848 O O . GLY A 1 390 ? 26.466 -0.444 -12.787 1.00 88.69 390 GLY A O 1
ATOM 2849 N N . THR A 1 391 ? 26.384 1.242 -14.264 1.00 87.94 391 THR A N 1
ATOM 2850 C CA . THR A 1 391 ? 27.821 1.375 -14.527 1.00 87.94 391 THR A CA 1
ATOM 2851 C C . THR A 1 391 ? 28.312 2.783 -14.185 1.00 87.94 391 THR A C 1
ATOM 2853 O O . THR A 1 391 ? 27.524 3.696 -13.937 1.00 87.94 391 THR A O 1
ATOM 2856 N N . THR A 1 392 ? 29.634 2.997 -14.167 1.00 88.25 392 THR A N 1
ATOM 2857 C CA . THR A 1 392 ? 30.219 4.312 -13.845 1.00 88.25 392 THR A CA 1
ATOM 2858 C C . THR A 1 392 ? 29.893 5.374 -14.897 1.00 88.25 392 THR A C 1
ATOM 2860 O O . THR A 1 392 ? 30.126 6.557 -14.660 1.00 88.25 392 THR A O 1
ATOM 2863 N N . TYR A 1 393 ? 29.354 4.961 -16.047 1.00 89.94 393 TYR A N 1
ATOM 2864 C CA . TYR A 1 393 ? 28.966 5.831 -17.151 1.00 89.94 393 TYR A CA 1
ATOM 2865 C C . TYR A 1 393 ? 27.496 6.276 -17.080 1.00 89.94 393 TYR A C 1
ATOM 2867 O O . TYR A 1 393 ? 27.142 7.273 -17.709 1.00 89.94 393 TYR A O 1
ATOM 2875 N N . ASP A 1 394 ? 26.660 5.615 -16.269 1.00 91.44 394 ASP A N 1
ATOM 2876 C CA . ASP A 1 394 ? 25.230 5.924 -16.109 1.00 91.44 394 ASP A CA 1
ATOM 2877 C C . ASP A 1 394 ? 25.013 7.132 -15.178 1.00 91.44 394 ASP A C 1
ATOM 2879 O O . ASP A 1 394 ? 24.497 7.063 -14.053 1.00 91.44 394 ASP A O 1
ATOM 2883 N N . THR A 1 395 ? 25.503 8.278 -15.639 1.00 95.94 395 THR A N 1
ATOM 2884 C CA . THR A 1 395 ? 25.482 9.557 -14.916 1.00 95.94 395 THR A CA 1
ATOM 2885 C C . THR A 1 395 ? 24.150 10.296 -15.049 1.00 95.94 395 THR A C 1
ATOM 2887 O O . THR A 1 395 ? 23.916 11.277 -14.340 1.00 95.94 395 THR A O 1
ATOM 2890 N N . ASN A 1 396 ? 23.254 9.815 -15.912 1.00 97.56 396 ASN A N 1
ATOM 2891 C CA . ASN A 1 396 ? 21.940 10.397 -16.117 1.00 97.56 396 ASN A CA 1
ATOM 2892 C C . ASN A 1 396 ? 20.918 9.899 -15.088 1.00 97.56 396 ASN A C 1
ATOM 2894 O O . ASN A 1 396 ? 20.936 8.753 -14.646 1.00 97.56 396 ASN A O 1
ATOM 2898 N N . TYR A 1 397 ? 19.965 10.766 -14.749 1.00 98.38 397 TYR A N 1
ATOM 2899 C CA . TYR A 1 397 ? 18.768 10.372 -14.011 1.00 98.38 397 TYR A CA 1
ATOM 2900 C C . TYR A 1 397 ? 17.781 9.684 -14.961 1.00 98.38 397 TYR A C 1
ATOM 2902 O O . TYR A 1 397 ? 17.299 10.308 -15.908 1.00 98.38 397 TYR A O 1
ATOM 2910 N N . LEU A 1 398 ? 17.444 8.426 -14.704 1.00 98.44 398 LEU A N 1
ATOM 2911 C CA . LEU A 1 398 ? 16.512 7.648 -15.517 1.00 98.44 398 LEU A CA 1
ATOM 2912 C C . LEU A 1 398 ? 15.085 7.774 -14.998 1.00 98.44 398 LEU A C 1
ATOM 2914 O O . LEU A 1 398 ? 14.882 7.775 -13.785 1.00 98.44 398 LEU A O 1
ATOM 2918 N N . TRP A 1 399 ? 14.108 7.871 -15.902 1.00 98.56 399 TRP A N 1
ATOM 2919 C CA . TRP A 1 399 ? 12.692 7.875 -15.528 1.00 98.56 399 TRP A CA 1
ATOM 2920 C C . TRP A 1 399 ? 12.260 6.612 -14.787 1.00 98.56 399 TRP A C 1
ATOM 2922 O O . TRP A 1 399 ? 12.608 5.499 -15.177 1.00 98.56 399 TRP A O 1
ATOM 2932 N N . SER A 1 400 ? 11.438 6.821 -13.761 1.00 98.12 400 SER A N 1
ATOM 2933 C CA . SER A 1 400 ? 10.659 5.797 -13.077 1.00 98.12 400 SER A CA 1
ATOM 2934 C C . SER A 1 400 ? 9.162 5.974 -13.360 1.00 98.12 400 SER A C 1
ATOM 2936 O O . SER A 1 400 ? 8.703 7.071 -13.681 1.00 98.12 400 SER A O 1
ATOM 2938 N N . ARG A 1 401 ? 8.381 4.898 -13.213 1.00 96.62 401 ARG A N 1
ATOM 2939 C CA . ARG A 1 401 ? 6.910 4.952 -13.169 1.00 96.62 401 ARG A CA 1
ATOM 2940 C C . ARG A 1 401 ? 6.361 5.521 -11.860 1.00 96.62 401 ARG A C 1
ATOM 2942 O O . ARG A 1 401 ? 5.169 5.774 -11.783 1.00 96.62 401 ARG A O 1
ATOM 2949 N N . THR A 1 402 ? 7.201 5.657 -10.838 1.00 96.19 402 THR A N 1
ATOM 2950 C CA . THR A 1 402 ? 6.775 6.058 -9.501 1.00 96.19 402 THR A CA 1
ATOM 2951 C C . THR A 1 402 ? 6.408 7.527 -9.475 1.00 96.19 402 THR A C 1
ATOM 2953 O O . THR A 1 402 ? 7.249 8.387 -9.758 1.00 96.19 402 THR A O 1
ATOM 2956 N N . GLN A 1 403 ? 5.181 7.824 -9.075 1.00 94.81 403 GLN A N 1
ATOM 2957 C CA . GLN A 1 403 ? 4.739 9.199 -8.934 1.00 94.81 403 GLN A CA 1
ATOM 2958 C C . GLN A 1 403 ? 5.449 9.895 -7.766 1.00 94.81 403 GLN A C 1
ATOM 2960 O O . GLN A 1 403 ? 5.449 9.398 -6.645 1.00 94.81 403 GLN A O 1
ATOM 2965 N N . TRP A 1 404 ? 6.016 11.078 -8.003 1.00 94.69 404 TRP A N 1
ATOM 2966 C CA . TRP A 1 404 ? 6.707 11.865 -6.977 1.00 94.69 404 TRP A CA 1
ATOM 2967 C C . TRP A 1 404 ? 5.797 12.896 -6.305 1.00 94.69 404 TRP A C 1
ATOM 2969 O O . TRP A 1 404 ? 5.786 13.035 -5.081 1.00 94.69 404 TRP A O 1
ATOM 2979 N N . ALA A 1 405 ? 5.046 13.624 -7.128 1.00 91.94 405 ALA A N 1
ATOM 2980 C CA . ALA A 1 405 ? 4.099 14.673 -6.766 1.00 91.94 405 ALA A CA 1
ATOM 2981 C C . ALA A 1 405 ? 3.141 14.891 -7.959 1.00 91.94 405 ALA A C 1
ATOM 2983 O O . ALA A 1 405 ? 3.348 14.283 -9.014 1.00 91.94 405 ALA A O 1
ATOM 2984 N N . PRO A 1 406 ? 2.116 15.753 -7.854 1.00 88.50 406 PRO A N 1
ATOM 2985 C CA . PRO A 1 406 ? 1.282 16.075 -9.007 1.00 88.50 406 PRO A CA 1
ATOM 2986 C C . PRO A 1 406 ? 2.090 16.568 -10.214 1.00 88.50 406 PRO A C 1
ATOM 2988 O O . PRO A 1 406 ? 2.881 17.506 -10.097 1.00 88.50 406 PRO A O 1
ATOM 2991 N N . GLY A 1 407 ? 1.910 15.913 -11.367 1.00 92.06 407 GLY A N 1
ATOM 2992 C CA . GLY A 1 407 ? 2.648 16.203 -12.605 1.00 92.06 407 GLY A CA 1
ATOM 2993 C C . GLY A 1 407 ? 4.161 15.955 -12.530 1.00 92.06 407 GLY A C 1
ATOM 2994 O O . GLY A 1 407 ? 4.913 16.525 -13.329 1.00 92.06 407 GLY A O 1
ATOM 2995 N N . GLN A 1 408 ? 4.619 15.173 -11.545 1.00 95.56 408 GLN A N 1
ATOM 2996 C CA . GLN A 1 408 ? 6.017 14.800 -11.373 1.00 95.56 408 GLN A CA 1
ATOM 2997 C C . GLN A 1 408 ? 6.179 13.303 -11.139 1.00 95.56 408 GLN A C 1
ATOM 2999 O O . GLN A 1 408 ? 5.534 12.723 -10.262 1.00 95.56 408 GLN A O 1
ATOM 3004 N N . HIS A 1 409 ? 7.174 12.719 -11.796 1.00 97.25 409 HIS A N 1
ATOM 3005 C CA . HIS A 1 409 ? 7.621 11.355 -11.548 1.00 97.25 409 HIS A CA 1
ATOM 3006 C C . HIS A 1 409 ? 9.054 11.308 -11.025 1.00 97.25 409 HIS A C 1
ATOM 3008 O O . HIS A 1 409 ? 9.865 12.226 -11.205 1.00 97.25 409 HIS A O 1
ATOM 3014 N N . GLY A 1 410 ? 9.348 10.225 -10.313 1.00 97.81 410 GLY A N 1
ATOM 3015 C CA . GLY A 1 410 ? 10.666 9.959 -9.778 1.00 97.81 410 GLY A CA 1
ATOM 3016 C C . GLY A 1 410 ? 11.673 9.643 -10.874 1.00 97.81 410 GLY A C 1
ATOM 3017 O O . GLY A 1 410 ? 11.348 9.097 -11.930 1.00 97.81 410 GLY A O 1
ATOM 3018 N N . ARG A 1 411 ? 12.933 9.953 -10.598 1.00 98.44 411 ARG A N 1
ATOM 3019 C CA . ARG A 1 411 ? 14.077 9.552 -11.403 1.00 98.44 411 ARG A CA 1
ATOM 3020 C C . ARG A 1 411 ? 15.210 9.098 -10.505 1.00 98.44 411 ARG A C 1
ATOM 3022 O O . ARG A 1 411 ? 15.377 9.625 -9.405 1.00 98.44 411 ARG A O 1
ATOM 3029 N N . VAL A 1 412 ? 16.010 8.159 -10.995 1.00 98.50 412 VAL A N 1
ATOM 3030 C CA . VAL A 1 412 ? 17.150 7.610 -10.251 1.00 98.50 412 VAL A CA 1
ATOM 3031 C C . VAL A 1 412 ? 18.388 7.599 -11.127 1.00 98.50 412 VAL A C 1
ATOM 3033 O O . VAL A 1 412 ? 18.319 7.240 -12.300 1.00 98.50 412 VAL A O 1
ATOM 3036 N N . LYS A 1 413 ? 19.525 7.986 -10.559 1.00 97.94 413 LYS A N 1
ATOM 3037 C CA . LYS A 1 413 ? 20.820 7.925 -11.231 1.00 97.94 413 LYS A CA 1
ATOM 3038 C C . LYS A 1 413 ? 21.533 6.623 -10.865 1.00 97.94 413 LYS A C 1
ATOM 3040 O O . LYS A 1 413 ? 21.781 6.361 -9.690 1.00 97.94 413 LYS A O 1
ATOM 3045 N N . LEU A 1 414 ? 21.879 5.800 -11.856 1.00 97.12 414 LEU A N 1
ATOM 3046 C CA . LEU A 1 414 ? 22.420 4.457 -11.595 1.00 97.12 414 LEU A CA 1
ATOM 3047 C C . LEU A 1 414 ? 23.880 4.449 -11.103 1.00 97.12 414 LEU A C 1
ATOM 3049 O O . LEU A 1 414 ? 24.335 3.436 -10.578 1.00 97.12 414 LEU A O 1
ATOM 3053 N N . THR A 1 415 ? 24.608 5.562 -11.215 1.00 96.38 415 THR A N 1
ATOM 3054 C CA . THR A 1 415 ? 25.988 5.678 -10.702 1.00 96.38 415 THR A CA 1
ATOM 3055 C C . THR A 1 415 ? 26.090 5.737 -9.178 1.00 96.38 415 THR A C 1
ATOM 3057 O O . THR A 1 415 ? 27.092 5.295 -8.627 1.00 96.38 415 THR A O 1
ATOM 3060 N N . ASP A 1 416 ? 25.092 6.279 -8.479 1.00 96.56 416 ASP A N 1
ATOM 3061 C CA . ASP A 1 416 ? 25.140 6.449 -7.016 1.00 96.56 416 ASP A CA 1
ATOM 3062 C C . ASP A 1 416 ? 23.800 6.198 -6.306 1.00 96.56 416 ASP A C 1
ATOM 3064 O O . ASP A 1 416 ? 23.718 6.323 -5.085 1.00 96.56 416 ASP A O 1
ATOM 3068 N N . GLY A 1 417 ? 22.750 5.847 -7.051 1.00 96.62 417 GLY A N 1
ATOM 3069 C CA . GLY A 1 417 ? 21.412 5.644 -6.507 1.00 96.62 417 GLY A CA 1
ATOM 3070 C C . GLY A 1 417 ? 20.726 6.940 -6.067 1.00 96.62 417 GLY A C 1
ATOM 3071 O O . GLY A 1 417 ? 19.738 6.878 -5.337 1.00 96.62 417 GLY A O 1
ATOM 3072 N N . ALA A 1 418 ? 21.216 8.120 -6.467 1.00 97.62 418 ALA A N 1
ATOM 3073 C CA . ALA A 1 418 ? 20.558 9.382 -6.144 1.00 97.62 418 ALA A CA 1
ATOM 3074 C C . ALA A 1 418 ? 19.151 9.427 -6.752 1.00 97.62 418 ALA A C 1
ATOM 3076 O O . ALA A 1 418 ? 18.959 9.093 -7.923 1.00 97.62 418 ALA A O 1
ATOM 3077 N N . VAL A 1 419 ? 18.177 9.875 -5.958 1.00 98.25 419 VAL A N 1
ATOM 3078 C CA . VAL A 1 419 ? 16.759 9.938 -6.331 1.00 98.25 419 VAL A CA 1
ATOM 3079 C C . VAL A 1 419 ? 16.289 11.389 -6.363 1.00 98.25 419 VAL A C 1
ATOM 3081 O O . VAL A 1 419 ? 16.664 12.185 -5.504 1.00 98.25 419 VAL A O 1
ATOM 3084 N N . THR A 1 420 ? 15.463 11.740 -7.348 1.00 98.12 420 THR A N 1
ATOM 3085 C CA . THR A 1 420 ? 14.852 13.071 -7.469 1.00 98.12 420 THR A CA 1
ATOM 3086 C C . THR A 1 420 ? 13.467 12.995 -8.110 1.00 98.12 420 THR A C 1
ATOM 3088 O O . THR A 1 420 ? 13.181 12.056 -8.845 1.00 98.12 420 THR A O 1
ATOM 3091 N N . GLY A 1 421 ? 12.622 13.999 -7.878 1.00 97.56 421 GLY A N 1
ATOM 3092 C CA . GLY A 1 421 ? 11.395 14.223 -8.647 1.00 97.56 421 GLY A CA 1
ATOM 3093 C C . GLY A 1 421 ? 11.645 15.144 -9.837 1.00 97.56 421 GLY A C 1
ATOM 3094 O O . GLY A 1 421 ? 12.510 16.021 -9.787 1.00 97.56 421 GLY A O 1
ATOM 3095 N N . THR A 1 422 ? 10.926 14.965 -10.941 1.00 97.94 422 THR A N 1
ATOM 3096 C CA . THR A 1 422 ? 11.016 15.850 -12.113 1.00 97.94 422 THR A CA 1
ATOM 3097 C C . THR A 1 422 ? 9.652 15.995 -12.777 1.00 97.94 422 THR A C 1
ATOM 3099 O O . THR A 1 422 ? 8.905 15.029 -12.842 1.00 97.94 422 THR A O 1
ATOM 3102 N N . ASN A 1 423 ? 9.346 17.194 -13.289 1.00 97.62 423 ASN A N 1
ATOM 3103 C CA . ASN A 1 423 ? 8.113 17.458 -14.037 1.00 97.62 423 ASN A CA 1
ATOM 3104 C C . ASN A 1 423 ? 8.008 16.561 -15.272 1.00 97.62 423 ASN A C 1
ATOM 3106 O O . ASN A 1 423 ? 8.963 16.483 -16.050 1.00 97.62 423 ASN A O 1
ATOM 3110 N N . ASP A 1 424 ? 6.828 15.995 -15.502 1.00 96.62 424 ASP A N 1
ATOM 3111 C CA . ASP A 1 424 ? 6.566 15.006 -16.558 1.00 96.62 424 ASP A CA 1
ATOM 3112 C C . ASP A 1 424 ? 6.809 15.547 -17.970 1.00 96.62 424 ASP A C 1
ATOM 3114 O O . ASP A 1 424 ? 7.156 14.799 -18.885 1.00 96.62 424 ASP A O 1
ATOM 3118 N N . THR A 1 425 ? 6.697 16.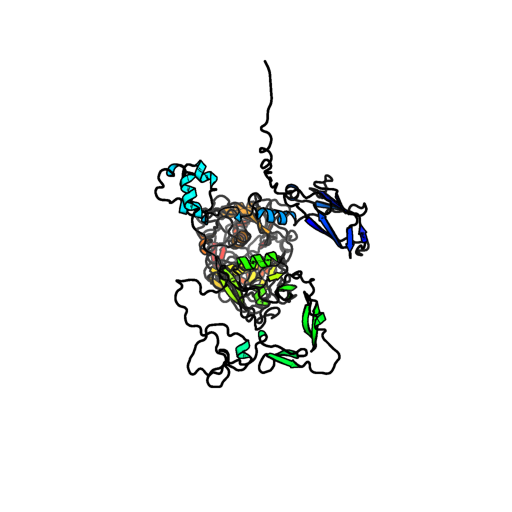868 -18.139 1.00 97.44 425 THR A N 1
ATOM 3119 C CA . THR A 1 425 ? 6.973 17.588 -19.390 1.00 97.44 425 THR A CA 1
ATOM 3120 C C . THR A 1 425 ? 8.464 17.710 -19.711 1.00 97.44 425 THR A C 1
ATOM 3122 O O . THR A 1 425 ? 8.824 18.149 -20.801 1.00 97.44 425 THR A O 1
ATOM 3125 N N . THR A 1 426 ? 9.353 17.376 -18.775 1.00 98.12 426 THR A N 1
ATOM 3126 C CA . THR A 1 426 ? 10.805 17.444 -18.983 1.00 98.12 426 THR A CA 1
ATOM 3127 C C . THR A 1 426 ? 11.260 16.241 -19.800 1.00 98.12 426 THR A C 1
ATOM 3129 O O . THR A 1 426 ? 10.922 15.111 -19.473 1.00 98.12 426 THR A O 1
ATOM 3132 N N . ALA A 1 427 ? 12.072 16.440 -20.838 1.00 98.25 427 ALA A N 1
ATOM 3133 C CA . ALA A 1 427 ? 12.690 15.310 -21.525 1.00 98.25 427 ALA A CA 1
ATOM 3134 C C . ALA A 1 427 ? 13.806 14.699 -20.656 1.00 98.25 427 ALA A C 1
ATOM 3136 O O . ALA A 1 427 ? 14.712 15.401 -20.205 1.00 98.25 427 ALA A O 1
ATOM 3137 N N . GLY A 1 428 ? 13.758 13.387 -20.430 1.00 98.00 428 GLY A N 1
ATOM 3138 C CA . GLY A 1 428 ? 14.763 12.644 -19.669 1.00 98.00 428 GLY A CA 1
ATOM 3139 C C . GLY A 1 428 ? 15.010 11.255 -20.260 1.00 98.00 428 GLY A C 1
ATOM 3140 O O . GLY A 1 428 ? 14.078 10.669 -20.816 1.00 98.00 428 GLY A O 1
ATOM 3141 N N . PRO A 1 429 ? 16.250 10.729 -20.206 1.00 98.25 429 PRO A N 1
ATOM 3142 C CA . PRO A 1 429 ? 16.533 9.359 -20.618 1.00 98.25 429 PRO A CA 1
ATOM 3143 C C . PRO A 1 429 ? 15.815 8.358 -19.712 1.00 98.25 429 PRO A C 1
ATOM 3145 O O . PRO A 1 429 ? 15.406 8.663 -18.589 1.00 98.25 429 PRO A O 1
ATOM 3148 N N . TYR A 1 430 ? 15.651 7.146 -20.223 1.00 98.56 430 TYR A N 1
ATOM 3149 C CA . TYR A 1 430 ? 14.954 6.068 -19.536 1.00 98.56 430 TYR A CA 1
ATOM 3150 C C . TYR A 1 430 ? 15.467 4.713 -20.003 1.00 98.56 430 TYR A C 1
ATOM 3152 O O . TYR A 1 430 ? 16.147 4.597 -21.023 1.00 98.56 430 TYR A O 1
ATOM 3160 N N . ARG A 1 431 ? 15.120 3.689 -19.235 1.00 98.12 431 ARG A N 1
ATOM 3161 C CA . ARG A 1 431 ? 15.274 2.283 -19.589 1.00 98.12 431 ARG A CA 1
ATOM 3162 C C . ARG A 1 431 ? 13.930 1.608 -19.348 1.00 98.12 431 ARG A C 1
ATOM 3164 O O . ARG A 1 431 ? 13.220 1.980 -18.417 1.00 98.12 431 ARG A O 1
ATOM 3171 N N . CYS A 1 432 ? 13.581 0.658 -20.194 1.00 97.81 432 CYS A N 1
ATOM 3172 C CA . CYS A 1 432 ? 12.438 -0.216 -20.016 1.00 97.81 432 CYS A CA 1
ATOM 3173 C C . CYS A 1 432 ? 12.855 -1.466 -19.234 1.00 97.81 432 CYS A C 1
ATOM 3175 O O . CYS A 1 432 ? 14.013 -1.892 -19.296 1.00 97.81 432 CYS A O 1
ATOM 3177 N N . VAL A 1 433 ? 11.896 -2.034 -18.503 1.00 96.88 433 VAL A N 1
ATOM 3178 C CA . VAL A 1 433 ? 12.052 -3.265 -17.722 1.00 96.88 433 VAL A CA 1
ATOM 3179 C C . VAL A 1 433 ? 10.918 -4.254 -18.031 1.00 96.88 433 VAL A C 1
ATOM 3181 O O . VAL A 1 433 ? 9.785 -3.840 -18.302 1.00 96.88 433 VAL A O 1
ATOM 3184 N N . TRP A 1 434 ? 11.226 -5.554 -17.990 1.00 95.25 434 TRP A N 1
ATOM 3185 C CA . TRP A 1 434 ? 10.321 -6.681 -18.247 1.00 95.25 434 TRP A CA 1
ATOM 3186 C C . TRP A 1 434 ? 10.442 -7.767 -17.160 1.00 95.25 434 TRP A C 1
ATOM 3188 O O . TRP A 1 434 ? 11.517 -7.928 -16.582 1.00 95.25 434 TRP A O 1
ATOM 3198 N N . PRO A 1 435 ? 9.391 -8.577 -16.922 1.00 87.31 435 PRO A N 1
ATOM 3199 C CA . PRO A 1 435 ? 8.050 -8.479 -17.510 1.00 87.31 435 PRO A CA 1
ATOM 3200 C C . PRO A 1 435 ? 7.240 -7.300 -16.943 1.00 87.31 435 PRO A C 1
ATOM 3202 O O . PRO A 1 435 ? 7.553 -6.741 -15.895 1.00 87.31 435 PRO A O 1
ATOM 3205 N N . ASN A 1 436 ? 6.144 -6.948 -17.618 1.00 77.56 436 ASN A N 1
ATOM 3206 C CA . ASN A 1 436 ? 5.162 -5.983 -17.108 1.00 77.56 436 ASN A CA 1
ATOM 3207 C C . ASN A 1 436 ? 4.259 -6.573 -15.998 1.00 77.56 436 ASN A C 1
ATOM 3209 O O . ASN A 1 436 ? 3.245 -5.975 -15.648 1.00 77.56 436 ASN A O 1
ATOM 3213 N N . ASN A 1 437 ? 4.553 -7.772 -15.473 1.00 68.50 437 ASN A N 1
ATOM 3214 C CA . ASN A 1 437 ? 3.665 -8.364 -14.482 1.00 68.50 437 ASN A CA 1
ATOM 3215 C C . ASN A 1 437 ? 3.806 -7.642 -13.138 1.00 68.50 437 ASN A C 1
ATOM 3217 O O . ASN A 1 437 ? 4.899 -7.379 -12.639 1.00 68.50 437 ASN A O 1
ATOM 3221 N N . THR A 1 438 ? 2.665 -7.294 -12.562 1.00 68.88 438 THR A N 1
ATOM 3222 C CA . THR A 1 438 ? 2.585 -6.983 -11.145 1.00 68.88 438 THR A CA 1
ATOM 3223 C C . THR A 1 438 ? 2.490 -8.293 -10.376 1.00 68.88 438 THR A C 1
ATOM 3225 O O . THR A 1 438 ? 2.006 -9.317 -10.872 1.00 68.88 438 THR A O 1
ATOM 3228 N N . ALA A 1 439 ? 2.975 -8.264 -9.143 1.00 70.44 439 ALA A N 1
ATOM 3229 C CA . ALA A 1 439 ? 2.726 -9.317 -8.180 1.00 70.44 439 ALA A CA 1
ATOM 3230 C C . ALA A 1 439 ? 1.229 -9.617 -8.075 1.00 70.44 439 ALA A C 1
ATOM 3232 O O . ALA A 1 439 ? 0.417 -8.709 -8.199 1.00 70.44 439 ALA A O 1
ATOM 3233 N N . ASN A 1 440 ? 0.853 -10.852 -7.743 1.00 80.38 440 ASN A N 1
ATOM 3234 C CA . ASN A 1 440 ? -0.496 -11.121 -7.234 1.00 80.38 440 ASN A CA 1
ATOM 3235 C C . ASN A 1 440 ? -0.576 -10.944 -5.706 1.00 80.38 440 ASN A C 1
ATOM 3237 O O . ASN A 1 440 ? -1.670 -10.755 -5.178 1.00 80.38 440 ASN A O 1
ATOM 3241 N N . TRP A 1 441 ? 0.564 -11.006 -5.010 1.00 86.25 441 TRP A N 1
ATOM 3242 C CA . TRP A 1 441 ? 0.712 -10.841 -3.562 1.00 86.25 441 TRP A CA 1
ATOM 3243 C C . TRP A 1 441 ? 2.180 -10.538 -3.205 1.00 86.25 441 TRP A C 1
ATOM 3245 O O . TRP A 1 441 ? 3.098 -10.753 -4.005 1.00 86.25 441 TRP A O 1
ATOM 3255 N N . PHE A 1 442 ? 2.418 -10.047 -1.994 1.00 92.00 442 PHE A N 1
ATOM 3256 C CA . PHE A 1 442 ? 3.691 -9.462 -1.591 1.00 92.00 442 PHE A CA 1
ATOM 3257 C C . PHE A 1 442 ? 4.690 -10.524 -1.095 1.00 92.00 442 PHE A C 1
ATOM 3259 O O . PHE A 1 442 ? 4.842 -10.767 0.101 1.00 92.00 442 PHE A O 1
ATOM 3266 N N . THR A 1 443 ? 5.357 -11.215 -2.024 1.00 90.19 443 THR A N 1
ATOM 3267 C CA . THR A 1 443 ? 6.381 -12.249 -1.751 1.00 90.19 443 THR A CA 1
ATOM 3268 C C . THR A 1 443 ? 7.578 -12.159 -2.692 1.00 90.19 443 THR A C 1
ATOM 3270 O O . THR A 1 443 ? 7.479 -11.575 -3.772 1.00 90.19 443 THR A O 1
ATOM 3273 N N . GLY A 1 444 ? 8.675 -12.836 -2.331 1.00 88.06 444 GLY A N 1
ATOM 3274 C CA . GLY A 1 444 ? 9.829 -13.047 -3.206 1.00 88.06 444 GLY A CA 1
ATOM 3275 C C . GLY A 1 444 ? 10.405 -11.730 -3.717 1.00 88.06 444 GLY A C 1
ATOM 3276 O O . GLY A 1 444 ? 10.656 -10.815 -2.935 1.00 88.06 444 GLY A O 1
ATOM 3277 N N . ASN A 1 445 ? 10.540 -11.612 -5.039 1.00 86.50 445 ASN A N 1
ATOM 3278 C CA . ASN A 1 445 ? 11.201 -10.480 -5.696 1.00 86.50 445 ASN A CA 1
ATOM 3279 C C . ASN A 1 445 ? 10.432 -9.146 -5.629 1.00 86.50 445 ASN A C 1
ATOM 3281 O O . ASN A 1 445 ? 10.948 -8.125 -6.088 1.00 86.50 445 ASN A O 1
ATOM 3285 N N . HIS A 1 446 ? 9.216 -9.144 -5.075 1.00 87.50 446 HIS A N 1
ATOM 3286 C CA . HIS A 1 446 ? 8.425 -7.931 -4.833 1.00 87.50 446 HIS A CA 1
ATOM 3287 C C . HIS A 1 446 ? 8.788 -7.240 -3.516 1.00 87.50 446 HIS A C 1
ATOM 3289 O O . HIS A 1 446 ? 8.547 -6.043 -3.342 1.00 87.50 446 HIS A O 1
ATOM 3295 N N . CYS A 1 447 ? 9.406 -7.984 -2.601 1.00 90.00 447 CYS A N 1
ATOM 3296 C CA . CYS A 1 447 ? 9.947 -7.425 -1.380 1.00 90.00 447 CYS A CA 1
ATOM 3297 C C . CYS A 1 447 ? 11.336 -6.850 -1.621 1.00 90.00 447 CYS A C 1
ATOM 3299 O O . CYS A 1 447 ? 12.138 -7.356 -2.407 1.00 90.00 447 CYS A O 1
ATOM 3301 N N . TYR A 1 448 ? 11.634 -5.787 -0.895 1.00 92.19 448 TYR A N 1
ATOM 3302 C CA . TYR A 1 448 ? 12.938 -5.175 -0.869 1.00 92.19 448 TYR A CA 1
ATOM 3303 C C . TYR A 1 448 ? 13.832 -5.914 0.130 1.00 92.19 448 TYR A C 1
ATOM 3305 O O . TYR A 1 448 ? 13.659 -5.856 1.354 1.00 92.19 448 TYR A O 1
ATOM 3313 N N . GLY A 1 449 ? 14.776 -6.662 -0.427 1.00 87.81 449 GLY A N 1
ATOM 3314 C CA . GLY A 1 449 ? 15.692 -7.552 0.268 1.00 87.81 449 GLY A CA 1
ATOM 3315 C C . GLY A 1 449 ? 16.786 -8.025 -0.681 1.00 87.81 449 GLY A C 1
ATOM 3316 O O . GLY A 1 449 ? 16.772 -7.693 -1.864 1.00 87.81 449 GLY A O 1
ATOM 3317 N N . GLU A 1 450 ? 17.736 -8.792 -0.154 1.00 86.19 450 GLU A N 1
ATOM 3318 C CA . GLU A 1 450 ? 18.720 -9.490 -0.985 1.00 86.19 450 GLU A CA 1
ATOM 3319 C C . GLU A 1 450 ? 18.017 -10.386 -2.021 1.00 86.19 450 GLU A C 1
ATOM 3321 O O . GLU A 1 450 ? 16.958 -10.938 -1.704 1.00 86.19 450 GLU A O 1
ATOM 3326 N N . PRO A 1 451 ? 18.580 -10.554 -3.229 1.00 82.25 451 PRO A N 1
ATOM 3327 C CA . PRO A 1 451 ? 18.084 -11.519 -4.206 1.00 82.25 451 PRO A CA 1
ATOM 3328 C C . PRO A 1 451 ? 17.838 -12.887 -3.566 1.00 82.25 451 PRO A C 1
ATOM 3330 O O . PRO A 1 451 ? 18.596 -13.295 -2.685 1.00 82.25 451 PRO A O 1
ATOM 3333 N N . GLU A 1 452 ? 16.760 -13.566 -3.966 1.00 79.19 452 GLU A N 1
ATOM 3334 C CA . GLU A 1 452 ? 16.330 -14.870 -3.420 1.00 79.19 452 GLU A CA 1
ATOM 3335 C C . GLU A 1 452 ? 15.929 -14.865 -1.929 1.00 79.19 452 GLU A C 1
ATOM 3337 O O . GLU A 1 452 ? 15.415 -15.860 -1.414 1.00 79.19 452 GLU A O 1
ATOM 3342 N N . SER A 1 453 ? 16.112 -13.753 -1.213 1.00 80.94 453 SER A N 1
ATOM 3343 C CA . SER A 1 453 ? 15.661 -13.619 0.166 1.00 80.94 453 SER A CA 1
ATOM 3344 C C . SER A 1 453 ? 14.156 -13.416 0.180 1.00 80.94 453 SER A C 1
ATOM 3346 O O . SER A 1 453 ? 13.638 -12.438 -0.359 1.00 80.94 453 SER A O 1
ATOM 3348 N N . GLU A 1 454 ? 13.437 -14.308 0.859 1.00 82.50 454 GLU A N 1
ATOM 3349 C CA . GLU A 1 454 ? 12.029 -14.063 1.151 1.00 82.50 454 GLU A CA 1
ATOM 3350 C C . GLU A 1 454 ? 11.866 -12.770 1.959 1.00 82.50 454 GLU A C 1
ATOM 3352 O O . GLU A 1 454 ? 12.787 -12.299 2.630 1.00 82.50 454 GLU A O 1
ATOM 3357 N N . CYS A 1 455 ? 10.675 -12.196 1.940 1.00 91.56 455 CYS A N 1
ATOM 3358 C CA . CYS A 1 455 ? 10.337 -11.066 2.793 1.00 91.56 455 CYS A CA 1
ATOM 3359 C C . CYS A 1 455 ? 10.457 -11.440 4.278 1.00 91.56 455 CYS A C 1
ATOM 3361 O O . CYS A 1 455 ? 10.592 -12.609 4.647 1.00 91.56 455 CYS A O 1
ATOM 3363 N N . TYR A 1 456 ? 10.406 -10.450 5.164 1.00 94.25 456 TYR A N 1
ATOM 3364 C CA . TYR A 1 456 ? 10.285 -10.748 6.582 1.00 94.25 456 TYR A CA 1
ATOM 3365 C C . TYR A 1 456 ? 8.830 -11.094 6.905 1.00 94.25 456 TYR A C 1
ATOM 3367 O O . TYR A 1 456 ? 7.941 -10.259 6.745 1.00 94.25 456 TYR A O 1
ATOM 3375 N N . LEU A 1 457 ? 8.596 -12.323 7.360 1.00 92.06 457 LEU A N 1
ATOM 3376 C CA . LEU A 1 457 ? 7.287 -12.759 7.826 1.00 92.06 457 LEU A CA 1
ATOM 3377 C C . LEU A 1 457 ? 6.991 -12.113 9.183 1.00 92.06 457 LEU A C 1
ATOM 3379 O O . LEU A 1 457 ? 7.710 -12.355 10.154 1.00 92.06 457 LEU A O 1
ATOM 3383 N N . THR A 1 458 ? 5.934 -11.310 9.259 1.00 84.56 458 THR A N 1
ATOM 3384 C CA . THR A 1 458 ? 5.491 -10.729 10.538 1.00 84.56 458 THR A CA 1
ATOM 3385 C C . THR A 1 458 ? 4.880 -11.819 11.444 1.00 84.56 458 THR A C 1
ATOM 3387 O O . THR A 1 458 ? 4.480 -12.872 10.948 1.00 84.56 458 THR A O 1
ATOM 3390 N N . GLY A 1 459 ? 4.909 -11.631 12.772 1.00 71.31 459 GLY A N 1
ATOM 3391 C CA . GLY A 1 459 ? 4.739 -12.664 13.810 1.00 71.31 459 GLY A CA 1
ATOM 3392 C C . GLY A 1 459 ? 3.484 -13.567 13.808 1.00 71.31 459 GLY A C 1
ATOM 3393 O O . GLY A 1 459 ? 2.743 -13.690 12.841 1.00 71.31 459 GLY A O 1
ATOM 3394 N N . PRO A 1 460 ? 3.207 -14.297 14.908 1.00 58.09 460 PRO A N 1
ATOM 3395 C CA . PRO A 1 460 ? 2.260 -15.423 14.908 1.00 58.09 460 PRO A CA 1
ATOM 3396 C C . PRO A 1 460 ? 0.792 -15.064 14.598 1.00 58.09 460 PRO A C 1
ATOM 3398 O O . PRO A 1 460 ? 0.078 -15.915 14.072 1.00 58.09 460 PRO A O 1
ATOM 3401 N N . ALA A 1 461 ? 0.354 -13.829 14.873 1.00 55.12 461 ALA A N 1
ATOM 3402 C CA . ALA A 1 461 ? -0.956 -13.276 14.483 1.00 55.12 461 ALA A CA 1
ATOM 3403 C C . ALA A 1 461 ? -1.069 -12.970 12.974 1.00 55.12 461 ALA A C 1
ATOM 3405 O O . ALA A 1 461 ? -2.156 -12.862 12.393 1.00 55.12 461 ALA A O 1
ATOM 3406 N N . SER A 1 462 ? 0.095 -12.776 12.363 1.00 57.94 462 SER A N 1
ATOM 3407 C CA . SER A 1 462 ? 0.335 -12.021 11.144 1.00 57.94 462 SER A CA 1
ATOM 3408 C C . SER A 1 462 ? 1.275 -12.760 10.191 1.00 57.94 462 SER A C 1
ATOM 3410 O O . SER A 1 462 ? 1.736 -12.174 9.220 1.00 57.94 462 SER A O 1
ATOM 3412 N N . LYS A 1 463 ? 1.377 -14.097 10.309 1.00 71.00 463 LYS A N 1
ATOM 3413 C CA . LYS A 1 463 ? 1.945 -15.008 9.281 1.00 71.00 463 LYS A CA 1
ATOM 3414 C C . LYS A 1 463 ? 1.256 -14.924 7.903 1.00 71.00 463 LYS A C 1
ATOM 3416 O O . LYS A 1 463 ? 1.500 -15.747 7.027 1.00 71.00 463 LYS A O 1
ATOM 3421 N N . ARG A 1 464 ? 0.358 -13.958 7.765 1.00 86.81 464 ARG A N 1
ATOM 3422 C CA . ARG A 1 464 ? -0.436 -13.559 6.618 1.00 86.81 464 ARG A CA 1
ATOM 3423 C C . ARG A 1 464 ? 0.180 -12.351 5.904 1.00 86.81 464 ARG A C 1
ATOM 3425 O O . ARG A 1 464 ? -0.249 -12.047 4.801 1.00 86.81 464 ARG A O 1
ATOM 3432 N N . TYR A 1 465 ? 1.172 -11.684 6.505 1.00 91.56 465 TYR A N 1
ATOM 3433 C CA . TYR A 1 465 ? 1.826 -10.505 5.946 1.00 91.56 465 TYR A CA 1
ATOM 3434 C C . TYR A 1 465 ? 3.341 -10.623 5.940 1.00 91.56 465 TYR A C 1
ATOM 3436 O O . TYR A 1 465 ? 3.980 -11.076 6.896 1.00 91.56 465 TYR A O 1
ATOM 3444 N N . ASN A 1 466 ? 3.890 -10.105 4.857 1.00 94.31 466 ASN A N 1
ATOM 3445 C CA . ASN A 1 466 ? 5.298 -9.897 4.628 1.00 94.31 466 ASN A CA 1
ATOM 3446 C C . ASN A 1 466 ? 5.607 -8.406 4.713 1.00 94.31 466 ASN A C 1
ATOM 3448 O O . ASN A 1 466 ? 4.828 -7.594 4.230 1.00 94.31 466 ASN A O 1
ATOM 3452 N N . ILE A 1 467 ? 6.762 -8.056 5.269 1.00 95.50 467 ILE A N 1
ATOM 3453 C CA . ILE A 1 467 ? 7.318 -6.700 5.245 1.00 95.50 467 ILE A CA 1
ATOM 3454 C C . ILE A 1 467 ? 8.724 -6.736 4.637 1.00 95.50 467 ILE A C 1
ATOM 3456 O O . ILE A 1 467 ? 9.437 -7.742 4.744 1.00 95.50 467 ILE A O 1
ATOM 3460 N N . ASP A 1 468 ? 9.131 -5.649 3.983 1.00 96.69 468 ASP A N 1
ATOM 3461 C CA . ASP A 1 468 ? 10.491 -5.520 3.453 1.00 96.69 468 ASP A CA 1
ATOM 3462 C C . ASP A 1 468 ? 11.557 -5.772 4.537 1.00 96.69 468 ASP A C 1
ATOM 3464 O O . ASP A 1 468 ? 11.430 -5.358 5.695 1.00 96.69 468 ASP A O 1
ATOM 3468 N N . LYS A 1 469 ? 12.658 -6.426 4.152 1.00 94.25 469 LYS A N 1
ATOM 3469 C CA . LYS A 1 469 ? 13.813 -6.664 5.036 1.00 94.25 469 LYS A CA 1
ATOM 3470 C C . LYS A 1 469 ? 14.796 -5.504 5.042 1.00 94.25 469 LYS A C 1
ATOM 3472 O O . LYS A 1 469 ? 15.568 -5.388 5.992 1.00 94.25 469 LYS A O 1
ATOM 3477 N N . LEU A 1 470 ? 14.812 -4.706 3.983 1.00 94.50 470 LEU A N 1
ATOM 3478 C CA . LEU A 1 470 ? 15.695 -3.562 3.803 1.00 94.50 470 LEU A CA 1
ATOM 3479 C C . LEU A 1 470 ? 14.861 -2.294 3.622 1.00 94.50 470 LEU A C 1
ATOM 3481 O O . LEU A 1 470 ? 13.682 -2.356 3.284 1.00 94.50 470 LEU A O 1
ATOM 3485 N N . ASP A 1 471 ? 15.485 -1.141 3.826 1.00 96.31 471 ASP A N 1
ATOM 3486 C CA . ASP A 1 471 ? 14.824 0.142 3.609 1.00 96.31 471 ASP A CA 1
ATOM 3487 C C . ASP A 1 471 ? 14.930 0.557 2.144 1.00 96.31 471 ASP A C 1
ATOM 3489 O O . ASP A 1 471 ? 16.032 0.611 1.591 1.00 96.31 471 ASP A O 1
ATOM 3493 N N . ARG A 1 472 ? 13.799 0.920 1.546 1.00 96.75 472 ARG A N 1
ATOM 3494 C CA . ARG A 1 472 ? 13.721 1.523 0.213 1.00 96.75 472 ARG A CA 1
ATOM 3495 C C . ARG A 1 472 ? 14.318 2.942 0.216 1.00 96.75 472 ARG A C 1
ATOM 3497 O O . ARG A 1 472 ? 14.492 3.533 1.292 1.00 96.75 472 ARG A O 1
ATOM 3504 N N . PRO A 1 473 ? 14.680 3.496 -0.959 1.00 97.38 473 PRO A N 1
ATOM 3505 C CA . PRO A 1 473 ? 15.274 4.828 -1.050 1.00 97.38 473 PRO A CA 1
ATOM 3506 C C . PRO A 1 473 ? 14.384 5.917 -0.453 1.00 97.38 473 PRO A C 1
ATOM 3508 O O . PRO A 1 473 ? 13.175 5.752 -0.311 1.00 97.38 473 PRO A O 1
ATOM 3511 N N . ALA A 1 474 ? 14.999 7.049 -0.109 1.00 97.94 474 ALA A N 1
ATOM 3512 C CA . ALA A 1 474 ? 14.263 8.172 0.447 1.00 97.94 474 ALA A CA 1
ATOM 3513 C C . ALA A 1 474 ? 13.416 8.871 -0.627 1.00 97.94 474 ALA A C 1
ATOM 3515 O O . ALA A 1 474 ? 13.960 9.352 -1.621 1.00 97.94 474 ALA A O 1
ATOM 3516 N N . VAL A 1 475 ? 12.104 8.945 -0.410 1.00 97.56 475 VAL A N 1
ATOM 3517 C CA . VAL A 1 475 ? 11.122 9.542 -1.331 1.00 97.56 475 VAL A CA 1
ATOM 3518 C C . VAL A 1 475 ? 10.016 10.250 -0.533 1.00 97.56 475 VAL A C 1
ATOM 3520 O O . VAL A 1 475 ? 9.872 9.952 0.650 1.00 97.56 475 VAL A O 1
ATOM 3523 N N . PRO A 1 476 ? 9.244 11.190 -1.113 1.00 95.81 476 PRO A N 1
ATOM 3524 C CA . PRO A 1 476 ? 8.068 11.755 -0.457 1.00 95.81 476 PRO A CA 1
ATOM 3525 C C . PRO A 1 476 ? 7.018 10.685 -0.149 1.00 95.81 476 PRO A C 1
ATOM 3527 O O . PRO A 1 476 ? 6.938 9.664 -0.832 1.00 95.81 476 PRO A O 1
ATOM 3530 N N . TYR A 1 477 ? 6.132 10.955 0.808 1.00 93.75 477 TYR A N 1
ATOM 3531 C CA . TYR A 1 477 ? 5.113 9.994 1.244 1.00 93.75 477 TYR A CA 1
ATOM 3532 C C . TYR A 1 477 ? 4.223 9.489 0.091 1.00 93.75 477 TYR A C 1
ATOM 3534 O O . TYR A 1 477 ? 3.915 8.303 -0.006 1.00 93.75 477 TYR A O 1
ATOM 3542 N N . VAL A 1 478 ? 3.867 10.383 -0.836 1.00 91.00 478 VAL A N 1
ATOM 3543 C CA . VAL A 1 478 ? 3.082 10.065 -2.042 1.00 91.00 478 VAL A CA 1
ATOM 3544 C C . VAL A 1 478 ? 3.805 9.049 -2.936 1.00 91.00 478 VAL A C 1
ATOM 3546 O O . VAL A 1 478 ? 3.169 8.130 -3.450 1.00 91.00 478 VAL A O 1
ATOM 3549 N N . ALA A 1 479 ? 5.124 9.153 -3.075 1.00 94.69 479 ALA A N 1
ATOM 3550 C CA . ALA A 1 479 ? 5.920 8.188 -3.829 1.00 94.69 479 ALA A CA 1
ATOM 3551 C C . ALA A 1 479 ? 6.041 6.845 -3.102 1.00 94.69 479 ALA A C 1
ATOM 3553 O O . ALA A 1 479 ? 5.945 5.800 -3.739 1.00 94.69 479 ALA A O 1
ATOM 3554 N N . ALA A 1 480 ? 6.178 6.857 -1.771 1.00 95.81 480 ALA A N 1
ATOM 3555 C CA . ALA A 1 480 ? 6.203 5.633 -0.968 1.00 95.81 480 ALA A CA 1
ATOM 3556 C C . ALA A 1 480 ? 4.892 4.834 -1.103 1.00 95.81 480 ALA A C 1
ATOM 3558 O O . ALA A 1 480 ? 4.922 3.619 -1.294 1.00 95.81 480 ALA A O 1
ATOM 3559 N N . LEU A 1 481 ? 3.743 5.518 -1.071 1.00 92.19 481 LEU A N 1
ATOM 3560 C CA . LEU A 1 481 ? 2.434 4.899 -1.302 1.00 92.19 481 LEU A CA 1
ATOM 3561 C C . LEU A 1 481 ? 2.305 4.309 -2.716 1.00 92.19 481 LEU A C 1
ATOM 3563 O O . LEU A 1 481 ? 1.752 3.224 -2.870 1.00 92.19 481 LEU A O 1
ATOM 3567 N N . ASP A 1 482 ? 2.803 5.005 -3.744 1.00 92.25 482 ASP A N 1
ATOM 3568 C CA . ASP A 1 482 ? 2.716 4.531 -5.135 1.00 92.25 482 ASP A CA 1
ATOM 3569 C C . ASP A 1 482 ? 3.603 3.298 -5.373 1.00 92.25 482 ASP A C 1
ATOM 3571 O O . ASP A 1 482 ? 3.184 2.324 -5.999 1.00 92.25 482 ASP A O 1
ATOM 3575 N N . GLU A 1 483 ? 4.805 3.307 -4.793 1.00 94.25 483 GLU A N 1
ATOM 3576 C CA . GLU A 1 483 ? 5.724 2.168 -4.784 1.00 94.25 483 GLU A CA 1
ATOM 3577 C C . GLU A 1 483 ? 5.103 0.942 -4.129 1.00 94.25 483 GLU A C 1
ATOM 3579 O O . GLU A 1 483 ? 5.109 -0.132 -4.724 1.00 94.25 483 GLU A O 1
ATOM 3584 N N . CYS A 1 484 ? 4.554 1.075 -2.920 1.00 94.19 484 CYS A N 1
ATOM 3585 C CA . CYS A 1 484 ? 3.976 -0.077 -2.237 1.00 94.19 484 CYS A CA 1
ATOM 3586 C C . CYS A 1 484 ? 2.742 -0.610 -2.971 1.00 94.19 484 CYS A C 1
ATOM 3588 O O . CYS A 1 484 ? 2.641 -1.822 -3.169 1.00 94.19 484 CYS A O 1
ATOM 3590 N N . ASN A 1 485 ? 1.872 0.275 -3.469 1.00 90.62 485 ASN A N 1
ATOM 3591 C CA . ASN A 1 485 ? 0.681 -0.127 -4.216 1.00 90.62 485 ASN A CA 1
ATOM 3592 C C . ASN A 1 485 ? 1.036 -0.924 -5.483 1.00 90.62 485 ASN A C 1
ATOM 3594 O O . ASN A 1 485 ? 0.382 -1.919 -5.794 1.00 90.62 485 ASN A O 1
ATOM 3598 N N . PHE A 1 486 ? 2.117 -0.551 -6.179 1.00 91.25 486 PHE A N 1
ATOM 3599 C CA . PHE A 1 486 ? 2.616 -1.303 -7.336 1.00 91.25 486 PHE A CA 1
ATOM 3600 C C . PHE A 1 486 ? 2.943 -2.770 -7.012 1.00 91.25 486 PHE A C 1
ATOM 3602 O O . PHE A 1 486 ? 2.747 -3.649 -7.852 1.00 91.25 486 PHE A O 1
ATOM 3609 N N . TYR A 1 487 ? 3.404 -3.046 -5.791 1.00 91.25 487 TYR A N 1
ATOM 3610 C CA . TYR A 1 487 ? 3.728 -4.392 -5.317 1.00 91.25 487 TYR A CA 1
ATOM 3611 C C . TYR A 1 487 ? 2.560 -5.086 -4.587 1.00 91.25 487 TYR A C 1
ATOM 3613 O O . TYR A 1 487 ? 2.792 -6.073 -3.888 1.00 91.25 487 TYR A O 1
ATOM 3621 N N . ASN A 1 488 ? 1.317 -4.604 -4.742 1.00 90.19 488 ASN A N 1
ATOM 3622 C CA . ASN A 1 488 ? 0.136 -5.056 -3.985 1.00 90.19 488 ASN A CA 1
ATOM 3623 C C . ASN A 1 488 ? 0.375 -5.035 -2.467 1.00 90.19 488 ASN A C 1
ATOM 3625 O O . ASN A 1 488 ? 0.058 -5.983 -1.742 1.00 90.19 488 ASN A O 1
ATOM 3629 N N . ALA A 1 489 ? 0.996 -3.957 -2.008 1.00 92.56 489 ALA A N 1
ATOM 3630 C CA . ALA A 1 489 ? 1.359 -3.723 -0.626 1.00 92.56 489 ALA A CA 1
ATOM 3631 C C . ALA A 1 489 ? 0.985 -2.294 -0.216 1.00 92.56 489 ALA A C 1
ATOM 3633 O O . ALA A 1 489 ? 0.629 -1.450 -1.038 1.00 92.56 489 ALA A O 1
ATOM 3634 N N . SER A 1 490 ? 1.130 -2.018 1.069 1.00 93.25 490 SER A N 1
ATOM 3635 C CA . SER A 1 490 ? 0.865 -0.731 1.697 1.00 93.25 490 SER A CA 1
ATOM 3636 C C . SER A 1 490 ? 2.116 -0.233 2.410 1.00 93.25 490 SER A C 1
ATOM 3638 O O . SER A 1 490 ? 3.026 -1.006 2.727 1.00 93.25 490 SER A O 1
ATOM 3640 N N . VAL A 1 491 ? 2.171 1.065 2.700 1.00 94.94 491 VAL A N 1
ATOM 3641 C CA . VAL A 1 491 ? 3.134 1.573 3.686 1.00 94.94 491 VAL A CA 1
ATOM 3642 C C . VAL A 1 491 ? 2.689 1.057 5.070 1.00 94.94 491 VAL A C 1
ATOM 3644 O O . VAL A 1 491 ? 1.504 1.168 5.382 1.00 94.94 491 VAL A O 1
ATOM 3647 N N . PRO A 1 492 ? 3.576 0.470 5.897 1.00 94.94 492 PRO A N 1
ATOM 3648 C CA . PRO A 1 492 ? 3.191 -0.071 7.196 1.00 94.94 492 PRO A CA 1
ATOM 3649 C C . PRO A 1 492 ? 2.702 1.011 8.155 1.00 94.94 492 PRO A C 1
ATOM 3651 O O . PRO A 1 492 ? 3.244 2.121 8.182 1.00 94.94 492 PRO A O 1
ATOM 3654 N N . THR A 1 493 ? 1.736 0.666 9.004 1.00 91.69 493 THR A N 1
ATOM 3655 C CA . THR A 1 493 ? 1.395 1.501 10.161 1.00 91.69 493 THR A CA 1
ATOM 3656 C C . THR A 1 493 ? 2.551 1.487 11.166 1.00 91.69 493 THR A C 1
ATOM 3658 O O . THR A 1 493 ? 3.436 0.624 11.155 1.00 91.69 493 THR A O 1
ATOM 3661 N N . GLN A 1 494 ? 2.554 2.436 12.090 1.00 90.25 494 GLN A N 1
ATOM 3662 C CA . GLN A 1 494 ? 3.457 2.449 13.234 1.00 90.25 494 GLN A CA 1
ATOM 3663 C C . GLN A 1 494 ? 3.286 1.191 14.094 1.00 90.25 494 GLN A C 1
ATOM 3665 O O . GLN A 1 494 ? 4.279 0.672 14.608 1.00 90.25 494 GLN A O 1
ATOM 3670 N N . LEU A 1 495 ? 2.056 0.677 14.225 1.00 87.56 495 LEU A N 1
ATOM 3671 C CA . LEU A 1 495 ? 1.797 -0.582 14.921 1.00 87.56 495 LEU A CA 1
ATOM 3672 C C . LEU A 1 495 ? 2.429 -1.767 14.180 1.00 87.56 495 LEU A C 1
ATOM 3674 O O . LEU A 1 495 ? 3.085 -2.583 14.826 1.00 87.56 495 LEU A O 1
ATOM 3678 N N . ASP A 1 496 ? 2.306 -1.834 12.852 1.00 91.88 496 ASP A N 1
ATOM 3679 C CA . ASP A 1 496 ? 2.924 -2.899 12.050 1.00 91.88 496 ASP A CA 1
ATOM 3680 C C . ASP A 1 496 ? 4.449 -2.900 12.216 1.00 91.88 496 ASP A C 1
ATOM 3682 O O . ASP A 1 496 ? 5.056 -3.955 12.416 1.00 91.88 496 ASP A O 1
ATOM 3686 N N . PHE A 1 497 ? 5.078 -1.719 12.221 1.00 92.94 497 PHE A N 1
ATOM 3687 C CA . PHE A 1 497 ? 6.500 -1.595 12.540 1.00 92.94 497 PHE A CA 1
ATOM 3688 C C . PHE A 1 497 ? 6.814 -2.031 13.971 1.00 92.94 497 PHE A C 1
ATOM 3690 O O . PHE A 1 497 ? 7.736 -2.817 14.170 1.00 92.94 497 PHE A O 1
ATOM 3697 N N . ALA A 1 498 ? 6.070 -1.566 14.978 1.00 89.00 498 ALA A N 1
ATOM 3698 C CA . ALA A 1 498 ? 6.311 -1.949 16.368 1.00 89.00 498 ALA A CA 1
ATOM 3699 C C . ALA A 1 498 ? 6.199 -3.474 16.565 1.00 89.00 498 ALA A C 1
ATOM 3701 O O . ALA A 1 498 ? 7.028 -4.084 17.249 1.00 89.00 498 ALA A O 1
ATOM 3702 N N . GLU A 1 499 ? 5.214 -4.113 15.933 1.00 88.62 499 GLU A N 1
ATOM 3703 C CA . GLU A 1 499 ? 5.056 -5.565 15.925 1.00 88.62 499 GLU A CA 1
ATOM 3704 C C . GLU A 1 499 ? 6.227 -6.244 15.200 1.00 88.62 499 GLU A C 1
ATOM 3706 O O . GLU A 1 499 ? 6.897 -7.083 15.799 1.00 88.62 499 GLU A O 1
ATOM 3711 N N . ALA A 1 500 ? 6.558 -5.852 13.970 1.00 91.69 500 ALA A N 1
ATOM 3712 C CA . ALA A 1 500 ? 7.645 -6.476 13.216 1.00 91.69 500 ALA A CA 1
ATOM 3713 C C . ALA A 1 500 ? 9.017 -6.298 13.897 1.00 91.69 500 ALA A C 1
ATOM 3715 O O . ALA A 1 500 ? 9.775 -7.257 14.047 1.00 91.69 500 ALA A O 1
ATOM 3716 N N . ILE A 1 501 ? 9.339 -5.096 14.380 1.00 92.38 501 ILE A N 1
ATOM 3717 C CA . ILE A 1 501 ? 10.612 -4.795 15.056 1.00 92.38 501 ILE A CA 1
ATOM 3718 C C . ILE A 1 501 ? 10.751 -5.622 16.335 1.00 92.38 501 ILE A C 1
ATOM 3720 O O . ILE A 1 501 ? 11.808 -6.208 16.581 1.00 92.38 501 ILE A O 1
ATOM 3724 N N . THR A 1 502 ? 9.676 -5.750 17.120 1.00 88.06 502 THR A N 1
ATOM 3725 C CA . THR A 1 502 ? 9.698 -6.587 18.328 1.00 88.06 502 THR A CA 1
ATOM 3726 C C . THR A 1 502 ? 9.744 -8.092 18.033 1.00 88.06 502 THR A C 1
ATOM 3728 O O . THR A 1 502 ? 10.078 -8.849 18.941 1.00 88.06 502 THR A O 1
ATOM 3731 N N . ASP A 1 503 ? 9.455 -8.538 16.801 1.00 88.12 503 ASP A N 1
ATOM 3732 C CA . ASP A 1 503 ? 9.728 -9.915 16.331 1.00 88.12 503 ASP A CA 1
ATOM 3733 C C . ASP A 1 503 ? 11.163 -10.104 15.818 1.00 88.12 503 ASP A C 1
ATOM 3735 O O . ASP A 1 503 ? 11.584 -11.223 15.514 1.00 88.12 503 ASP A O 1
ATOM 3739 N N . GLY A 1 504 ? 11.944 -9.028 15.739 1.00 92.25 504 GLY A N 1
ATOM 3740 C CA . GLY A 1 504 ? 13.303 -9.062 15.222 1.00 92.25 504 GLY A CA 1
ATOM 3741 C C . GLY A 1 504 ? 13.399 -8.784 13.726 1.00 92.25 504 GLY A C 1
ATOM 3742 O O . GLY A 1 504 ? 14.274 -9.353 13.073 1.00 92.25 504 GLY A O 1
ATOM 3743 N N . LEU A 1 505 ? 12.538 -7.909 13.188 1.00 94.06 505 LEU A N 1
ATOM 3744 C CA . LEU A 1 505 ? 12.713 -7.326 11.855 1.00 94.06 505 LEU A CA 1
ATOM 3745 C C . LEU A 1 505 ? 14.160 -6.820 11.698 1.00 94.06 505 LEU A C 1
ATOM 3747 O O . LEU A 1 505 ? 14.574 -5.927 12.447 1.00 94.06 505 LEU A O 1
ATOM 3751 N N . PRO A 1 506 ? 14.946 -7.377 10.758 1.00 92.69 506 PRO A N 1
ATOM 3752 C CA . PRO A 1 506 ? 16.361 -7.059 10.654 1.00 92.69 506 PRO A CA 1
ATOM 3753 C C . PRO A 1 506 ? 16.616 -5.736 9.923 1.00 92.69 506 PRO A C 1
ATOM 3755 O O . PRO A 1 506 ? 15.722 -5.112 9.339 1.00 92.69 506 PRO A O 1
ATOM 3758 N N . ASN A 1 507 ? 17.896 -5.356 9.910 1.00 88.94 507 ASN A N 1
ATOM 3759 C CA . ASN A 1 507 ? 18.453 -4.275 9.097 1.00 88.94 507 ASN A CA 1
ATOM 3760 C C . ASN A 1 507 ? 17.823 -2.894 9.333 1.00 88.94 507 ASN A C 1
ATOM 3762 O O . ASN A 1 507 ? 17.675 -2.120 8.389 1.00 88.94 507 ASN A O 1
ATOM 3766 N N . GLY A 1 508 ? 17.455 -2.553 10.570 1.00 89.19 508 GLY A N 1
ATOM 3767 C CA . GLY A 1 508 ? 17.126 -1.165 10.898 1.00 89.19 508 GLY A CA 1
ATOM 3768 C C . GLY A 1 508 ? 18.307 -0.239 10.598 1.00 89.19 508 GLY A C 1
ATOM 3769 O O . GLY A 1 508 ? 19.373 -0.387 11.201 1.00 89.19 508 GLY A O 1
ATOM 3770 N N . SER A 1 509 ? 18.137 0.706 9.672 1.00 91.88 509 SER A N 1
ATOM 3771 C CA . SER A 1 509 ? 19.208 1.622 9.243 1.00 91.88 509 SER A CA 1
ATOM 3772 C C . SER A 1 509 ? 19.465 2.786 10.203 1.00 91.88 509 SER A C 1
ATOM 3774 O O . SER A 1 509 ? 20.351 3.607 9.955 1.00 91.88 509 SER A O 1
ATOM 3776 N N . ASN A 1 510 ? 18.663 2.901 11.266 1.00 94.81 510 ASN A N 1
ATOM 3777 C CA . ASN A 1 510 ? 18.576 4.072 12.136 1.00 94.81 510 ASN A CA 1
ATOM 3778 C C . ASN A 1 510 ? 18.200 5.382 11.404 1.00 94.81 510 ASN A C 1
ATOM 3780 O O . ASN A 1 510 ? 18.330 6.471 11.968 1.00 94.81 510 ASN A O 1
ATOM 3784 N N . GLN A 1 511 ? 17.727 5.294 10.158 1.00 96.00 511 GLN A N 1
ATOM 3785 C CA . GLN A 1 511 ? 17.060 6.391 9.461 1.00 96.00 511 GLN A CA 1
ATOM 3786 C C . GLN A 1 511 ? 15.572 6.378 9.793 1.00 96.00 511 GLN A C 1
ATOM 3788 O O . GLN A 1 511 ? 15.023 5.345 10.167 1.00 96.00 511 GLN A O 1
ATOM 3793 N N . TYR A 1 512 ? 14.926 7.531 9.654 1.00 96.88 512 TYR A N 1
ATOM 3794 C CA . TYR A 1 512 ? 13.476 7.609 9.755 1.00 96.88 512 TYR A CA 1
ATOM 3795 C C . TYR A 1 512 ? 12.811 7.091 8.482 1.00 96.88 512 TYR A C 1
ATOM 3797 O O . TYR A 1 512 ? 13.262 7.391 7.372 1.00 96.88 512 TYR A O 1
ATOM 3805 N N . LEU A 1 513 ? 11.744 6.321 8.674 1.00 97.50 513 LEU A N 1
ATOM 3806 C CA . LEU A 1 513 ? 10.947 5.695 7.636 1.00 97.50 513 LEU A CA 1
ATOM 3807 C C . LEU A 1 513 ? 9.505 6.192 7.679 1.00 97.50 513 LEU A C 1
ATOM 3809 O O . LEU A 1 513 ? 8.953 6.324 8.768 1.00 97.50 513 LEU A O 1
ATOM 3813 N N . HIS A 1 514 ? 8.885 6.389 6.515 1.00 96.62 514 HIS A N 1
ATOM 3814 C CA . HIS A 1 514 ? 7.446 6.635 6.407 1.00 96.62 514 HIS A CA 1
ATOM 3815 C C . HIS A 1 514 ? 6.626 5.513 7.060 1.00 96.62 514 HIS A C 1
ATOM 3817 O O . HIS A 1 514 ? 6.884 4.334 6.814 1.00 96.62 514 HIS A O 1
ATOM 3823 N N . THR A 1 515 ? 5.619 5.897 7.849 1.00 94.94 515 THR A N 1
ATOM 3824 C CA . THR A 1 515 ? 4.474 5.044 8.192 1.00 94.94 515 THR A CA 1
ATOM 3825 C C . THR A 1 515 ? 3.223 5.549 7.481 1.00 94.94 515 THR A C 1
ATOM 3827 O O . THR A 1 515 ? 3.196 6.691 7.016 1.00 94.94 515 THR A O 1
ATOM 3830 N N . SER A 1 516 ? 2.185 4.716 7.406 1.00 91.75 516 SER A N 1
ATOM 3831 C CA . SER A 1 516 ? 0.887 5.129 6.870 1.00 91.75 516 SER A CA 1
ATOM 3832 C C . SER A 1 516 ? 0.042 5.961 7.836 1.00 91.75 516 SER A C 1
ATOM 3834 O O . SER A 1 516 ? -1.015 6.445 7.445 1.00 91.75 516 SER A O 1
ATOM 3836 N N . ASP A 1 517 ? 0.474 6.110 9.091 1.00 86.44 517 ASP A N 1
ATOM 3837 C CA . ASP A 1 517 ? -0.326 6.781 10.114 1.00 86.44 517 ASP A CA 1
ATOM 3838 C C . ASP A 1 517 ? -0.194 8.298 10.001 1.00 86.44 517 ASP A C 1
ATOM 3840 O O . ASP A 1 517 ? 0.895 8.878 10.119 1.00 86.44 517 ASP A O 1
ATOM 3844 N N . ALA A 1 518 ? -1.334 8.953 9.830 1.00 82.00 518 ALA A N 1
ATOM 3845 C CA . ALA A 1 518 ? -1.449 10.395 9.849 1.00 82.00 518 ALA A CA 1
ATOM 3846 C C . ALA A 1 518 ? -1.619 10.907 11.276 1.00 82.00 518 ALA A C 1
ATOM 3848 O O . ALA A 1 518 ? -2.640 10.675 11.914 1.00 82.00 518 ALA A O 1
ATOM 3849 N N . THR A 1 519 ? -0.671 11.703 11.766 1.00 78.94 519 THR A N 1
ATOM 3850 C CA . THR A 1 519 ? -0.954 12.562 12.929 1.00 78.94 519 THR A CA 1
ATOM 3851 C C . THR A 1 519 ? -1.800 13.757 12.522 1.00 78.94 519 THR A C 1
ATOM 3853 O O . THR A 1 519 ? -2.687 14.181 13.270 1.00 78.94 519 THR A O 1
ATOM 3856 N N . ARG A 1 520 ? -1.546 14.285 11.315 1.00 82.31 520 ARG A N 1
ATOM 3857 C CA . ARG A 1 520 ? -2.356 15.321 10.683 1.00 82.31 520 ARG A CA 1
ATOM 3858 C C . ARG A 1 520 ? -2.373 15.234 9.167 1.00 82.31 520 ARG A C 1
ATOM 3860 O O . ARG A 1 520 ? -1.489 14.654 8.565 1.00 82.31 520 ARG A O 1
ATOM 3867 N N . TYR A 1 521 ? -3.400 15.799 8.541 1.00 80.88 521 TYR A N 1
ATOM 3868 C CA . TYR A 1 521 ? -3.624 15.704 7.093 1.00 80.88 521 TYR A CA 1
ATOM 3869 C C . TYR A 1 521 ? -2.413 16.074 6.204 1.00 80.88 521 TYR A C 1
ATOM 3871 O O . TYR A 1 521 ? -2.345 15.662 5.052 1.00 80.88 521 TYR A O 1
ATOM 3879 N N . ASP A 1 522 ? -1.444 16.842 6.706 1.00 84.12 522 ASP A N 1
ATOM 3880 C CA . ASP A 1 522 ? -0.211 17.235 6.009 1.00 84.12 522 ASP A CA 1
ATOM 3881 C C . ASP A 1 522 ? 1.077 16.615 6.602 1.00 84.12 522 ASP A C 1
ATOM 3883 O O . ASP A 1 522 ? 2.165 16.845 6.063 1.00 84.12 522 ASP A O 1
ATOM 3887 N N . ILE A 1 523 ? 0.977 15.826 7.680 1.00 87.94 523 ILE A N 1
ATOM 3888 C CA . ILE A 1 523 ? 2.106 15.173 8.358 1.00 87.94 523 ILE A CA 1
ATOM 3889 C C . ILE A 1 523 ? 1.835 13.683 8.584 1.00 87.94 523 ILE A C 1
ATOM 3891 O O . ILE A 1 523 ? 0.725 13.251 8.883 1.00 87.94 523 ILE A O 1
ATOM 3895 N N . ASN A 1 524 ? 2.862 12.866 8.438 1.00 89.06 524 ASN A N 1
ATOM 3896 C CA . ASN A 1 524 ? 2.792 11.443 8.749 1.00 89.06 524 ASN A CA 1
ATOM 3897 C C . ASN A 1 524 ? 3.761 11.129 9.887 1.00 89.06 524 ASN A C 1
ATOM 3899 O O . ASN A 1 524 ? 4.770 11.822 10.078 1.00 89.06 524 ASN A O 1
ATOM 3903 N N . ASN A 1 525 ? 3.465 10.068 10.629 1.00 90.25 525 ASN A N 1
ATOM 3904 C CA . ASN A 1 525 ? 4.423 9.511 11.564 1.00 90.25 525 ASN A CA 1
ATOM 3905 C C . ASN A 1 525 ? 5.574 8.862 10.795 1.00 90.25 525 ASN A C 1
ATOM 3907 O O . ASN A 1 525 ? 5.438 8.396 9.658 1.00 90.25 525 ASN A O 1
ATOM 3911 N N . ILE A 1 526 ? 6.743 8.892 11.417 1.00 94.25 526 ILE A N 1
ATOM 3912 C CA . ILE A 1 526 ? 7.942 8.239 10.925 1.00 94.25 526 ILE A CA 1
ATOM 3913 C C . ILE A 1 526 ? 8.601 7.463 12.053 1.00 94.25 526 ILE A C 1
ATOM 3915 O O . ILE A 1 526 ? 8.679 7.937 13.188 1.00 94.25 526 ILE A O 1
ATOM 3919 N N . VAL A 1 527 ? 9.088 6.271 11.730 1.00 95.00 527 VAL A N 1
ATOM 3920 C CA . VAL A 1 527 ? 9.705 5.342 12.684 1.00 95.00 527 VAL A CA 1
ATOM 3921 C C . VAL A 1 527 ? 11.179 5.150 12.359 1.00 95.00 527 VAL A C 1
ATOM 3923 O O . VAL A 1 527 ? 11.581 5.252 11.205 1.00 95.00 527 VAL A O 1
ATOM 3926 N N . ARG A 1 528 ? 12.002 4.830 13.351 1.00 95.25 528 ARG A N 1
ATOM 3927 C CA . ARG A 1 528 ? 13.377 4.364 13.144 1.00 95.25 528 ARG A CA 1
ATOM 3928 C C . ARG A 1 528 ? 13.747 3.325 14.183 1.00 95.25 528 ARG A C 1
ATOM 3930 O O . ARG A 1 528 ? 13.252 3.366 15.302 1.00 95.25 528 ARG A O 1
ATOM 3937 N N . TRP A 1 529 ? 14.675 2.445 13.843 1.00 95.12 529 TRP A N 1
ATOM 3938 C CA . TRP A 1 529 ? 15.298 1.506 14.774 1.00 95.12 529 TRP A CA 1
ATOM 3939 C C . TRP A 1 529 ? 16.679 1.111 14.251 1.00 95.12 529 TRP A C 1
ATOM 3941 O O . TRP A 1 529 ? 17.023 1.401 13.103 1.00 95.12 529 TRP A O 1
ATOM 3951 N N . THR A 1 530 ? 17.482 0.457 15.088 1.00 93.12 530 THR A N 1
ATOM 3952 C CA . THR A 1 530 ? 18.826 -0.002 14.704 1.00 93.12 530 THR A CA 1
ATOM 3953 C C . THR A 1 530 ? 18.885 -1.524 14.657 1.00 93.12 530 THR A C 1
ATOM 3955 O O . THR A 1 530 ? 18.592 -2.183 15.651 1.00 93.12 530 THR A O 1
ATOM 3958 N N . ASN A 1 531 ? 19.314 -2.076 13.520 1.00 91.06 531 ASN A N 1
ATOM 3959 C CA . ASN A 1 531 ? 19.463 -3.511 13.273 1.00 91.06 531 ASN A CA 1
ATOM 3960 C C . ASN A 1 531 ? 18.236 -4.336 13.725 1.00 91.06 531 ASN A C 1
ATOM 3962 O O . ASN A 1 531 ? 17.175 -4.191 13.124 1.00 91.06 531 ASN A O 1
ATOM 3966 N N . VAL A 1 532 ? 18.383 -5.171 14.761 1.00 91.50 532 VAL A N 1
ATOM 3967 C CA . VAL A 1 532 ? 17.315 -5.925 15.431 1.00 91.50 532 VAL A CA 1
ATOM 3968 C C . VAL A 1 532 ? 17.121 -5.304 16.811 1.00 91.50 532 VAL A C 1
ATOM 3970 O O . VAL A 1 532 ? 18.073 -5.237 17.590 1.00 91.50 532 VAL A O 1
ATOM 3973 N N . GLN A 1 533 ? 15.895 -4.885 17.130 1.00 88.06 533 GLN A N 1
ATOM 3974 C CA . GLN A 1 533 ? 15.601 -4.156 18.363 1.00 88.06 533 GLN A CA 1
ATOM 3975 C C . GLN A 1 533 ? 14.383 -4.727 19.110 1.00 88.06 533 GLN A C 1
ATOM 3977 O O . GLN A 1 533 ? 13.270 -4.213 19.046 1.00 88.06 533 GLN A O 1
ATOM 3982 N N . LEU A 1 534 ? 14.592 -5.801 19.871 1.00 86.50 534 LEU A N 1
ATOM 3983 C CA . LEU A 1 534 ? 13.513 -6.516 20.577 1.00 86.50 534 LEU A CA 1
ATOM 3984 C C . LEU A 1 534 ? 12.899 -5.723 21.751 1.00 86.50 534 LEU A C 1
ATOM 3986 O O . LEU A 1 534 ? 11.796 -6.016 22.231 1.00 86.50 534 LEU A O 1
ATOM 3990 N N . ASP A 1 535 ? 13.612 -4.714 22.241 1.00 80.81 535 ASP A N 1
ATOM 3991 C CA . ASP A 1 535 ? 13.192 -3.785 23.288 1.00 80.81 535 ASP A CA 1
ATOM 3992 C C . ASP A 1 535 ? 12.608 -2.480 22.727 1.00 80.81 535 ASP A C 1
ATOM 3994 O O . ASP A 1 535 ? 12.475 -1.516 23.476 1.00 80.81 535 ASP A O 1
ATOM 3998 N N . TYR A 1 536 ? 12.234 -2.448 21.439 1.00 81.75 536 TYR A N 1
ATOM 3999 C CA . TYR A 1 536 ? 11.623 -1.284 20.798 1.00 81.75 536 TYR A CA 1
ATOM 4000 C C . TYR A 1 536 ? 10.518 -0.682 21.669 1.00 81.75 536 TYR A C 1
ATOM 4002 O O . TYR A 1 536 ? 9.529 -1.338 22.014 1.00 81.75 536 TYR A O 1
ATOM 4010 N N . THR A 1 537 ? 10.728 0.577 22.049 1.00 75.62 537 THR A N 1
ATOM 4011 C CA . THR A 1 537 ? 9.739 1.367 22.769 1.00 75.62 537 THR A CA 1
ATOM 4012 C C . THR A 1 537 ? 9.185 2.366 21.779 1.00 75.62 537 THR A C 1
ATOM 4014 O O . THR A 1 537 ? 9.921 3.160 21.210 1.00 75.62 537 THR A O 1
ATOM 4017 N N . ASP A 1 538 ? 7.887 2.303 21.538 1.00 71.44 538 ASP A N 1
ATOM 4018 C CA . ASP A 1 538 ? 7.169 3.183 20.626 1.00 71.44 538 ASP A CA 1
ATOM 4019 C C . ASP A 1 538 ? 7.040 4.606 21.216 1.00 71.44 538 ASP A C 1
ATOM 4021 O O . ASP A 1 538 ? 5.952 5.083 21.532 1.00 71.44 538 ASP A O 1
ATOM 4025 N N . THR A 1 539 ? 8.178 5.241 21.495 1.00 75.12 539 THR A N 1
ATOM 4026 C CA . THR A 1 539 ? 8.320 6.523 22.197 1.00 75.12 539 THR A CA 1
ATOM 4027 C C . THR A 1 539 ? 9.161 7.489 21.362 1.00 75.12 539 THR A C 1
ATOM 4029 O O . THR A 1 539 ? 9.800 7.082 20.392 1.00 75.12 539 THR A O 1
ATOM 4032 N N . GLY A 1 540 ? 9.204 8.770 21.748 1.00 70.31 540 GLY A N 1
ATOM 4033 C CA . GLY A 1 540 ? 9.770 9.873 20.950 1.00 70.31 540 GLY A CA 1
ATOM 4034 C C . GLY A 1 540 ? 11.229 9.735 20.475 1.00 70.31 540 GLY A C 1
ATOM 4035 O O . GLY A 1 540 ? 11.690 10.534 19.671 1.00 70.31 540 GLY A O 1
ATOM 4036 N N . SER A 1 541 ? 11.986 8.744 20.961 1.00 80.06 541 SER A N 1
ATOM 4037 C CA . SER A 1 541 ? 13.324 8.431 20.427 1.00 80.06 541 SER A CA 1
ATOM 4038 C C . SER A 1 541 ? 13.288 7.603 19.136 1.00 80.06 541 SER A C 1
ATOM 4040 O O . SER A 1 541 ? 14.243 7.655 18.353 1.00 80.06 541 SER A O 1
ATOM 4042 N N . PHE A 1 542 ? 12.201 6.865 18.919 1.00 86.75 542 PHE A N 1
ATOM 4043 C CA . PHE A 1 542 ? 11.990 5.940 17.806 1.00 86.75 542 PHE A CA 1
ATOM 4044 C C . PHE A 1 542 ? 10.898 6.411 16.851 1.00 86.75 542 PHE A C 1
ATOM 4046 O O . PHE A 1 542 ? 10.964 6.090 15.669 1.00 86.75 542 PHE A O 1
ATOM 4053 N N . VAL A 1 543 ? 9.948 7.211 17.340 1.00 89.50 543 VAL A N 1
ATOM 4054 C CA . VAL A 1 543 ? 8.867 7.780 16.534 1.00 89.50 543 VAL A CA 1
ATOM 4055 C C . VAL A 1 543 ? 8.865 9.295 16.618 1.00 89.50 543 VAL A C 1
ATOM 4057 O O . VAL A 1 543 ? 8.993 9.871 17.694 1.00 89.50 543 VAL A O 1
ATOM 4060 N N . THR A 1 544 ? 8.695 9.939 15.471 1.00 91.06 544 THR A N 1
ATOM 4061 C CA . THR A 1 544 ? 8.405 11.370 15.360 1.00 91.06 544 THR A CA 1
ATOM 4062 C C . THR A 1 544 ? 7.437 11.586 14.195 1.00 91.06 544 THR A C 1
ATOM 4064 O O . THR A 1 544 ? 6.922 10.630 13.624 1.00 91.06 544 THR A O 1
ATOM 4067 N N . TRP A 1 545 ? 7.172 12.833 13.837 1.00 91.44 545 TRP A N 1
ATOM 4068 C CA . TRP A 1 545 ? 6.352 13.219 12.694 1.00 91.44 545 TRP A CA 1
ATOM 4069 C C . TRP A 1 545 ? 7.159 14.067 11.718 1.00 91.44 545 TRP A C 1
ATOM 4071 O O . TRP A 1 545 ? 8.198 14.639 12.065 1.00 91.44 545 TRP A O 1
ATOM 4081 N N . THR A 1 546 ? 6.672 14.149 10.486 1.00 92.56 546 THR A N 1
ATOM 4082 C CA . THR A 1 546 ? 7.262 14.986 9.444 1.00 92.56 546 THR A CA 1
ATOM 4083 C C . THR A 1 546 ? 6.234 15.395 8.398 1.00 92.56 546 THR A C 1
ATOM 4085 O O . THR A 1 546 ? 5.182 14.771 8.281 1.00 92.56 546 THR A O 1
ATOM 4088 N N . GLY A 1 547 ? 6.544 16.440 7.630 1.00 91.94 547 GLY A N 1
ATOM 4089 C CA . GLY A 1 547 ? 5.741 16.839 6.478 1.00 91.94 547 GLY A CA 1
ATOM 4090 C C . GLY A 1 547 ? 5.795 15.790 5.371 1.00 91.94 547 GLY A C 1
ATOM 4091 O O . GLY A 1 547 ? 6.867 15.296 5.030 1.00 91.94 547 GLY A O 1
ATOM 4092 N N . ARG A 1 548 ? 4.648 15.504 4.749 1.00 90.12 548 ARG A N 1
ATOM 4093 C CA . ARG A 1 548 ? 4.515 14.455 3.718 1.00 90.12 548 ARG A CA 1
ATOM 4094 C C . ARG A 1 548 ? 5.338 14.690 2.442 1.00 90.12 548 ARG A C 1
ATOM 4096 O O . ARG A 1 548 ? 5.571 13.750 1.687 1.00 90.12 548 ARG A O 1
ATOM 4103 N N . SER A 1 549 ? 5.782 15.924 2.193 1.00 91.56 549 SER A N 1
ATOM 4104 C CA . SER A 1 549 ? 6.660 16.277 1.064 1.00 91.56 549 SER A CA 1
ATOM 4105 C C . SER A 1 549 ? 8.140 16.003 1.316 1.00 91.56 549 SER A C 1
ATOM 4107 O O . SER A 1 549 ? 8.932 16.013 0.375 1.00 91.56 549 SER A O 1
ATOM 4109 N N . SER A 1 550 ? 8.535 15.787 2.570 1.00 94.75 550 SER A N 1
ATOM 4110 C CA . SER A 1 550 ? 9.914 15.446 2.899 1.00 94.75 550 SER A CA 1
ATOM 4111 C C . SER A 1 550 ? 10.224 14.015 2.486 1.00 94.75 550 SER A C 1
ATOM 4113 O O . SER A 1 550 ? 9.402 13.119 2.664 1.00 94.75 550 SER A O 1
ATOM 4115 N N . ALA A 1 551 ? 11.421 13.815 1.938 1.00 96.44 551 ALA A N 1
ATOM 4116 C CA . ALA A 1 551 ? 11.859 12.508 1.487 1.00 96.44 551 ALA A CA 1
ATOM 4117 C C . ALA A 1 551 ? 12.400 11.683 2.660 1.00 96.44 551 ALA A C 1
ATOM 4119 O O . ALA A 1 551 ? 13.418 12.044 3.255 1.00 96.44 551 ALA A O 1
ATOM 4120 N N . TYR A 1 552 ? 11.754 10.558 2.956 1.00 97.62 552 TYR A N 1
ATOM 4121 C CA . TYR A 1 552 ? 12.236 9.575 3.922 1.00 97.62 552 TYR A CA 1
ATOM 4122 C C . TYR A 1 552 ? 12.281 8.197 3.300 1.00 97.62 552 TYR A C 1
ATOM 4124 O O . TYR A 1 552 ? 11.613 7.911 2.306 1.00 97.62 552 TYR A O 1
ATOM 4132 N N . ARG A 1 553 ? 13.102 7.329 3.893 1.00 97.62 553 ARG A N 1
ATOM 4133 C CA . ARG A 1 553 ? 13.095 5.916 3.525 1.00 97.62 553 ARG A CA 1
ATOM 4134 C C . ARG A 1 553 ? 11.731 5.316 3.848 1.00 97.62 553 ARG A C 1
ATOM 4136 O O . ARG A 1 553 ? 10.918 5.914 4.547 1.00 97.62 553 ARG A O 1
ATOM 4143 N N . PHE A 1 554 ? 11.460 4.127 3.348 1.00 97.88 554 PHE A N 1
ATOM 4144 C CA . PHE A 1 554 ? 10.214 3.440 3.655 1.00 97.88 554 PHE A CA 1
ATOM 4145 C C . PHE A 1 554 ? 10.390 1.935 3.507 1.00 97.88 554 PHE A C 1
ATOM 4147 O O . PHE A 1 554 ? 11.426 1.446 3.051 1.00 97.88 554 PHE A O 1
ATOM 4154 N N . ARG A 1 555 ? 9.369 1.206 3.936 1.00 97.56 555 ARG A N 1
ATOM 4155 C CA . ARG A 1 555 ? 9.178 -0.214 3.662 1.00 97.56 555 ARG A CA 1
ATOM 4156 C C . ARG A 1 555 ? 7.746 -0.399 3.197 1.00 97.56 555 ARG A C 1
ATOM 4158 O O . ARG A 1 555 ? 6.911 0.461 3.458 1.00 97.56 555 ARG A O 1
ATOM 4165 N N . CYS A 1 556 ? 7.485 -1.508 2.535 1.00 96.25 556 CYS A N 1
ATOM 4166 C CA . CYS A 1 556 ? 6.157 -1.964 2.182 1.00 96.25 556 CYS A CA 1
ATOM 4167 C C . CYS A 1 556 ? 5.806 -3.202 3.009 1.00 96.25 556 CYS A C 1
ATOM 4169 O O . CYS A 1 556 ? 6.685 -4.005 3.342 1.00 96.25 556 CYS A O 1
ATOM 4171 N N . ILE A 1 557 ? 4.526 -3.336 3.346 1.00 94.94 557 ILE A N 1
ATOM 4172 C CA . ILE A 1 557 ? 3.920 -4.505 3.982 1.00 94.94 557 ILE A CA 1
ATOM 4173 C C . ILE A 1 557 ? 2.727 -4.957 3.146 1.00 94.94 557 ILE A C 1
ATOM 4175 O O . ILE A 1 557 ? 1.946 -4.135 2.684 1.00 94.94 557 ILE A O 1
ATOM 4179 N N . GLY A 1 558 ? 2.569 -6.255 2.936 1.00 93.00 558 GLY A N 1
ATOM 4180 C CA . GLY A 1 558 ? 1.463 -6.779 2.142 1.00 93.00 558 GLY A CA 1
ATOM 4181 C C . GLY A 1 558 ? 1.176 -8.236 2.453 1.00 93.00 558 GLY A C 1
ATOM 4182 O O . GLY A 1 558 ? 1.964 -8.912 3.119 1.00 93.00 558 GLY A O 1
ATOM 4183 N N . VAL A 1 559 ? 0.033 -8.722 1.974 1.00 91.81 559 VAL A N 1
ATOM 4184 C CA . VAL A 1 559 ? -0.390 -10.109 2.187 1.00 91.81 559 VAL A CA 1
ATOM 4185 C C . VAL A 1 559 ? 0.587 -11.060 1.493 1.00 91.81 559 VAL A C 1
ATOM 4187 O O . VAL A 1 559 ? 0.971 -10.838 0.346 1.00 91.81 559 VAL A O 1
ATOM 4190 N N . ASN A 1 560 ? 0.996 -12.128 2.175 1.00 90.88 560 ASN A N 1
ATOM 4191 C CA . ASN A 1 560 ? 2.013 -13.064 1.684 1.00 90.88 560 ASN A CA 1
ATOM 4192 C C . ASN A 1 560 ? 1.452 -14.273 0.911 1.00 90.88 560 ASN A C 1
ATOM 4194 O O . ASN A 1 560 ? 2.198 -15.193 0.584 1.00 90.88 560 ASN A O 1
ATOM 4198 N N . TYR A 1 561 ? 0.152 -14.288 0.624 1.00 89.81 561 TYR A N 1
ATOM 4199 C CA . TYR A 1 561 ? -0.512 -15.323 -0.165 1.00 89.81 561 TYR A CA 1
ATOM 4200 C C . TYR A 1 561 ? -1.648 -14.739 -1.005 1.00 89.81 561 TYR A C 1
ATOM 4202 O O . TYR A 1 561 ? -2.067 -13.595 -0.834 1.00 89.81 561 TYR A O 1
ATOM 4210 N N . ASN A 1 562 ? -2.172 -15.561 -1.912 1.00 87.19 562 ASN A N 1
ATOM 4211 C CA . ASN A 1 562 ? -3.304 -15.227 -2.767 1.00 87.19 562 ASN A CA 1
ATOM 4212 C C . ASN A 1 562 ? -4.626 -15.196 -1.976 1.00 87.19 562 ASN A C 1
ATOM 4214 O O . ASN A 1 562 ? -5.447 -16.105 -2.098 1.00 87.19 562 ASN A O 1
ATOM 4218 N N . ALA A 1 563 ? -4.826 -14.184 -1.137 1.00 84.81 563 ALA A N 1
ATOM 4219 C CA . ALA A 1 563 ? -6.038 -14.078 -0.338 1.00 84.81 563 ALA A CA 1
ATOM 4220 C C . ALA A 1 563 ? -7.262 -13.749 -1.203 1.00 84.81 563 ALA A C 1
ATOM 4222 O O . ALA A 1 563 ? -7.192 -12.826 -2.022 1.00 84.81 563 ALA A O 1
ATOM 4223 N N . PRO A 1 564 ? -8.392 -14.461 -1.050 1.00 85.38 564 PRO A N 1
ATOM 4224 C CA . PRO A 1 564 ? -9.601 -14.139 -1.794 1.00 85.38 564 PRO A CA 1
ATOM 4225 C C . PRO A 1 564 ? -10.069 -12.722 -1.447 1.00 85.38 564 PRO A C 1
ATOM 4227 O O . PRO A 1 564 ? -9.933 -12.269 -0.310 1.00 85.38 564 PRO A O 1
ATOM 4230 N N . LYS A 1 565 ? -10.634 -12.016 -2.435 1.00 86.88 565 LYS A N 1
ATOM 4231 C CA . LYS A 1 565 ? -11.336 -10.749 -2.181 1.00 86.88 565 LYS A CA 1
ATOM 4232 C C . LYS A 1 565 ? -12.459 -10.966 -1.162 1.00 86.88 565 LYS A C 1
ATOM 4234 O O . LYS A 1 565 ? -12.948 -12.085 -1.011 1.00 86.88 565 LYS A O 1
ATOM 4239 N N . SER A 1 566 ? -12.905 -9.890 -0.518 1.00 87.25 566 SER A N 1
ATOM 4240 C CA . SER A 1 566 ? -14.093 -9.960 0.335 1.00 87.25 566 SER A CA 1
ATOM 4241 C C . SER A 1 566 ? -15.293 -10.520 -0.445 1.00 87.25 566 SER A C 1
ATOM 4243 O O . SER A 1 566 ? -15.583 -10.070 -1.556 1.00 87.25 566 SER A O 1
ATOM 4245 N N . GLU A 1 567 ? -15.987 -11.503 0.132 1.00 88.38 567 GLU A N 1
ATOM 4246 C CA . GLU A 1 567 ? -17.203 -12.106 -0.440 1.00 88.38 567 GLU A CA 1
ATOM 4247 C C . GLU A 1 567 ? -18.488 -11.401 0.023 1.00 88.38 567 GLU A C 1
ATOM 4249 O O . GLU A 1 567 ? -19.601 -11.844 -0.273 1.00 88.38 567 GLU A O 1
ATOM 4254 N N . VAL A 1 568 ? -18.359 -10.297 0.767 1.00 87.56 568 VAL A N 1
ATOM 4255 C CA . VAL A 1 568 ? -19.511 -9.492 1.172 1.00 87.56 568 VAL A CA 1
ATOM 4256 C C . VAL A 1 568 ? -20.184 -8.934 -0.082 1.00 87.56 568 VAL A C 1
ATOM 4258 O O . VAL A 1 568 ? -19.587 -8.205 -0.872 1.00 87.56 568 VAL A O 1
ATOM 4261 N N . THR A 1 569 ? -21.453 -9.290 -0.278 1.00 88.12 569 THR A N 1
ATOM 4262 C CA . THR A 1 569 ? -22.249 -8.779 -1.396 1.00 88.12 569 THR A CA 1
ATOM 4263 C C . THR A 1 569 ? -22.681 -7.351 -1.093 1.00 88.12 569 THR A C 1
ATOM 4265 O O . THR A 1 569 ? -23.533 -7.132 -0.231 1.00 88.12 569 THR A O 1
ATOM 4268 N N . ILE A 1 570 ? -22.115 -6.386 -1.816 1.00 89.44 570 ILE A N 1
ATOM 4269 C CA . ILE A 1 570 ? -22.488 -4.973 -1.712 1.00 89.44 570 ILE A CA 1
ATOM 4270 C C . ILE A 1 570 ? -23.033 -4.455 -3.046 1.00 89.44 570 ILE A C 1
ATOM 4272 O O . ILE A 1 570 ? -22.581 -4.904 -4.101 1.00 89.44 570 ILE A O 1
ATOM 4276 N N . PRO A 1 571 ? -23.990 -3.512 -3.044 1.00 87.19 571 PRO A N 1
ATOM 4277 C CA . PRO A 1 571 ? -24.449 -2.876 -4.273 1.00 87.19 571 PRO A CA 1
ATOM 4278 C C . PRO A 1 571 ? -23.331 -2.048 -4.914 1.00 87.19 571 PRO A C 1
ATOM 4280 O O . PRO A 1 571 ? -22.761 -1.179 -4.257 1.00 87.19 571 PRO A O 1
ATOM 4283 N N . ASN A 1 572 ? -23.066 -2.279 -6.203 1.00 88.56 572 ASN A N 1
ATOM 4284 C CA . ASN A 1 572 ? -22.072 -1.549 -7.000 1.00 88.56 572 ASN A CA 1
ATOM 4285 C C . ASN A 1 572 ? -20.690 -1.482 -6.314 1.00 88.56 572 ASN A C 1
ATOM 4287 O O . ASN A 1 572 ? -20.253 -0.398 -5.917 1.00 88.56 572 ASN A O 1
ATOM 4291 N N . PRO A 1 573 ? -20.006 -2.625 -6.120 1.00 94.31 573 PRO A N 1
ATOM 4292 C CA . PRO A 1 573 ? -18.682 -2.631 -5.520 1.00 94.31 573 PRO A CA 1
ATOM 4293 C C . PRO A 1 573 ? -17.657 -1.998 -6.459 1.00 94.31 573 PRO A C 1
ATOM 4295 O O . PRO A 1 573 ? -17.650 -2.258 -7.661 1.00 94.31 573 PRO A O 1
ATOM 4298 N N . TYR A 1 574 ? -16.731 -1.240 -5.887 1.00 94.50 574 TYR A N 1
ATOM 4299 C CA . TYR A 1 574 ? -15.435 -0.988 -6.496 1.00 94.50 574 TYR A CA 1
ATOM 4300 C C . TYR A 1 574 ? -14.412 -1.939 -5.867 1.00 94.50 574 TYR A C 1
ATOM 4302 O O . TYR A 1 574 ? -14.283 -1.971 -4.645 1.00 94.50 574 TYR A O 1
ATOM 4310 N N . VAL A 1 575 ? -13.702 -2.722 -6.679 1.00 92.38 575 VAL A N 1
ATOM 4311 C CA . VAL A 1 575 ? -12.658 -3.647 -6.211 1.00 92.38 575 VAL A CA 1
ATOM 4312 C C . VAL A 1 575 ? -11.309 -3.104 -6.660 1.00 92.38 575 VAL A C 1
ATOM 4314 O O . VAL A 1 575 ? -11.051 -3.045 -7.861 1.00 92.38 575 VAL A O 1
ATOM 4317 N N . ALA A 1 576 ? -10.449 -2.723 -5.713 1.00 88.75 576 ALA A N 1
ATOM 4318 C CA . ALA A 1 576 ? -9.093 -2.287 -6.029 1.00 88.75 576 ALA A CA 1
ATOM 4319 C C . ALA A 1 576 ? -8.316 -3.437 -6.703 1.00 88.75 576 ALA A C 1
ATOM 4321 O O . ALA A 1 576 ? -8.192 -4.504 -6.088 1.00 88.75 576 ALA A O 1
ATOM 4322 N N . PRO A 1 577 ? -7.763 -3.253 -7.919 1.00 83.00 577 PRO A N 1
ATOM 4323 C CA . PRO A 1 577 ? -7.052 -4.317 -8.630 1.00 83.00 577 PRO A CA 1
ATOM 4324 C C . PRO A 1 577 ? -5.852 -4.893 -7.866 1.00 83.00 577 PRO A C 1
ATOM 4326 O O . PRO A 1 577 ? -5.630 -6.101 -7.902 1.00 83.00 577 PRO A O 1
ATOM 4329 N N . SER A 1 578 ? -5.100 -4.045 -7.160 1.00 76.56 578 SER A N 1
ATOM 4330 C CA . SER A 1 578 ? -3.862 -4.413 -6.462 1.00 76.56 578 SER A CA 1
ATOM 4331 C C . SER A 1 578 ? -4.106 -4.995 -5.068 1.00 76.56 578 SER A C 1
ATOM 4333 O O . SER A 1 578 ? -3.564 -6.034 -4.705 1.00 76.56 578 SER A O 1
ATOM 4335 N N . LEU A 1 579 ? -4.958 -4.346 -4.276 1.00 77.81 579 LEU A N 1
ATOM 4336 C CA . LEU A 1 579 ? -5.092 -4.639 -2.843 1.00 77.81 579 LEU A CA 1
ATOM 4337 C C . LEU A 1 579 ? -6.283 -5.537 -2.508 1.00 77.81 579 LEU A C 1
ATOM 4339 O O . LEU A 1 579 ? -6.406 -6.012 -1.383 1.00 77.81 579 LEU A O 1
ATOM 4343 N N . ARG A 1 580 ? -7.187 -5.765 -3.473 1.00 86.06 580 ARG A N 1
ATOM 4344 C CA . ARG A 1 580 ? -8.432 -6.541 -3.298 1.00 86.06 580 ARG A CA 1
ATOM 4345 C C . ARG A 1 580 ? -9.357 -6.013 -2.197 1.00 86.06 580 ARG A C 1
ATOM 4347 O O . ARG A 1 580 ? -10.320 -6.691 -1.834 1.00 86.06 580 ARG A O 1
ATOM 4354 N N . ILE A 1 581 ? -9.095 -4.801 -1.709 1.00 91.00 581 ILE A N 1
ATOM 4355 C CA . ILE A 1 581 ? -10.014 -4.030 -0.880 1.00 91.00 581 ILE A CA 1
ATOM 4356 C C . ILE A 1 581 ? -11.230 -3.711 -1.744 1.00 91.00 581 ILE A C 1
ATOM 4358 O O . ILE A 1 581 ? -11.110 -3.221 -2.872 1.00 91.00 581 ILE A O 1
ATOM 4362 N N . VAL A 1 582 ? -12.407 -4.013 -1.212 1.00 94.00 582 VAL A N 1
ATOM 4363 C CA . VAL A 1 582 ? -13.678 -3.671 -1.838 1.00 94.00 582 VAL A CA 1
ATOM 4364 C C . VAL A 1 582 ? -14.216 -2.421 -1.153 1.00 94.00 582 VAL A C 1
ATOM 4366 O O . VAL A 1 582 ? -14.125 -2.298 0.063 1.00 94.00 582 VAL A O 1
ATOM 4369 N N . SER A 1 583 ? -14.778 -1.489 -1.911 1.00 95.50 583 SER A N 1
ATOM 4370 C CA . SER A 1 583 ? -15.408 -0.277 -1.389 1.00 95.50 583 SER A CA 1
ATOM 4371 C C . SER A 1 583 ? -16.766 -0.049 -2.037 1.00 95.50 583 SER A C 1
ATOM 4373 O O . SER A 1 583 ? -17.011 -0.469 -3.171 1.00 95.50 583 SER A O 1
ATOM 4375 N N . THR A 1 584 ? -17.664 0.639 -1.337 1.00 95.00 584 THR A N 1
ATOM 4376 C CA . THR A 1 584 ? -18.891 1.164 -1.946 1.00 95.00 584 THR A CA 1
ATOM 4377 C C . THR A 1 584 ? -18.537 2.202 -3.014 1.00 95.00 584 THR A C 1
ATOM 4379 O O . THR A 1 584 ? -17.844 3.173 -2.722 1.00 95.00 584 THR A O 1
ATOM 4382 N N . MET A 1 585 ? -19.031 2.043 -4.246 1.00 91.88 585 MET A N 1
ATOM 4383 C CA . MET A 1 585 ? -18.679 2.947 -5.354 1.00 91.88 585 MET A CA 1
ATOM 4384 C C . MET A 1 585 ? -19.234 4.371 -5.199 1.00 91.88 585 MET A C 1
ATOM 4386 O O . MET A 1 585 ? -18.666 5.311 -5.748 1.00 91.88 585 MET A O 1
ATOM 4390 N N . ASN A 1 586 ? -20.333 4.533 -4.460 1.00 92.81 586 ASN A N 1
ATOM 4391 C CA . ASN A 1 586 ? -20.979 5.822 -4.235 1.00 92.81 586 ASN A CA 1
ATOM 4392 C C . ASN A 1 586 ? -20.910 6.216 -2.763 1.00 92.81 586 ASN A C 1
ATOM 4394 O O . ASN A 1 586 ? -20.938 5.362 -1.876 1.00 92.81 586 ASN A O 1
ATOM 4398 N N . ASP A 1 587 ? -20.888 7.522 -2.528 1.00 95.12 587 ASP A N 1
ATOM 4399 C CA . ASP A 1 587 ? -20.936 8.091 -1.190 1.00 95.12 587 ASP A CA 1
ATOM 4400 C C . ASP A 1 587 ? -22.287 7.788 -0.536 1.00 95.12 587 ASP A C 1
ATOM 4402 O O . ASP A 1 587 ? -23.352 8.034 -1.111 1.00 95.12 587 ASP A O 1
ATOM 4406 N N . ALA A 1 588 ? -22.250 7.274 0.689 1.00 96.06 588 ALA A N 1
ATOM 4407 C CA . ALA A 1 588 ? -23.439 7.133 1.508 1.00 96.06 588 ALA A CA 1
ATOM 4408 C C . ALA A 1 588 ? -23.919 8.511 2.015 1.00 96.06 588 ALA A C 1
ATOM 4410 O O . ALA A 1 588 ? -23.110 9.436 2.149 1.00 96.06 588 ALA A O 1
ATOM 4411 N N . PRO A 1 589 ? -25.220 8.674 2.329 1.00 97.19 589 PRO A N 1
ATOM 4412 C CA . PRO A 1 589 ? -25.758 9.933 2.837 1.00 97.19 589 PRO A CA 1
ATOM 4413 C C . PRO A 1 589 ? -25.020 10.449 4.075 1.00 97.19 589 PRO A C 1
ATOM 4415 O O . PRO A 1 589 ? -24.583 9.674 4.928 1.00 97.19 589 PRO A O 1
ATOM 4418 N N . ALA A 1 590 ? -24.939 11.776 4.196 1.00 97.81 590 ALA A N 1
ATOM 4419 C CA . ALA A 1 590 ? -24.256 12.403 5.315 1.00 97.81 590 ALA A CA 1
ATOM 4420 C C . ALA A 1 590 ? -24.882 12.022 6.664 1.00 97.81 590 ALA A C 1
ATOM 4422 O O . ALA A 1 590 ? -26.093 12.121 6.856 1.00 97.81 590 ALA A O 1
ATOM 4423 N N . THR A 1 591 ? -24.045 11.605 7.611 1.00 97.06 591 THR A N 1
ATOM 4424 C CA . THR A 1 591 ? -24.464 11.203 8.961 1.00 97.06 591 THR A CA 1
ATOM 4425 C C . THR A 1 591 ? -23.346 11.467 9.971 1.00 97.06 591 THR A C 1
ATOM 4427 O O . THR A 1 591 ? -22.277 11.941 9.587 1.00 97.06 591 THR A O 1
ATOM 4430 N N . SER A 1 592 ? -23.564 11.222 11.264 1.00 94.62 592 SER A N 1
ATOM 4431 C CA . SER A 1 592 ? -22.490 11.321 12.264 1.00 94.62 592 SER A CA 1
ATOM 4432 C C . SER A 1 592 ? -21.476 10.184 12.094 1.00 94.62 592 SER A C 1
ATOM 4434 O O . SER A 1 592 ? -21.842 9.092 11.666 1.00 94.62 592 SER A O 1
ATOM 4436 N N . LEU A 1 593 ? -20.212 10.395 12.476 1.00 92.56 593 LEU A N 1
ATOM 4437 C CA . LEU A 1 593 ? -19.171 9.364 12.353 1.00 92.56 593 LEU A CA 1
ATOM 4438 C C . LEU A 1 593 ? -19.552 8.049 13.056 1.00 92.56 593 LEU A C 1
ATOM 4440 O O . LEU A 1 593 ? -19.423 6.976 12.479 1.00 92.56 593 LEU A O 1
ATOM 4444 N N . ALA A 1 594 ? -20.114 8.122 14.267 1.00 90.75 594 ALA A N 1
ATOM 4445 C CA . ALA A 1 594 ? -20.568 6.940 15.002 1.00 90.75 594 ALA A CA 1
ATOM 4446 C C . ALA A 1 594 ? -21.693 6.177 14.276 1.00 90.75 594 ALA A C 1
ATOM 4448 O O . ALA A 1 594 ? -21.753 4.943 14.306 1.00 90.75 594 ALA A O 1
ATOM 4449 N N . GLN A 1 595 ? -22.594 6.900 13.605 1.00 93.56 595 GLN A N 1
ATOM 4450 C CA . GLN A 1 595 ? -23.641 6.282 12.800 1.00 93.56 595 GLN A CA 1
ATOM 4451 C C . GLN A 1 595 ? -23.068 5.689 11.506 1.00 93.56 595 GLN A C 1
ATOM 4453 O O . GLN A 1 595 ? -23.462 4.584 11.144 1.00 93.56 595 GLN A O 1
ATOM 4458 N N . ALA A 1 596 ? -22.120 6.365 10.849 1.00 94.62 596 ALA A N 1
ATOM 4459 C CA . ALA A 1 596 ? -21.398 5.837 9.691 1.00 94.62 596 ALA A CA 1
ATOM 4460 C C . ALA A 1 596 ? -20.674 4.525 10.039 1.00 94.62 596 ALA A C 1
ATOM 4462 O O . ALA A 1 596 ? -20.879 3.522 9.359 1.00 94.62 596 ALA A O 1
ATOM 4463 N N . ALA A 1 597 ? -19.940 4.496 11.160 1.00 92.62 597 ALA A N 1
ATOM 4464 C CA . ALA A 1 597 ? -19.298 3.295 11.699 1.00 92.62 597 ALA A CA 1
ATOM 4465 C C . ALA A 1 597 ? -20.305 2.162 11.920 1.00 92.62 597 ALA A C 1
ATOM 4467 O O . ALA A 1 597 ? -20.098 1.050 11.448 1.00 92.62 597 ALA A O 1
ATOM 4468 N N . SER A 1 598 ? -21.451 2.459 12.543 1.00 91.38 598 SER A N 1
ATOM 4469 C CA . SER A 1 598 ? -22.515 1.462 12.754 1.00 91.38 598 SER A CA 1
ATOM 4470 C C . SER A 1 598 ? -23.055 0.889 11.447 1.00 91.38 598 SER A C 1
ATOM 4472 O O . SER A 1 598 ? -23.300 -0.309 11.354 1.00 91.38 598 SER A O 1
ATOM 4474 N N . LEU A 1 599 ? -23.277 1.748 10.449 1.00 94.06 599 LEU A N 1
ATOM 4475 C CA . LEU A 1 599 ? -23.853 1.355 9.165 1.00 94.06 599 LEU A CA 1
ATOM 4476 C C . LEU A 1 599 ? -22.865 0.524 8.343 1.00 94.06 599 LEU A C 1
ATOM 4478 O O . LEU A 1 599 ? -23.265 -0.496 7.784 1.00 94.06 599 LEU A O 1
ATOM 4482 N N . CYS A 1 600 ? -21.583 0.903 8.317 1.00 94.56 600 CYS A N 1
ATOM 4483 C CA . CYS A 1 600 ? -20.555 0.083 7.682 1.00 94.56 600 CYS A CA 1
ATOM 4484 C C . CYS A 1 600 ? -20.407 -1.264 8.384 1.00 94.56 600 CYS A C 1
ATOM 4486 O O . CYS A 1 600 ? -20.484 -2.298 7.718 1.00 94.56 600 CYS A O 1
ATOM 4488 N N . TYR A 1 601 ? -20.331 -1.266 9.715 1.00 92.31 601 TYR A N 1
ATOM 4489 C CA . TYR A 1 601 ? -20.197 -2.492 10.496 1.00 92.31 601 TYR A CA 1
ATOM 4490 C C . TYR A 1 601 ? -21.375 -3.448 10.289 1.00 92.31 601 TYR A C 1
ATOM 4492 O O . TYR A 1 601 ? -21.181 -4.634 10.031 1.00 92.31 601 TYR A O 1
ATOM 4500 N N . ALA A 1 602 ? -22.607 -2.928 10.289 1.00 90.50 602 ALA A N 1
ATOM 4501 C CA . ALA A 1 602 ? -23.812 -3.711 10.011 1.00 90.50 602 ALA A CA 1
ATOM 4502 C C . ALA A 1 602 ? -23.833 -4.301 8.589 1.00 90.50 602 ALA A C 1
ATOM 4504 O O . ALA A 1 602 ? -24.435 -5.350 8.365 1.00 90.50 602 ALA A O 1
ATOM 4505 N N . SER A 1 603 ? -23.170 -3.650 7.629 1.00 91.88 603 SER A N 1
ATOM 4506 C CA . SER A 1 603 ? -23.006 -4.167 6.265 1.00 91.88 603 SER A CA 1
ATOM 4507 C C . SER A 1 603 ? -21.852 -5.165 6.115 1.00 91.88 603 SER A C 1
ATOM 4509 O O . SER A 1 603 ? -21.700 -5.760 5.053 1.00 91.88 603 SER A O 1
ATOM 4511 N N . GLY A 1 604 ? -21.054 -5.367 7.165 1.00 91.62 604 GLY A N 1
ATOM 4512 C CA . GLY A 1 604 ? -19.901 -6.259 7.162 1.00 91.62 604 GLY A CA 1
ATOM 4513 C C . GLY A 1 604 ? -18.567 -5.612 6.792 1.00 91.62 604 GLY A C 1
ATOM 4514 O O . GLY A 1 604 ? -17.652 -6.332 6.407 1.00 91.62 604 GLY A O 1
ATOM 4515 N N . GLY A 1 605 ? -18.471 -4.283 6.853 1.00 94.12 605 GLY A N 1
ATOM 4516 C CA . GLY A 1 605 ? -17.261 -3.527 6.531 1.00 94.12 605 GLY A CA 1
ATOM 4517 C C . GLY A 1 605 ? -16.951 -2.447 7.564 1.00 94.12 605 GLY A C 1
ATOM 4518 O O . GLY A 1 605 ? -17.568 -2.381 8.624 1.00 94.12 605 GLY A O 1
ATOM 4519 N N . HIS A 1 606 ? -16.026 -1.558 7.226 1.00 95.25 606 HIS A N 1
ATOM 4520 C CA . HIS A 1 606 ? -15.542 -0.486 8.097 1.00 95.25 606 HIS A CA 1
ATOM 4521 C C . HIS A 1 606 ? -15.703 0.871 7.432 1.00 95.25 606 HIS A C 1
ATOM 4523 O O . HIS A 1 606 ? -15.757 0.959 6.207 1.00 95.25 606 HIS A O 1
ATOM 4529 N N . VAL A 1 607 ? -15.735 1.946 8.220 1.00 94.94 607 VAL A N 1
ATOM 4530 C CA . VAL A 1 607 ? -15.482 3.277 7.648 1.00 94.94 607 VAL A CA 1
ATOM 4531 C C . VAL A 1 607 ? -14.029 3.297 7.181 1.00 94.94 607 VAL A C 1
ATOM 4533 O O . VAL A 1 607 ? -13.123 2.966 7.953 1.00 94.94 607 VAL A O 1
ATOM 4536 N N . ALA A 1 608 ? -13.834 3.652 5.913 1.00 93.81 608 ALA A N 1
ATOM 4537 C CA . ALA A 1 608 ? -12.525 3.694 5.275 1.00 93.81 608 ALA A CA 1
ATOM 4538 C C . ALA A 1 608 ? -11.565 4.619 6.030 1.00 93.81 608 ALA A C 1
ATOM 4540 O O . ALA A 1 608 ? -11.919 5.751 6.352 1.00 93.81 608 ALA A O 1
ATOM 4541 N N . MET A 1 609 ? -10.355 4.156 6.309 1.00 91.75 609 MET A N 1
ATOM 4542 C CA . MET A 1 609 ? -9.250 4.996 6.763 1.00 91.75 609 MET A CA 1
ATOM 4543 C C . MET A 1 609 ? -8.746 5.866 5.603 1.00 91.75 609 MET A C 1
ATOM 4545 O O . MET A 1 609 ? -8.977 5.582 4.427 1.00 91.75 609 MET A O 1
ATOM 4549 N N . GLU A 1 610 ? -8.036 6.936 5.924 1.00 89.56 610 GLU A N 1
ATOM 4550 C CA . GLU A 1 610 ? -7.314 7.792 4.991 1.00 89.56 610 GLU A CA 1
ATOM 4551 C C . GLU A 1 610 ? -6.398 6.961 4.080 1.00 89.56 610 GLU A C 1
ATOM 4553 O O . GLU A 1 610 ? -6.398 7.155 2.862 1.00 89.56 610 GLU A O 1
ATOM 4558 N N . ARG A 1 611 ? -5.680 5.985 4.653 1.00 88.62 611 ARG A N 1
ATOM 4559 C CA . ARG A 1 611 ? -4.856 5.035 3.895 1.00 88.62 611 ARG A CA 1
ATOM 4560 C C . ARG A 1 611 ? -5.680 4.265 2.862 1.00 88.62 611 ARG A C 1
ATOM 4562 O O . ARG A 1 611 ? -5.280 4.213 1.702 1.00 88.62 611 ARG A O 1
ATOM 4569 N N . ASP A 1 612 ? -6.841 3.739 3.259 1.00 92.00 612 ASP A N 1
ATOM 4570 C CA . ASP A 1 612 ? -7.714 2.981 2.355 1.00 92.00 612 ASP A CA 1
ATOM 4571 C C . ASP A 1 612 ? -8.169 3.864 1.185 1.00 92.00 612 ASP A C 1
ATOM 4573 O O . ASP A 1 612 ? -8.141 3.440 0.034 1.00 92.00 612 ASP A O 1
ATOM 4577 N N . TYR A 1 613 ? -8.554 5.117 1.450 1.00 91.75 613 TYR A N 1
ATOM 4578 C CA . TYR A 1 613 ? -8.917 6.056 0.387 1.00 91.75 613 TYR A CA 1
ATOM 4579 C C . TYR A 1 613 ? -7.740 6.383 -0.528 1.00 91.75 613 TYR A C 1
ATOM 4581 O O . TYR A 1 613 ? -7.923 6.390 -1.743 1.00 91.75 613 TYR A O 1
ATOM 4589 N N . ALA A 1 614 ? -6.550 6.641 0.018 1.00 87.19 614 ALA A N 1
ATOM 4590 C CA . ALA A 1 614 ? -5.367 6.931 -0.788 1.00 87.19 614 ALA A CA 1
ATOM 4591 C C . ALA A 1 614 ? -5.061 5.778 -1.757 1.00 87.19 614 ALA A C 1
ATOM 4593 O O . ALA A 1 614 ? -4.763 6.002 -2.927 1.00 87.19 614 ALA A O 1
ATOM 4594 N N . GLU A 1 615 ? -5.201 4.542 -1.291 1.00 87.69 615 GLU A N 1
ATOM 4595 C CA . GLU A 1 615 ? -5.024 3.333 -2.089 1.00 87.69 615 GLU A CA 1
ATOM 4596 C C . GLU A 1 615 ? -6.147 3.134 -3.122 1.00 87.69 615 GLU A C 1
ATOM 4598 O O . GLU A 1 615 ? -5.885 2.928 -4.312 1.00 87.69 615 GLU A O 1
ATOM 4603 N N . LEU A 1 616 ? -7.407 3.256 -2.699 1.00 90.44 616 LEU A N 1
ATOM 4604 C CA . LEU A 1 616 ? -8.580 3.095 -3.558 1.00 90.44 616 LEU A CA 1
ATOM 4605 C C . LEU A 1 616 ? -8.618 4.150 -4.670 1.00 90.44 616 LEU A C 1
ATOM 4607 O O . LEU A 1 616 ? -8.763 3.795 -5.840 1.00 90.44 616 LEU A O 1
ATOM 4611 N N . VAL A 1 617 ? -8.455 5.432 -4.337 1.00 90.50 617 VAL A N 1
ATOM 4612 C CA . VAL A 1 617 ? -8.465 6.545 -5.301 1.00 90.50 617 VAL A CA 1
ATOM 4613 C C . VAL A 1 617 ? -7.368 6.355 -6.347 1.00 90.50 617 VAL A C 1
ATOM 4615 O O . VAL A 1 617 ? -7.655 6.394 -7.544 1.00 90.50 617 VAL A O 1
ATOM 4618 N N . ARG A 1 618 ? -6.148 6.011 -5.917 1.00 85.69 618 ARG A N 1
ATOM 4619 C CA . ARG A 1 618 ? -5.016 5.758 -6.825 1.00 85.69 618 ARG A CA 1
ATOM 4620 C C . ARG A 1 618 ? -5.199 4.537 -7.703 1.00 85.69 618 ARG A C 1
ATOM 4622 O O . ARG A 1 618 ? -4.768 4.523 -8.852 1.00 85.69 618 ARG A O 1
ATOM 4629 N N . SER A 1 619 ? -5.895 3.525 -7.199 1.00 86.81 619 SER A N 1
ATOM 4630 C CA . SER A 1 619 ? -6.260 2.370 -8.013 1.00 86.81 619 SER A CA 1
ATOM 4631 C C . SER A 1 619 ? -7.298 2.703 -9.103 1.00 86.81 619 SER A C 1
ATOM 4633 O O . SER A 1 619 ? -7.502 1.906 -10.016 1.00 86.81 619 SER A O 1
ATOM 4635 N N . GLY A 1 620 ? -7.905 3.897 -9.059 1.00 89.75 620 GLY A N 1
ATOM 4636 C CA . GLY A 1 620 ? -8.891 4.370 -10.027 1.00 89.75 620 GLY A CA 1
ATOM 4637 C C . GLY A 1 620 ? -10.326 4.385 -9.514 1.00 89.75 620 GLY A C 1
ATOM 4638 O O . GLY A 1 620 ? -11.243 4.324 -10.334 1.00 89.75 620 GLY A O 1
ATOM 4639 N N . MET A 1 621 ? -10.539 4.456 -8.195 1.00 91.56 621 MET A N 1
ATOM 4640 C CA . MET A 1 621 ? -11.886 4.508 -7.627 1.00 91.56 621 MET A CA 1
ATOM 4641 C C . MET A 1 621 ? -12.670 5.705 -8.197 1.00 91.56 621 MET A C 1
ATOM 4643 O O . MET A 1 621 ? -12.234 6.849 -8.042 1.00 91.56 621 MET A O 1
ATOM 4647 N N . PRO A 1 622 ? -13.828 5.467 -8.841 1.00 89.88 622 PRO A N 1
ATOM 4648 C CA . PRO A 1 622 ? -14.583 6.521 -9.500 1.00 89.88 622 PRO A CA 1
ATOM 4649 C C . PRO A 1 622 ? -15.470 7.300 -8.518 1.00 89.88 622 PRO A C 1
ATOM 4651 O O . PRO A 1 622 ? -15.535 7.027 -7.312 1.00 89.88 622 PRO A O 1
ATOM 4654 N N . ASN A 1 623 ? -16.216 8.250 -9.084 1.00 88.00 623 ASN A N 1
ATOM 4655 C CA . ASN A 1 623 ? -17.294 8.989 -8.428 1.00 88.00 623 ASN A CA 1
ATOM 4656 C C . ASN A 1 623 ? -16.855 9.801 -7.203 1.00 88.00 623 ASN A C 1
ATOM 4658 O O . ASN A 1 623 ? -17.618 9.911 -6.245 1.00 88.00 623 ASN A O 1
ATOM 4662 N N . GLY A 1 624 ? -15.654 10.383 -7.208 1.00 85.62 624 GLY A N 1
ATOM 4663 C CA . GLY A 1 624 ? -15.305 11.401 -6.218 1.00 85.62 624 GLY A CA 1
ATOM 4664 C C . GLY A 1 624 ? -16.286 12.570 -6.279 1.00 85.62 624 GLY A C 1
ATOM 4665 O O . GLY A 1 624 ? -16.396 13.230 -7.314 1.00 85.62 624 GLY A O 1
ATOM 4666 N N . SER A 1 625 ? -17.018 12.813 -5.191 1.00 90.06 625 SER A N 1
ATOM 4667 C CA . SER A 1 625 ? -18.076 13.832 -5.123 1.00 90.06 625 SER A CA 1
ATOM 4668 C C . SER A 1 625 ? -17.568 15.244 -4.832 1.00 90.06 625 SER A C 1
ATOM 4670 O O . SER A 1 625 ? -18.367 16.178 -4.754 1.00 90.06 625 SER A O 1
ATOM 4672 N N . ASN A 1 626 ? -16.263 15.403 -4.595 1.00 91.75 626 ASN A N 1
ATOM 4673 C CA . ASN A 1 626 ? -15.642 16.611 -4.053 1.00 91.75 626 ASN A CA 1
ATOM 4674 C C . ASN A 1 626 ? -16.245 17.079 -2.706 1.00 91.75 626 ASN A C 1
ATOM 4676 O O . ASN A 1 626 ? -16.085 18.233 -2.298 1.00 91.75 626 ASN A O 1
ATOM 4680 N N . THR A 1 627 ? -16.939 16.184 -1.996 1.00 94.69 627 THR A N 1
ATOM 4681 C CA . THR A 1 627 ? -17.478 16.426 -0.655 1.00 94.69 627 THR A CA 1
ATOM 4682 C C . THR A 1 627 ? -16.585 15.768 0.389 1.00 94.69 627 THR A C 1
ATOM 4684 O O . THR A 1 627 ? -16.051 14.688 0.163 1.00 94.69 627 THR A O 1
ATOM 4687 N N . TRP A 1 628 ? -16.427 16.420 1.542 1.00 96.19 628 TRP A N 1
ATOM 4688 C CA . TRP A 1 628 ? -15.675 15.878 2.671 1.00 96.19 628 TRP A CA 1
ATOM 4689 C C . TRP A 1 628 ? -16.362 14.642 3.250 1.00 96.19 628 TRP A C 1
ATOM 4691 O O . TRP A 1 628 ? -17.426 14.746 3.862 1.00 96.19 628 TRP A O 1
ATOM 4701 N N . LEU A 1 629 ? -15.730 13.490 3.068 1.00 96.56 629 LEU A N 1
ATOM 4702 C CA . LEU A 1 629 ? -16.142 12.186 3.553 1.00 96.56 629 LEU A CA 1
ATOM 4703 C C . LEU A 1 629 ? -15.496 11.870 4.893 1.00 96.56 629 LEU A C 1
ATOM 4705 O O . LEU A 1 629 ? -14.321 12.169 5.098 1.00 96.56 629 LEU A O 1
ATOM 4709 N N . TRP A 1 630 ? -16.232 11.200 5.775 1.00 96.44 630 TRP A N 1
ATOM 4710 C CA . TRP A 1 630 ? -15.646 10.613 6.971 1.00 96.44 630 TRP A CA 1
ATOM 4711 C C . TRP A 1 630 ? -14.566 9.593 6.621 1.00 96.44 630 TRP A C 1
ATOM 4713 O O . TRP A 1 630 ? -14.749 8.760 5.725 1.00 96.44 630 TRP A O 1
ATOM 4723 N N . THR A 1 631 ? -13.486 9.636 7.399 1.00 93.94 631 THR A N 1
ATOM 4724 C CA . THR A 1 631 ? -12.540 8.530 7.526 1.00 93.94 631 THR A CA 1
ATOM 4725 C C . THR A 1 631 ? -12.679 7.860 8.896 1.00 93.94 631 THR A C 1
ATOM 4727 O O . THR A 1 631 ? -13.271 8.428 9.817 1.00 93.94 631 THR A O 1
ATOM 4730 N N . GLY A 1 632 ? -12.132 6.653 9.027 1.00 89.25 632 GLY A N 1
ATOM 4731 C CA . GLY A 1 632 ? -12.001 5.941 10.297 1.00 89.25 632 GLY A CA 1
ATOM 4732 C C . GLY A 1 632 ? -10.864 6.446 11.193 1.00 89.25 632 GLY A C 1
ATOM 4733 O O . GLY A 1 632 ? -10.695 5.889 12.274 1.00 89.25 632 GLY A O 1
ATOM 4734 N N . ASP A 1 633 ? -10.103 7.463 10.767 1.00 86.38 633 ASP A N 1
ATOM 4735 C CA . ASP A 1 633 ? -8.912 7.937 11.475 1.00 86.38 633 ASP A CA 1
ATOM 4736 C C . ASP A 1 633 ? -9.227 9.070 12.452 1.00 86.38 633 ASP A C 1
ATOM 4738 O O . ASP A 1 633 ? -9.676 10.167 12.087 1.00 86.38 633 ASP A O 1
ATOM 4742 N N . TYR A 1 634 ? -8.934 8.800 13.721 1.00 83.56 634 TYR A N 1
ATOM 4743 C CA . TYR A 1 634 ? -9.045 9.746 14.819 1.00 83.56 634 TYR A CA 1
ATOM 4744 C C . TYR A 1 634 ? -7.706 10.455 15.011 1.00 83.56 634 TYR A C 1
ATOM 4746 O O . TYR A 1 634 ? -6.693 9.837 15.314 1.00 83.56 634 TYR A O 1
ATOM 4754 N N . SER A 1 635 ? -7.695 11.780 14.872 1.00 79.81 635 SER A N 1
ATOM 4755 C CA . SER A 1 635 ? -6.514 12.580 15.239 1.00 79.81 635 SER A CA 1
ATOM 4756 C C . SER A 1 635 ? -6.517 12.927 16.718 1.00 79.81 635 SER A C 1
ATOM 4758 O O . SER A 1 635 ? -5.480 12.998 17.386 1.00 79.81 635 SER A O 1
ATOM 4760 N N . ARG A 1 636 ? -7.724 13.197 17.218 1.00 80.44 636 ARG A N 1
ATOM 4761 C CA . ARG A 1 636 ? -8.047 13.482 18.610 1.00 80.44 636 ARG A CA 1
ATOM 4762 C C . ARG A 1 636 ? -9.456 12.969 18.880 1.00 80.44 636 ARG A C 1
ATOM 4764 O O . ARG A 1 636 ? -10.277 12.907 17.971 1.00 80.44 636 ARG A O 1
ATOM 4771 N N . TYR A 1 637 ? -9.766 12.739 20.148 1.00 77.31 637 TYR A N 1
ATOM 4772 C CA . TYR A 1 637 ? -11.083 12.296 20.621 1.00 77.31 637 TYR A CA 1
ATOM 4773 C C . TYR A 1 637 ? -12.287 13.162 20.164 1.00 77.31 637 TYR A C 1
ATOM 4775 O O . TYR A 1 637 ? -13.441 12.779 20.355 1.00 77.31 637 TYR A O 1
ATOM 4783 N N . ASP A 1 638 ? -12.070 14.371 19.633 1.00 83.56 638 ASP A N 1
ATOM 4784 C CA . ASP A 1 638 ? -13.107 15.282 19.134 1.00 83.56 638 ASP A CA 1
ATOM 4785 C C . ASP A 1 638 ? -12.993 15.621 17.636 1.00 83.56 638 ASP A C 1
ATOM 4787 O O . ASP A 1 638 ? -13.852 16.337 17.107 1.00 83.56 638 ASP A O 1
ATOM 4791 N N . ILE A 1 639 ? -11.972 15.111 16.938 1.00 87.69 639 ILE A N 1
ATOM 4792 C CA . ILE A 1 639 ? -11.669 15.428 15.538 1.00 87.69 639 ILE A CA 1
ATOM 4793 C C . ILE A 1 639 ? -11.271 14.166 14.777 1.00 87.69 639 ILE A C 1
ATOM 4795 O O . ILE A 1 639 ? -10.295 13.499 15.122 1.00 87.69 639 ILE A O 1
ATOM 4799 N N . ALA A 1 640 ? -11.970 13.924 13.672 1.00 89.19 640 ALA A N 1
ATOM 4800 C CA . ALA A 1 640 ? -11.621 12.893 12.707 1.00 89.19 640 ALA A CA 1
ATOM 4801 C C . ALA A 1 640 ? -11.064 13.520 11.431 1.00 89.19 640 ALA A C 1
ATOM 4803 O O . ALA A 1 640 ? -11.376 14.674 11.092 1.00 89.19 640 ALA A O 1
ATOM 4804 N N . GLN A 1 641 ? -10.257 12.743 10.716 1.00 90.81 641 GLN A N 1
ATOM 4805 C CA . GLN A 1 641 ? -9.864 13.105 9.366 1.00 90.81 641 GLN A CA 1
ATOM 4806 C C . GLN A 1 641 ? -11.056 12.979 8.429 1.00 90.81 641 GLN A C 1
ATOM 4808 O O . GLN A 1 641 ? -11.853 12.040 8.518 1.00 90.81 641 GLN A O 1
ATOM 4813 N N . VAL A 1 642 ? -11.171 13.930 7.514 1.00 94.00 642 VAL A N 1
ATOM 4814 C CA . VAL A 1 642 ? -12.085 13.841 6.381 1.00 94.00 642 VAL A CA 1
ATOM 4815 C C . VAL A 1 642 ? -11.300 13.970 5.091 1.00 94.00 642 VAL A C 1
ATOM 4817 O O . VAL A 1 642 ? -10.294 14.682 5.050 1.00 94.00 642 VAL A O 1
ATOM 4820 N N . ILE A 1 643 ? -11.761 13.291 4.046 1.00 93.62 643 ILE A N 1
ATOM 4821 C CA . ILE A 1 643 ? -11.117 13.271 2.731 1.00 93.62 643 ILE A CA 1
ATOM 4822 C C . ILE A 1 643 ? -12.110 13.632 1.625 1.00 93.62 643 ILE A C 1
ATOM 4824 O O . ILE A 1 643 ? -13.306 13.425 1.784 1.00 93.62 643 ILE A O 1
ATOM 4828 N N . ARG A 1 644 ? -11.648 14.168 0.500 1.00 93.50 644 ARG A N 1
ATOM 4829 C CA . ARG A 1 644 ? -12.446 14.397 -0.710 1.00 93.50 644 ARG A CA 1
ATOM 4830 C C . ARG A 1 644 ? -11.568 14.258 -1.942 1.00 93.50 644 ARG A C 1
ATOM 4832 O O . ARG A 1 644 ? -10.390 14.564 -1.866 1.00 93.50 644 ARG A O 1
ATOM 4839 N N . TRP A 1 645 ? -12.152 13.885 -3.071 1.00 91.75 645 TRP A N 1
ATOM 4840 C CA . TRP A 1 645 ? -11.529 13.934 -4.398 1.00 91.75 645 TRP A CA 1
ATOM 4841 C C . TRP A 1 645 ? -12.627 14.128 -5.452 1.00 91.75 645 TRP A C 1
ATOM 4843 O O . TRP A 1 645 ? -13.816 14.053 -5.122 1.00 91.75 645 TRP A O 1
ATOM 4853 N N . THR A 1 646 ? -12.257 14.371 -6.710 1.00 89.44 646 THR A N 1
ATOM 4854 C CA . THR A 1 646 ? -13.216 14.583 -7.808 1.00 89.44 646 THR A CA 1
ATOM 4855 C C . THR A 1 646 ? -13.078 13.495 -8.867 1.00 89.44 646 THR A C 1
ATOM 4857 O O . THR A 1 646 ? -11.981 13.245 -9.350 1.00 89.44 646 THR A O 1
ATOM 4860 N N . GLY A 1 647 ? -14.191 12.872 -9.268 1.00 87.88 647 GLY A N 1
ATOM 4861 C CA . GLY A 1 647 ? -14.208 11.913 -10.378 1.00 87.88 647 GLY A CA 1
ATOM 4862 C C . GLY A 1 647 ? -13.282 10.712 -10.151 1.00 87.88 647 GLY A C 1
ATOM 4863 O O . GLY A 1 647 ? -13.412 10.023 -9.138 1.00 87.88 647 GLY A O 1
ATOM 4864 N N . ILE A 1 648 ? -12.395 10.457 -11.115 1.00 87.25 648 ILE A N 1
ATOM 4865 C CA . ILE A 1 648 ? -11.277 9.509 -11.017 1.00 87.25 648 ILE A CA 1
ATOM 4866 C C . ILE A 1 648 ? -10.005 10.345 -10.877 1.00 87.25 648 ILE A C 1
ATOM 4868 O O . ILE A 1 648 ? -9.721 11.156 -11.753 1.00 87.25 648 ILE A O 1
ATOM 4872 N N . ASP A 1 649 ? -9.235 10.120 -9.815 1.00 85.19 649 ASP A N 1
ATOM 4873 C CA . ASP A 1 649 ? -8.037 10.910 -9.508 1.00 85.19 649 ASP A CA 1
ATOM 4874 C C . ASP A 1 649 ? -6.834 10.003 -9.224 1.00 85.19 649 ASP A C 1
ATOM 4876 O O . ASP A 1 649 ? -6.299 9.950 -8.117 1.00 85.19 649 ASP A O 1
ATOM 4880 N N . LYS A 1 650 ? -6.440 9.218 -10.235 1.00 82.38 650 LYS A N 1
ATOM 4881 C CA . LYS A 1 650 ? -5.326 8.259 -10.115 1.00 82.38 650 LYS A CA 1
ATOM 4882 C C . LYS A 1 650 ? -4.009 8.946 -9.768 1.00 82.38 650 LYS A C 1
ATOM 4884 O O . LYS A 1 650 ? -3.217 8.403 -9.001 1.00 82.38 650 LYS A O 1
ATOM 4889 N N . ASP A 1 651 ? -3.827 10.146 -10.304 1.00 76.00 651 ASP A N 1
ATOM 4890 C CA . ASP A 1 651 ? -2.613 10.933 -10.145 1.00 76.00 651 ASP A CA 1
ATOM 4891 C C . ASP A 1 651 ? -2.643 11.787 -8.877 1.00 76.00 651 ASP A C 1
ATOM 4893 O O . ASP A 1 651 ? -1.697 12.530 -8.647 1.00 76.00 651 ASP A O 1
ATOM 4897 N N . TYR A 1 652 ? -3.702 11.734 -8.060 1.00 70.88 652 TYR A N 1
ATOM 4898 C CA . TYR A 1 652 ? -3.819 12.554 -6.851 1.00 70.88 652 TYR A CA 1
ATOM 4899 C C . TYR A 1 652 ? -3.387 14.004 -7.138 1.00 70.88 652 TYR A C 1
ATOM 4901 O O . TYR A 1 652 ? -2.454 14.522 -6.529 1.00 70.88 652 TYR A O 1
ATOM 4909 N N . THR A 1 653 ? -3.983 14.577 -8.189 1.00 60.78 653 THR A N 1
ATOM 4910 C CA . THR A 1 653 ? -3.527 15.757 -8.951 1.00 60.78 653 THR A CA 1
ATOM 4911 C C . THR A 1 653 ? -3.275 17.048 -8.157 1.00 60.78 653 THR A C 1
ATOM 4913 O O . THR A 1 653 ? -2.735 18.003 -8.713 1.00 60.78 653 THR A O 1
ATOM 4916 N N . ASP A 1 654 ? -3.578 17.087 -6.864 1.00 59.09 654 ASP A N 1
ATOM 4917 C CA . ASP A 1 654 ? -3.274 18.190 -5.958 1.00 59.09 654 ASP A CA 1
ATOM 4918 C C . ASP A 1 654 ? -2.387 17.778 -4.754 1.00 59.09 654 ASP A C 1
ATOM 4920 O O . ASP A 1 654 ? -2.040 16.623 -4.498 1.00 59.09 654 ASP A O 1
ATOM 4924 N N . TYR A 1 655 ? -1.973 18.758 -3.952 1.00 54.50 655 TYR A N 1
ATOM 4925 C CA . TYR A 1 655 ? -1.247 18.479 -2.713 1.00 54.50 655 TYR A CA 1
ATOM 4926 C C . TYR A 1 655 ? -2.171 17.838 -1.668 1.00 54.50 655 TYR A C 1
ATOM 4928 O O . TYR A 1 655 ? -3.331 18.222 -1.555 1.00 54.50 655 TYR A O 1
ATOM 4936 N N . TYR A 1 656 ? -1.661 16.933 -0.828 1.00 64.88 656 TYR A N 1
ATOM 4937 C CA . TYR A 1 656 ? -2.462 16.150 0.130 1.00 64.88 656 TYR A CA 1
ATOM 4938 C C . TYR A 1 656 ? -3.416 16.983 1.019 1.00 64.88 656 TYR A C 1
ATOM 4940 O O . TYR A 1 656 ? -4.523 16.551 1.331 1.00 64.88 656 TYR A O 1
ATOM 4948 N N . SER A 1 657 ? -3.040 18.216 1.376 1.00 60.09 657 SER A N 1
ATOM 4949 C CA . SER A 1 657 ? -3.879 19.135 2.167 1.00 60.09 657 SER A CA 1
ATOM 4950 C C . SER A 1 657 ? -5.141 19.639 1.455 1.00 60.09 657 SER A C 1
ATOM 4952 O O . SER A 1 657 ? -6.030 20.191 2.099 1.00 60.09 657 SER A O 1
ATOM 4954 N N . THR A 1 658 ? -5.240 19.474 0.138 1.00 77.12 658 THR A N 1
ATOM 4955 C CA . THR A 1 658 ? -6.470 19.750 -0.623 1.00 77.12 658 THR A CA 1
ATOM 4956 C C . THR A 1 658 ? -7.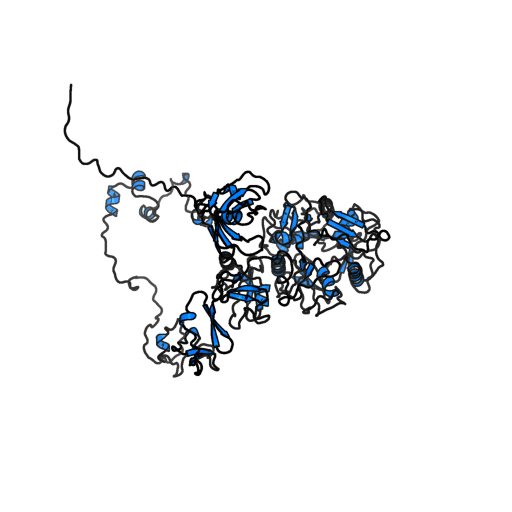471 18.597 -0.523 1.00 77.12 658 THR A C 1
ATOM 4958 O O . THR A 1 658 ? -8.686 18.836 -0.548 1.00 77.12 658 THR A O 1
ATOM 4961 N N . TYR A 1 659 ? -6.943 17.380 -0.352 1.00 82.50 659 TYR A N 1
ATOM 4962 C CA . TYR A 1 659 ? -7.685 16.131 -0.273 1.00 82.50 659 TYR A CA 1
ATOM 4963 C C . TYR A 1 659 ? -8.120 15.803 1.127 1.00 82.50 659 TYR A C 1
ATOM 4965 O O . TYR A 1 659 ? -9.190 15.238 1.265 1.00 82.50 659 TYR A O 1
ATOM 4973 N N . ALA A 1 660 ? -7.327 16.131 2.146 1.00 88.44 660 ALA A N 1
ATOM 4974 C CA . ALA A 1 660 ? -7.634 15.790 3.523 1.00 88.44 660 ALA A CA 1
ATOM 4975 C C . ALA A 1 660 ? -7.624 17.011 4.445 1.00 88.44 660 ALA A C 1
ATOM 4977 O O . ALA A 1 660 ? -6.786 17.905 4.326 1.00 88.44 660 ALA A O 1
ATOM 4978 N N . THR A 1 661 ? -8.555 17.042 5.396 1.00 92.00 661 THR A N 1
ATOM 4979 C CA . THR A 1 661 ? -8.603 18.062 6.445 1.00 92.00 661 THR A CA 1
ATOM 4980 C C . THR A 1 661 ? -9.211 17.504 7.729 1.00 92.00 661 THR A C 1
ATOM 4982 O O . THR A 1 661 ? -9.489 16.310 7.845 1.00 92.00 661 THR A O 1
ATOM 4985 N N . TRP A 1 662 ? -9.401 18.378 8.711 1.00 92.00 662 TRP A N 1
ATOM 4986 C CA . TRP A 1 662 ? -10.045 18.061 9.972 1.00 92.00 662 TRP A CA 1
ATOM 4987 C C . TRP A 1 662 ? -11.503 18.454 10.000 1.00 92.00 662 TRP A C 1
ATOM 4989 O O . TRP A 1 662 ? -11.870 19.560 9.606 1.00 92.00 662 TRP A O 1
ATOM 4999 N N . GLN A 1 663 ? -12.309 17.587 10.601 1.00 92.88 663 GLN A N 1
ATOM 5000 C CA . GLN A 1 663 ? -13.676 17.913 10.950 1.00 92.88 663 GLN A CA 1
ATOM 5001 C C . GLN A 1 663 ? -13.956 17.517 12.395 1.00 92.88 663 GLN A C 1
ATOM 5003 O O . GLN A 1 663 ? -13.650 16.406 12.832 1.00 92.88 663 GLN A O 1
ATOM 5008 N N . THR A 1 664 ? -14.555 18.437 13.151 1.00 92.94 664 THR A N 1
ATOM 5009 C CA . THR A 1 664 ? -15.068 18.127 14.487 1.00 92.94 664 THR A CA 1
ATOM 5010 C C . THR A 1 664 ? -16.125 17.042 14.366 1.00 92.94 664 THR A C 1
ATOM 5012 O O . THR A 1 664 ? -17.052 17.173 13.569 1.00 92.94 664 THR A O 1
ATOM 5015 N N . ILE A 1 665 ? -16.015 15.982 15.161 1.00 89.69 665 ILE A N 1
ATOM 5016 C CA . ILE A 1 665 ? -16.942 14.849 15.066 1.00 89.69 665 ILE A CA 1
ATOM 5017 C C . ILE A 1 665 ? -18.320 15.251 15.607 1.00 89.69 665 ILE A C 1
ATOM 5019 O O . ILE A 1 665 ? -19.359 14.965 15.009 1.00 89.69 665 ILE A O 1
ATOM 5023 N N . LYS A 1 666 ? -18.339 15.970 16.734 1.00 87.69 666 LYS A N 1
ATOM 5024 C CA . LYS A 1 666 ? -19.576 16.395 17.391 1.00 87.69 666 LYS A CA 1
ATOM 5025 C C . LYS A 1 666 ? -20.328 17.431 16.561 1.00 87.69 666 LYS A C 1
ATOM 5027 O O . LYS A 1 666 ? -19.812 18.506 16.276 1.00 87.69 666 LYS A O 1
ATOM 5032 N N . GLY A 1 667 ? -21.604 17.148 16.307 1.00 89.88 667 GLY A N 1
ATOM 5033 C CA . GLY A 1 667 ? -22.522 18.084 15.653 1.00 89.88 667 GLY A CA 1
ATOM 5034 C C . GLY A 1 667 ? -22.305 18.219 14.147 1.00 89.88 667 GLY A C 1
ATOM 5035 O O . GLY A 1 667 ? -23.051 18.956 13.509 1.00 89.88 667 GLY A O 1
ATOM 5036 N N . SER A 1 668 ? -21.339 17.490 13.586 1.00 95.00 668 SER A N 1
ATOM 5037 C CA . SER A 1 668 ? -21.090 17.453 12.151 1.00 95.00 668 SER A CA 1
ATOM 5038 C C . SER A 1 668 ? -21.684 16.195 11.532 1.00 95.00 668 SER A C 1
ATOM 5040 O O . SER A 1 668 ? -21.806 15.147 12.171 1.00 95.00 668 SER A O 1
ATOM 5042 N N . SER A 1 669 ? -22.010 16.297 10.251 1.00 96.81 669 SER A N 1
ATOM 5043 C CA . SER A 1 669 ? -22.404 15.170 9.420 1.00 96.81 669 SER A CA 1
ATOM 5044 C C . SER A 1 669 ? -21.633 15.228 8.115 1.00 96.81 669 SER A C 1
ATOM 5046 O O . SER A 1 669 ? -21.631 16.273 7.466 1.00 96.81 669 SER A O 1
ATOM 5048 N N . SER A 1 670 ? -21.053 14.106 7.714 1.00 97.19 670 SER A N 1
ATOM 5049 C CA . SER A 1 670 ? -20.388 13.949 6.424 1.00 97.19 670 SER A CA 1
ATOM 5050 C C . SER A 1 670 ? -20.845 12.667 5.747 1.00 97.19 670 SER A C 1
ATOM 5052 O O . SER A 1 670 ? -21.212 11.709 6.442 1.00 97.19 670 SER A O 1
ATOM 5054 N N . PRO A 1 671 ? -20.855 12.638 4.403 1.00 97.56 671 PRO A N 1
ATOM 5055 C CA . PRO A 1 671 ? -20.912 11.397 3.644 1.00 97.56 671 PRO A CA 1
ATOM 5056 C C . PRO A 1 671 ? -19.789 10.445 4.059 1.00 97.56 671 PRO A C 1
ATOM 5058 O O . PRO A 1 671 ? -18.829 10.841 4.718 1.00 97.56 671 PRO A O 1
ATOM 5061 N N . TYR A 1 672 ? -19.893 9.181 3.680 1.00 96.94 672 TYR A N 1
ATOM 5062 C CA . TYR A 1 672 ? -18.864 8.185 3.976 1.00 96.94 672 TYR A CA 1
ATOM 5063 C C . TYR A 1 672 ? -18.893 7.061 2.941 1.00 96.94 672 TYR A C 1
ATOM 5065 O O . TYR A 1 672 ? -19.860 6.920 2.191 1.00 96.94 672 TYR A O 1
ATOM 5073 N N . ARG A 1 673 ? -17.842 6.244 2.920 1.00 96.00 673 ARG A N 1
ATOM 5074 C CA . ARG A 1 673 ? -17.809 4.967 2.203 1.00 96.00 673 ARG A CA 1
ATOM 5075 C C . ARG A 1 673 ? -17.423 3.854 3.157 1.00 96.00 673 ARG A C 1
ATOM 5077 O O . ARG A 1 673 ? -16.693 4.082 4.125 1.00 96.00 673 ARG A O 1
ATOM 5084 N N . CYS A 1 674 ? -17.932 2.665 2.864 1.00 96.38 674 CYS A N 1
ATOM 5085 C CA . CYS A 1 674 ? -17.564 1.464 3.591 1.00 96.38 674 CYS A CA 1
ATOM 5086 C C . CYS A 1 674 ? -16.529 0.680 2.795 1.00 96.38 674 CYS A C 1
ATOM 5088 O O . CYS A 1 674 ? -16.669 0.542 1.578 1.00 96.38 674 CYS A O 1
ATOM 5090 N N . VAL A 1 675 ? -15.522 0.160 3.489 1.00 95.81 675 VAL A N 1
ATOM 5091 C CA . VAL A 1 675 ? -14.495 -0.724 2.935 1.00 95.81 675 VAL A CA 1
ATOM 5092 C C . VAL A 1 675 ? -14.599 -2.114 3.531 1.00 95.81 675 VAL A C 1
ATOM 5094 O O . VAL A 1 675 ? -14.989 -2.289 4.685 1.00 95.81 675 VAL A O 1
ATOM 5097 N N . TYR A 1 676 ? -14.237 -3.101 2.726 1.00 95.38 676 TYR A N 1
ATOM 5098 C CA . TYR A 1 676 ? -14.299 -4.512 3.054 1.00 95.38 676 TYR A CA 1
ATOM 5099 C C . TYR A 1 676 ? -12.959 -5.127 2.675 1.00 95.38 676 TYR A C 1
ATOM 5101 O O . TYR A 1 676 ? -12.578 -5.162 1.500 1.00 95.38 676 TYR A O 1
ATOM 5109 N N . TYR A 1 677 ? -12.233 -5.584 3.687 1.00 94.25 677 TYR A N 1
ATOM 5110 C CA . TYR A 1 677 ? -10.912 -6.164 3.507 1.00 94.25 677 TYR A CA 1
ATOM 5111 C C . TYR A 1 677 ? -11.017 -7.626 3.041 1.00 94.25 677 TYR A C 1
ATOM 5113 O O . TYR A 1 677 ? -12.025 -8.294 3.310 1.00 94.25 677 TYR A O 1
ATOM 5121 N N . PRO A 1 678 ? -9.991 -8.150 2.349 1.00 92.50 678 PRO A N 1
ATOM 5122 C CA . PRO A 1 678 ? -9.850 -9.582 2.110 1.00 92.50 678 PRO A CA 1
ATOM 5123 C C . PRO A 1 678 ? -9.905 -10.372 3.425 1.00 92.50 678 PRO A C 1
ATOM 5125 O O . PRO A 1 678 ? -9.489 -9.879 4.475 1.00 92.50 678 PRO A O 1
ATOM 5128 N N . VAL A 1 679 ? -10.413 -11.604 3.378 1.00 92.06 679 VAL A N 1
ATOM 5129 C CA . VAL A 1 679 ? -10.614 -12.432 4.575 1.00 92.06 679 VAL A CA 1
ATOM 5130 C C . VAL A 1 679 ? -9.846 -13.743 4.459 1.00 92.06 679 VAL A C 1
ATOM 5132 O O . VAL A 1 679 ? -9.957 -14.470 3.474 1.00 92.06 679 VAL A O 1
ATOM 5135 N N . ASP A 1 680 ? -9.113 -14.083 5.515 1.00 91.94 680 ASP A N 1
ATOM 5136 C CA . ASP A 1 680 ? -8.529 -15.404 5.704 1.00 91.94 680 ASP A CA 1
ATOM 5137 C C . ASP A 1 680 ? -9.589 -16.389 6.213 1.00 91.94 680 ASP A C 1
ATOM 5139 O O . ASP A 1 680 ? -9.817 -16.534 7.418 1.00 91.94 680 ASP A O 1
ATOM 5143 N N . ALA A 1 681 ? -10.245 -17.099 5.295 1.00 89.94 681 ALA A N 1
ATOM 5144 C CA . ALA A 1 681 ? -11.257 -18.097 5.644 1.00 89.94 681 ALA A CA 1
ATOM 5145 C C . ALA A 1 681 ? -10.708 -19.250 6.513 1.00 89.94 681 ALA A C 1
ATOM 5147 O O . ALA A 1 681 ? -11.479 -19.931 7.195 1.00 89.94 681 ALA A O 1
ATOM 5148 N N . SER A 1 682 ? -9.389 -19.481 6.506 1.00 90.12 682 SER A N 1
ATOM 5149 C CA . SER A 1 682 ? -8.757 -20.539 7.298 1.00 90.12 682 SER A CA 1
ATOM 5150 C C . SER A 1 682 ? -8.593 -20.153 8.771 1.00 90.12 682 SER A C 1
ATOM 5152 O O . SER A 1 682 ? -8.539 -21.034 9.634 1.00 90.12 682 SER A O 1
ATOM 5154 N N . TYR A 1 683 ? -8.582 -18.855 9.090 1.00 90.88 683 TYR A N 1
ATOM 5155 C CA . TYR A 1 683 ? -8.388 -18.372 10.451 1.00 90.88 683 TYR A CA 1
ATOM 5156 C C . TYR A 1 683 ? -9.658 -18.535 11.300 1.00 90.88 683 TYR A C 1
ATOM 5158 O O . TYR A 1 683 ? -10.653 -17.833 11.122 1.00 90.88 683 TYR A O 1
ATOM 5166 N N . GLN A 1 684 ? -9.612 -19.455 12.267 1.00 89.44 684 GLN A N 1
ATOM 5167 C CA . GLN A 1 684 ? -10.737 -19.781 13.159 1.00 89.44 684 GLN A CA 1
ATOM 5168 C C . GLN A 1 684 ? -10.718 -19.014 14.494 1.00 89.44 684 GLN A C 1
ATOM 5170 O O . GLN A 1 684 ? -11.475 -19.342 15.409 1.00 89.44 684 GLN A O 1
ATOM 5175 N N . GLY A 1 685 ? -9.866 -17.994 14.613 1.00 88.31 685 GLY A N 1
ATOM 5176 C CA . GLY A 1 685 ? -9.620 -17.288 15.867 1.00 88.31 685 GLY A CA 1
ATOM 5177 C C . GLY A 1 685 ? -8.464 -17.890 16.663 1.00 88.31 685 GLY A C 1
ATOM 5178 O O . GLY A 1 685 ? -7.906 -18.929 16.294 1.00 88.31 685 GLY A O 1
ATOM 5179 N N . PRO A 1 686 ? -8.049 -17.234 17.753 1.00 88.88 686 PRO A N 1
ATOM 5180 C CA . PRO A 1 686 ? -6.889 -17.672 18.504 1.00 88.88 686 PRO A CA 1
ATOM 5181 C C . PRO A 1 686 ? -7.217 -18.893 19.376 1.00 88.88 686 PRO A C 1
ATOM 5183 O O . PRO A 1 686 ? -8.304 -18.977 19.957 1.00 88.88 686 PRO A O 1
ATOM 5186 N N . PRO A 1 687 ? -6.244 -19.797 19.594 1.00 85.44 687 PRO A N 1
ATOM 5187 C CA . PRO A 1 687 ? -6.409 -20.928 20.509 1.00 85.44 687 PRO A CA 1
ATOM 5188 C C . PRO A 1 687 ? -6.745 -20.521 21.953 1.00 85.44 687 PRO A C 1
ATOM 5190 O O . PRO A 1 687 ? -7.259 -21.334 22.718 1.00 85.44 687 PRO A O 1
ATOM 5193 N N . SER A 1 688 ? -6.453 -19.273 22.344 1.00 82.81 688 SER A N 1
ATOM 5194 C CA . SER A 1 688 ? -6.769 -18.737 23.671 1.00 82.81 688 SER A CA 1
ATOM 5195 C C . SER A 1 688 ? -8.266 -18.520 23.909 1.00 82.81 688 SER A C 1
ATOM 5197 O O . SER A 1 688 ? -8.676 -18.472 25.069 1.00 82.81 688 SER A O 1
ATOM 5199 N N . CYS A 1 689 ? -9.084 -18.424 22.853 1.00 85.00 689 CYS A N 1
ATOM 5200 C CA . CYS A 1 689 ? -10.542 -18.365 22.968 1.00 85.00 689 CYS A CA 1
ATOM 5201 C C . CYS A 1 689 ? -11.094 -19.760 23.295 1.00 85.00 689 CYS A C 1
ATOM 5203 O O . CYS A 1 689 ? -11.607 -20.472 22.434 1.00 85.00 689 CYS A O 1
ATOM 5205 N N . THR A 1 690 ? -10.951 -20.177 24.550 1.00 81.50 690 THR A N 1
ATOM 5206 C CA . THR A 1 690 ? -11.441 -21.475 25.037 1.00 81.50 690 THR A CA 1
ATOM 5207 C C . THR A 1 690 ? -12.832 -21.340 25.649 1.00 81.50 690 THR A C 1
ATOM 5209 O O . THR A 1 690 ? -13.278 -20.241 25.966 1.00 81.50 690 THR A O 1
ATOM 5212 N N . THR A 1 691 ? -13.507 -22.458 25.925 1.00 77.56 691 THR A N 1
ATOM 5213 C CA . THR A 1 691 ? -14.777 -22.451 26.676 1.00 77.56 691 THR A CA 1
ATOM 5214 C C . THR A 1 691 ? -14.657 -21.801 28.059 1.00 77.56 691 THR A C 1
ATOM 5216 O O . THR A 1 691 ? -15.643 -21.290 28.578 1.00 77.56 691 THR A O 1
ATOM 5219 N N . ASN A 1 692 ? -13.456 -21.803 28.651 1.00 75.38 692 ASN A N 1
ATOM 5220 C CA . ASN A 1 692 ? -13.187 -21.228 29.972 1.00 75.38 692 ASN A CA 1
ATOM 5221 C C . ASN A 1 692 ? -12.780 -19.746 29.913 1.00 75.38 692 ASN A C 1
ATOM 5223 O O . ASN A 1 692 ? -12.782 -19.071 30.939 1.00 75.38 692 ASN A O 1
ATOM 5227 N N . PHE A 1 693 ? -12.429 -19.244 28.729 1.00 81.44 693 PHE A N 1
ATOM 5228 C CA . PHE A 1 693 ? -12.135 -17.837 28.471 1.00 81.44 693 PHE A CA 1
ATOM 5229 C C . PHE A 1 693 ? -12.721 -17.460 27.100 1.00 81.44 693 PHE A C 1
ATOM 5231 O O . PHE A 1 693 ? -11.975 -17.300 26.129 1.00 81.44 693 PHE A O 1
ATOM 5238 N N . PRO A 1 694 ? -14.064 -17.430 26.978 1.00 87.75 694 PRO A N 1
ATOM 5239 C CA . PRO A 1 694 ? -14.710 -17.251 25.689 1.00 87.75 694 PRO A CA 1
ATOM 5240 C C . PRO A 1 694 ? -14.491 -15.820 25.209 1.00 87.75 694 PRO A C 1
ATOM 5242 O O . PRO A 1 694 ? -14.903 -14.870 25.868 1.00 87.75 694 PRO A O 1
ATOM 5245 N N . CYS A 1 695 ? -13.852 -15.662 24.055 1.00 92.75 695 CYS A N 1
ATOM 5246 C CA . CYS A 1 695 ? -13.777 -14.364 23.400 1.00 92.75 695 CYS A CA 1
ATOM 5247 C C . CYS A 1 695 ? -15.157 -13.918 22.925 1.00 92.75 695 CYS A C 1
ATOM 5249 O O . CYS A 1 695 ? -16.004 -14.739 22.565 1.00 92.75 695 CYS A O 1
ATOM 5251 N N . VAL A 1 696 ? -15.357 -12.606 22.861 1.00 92.75 696 VAL A N 1
ATOM 5252 C CA . VAL A 1 696 ? -16.509 -12.028 22.173 1.00 92.75 696 VAL A CA 1
ATOM 5253 C C . VAL A 1 696 ? -16.224 -12.116 20.681 1.00 92.75 696 VAL A C 1
ATOM 5255 O O . VAL A 1 696 ? -15.325 -11.446 20.181 1.00 92.75 696 VAL A O 1
ATOM 5258 N N . VAL A 1 697 ? -16.947 -12.994 19.988 1.00 92.88 697 VAL A N 1
ATOM 5259 C CA . VAL A 1 697 ? -16.811 -13.186 18.542 1.00 92.88 697 VAL A CA 1
ATOM 5260 C C . VAL A 1 697 ? -17.874 -12.361 17.847 1.00 92.88 697 VAL A C 1
ATOM 5262 O O . VAL A 1 697 ? -19.061 -12.542 18.115 1.00 92.88 697 VAL A O 1
ATOM 5265 N N . THR A 1 698 ? -17.457 -11.473 16.953 1.00 91.94 698 THR A N 1
ATOM 5266 C CA . THR A 1 698 ? -18.377 -10.724 16.097 1.00 91.94 698 THR A CA 1
ATOM 5267 C C . THR A 1 698 ? -18.120 -11.105 14.652 1.00 91.94 698 THR A C 1
ATOM 5269 O O . THR A 1 698 ? -16.987 -11.043 14.188 1.00 91.94 698 THR A O 1
ATOM 5272 N N . ALA A 1 699 ? -19.167 -11.559 13.967 1.00 91.38 699 ALA A N 1
ATOM 5273 C CA . ALA A 1 699 ? -19.122 -11.836 12.542 1.00 91.38 699 ALA A CA 1
ATOM 5274 C C . ALA A 1 699 ? -19.716 -10.652 11.775 1.00 91.38 699 ALA A C 1
ATOM 5276 O O . ALA A 1 699 ? -20.775 -10.139 12.139 1.00 91.38 699 ALA A O 1
ATOM 5277 N N . LEU A 1 700 ? -19.022 -10.240 10.724 1.00 88.25 700 LEU A N 1
ATOM 5278 C CA . LEU A 1 700 ? -19.316 -9.097 9.880 1.00 88.25 700 LEU A CA 1
ATOM 5279 C C . LEU A 1 700 ? -19.794 -9.592 8.511 1.00 88.25 700 LEU A C 1
ATOM 5281 O O . LEU A 1 700 ? -19.121 -10.376 7.836 1.00 88.25 700 LEU A O 1
ATOM 5285 N N . GLY A 1 701 ? -20.973 -9.116 8.106 1.00 82.19 701 GLY A N 1
ATOM 5286 C CA . GLY A 1 701 ? -21.571 -9.388 6.800 1.00 82.19 701 GLY A CA 1
ATOM 5287 C C . GLY A 1 701 ? -22.344 -10.709 6.705 1.00 82.19 701 GLY A C 1
ATOM 5288 O O . GLY A 1 701 ? -22.335 -11.548 7.602 1.00 82.19 701 GLY A O 1
ATOM 5289 N N . ASN A 1 702 ? -23.033 -10.894 5.576 1.00 80.38 702 ASN A N 1
ATOM 5290 C CA . ASN A 1 702 ? -23.915 -12.044 5.313 1.00 80.38 702 ASN A CA 1
ATOM 5291 C C . ASN A 1 702 ? -23.336 -13.042 4.285 1.00 80.38 702 ASN A C 1
ATOM 5293 O O . ASN A 1 702 ? -24.071 -13.882 3.772 1.00 80.38 702 ASN A O 1
ATOM 5297 N N . GLY A 1 703 ? -22.049 -12.920 3.940 1.00 80.38 703 GLY A N 1
ATOM 5298 C CA . GLY A 1 703 ? -21.384 -13.782 2.954 1.00 80.38 703 GLY A CA 1
ATOM 5299 C C . GLY A 1 703 ? -21.029 -15.181 3.489 1.00 80.38 703 GLY A C 1
ATOM 5300 O O . GLY A 1 703 ? -21.076 -15.398 4.702 1.00 80.38 703 GLY A O 1
ATOM 5301 N N . PRO A 1 704 ? -20.648 -16.130 2.609 1.00 82.31 704 PRO A N 1
ATOM 5302 C CA . PRO A 1 704 ? -20.193 -17.463 3.017 1.00 82.31 704 PRO A CA 1
ATOM 5303 C C . PRO A 1 704 ? -18.888 -17.392 3.820 1.00 82.31 704 PRO A C 1
ATOM 5305 O O . PRO A 1 704 ? -18.744 -18.074 4.838 1.00 82.31 704 PRO A O 1
ATOM 5308 N N . VAL A 1 705 ? -17.965 -16.520 3.402 1.00 85.44 705 VAL A N 1
ATOM 5309 C CA . VAL A 1 705 ? -16.786 -16.130 4.178 1.00 85.44 705 VAL A CA 1
ATOM 5310 C C . VAL A 1 705 ? -17.053 -14.788 4.863 1.00 85.44 705 VAL A C 1
ATOM 5312 O O . VAL A 1 705 ? -16.955 -13.722 4.259 1.00 85.44 705 VAL A O 1
ATOM 5315 N N . GLN A 1 706 ? -17.410 -14.847 6.146 1.00 88.38 706 GLN A N 1
ATOM 5316 C CA . GLN A 1 706 ? -17.597 -13.657 6.979 1.00 88.38 706 GLN A CA 1
ATOM 5317 C C . GLN A 1 706 ? -16.258 -13.156 7.515 1.00 88.38 706 GLN A C 1
ATOM 5319 O O . GLN A 1 706 ? -15.430 -13.947 7.989 1.00 88.38 706 GLN A O 1
ATOM 5324 N N . SER A 1 707 ? -16.095 -11.835 7.523 1.00 91.00 707 SER A N 1
ATOM 5325 C CA . SER A 1 707 ? -15.110 -11.223 8.405 1.00 91.00 707 SER A CA 1
ATOM 5326 C C . SER A 1 707 ? -15.509 -11.532 9.852 1.00 91.00 707 SER A C 1
ATOM 5328 O O . SER A 1 707 ? -16.687 -11.580 10.203 1.00 91.00 707 SER A O 1
ATOM 5330 N N . LYS A 1 708 ? -14.531 -11.859 10.682 1.00 92.94 708 LYS A N 1
ATOM 5331 C CA . LYS A 1 708 ? -14.705 -12.242 12.073 1.00 92.94 708 LYS A CA 1
ATOM 5332 C C . LYS A 1 708 ? -13.625 -11.576 12.889 1.00 92.94 708 LYS A C 1
ATOM 5334 O O . LYS A 1 708 ? -12.434 -11.712 12.604 1.00 92.94 708 LYS A O 1
ATOM 5339 N N . THR A 1 709 ? -14.064 -10.942 13.958 1.00 94.00 709 THR A N 1
ATOM 5340 C CA . THR A 1 709 ? -13.197 -10.414 14.995 1.00 94.00 709 THR A CA 1
ATOM 5341 C C . THR A 1 709 ? -13.466 -11.150 16.299 1.00 94.00 709 THR A C 1
ATOM 5343 O O . THR A 1 709 ? -14.608 -11.440 16.665 1.00 94.00 709 THR A O 1
ATOM 5346 N N . TRP A 1 710 ? -12.395 -11.483 17.009 1.00 94.31 710 TRP A N 1
ATOM 5347 C CA . TRP A 1 710 ? -12.437 -12.008 18.366 1.00 94.31 710 TRP A CA 1
ATOM 5348 C C . TRP A 1 710 ? -11.891 -10.928 19.280 1.00 94.31 710 TRP A C 1
ATOM 5350 O O . TRP A 1 710 ? -10.876 -10.309 18.970 1.00 94.31 710 TRP A O 1
ATOM 5360 N N . PHE A 1 711 ? -12.552 -10.714 20.405 1.00 94.19 711 PHE A N 1
ATOM 5361 C CA . PHE A 1 711 ? -12.183 -9.690 21.370 1.00 94.19 711 PHE A CA 1
ATOM 5362 C C . PHE A 1 711 ? -12.078 -10.305 22.759 1.00 94.19 711 PHE A C 1
ATOM 5364 O O . PHE A 1 711 ? -12.879 -11.180 23.109 1.00 94.19 711 PHE A O 1
ATOM 5371 N N . ASP A 1 712 ? -11.131 -9.844 23.577 1.00 93.56 712 ASP A N 1
ATOM 5372 C CA . ASP A 1 712 ? -11.119 -10.251 24.983 1.00 93.56 712 ASP A CA 1
ATOM 5373 C C . ASP A 1 712 ? -12.463 -9.891 25.658 1.00 93.56 712 ASP A C 1
ATOM 5375 O O . ASP A 1 712 ? -12.950 -8.757 25.540 1.00 93.56 712 ASP A O 1
ATOM 5379 N N . PRO A 1 713 ? -13.069 -10.826 26.412 1.00 89.56 713 PRO A N 1
ATOM 5380 C CA . PRO A 1 713 ? -14.372 -10.605 27.041 1.00 89.56 713 PRO A CA 1
ATOM 5381 C C . PRO A 1 713 ? -14.307 -9.667 28.253 1.00 89.56 713 PRO A C 1
ATOM 5383 O O . PRO A 1 713 ? -15.334 -9.156 28.707 1.00 89.56 713 PRO A O 1
ATOM 5386 N N . VAL A 1 714 ? -13.107 -9.465 28.801 1.00 90.75 714 VAL A N 1
ATOM 5387 C CA . VAL A 1 714 ? -12.825 -8.649 29.982 1.00 90.75 714 VAL A CA 1
ATOM 5388 C C . VAL A 1 714 ? -11.476 -7.962 29.823 1.00 90.75 714 VAL A C 1
ATOM 5390 O O . VAL A 1 714 ? -10.601 -8.443 29.104 1.00 90.75 714 VAL A O 1
ATOM 5393 N N . ASP A 1 715 ? -11.297 -6.853 30.530 1.00 93.56 715 ASP A N 1
ATOM 5394 C CA . ASP A 1 715 ? -10.008 -6.179 30.600 1.00 93.56 715 ASP A CA 1
ATOM 5395 C C . ASP A 1 715 ? -8.942 -7.072 31.237 1.00 93.56 715 ASP A C 1
ATOM 5397 O O . ASP A 1 715 ? -9.154 -7.701 32.279 1.00 93.56 715 ASP A O 1
ATOM 5401 N N . ARG A 1 716 ? -7.750 -7.059 30.648 1.00 94.19 716 ARG A N 1
ATOM 5402 C CA . ARG A 1 716 ? -6.544 -7.628 31.245 1.00 94.19 716 ARG A CA 1
ATOM 5403 C C . ARG A 1 716 ? -5.974 -6.694 32.320 1.00 94.19 716 ARG A C 1
ATOM 5405 O O . ARG A 1 716 ? -6.230 -5.487 32.282 1.00 94.19 716 ARG A O 1
ATOM 5412 N N . PRO A 1 717 ? -5.177 -7.221 33.274 1.00 95.88 717 PRO A N 1
ATOM 5413 C CA . PRO A 1 717 ? -4.571 -6.413 34.329 1.00 95.88 717 PRO A CA 1
ATOM 5414 C C . PRO A 1 717 ? -3.766 -5.222 33.785 1.00 95.88 717 PRO A C 1
ATOM 5416 O O . PRO A 1 717 ? -3.106 -5.372 32.756 1.00 95.88 717 PRO A O 1
ATOM 5419 N N . PRO A 1 718 ? -3.760 -4.063 34.471 1.00 96.25 718 PRO A N 1
ATOM 5420 C CA . PRO A 1 718 ? -3.043 -2.892 33.991 1.00 96.25 718 PRO A CA 1
ATOM 5421 C C . PRO A 1 718 ? -1.536 -3.108 33.829 1.00 96.25 718 PRO A C 1
ATOM 5423 O O . PRO A 1 718 ? -0.863 -3.531 34.768 1.00 96.25 718 PRO A O 1
ATOM 5426 N N . VAL A 1 719 ? -0.999 -2.741 32.667 1.00 95.81 719 VAL A N 1
ATOM 5427 C CA . VAL A 1 719 ? 0.443 -2.754 32.352 1.00 95.81 719 VAL A CA 1
ATOM 5428 C C . VAL A 1 719 ? 0.798 -1.537 31.495 1.00 95.81 719 VAL A C 1
ATOM 5430 O O . VAL A 1 719 ? -0.097 -0.837 31.014 1.00 95.81 719 VAL A O 1
ATOM 5433 N N . ASN A 1 720 ? 2.089 -1.270 31.291 1.00 92.75 720 ASN A N 1
ATOM 5434 C CA . ASN A 1 720 ? 2.513 -0.217 30.369 1.00 92.75 720 ASN A CA 1
ATOM 5435 C C . ASN A 1 720 ? 2.221 -0.596 28.909 1.00 92.75 720 ASN A C 1
ATOM 5437 O O . ASN A 1 720 ? 2.098 -1.777 28.577 1.00 92.75 720 ASN A O 1
ATOM 5441 N N . TYR A 1 721 ? 2.135 0.410 28.039 1.00 90.38 721 TYR A N 1
ATOM 5442 C CA . TYR A 1 721 ? 1.729 0.247 26.640 1.00 90.38 721 TYR A CA 1
ATOM 5443 C C . TYR A 1 721 ? 2.516 -0.848 25.894 1.00 90.38 721 TYR A C 1
ATOM 5445 O O . TYR A 1 721 ? 1.928 -1.748 25.299 1.00 90.38 721 TYR A O 1
ATOM 5453 N N . ILE A 1 722 ? 3.849 -0.845 25.999 1.00 85.75 722 ILE A N 1
ATOM 5454 C CA . ILE A 1 722 ? 4.709 -1.830 25.318 1.00 85.75 722 ILE A CA 1
ATOM 5455 C C . ILE A 1 722 ? 4.470 -3.248 25.837 1.00 85.75 722 ILE A C 1
ATOM 5457 O O . ILE A 1 722 ? 4.458 -4.204 25.062 1.00 85.75 722 ILE A O 1
ATOM 5461 N N . THR A 1 723 ? 4.242 -3.401 27.140 1.00 90.81 723 THR A N 1
ATOM 5462 C CA . THR A 1 723 ? 3.894 -4.699 27.728 1.00 90.81 723 THR A CA 1
ATOM 5463 C C . THR A 1 723 ? 2.529 -5.173 27.235 1.00 90.81 723 THR A C 1
ATOM 5465 O O . THR A 1 723 ? 2.369 -6.363 26.968 1.00 90.81 723 THR A O 1
ATOM 5468 N N . ALA A 1 724 ? 1.566 -4.265 27.058 1.00 92.56 724 ALA A N 1
ATOM 5469 C CA . ALA A 1 724 ? 0.251 -4.586 26.512 1.00 92.56 724 ALA A CA 1
ATOM 5470 C C . ALA A 1 724 ? 0.346 -5.068 25.051 1.00 92.56 724 ALA A C 1
ATOM 5472 O O . ALA A 1 724 ? -0.146 -6.156 24.748 1.00 92.56 724 ALA A O 1
ATOM 5473 N N . VAL A 1 725 ? 1.077 -4.346 24.184 1.00 89.12 725 VAL A N 1
ATOM 5474 C CA . VAL A 1 725 ? 1.370 -4.761 22.792 1.00 89.12 725 VAL A CA 1
ATOM 5475 C C . VAL A 1 725 ? 2.015 -6.148 22.763 1.00 89.12 725 VAL A C 1
ATOM 5477 O O . VAL A 1 725 ? 1.501 -7.063 22.118 1.00 89.12 725 VAL A O 1
ATOM 5480 N N . LYS A 1 726 ? 3.104 -6.344 23.522 1.00 88.12 726 LYS A N 1
ATOM 5481 C CA . LYS A 1 726 ? 3.819 -7.630 23.592 1.00 88.12 726 LYS A CA 1
ATOM 5482 C C . LYS A 1 726 ? 2.930 -8.764 24.102 1.00 88.12 726 LYS A C 1
ATOM 5484 O O . LYS A 1 726 ? 3.058 -9.892 23.632 1.00 88.12 726 LYS A O 1
ATOM 5489 N N . THR A 1 727 ? 2.027 -8.478 25.039 1.00 91.81 727 THR A N 1
ATOM 5490 C CA . THR A 1 727 ? 1.122 -9.491 25.592 1.00 91.81 727 THR A CA 1
ATOM 5491 C C . THR A 1 727 ? 0.027 -9.880 24.608 1.00 91.81 727 THR A C 1
ATOM 5493 O O . THR A 1 727 ? -0.247 -11.066 24.469 1.00 91.81 727 THR A O 1
ATOM 5496 N N . CYS A 1 728 ? -0.585 -8.930 23.897 1.00 92.00 728 CYS A N 1
ATOM 5497 C CA . CYS A 1 728 ? -1.565 -9.279 22.865 1.00 92.00 728 CYS A CA 1
ATOM 5498 C C . CYS A 1 728 ? -0.935 -10.059 21.721 1.00 92.00 728 CYS A C 1
ATOM 5500 O O . CYS A 1 728 ? -1.473 -11.071 21.274 1.00 92.00 728 CYS A O 1
ATOM 5502 N N . LYS A 1 729 ? 0.272 -9.666 21.338 1.00 88.31 729 LYS A N 1
ATOM 5503 C CA . LYS A 1 729 ? 1.047 -10.364 20.327 1.00 88.31 729 LYS A CA 1
ATOM 5504 C C . LYS A 1 729 ? 1.421 -11.792 20.721 1.00 88.31 729 LYS A C 1
ATOM 5506 O O . LYS A 1 729 ? 1.322 -12.696 19.894 1.00 88.31 729 LYS A O 1
ATOM 5511 N N . SER A 1 730 ? 1.810 -12.032 21.976 1.00 88.38 730 SER A N 1
ATOM 5512 C CA . SER A 1 730 ? 2.191 -13.376 22.439 1.00 88.38 730 SER A CA 1
ATOM 5513 C C . SER A 1 730 ? 1.031 -14.378 22.422 1.00 88.38 730 SER A C 1
ATOM 5515 O O . SER A 1 730 ? 1.265 -15.582 22.343 1.00 88.38 730 SER A O 1
ATOM 5517 N N . VAL A 1 731 ? -0.215 -13.891 22.426 1.00 90.06 731 VAL A N 1
ATOM 5518 C CA . VAL A 1 731 ? -1.434 -14.695 22.241 1.00 90.06 731 VAL A CA 1
ATOM 5519 C C . VAL A 1 731 ? -1.969 -14.649 20.801 1.00 90.06 731 VAL A C 1
ATOM 5521 O O . VAL A 1 731 ? -3.099 -15.057 20.540 1.00 90.06 731 VAL A O 1
ATOM 5524 N N . GLY A 1 732 ? -1.164 -14.164 19.852 1.00 88.38 732 GLY A N 1
ATOM 5525 C CA . GLY A 1 732 ? -1.488 -14.122 18.427 1.00 88.38 732 GLY A CA 1
ATOM 5526 C C . GLY A 1 732 ? -2.494 -13.043 18.029 1.00 88.38 732 GLY A C 1
ATOM 5527 O O . GLY A 1 732 ? -3.104 -13.190 16.976 1.00 88.38 732 GLY A O 1
ATOM 5528 N N . GLY A 1 733 ? -2.691 -12.011 18.853 1.00 91.56 733 GLY A N 1
ATOM 5529 C CA . GLY A 1 733 ? -3.570 -10.867 18.583 1.00 91.56 733 GLY A CA 1
ATOM 5530 C C . GLY A 1 733 ? -2.805 -9.548 18.586 1.00 91.56 733 GLY A C 1
ATOM 5531 O O . GLY A 1 733 ? -1.577 -9.534 18.546 1.00 91.56 733 GLY A O 1
ATOM 5532 N N . ARG A 1 734 ? -3.526 -8.431 18.676 1.00 92.94 734 ARG A N 1
ATOM 5533 C CA . ARG A 1 734 ? -2.956 -7.077 18.768 1.00 92.94 734 ARG A CA 1
ATOM 5534 C C . ARG A 1 734 ? -3.755 -6.181 19.704 1.00 92.94 734 ARG A C 1
ATOM 5536 O O . ARG A 1 734 ? -4.826 -6.577 20.166 1.00 92.94 734 ARG A O 1
ATOM 5543 N N . LEU A 1 735 ? -3.220 -4.999 20.015 1.00 93.75 735 LEU A N 1
ATOM 5544 C CA . LEU A 1 735 ? -4.022 -3.964 20.665 1.00 93.75 735 LEU A CA 1
ATOM 5545 C C . LEU A 1 735 ? -5.096 -3.466 19.678 1.00 93.75 7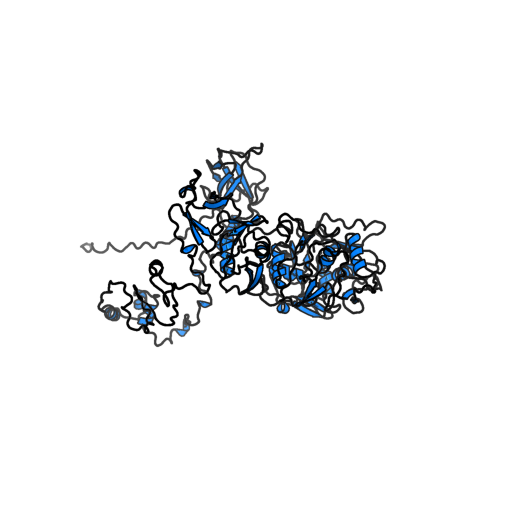35 LEU A C 1
ATOM 5547 O O . LEU A 1 735 ? -4.755 -3.223 18.522 1.00 93.75 735 LEU A O 1
ATOM 5551 N N . PRO A 1 736 ? -6.364 -3.333 20.100 1.00 94.19 736 PRO A N 1
ATOM 5552 C CA . PRO A 1 736 ? -7.416 -2.784 19.258 1.00 94.19 736 PRO A CA 1
ATOM 5553 C C . PRO A 1 736 ? -7.222 -1.288 19.012 1.00 94.19 736 PRO A C 1
ATOM 5555 O O . PRO A 1 736 ? -6.805 -0.558 19.914 1.00 94.19 736 PRO A O 1
ATOM 5558 N N . THR A 1 737 ? -7.599 -0.831 17.822 1.00 91.50 737 THR A N 1
ATOM 5559 C CA . THR A 1 737 ? -7.782 0.597 17.522 1.00 91.50 737 THR A CA 1
ATOM 5560 C C . THR A 1 737 ? -9.001 1.139 18.286 1.00 91.50 737 THR A C 1
ATOM 5562 O O . THR A 1 737 ? -9.888 0.384 18.700 1.00 91.50 737 THR A O 1
ATOM 5565 N N . ALA A 1 738 ? -9.086 2.450 18.484 1.00 88.62 738 ALA A N 1
ATOM 5566 C CA . ALA A 1 738 ? -10.287 3.136 18.947 1.00 88.62 738 ALA A CA 1
ATOM 5567 C C . ALA A 1 738 ? -11.476 2.855 18.013 1.00 88.62 738 ALA A C 1
ATOM 5569 O O . ALA A 1 738 ? -12.589 2.644 18.505 1.00 88.62 738 ALA A O 1
ATOM 5570 N N . ARG A 1 739 ? -11.238 2.736 16.694 1.00 89.12 739 ARG A N 1
ATOM 5571 C CA . ARG A 1 739 ? -12.244 2.268 15.723 1.00 89.12 739 ARG A CA 1
ATOM 5572 C C . ARG A 1 739 ? -12.776 0.879 16.081 1.00 89.12 739 ARG A C 1
ATOM 5574 O O . ARG A 1 739 ? -13.990 0.712 16.169 1.00 89.12 739 ARG A O 1
ATOM 5581 N N . ASP A 1 740 ? -11.896 -0.092 16.337 1.00 92.00 740 ASP A N 1
ATOM 5582 C CA . ASP A 1 740 ? -12.302 -1.458 16.698 1.00 92.00 740 ASP A CA 1
ATOM 5583 C C . ASP A 1 740 ? -13.186 -1.456 17.947 1.00 92.00 740 ASP A C 1
ATOM 5585 O O . ASP A 1 740 ? -14.240 -2.091 17.987 1.00 92.00 740 ASP A O 1
ATOM 5589 N N . TYR A 1 741 ? -12.790 -0.711 18.978 1.00 92.12 741 TYR A N 1
ATOM 5590 C CA . TYR A 1 741 ? -13.606 -0.601 20.177 1.00 92.12 741 TYR A CA 1
ATOM 5591 C C . TYR A 1 741 ? -14.946 0.094 19.924 1.00 92.12 741 TYR A C 1
ATOM 5593 O O . TYR A 1 741 ? -15.957 -0.396 20.414 1.00 92.12 741 TYR A O 1
ATOM 5601 N N . LEU A 1 742 ? -14.986 1.209 19.185 1.00 89.12 742 LEU A N 1
ATOM 5602 C CA . LEU A 1 742 ? -16.234 1.900 18.844 1.00 89.12 742 LEU A CA 1
ATOM 5603 C C . LEU A 1 742 ? -17.220 0.934 18.185 1.00 89.12 742 LEU A C 1
ATOM 5605 O O . LEU A 1 742 ? -18.379 0.838 18.593 1.00 89.12 742 LEU A O 1
ATOM 5609 N N . GLU A 1 743 ? -16.741 0.203 17.187 1.00 89.62 743 GLU A N 1
ATOM 5610 C CA . GLU A 1 743 ? -17.514 -0.793 16.464 1.00 89.62 743 GLU A CA 1
ATOM 5611 C C . GLU A 1 743 ? -18.016 -1.899 17.402 1.00 89.62 743 GLU A C 1
ATOM 5613 O O . GLU A 1 743 ? -19.215 -2.175 17.454 1.00 89.62 743 GLU A O 1
ATOM 5618 N N . HIS A 1 744 ? -17.148 -2.479 18.229 1.00 90.19 744 HIS A N 1
ATOM 5619 C CA . HIS A 1 744 ? -17.528 -3.559 19.137 1.00 90.19 744 HIS A CA 1
ATOM 5620 C C . HIS A 1 744 ? -18.442 -3.114 20.294 1.00 90.19 744 HIS A C 1
ATOM 5622 O O . HIS A 1 744 ? -19.399 -3.817 20.620 1.00 90.19 744 HIS A O 1
ATOM 5628 N N . ILE A 1 745 ? -18.204 -1.951 20.910 1.00 90.69 745 ILE A N 1
ATOM 5629 C CA . ILE A 1 745 ? -19.021 -1.411 22.015 1.00 90.69 745 ILE A CA 1
ATOM 5630 C C . ILE A 1 745 ? -20.454 -1.178 21.546 1.00 90.69 745 ILE A C 1
ATOM 5632 O O . ILE A 1 745 ? -21.406 -1.611 22.203 1.00 90.69 745 ILE A O 1
ATOM 5636 N N . ARG A 1 746 ? -20.616 -0.563 20.371 1.00 88.00 746 ARG A N 1
ATOM 5637 C CA . ARG A 1 746 ? -21.938 -0.313 19.785 1.00 88.00 746 ARG A CA 1
ATOM 5638 C C . ARG A 1 746 ? -22.661 -1.600 19.397 1.00 88.00 746 ARG A C 1
ATOM 5640 O O . ARG A 1 746 ? -23.889 -1.633 19.426 1.00 88.00 746 ARG A O 1
ATOM 5647 N N . ASN A 1 747 ? -21.910 -2.663 19.116 1.00 84.50 747 ASN A N 1
ATOM 5648 C CA . ASN A 1 747 ? -22.427 -3.997 18.815 1.00 84.50 747 ASN A CA 1
ATOM 5649 C C . ASN A 1 747 ? -22.451 -4.932 20.037 1.00 84.50 747 ASN A C 1
ATOM 5651 O O . ASN A 1 747 ? -22.502 -6.152 19.901 1.00 84.50 747 ASN A O 1
ATOM 5655 N N . GLY A 1 748 ? -22.483 -4.363 21.245 1.00 85.00 748 GLY A N 1
ATOM 5656 C CA . GLY A 1 748 ? -22.796 -5.110 22.459 1.00 85.00 748 GLY A CA 1
ATOM 5657 C C . GLY A 1 748 ? -21.600 -5.776 23.132 1.00 85.00 748 GLY A C 1
ATOM 5658 O O . GLY A 1 748 ? -21.802 -6.735 23.878 1.00 85.00 748 GLY A O 1
ATOM 5659 N N . LEU A 1 749 ? -20.374 -5.274 22.931 1.00 87.56 749 LEU A N 1
ATOM 5660 C CA . LEU A 1 749 ? -19.220 -5.650 23.753 1.00 87.56 749 LEU A CA 1
ATOM 5661 C C . LEU A 1 749 ? -19.515 -5.341 25.230 1.00 87.56 749 LEU A C 1
ATOM 5663 O O . LEU A 1 749 ? -19.369 -4.216 25.711 1.00 87.56 749 LEU A O 1
ATOM 5667 N N . SER A 1 750 ? -19.975 -6.372 25.937 1.00 73.69 750 SER A N 1
ATOM 5668 C CA . SER A 1 750 ? -20.361 -6.297 27.343 1.00 73.69 750 SER A CA 1
ATOM 5669 C C . SER A 1 750 ? -19.150 -6.064 28.257 1.00 73.69 750 SER A C 1
ATOM 5671 O O . SER A 1 750 ? -17.998 -6.239 27.852 1.00 73.69 750 SER A O 1
ATOM 5673 N N . ASN A 1 751 ? -19.417 -5.709 29.516 1.00 71.00 751 ASN A N 1
ATOM 5674 C CA . ASN A 1 751 ? -18.411 -5.455 30.554 1.00 71.00 751 ASN A CA 1
ATOM 5675 C C . ASN A 1 751 ? -17.518 -4.246 30.269 1.00 71.00 751 ASN A C 1
ATOM 5677 O O . ASN A 1 751 ? -16.293 -4.359 30.300 1.00 71.00 751 ASN A O 1
ATOM 5681 N N . GLY A 1 752 ? -18.125 -3.089 30.004 1.00 68.31 752 GLY A N 1
ATOM 5682 C CA . GLY A 1 752 ? -17.374 -1.847 29.933 1.00 68.31 752 GLY A CA 1
ATOM 5683 C C . GLY A 1 752 ? -16.555 -1.549 31.175 1.00 68.31 752 GLY A C 1
ATOM 5684 O O . GLY A 1 752 ? -16.998 -1.766 32.306 1.00 68.31 752 GLY A O 1
ATOM 5685 N N . SER A 1 753 ? -15.334 -1.086 30.932 1.00 73.56 753 SER A N 1
ATOM 5686 C CA . SER A 1 753 ? -14.427 -0.643 31.972 1.00 73.56 753 SER A CA 1
ATOM 5687 C C . SER A 1 753 ? -14.696 0.811 32.301 1.00 73.56 753 SER A C 1
ATOM 5689 O O . SER A 1 753 ? -14.582 1.688 31.447 1.00 73.56 753 SER A O 1
ATOM 5691 N N . THR A 1 754 ? -14.945 1.101 33.577 1.00 85.50 754 THR A N 1
ATOM 5692 C CA . THR A 1 754 ? -14.874 2.484 34.068 1.00 85.50 754 THR A CA 1
ATOM 5693 C C . THR A 1 754 ? -13.438 3.024 34.030 1.00 85.50 754 THR A C 1
ATOM 5695 O O . THR A 1 754 ? -13.220 4.216 34.257 1.00 85.50 754 THR A O 1
ATOM 5698 N N . ASN A 1 755 ? -12.450 2.153 33.779 1.00 91.94 755 ASN A N 1
ATOM 5699 C CA . ASN A 1 755 ? -11.058 2.521 33.586 1.00 91.94 755 ASN A CA 1
ATOM 5700 C C . ASN A 1 755 ? -10.776 2.800 32.111 1.00 91.94 755 ASN A C 1
ATOM 5702 O O . ASN A 1 755 ? -11.344 2.193 31.212 1.00 91.94 755 ASN A O 1
ATOM 5706 N N . TRP A 1 756 ? -9.825 3.693 31.884 1.00 94.06 756 TRP A N 1
ATOM 5707 C CA . TRP A 1 756 ? -9.249 3.926 30.567 1.00 94.06 756 TRP A CA 1
ATOM 5708 C C . TRP A 1 756 ? -8.440 2.711 30.120 1.00 94.06 756 TRP A C 1
ATOM 5710 O O . TRP A 1 756 ? -7.521 2.327 30.843 1.00 94.06 756 TRP A O 1
ATOM 5720 N N . VAL A 1 757 ? -8.741 2.153 28.952 1.00 95.12 757 VAL A N 1
ATOM 5721 C CA . VAL A 1 757 ? -8.029 1.012 28.369 1.00 95.12 757 VAL A CA 1
ATOM 5722 C C . VAL A 1 757 ? -7.117 1.446 27.228 1.00 95.12 757 VAL A C 1
ATOM 5724 O O . VAL A 1 757 ? -7.409 2.419 26.533 1.00 95.12 757 VAL A O 1
ATOM 5727 N N . TRP A 1 758 ? -6.011 0.727 27.032 1.00 95.56 758 TRP A N 1
ATOM 5728 C CA . TRP A 1 758 ? -5.124 0.964 25.892 1.00 95.56 758 TRP A CA 1
ATOM 5729 C C . TRP A 1 758 ? -5.829 0.696 24.555 1.00 95.56 758 TRP A C 1
ATOM 5731 O O . TRP A 1 758 ? -6.477 -0.344 24.392 1.00 95.56 758 TRP A O 1
ATOM 5741 N N . THR A 1 759 ? -5.631 1.613 23.604 1.00 93.44 759 THR A N 1
ATOM 5742 C CA . THR A 1 759 ? -5.828 1.390 22.164 1.00 93.44 759 THR A CA 1
ATOM 5743 C C . THR A 1 759 ? -4.481 1.484 21.442 1.00 93.44 759 THR A C 1
ATOM 5745 O O . THR A 1 759 ? -3.490 1.879 22.060 1.00 93.44 759 THR A O 1
ATOM 5748 N N . SER A 1 760 ? -4.422 1.118 20.162 1.00 90.56 760 SER A N 1
ATOM 5749 C CA . SER A 1 760 ? -3.234 1.308 19.318 1.00 90.56 760 SER A CA 1
ATOM 5750 C C . SER A 1 760 ? -3.137 2.681 18.643 1.00 90.56 760 SER A C 1
ATOM 5752 O O . SER A 1 760 ? -2.078 2.995 18.096 1.00 90.56 760 SER A O 1
ATOM 5754 N N . ASP A 1 761 ? -4.206 3.483 18.663 1.00 86.12 761 ASP A N 1
ATOM 5755 C CA . ASP A 1 761 ? -4.285 4.713 17.871 1.00 86.12 761 ASP A CA 1
ATOM 5756 C C . ASP A 1 761 ? -3.435 5.820 18.482 1.00 86.12 761 ASP A C 1
ATOM 5758 O O . ASP A 1 761 ? -3.513 6.137 19.671 1.00 86.12 761 ASP A O 1
ATOM 5762 N N . GLN A 1 762 ? -2.581 6.404 17.653 1.00 82.81 762 GLN A N 1
ATOM 5763 C CA . GLN A 1 762 ? -1.637 7.435 18.054 1.00 82.81 762 GLN A CA 1
ATOM 5764 C C . GLN A 1 762 ? -2.303 8.795 17.991 1.00 82.81 762 GLN A C 1
ATOM 5766 O O . GLN A 1 762 ? -2.950 9.129 17.006 1.00 82.81 762 GLN A O 1
ATOM 5771 N N . VAL A 1 763 ? -2.079 9.613 19.014 1.00 79.50 763 VAL A N 1
ATOM 5772 C CA . VAL A 1 763 ? -2.688 10.943 19.094 1.00 79.50 763 VAL A CA 1
ATOM 5773 C C . VAL A 1 763 ? -1.655 12.008 19.428 1.00 79.50 763 VAL A C 1
ATOM 5775 O O . VAL A 1 763 ? -0.833 11.869 20.338 1.00 79.50 763 VAL A O 1
ATOM 5778 N N . GLY A 1 764 ? -1.754 13.130 18.718 1.00 70.50 764 GLY A N 1
ATOM 5779 C CA . GLY A 1 764 ? -0.941 14.322 18.936 1.00 70.50 764 GLY A CA 1
ATOM 5780 C C . GLY A 1 764 ? 0.463 14.295 18.321 1.00 70.50 764 GLY A C 1
ATOM 5781 O O . GLY A 1 764 ? 1.001 13.266 17.913 1.00 70.50 764 GLY A O 1
ATOM 5782 N N . ASP A 1 765 ? 1.062 15.484 18.284 1.00 66.62 765 ASP A N 1
ATOM 5783 C CA . ASP A 1 765 ? 2.347 15.746 17.641 1.00 66.62 765 ASP A CA 1
ATOM 5784 C C . ASP A 1 765 ? 3.492 15.137 18.471 1.00 66.62 765 ASP A C 1
ATOM 5786 O O . ASP A 1 765 ? 3.912 15.690 19.487 1.00 66.62 765 ASP A O 1
ATOM 5790 N N . GLY A 1 766 ? 4.005 13.976 18.058 1.00 65.56 766 GLY A N 1
ATOM 5791 C CA . GLY A 1 766 ? 5.224 13.387 18.635 1.00 65.56 766 GLY A CA 1
ATOM 5792 C C . GLY A 1 766 ? 5.156 11.901 18.962 1.00 65.56 766 GLY A C 1
ATOM 5793 O O . GLY A 1 766 ? 6.128 11.378 19.502 1.00 65.56 766 GLY A O 1
ATOM 5794 N N . GLY A 1 767 ? 4.031 11.226 18.699 1.00 70.00 767 GLY A N 1
ATOM 5795 C CA . GLY A 1 767 ? 3.897 9.780 18.920 1.00 70.00 767 GLY A CA 1
ATOM 5796 C C . GLY A 1 767 ? 4.095 9.346 20.379 1.00 70.00 767 GLY A C 1
ATOM 5797 O O . GLY A 1 767 ? 4.382 8.183 20.644 1.00 70.00 767 GLY A O 1
ATOM 5798 N N . GLN A 1 768 ? 4.001 10.269 21.344 1.00 80.19 768 GLN A N 1
ATOM 5799 C CA . GLN A 1 768 ? 4.171 9.969 22.773 1.00 80.19 768 GLN A CA 1
ATOM 5800 C C . GLN A 1 768 ? 2.871 9.500 23.423 1.00 80.19 768 GLN A C 1
ATOM 5802 O O . GLN A 1 768 ? 2.909 8.770 24.412 1.00 80.19 768 GLN A O 1
ATOM 5807 N N . ASN A 1 769 ? 1.727 9.882 22.855 1.00 86.38 769 ASN A N 1
ATOM 5808 C CA . ASN A 1 769 ? 0.421 9.543 23.393 1.00 86.38 769 ASN A CA 1
ATOM 5809 C C . ASN A 1 769 ? -0.314 8.571 22.473 1.00 86.38 769 ASN A C 1
ATOM 5811 O O . ASN A 1 769 ? -0.194 8.641 21.251 1.00 86.38 769 ASN A O 1
ATOM 5815 N N . VAL A 1 770 ? -1.118 7.710 23.086 1.00 87.75 770 VAL A N 1
ATOM 5816 C CA . VAL A 1 770 ? -2.179 6.962 22.405 1.00 87.75 770 VAL A CA 1
ATOM 5817 C C . VAL A 1 770 ? -3.536 7.418 22.893 1.00 87.75 770 VAL A C 1
ATOM 5819 O O . VAL A 1 770 ? -3.676 7.907 24.022 1.00 87.75 770 VAL A O 1
ATOM 5822 N N . GLU A 1 771 ? -4.537 7.247 22.045 1.00 89.06 771 GLU A N 1
ATOM 5823 C CA . GLU A 1 771 ? -5.919 7.314 22.467 1.00 89.06 771 GLU A CA 1
ATOM 5824 C C . GLU A 1 771 ? -6.187 6.177 23.457 1.00 89.06 771 GLU A C 1
ATOM 5826 O O . GLU A 1 771 ? -5.753 5.033 23.300 1.00 89.06 771 GLU A O 1
ATOM 5831 N N . VAL A 1 772 ? -6.876 6.504 24.537 1.00 92.31 772 VAL A N 1
ATOM 5832 C CA . VAL A 1 772 ? -7.412 5.539 25.486 1.00 92.31 772 VAL A CA 1
ATOM 5833 C C . VAL A 1 772 ? -8.890 5.795 25.615 1.00 92.31 772 VAL A C 1
ATOM 5835 O O . VAL A 1 772 ? -9.333 6.944 25.631 1.00 92.31 772 VAL A O 1
ATOM 5838 N N . ILE A 1 773 ? -9.653 4.726 25.769 1.00 92.62 773 ILE A N 1
ATOM 5839 C CA . ILE A 1 773 ? -11.105 4.822 25.850 1.00 92.62 773 ILE A CA 1
ATOM 5840 C C . ILE A 1 773 ? -11.631 4.208 27.142 1.00 92.62 773 ILE A C 1
ATOM 5842 O O . ILE A 1 773 ? -10.949 3.409 27.779 1.00 92.62 773 ILE A O 1
ATOM 5846 N N . LYS A 1 774 ? -12.844 4.568 27.540 1.00 91.94 774 LYS A N 1
ATOM 5847 C CA . LYS A 1 774 ? -13.589 3.929 28.627 1.00 91.94 774 LYS A CA 1
ATOM 5848 C C . LYS A 1 774 ? -15.079 3.960 28.309 1.00 91.94 774 LYS A C 1
ATOM 5850 O O . LYS A 1 774 ? -15.541 4.878 27.639 1.00 91.94 774 LYS A O 1
ATOM 5855 N N . TRP A 1 775 ? -15.830 2.992 28.817 1.00 90.81 775 TRP A N 1
ATOM 5856 C CA . TRP A 1 775 ? -17.278 2.896 28.611 1.00 90.81 775 TRP A CA 1
ATOM 5857 C C . TRP A 1 775 ? -17.921 2.149 29.779 1.00 90.81 775 TRP A C 1
ATOM 5859 O O . TRP A 1 775 ? -17.270 1.336 30.435 1.00 90.81 775 TRP A O 1
ATOM 5869 N N . ASN A 1 776 ? -19.193 2.405 30.074 1.00 84.19 776 ASN A N 1
ATOM 5870 C CA . ASN A 1 776 ? -19.880 1.759 31.191 1.00 84.19 776 ASN A CA 1
ATOM 5871 C C . ASN A 1 776 ? -20.803 0.644 30.700 1.00 84.19 776 ASN A C 1
ATOM 5873 O O . ASN A 1 776 ? -21.805 0.902 30.045 1.00 84.19 776 ASN A O 1
ATOM 5877 N N . ALA A 1 777 ? -20.543 -0.599 31.107 1.00 79.69 777 ALA A N 1
ATOM 5878 C CA . ALA A 1 777 ? -21.395 -1.735 30.747 1.00 79.69 777 ALA A CA 1
ATOM 5879 C C . ALA A 1 777 ? -21.633 -1.829 29.220 1.00 79.69 777 ALA A C 1
ATOM 5881 O O . ALA A 1 777 ? -20.661 -1.972 28.483 1.00 79.69 777 ALA A O 1
ATOM 5882 N N . ALA A 1 778 ? -22.890 -1.804 28.760 1.00 76.81 778 ALA A N 1
ATOM 5883 C CA . ALA A 1 778 ? -23.252 -1.774 27.345 1.00 76.81 778 ALA A CA 1
ATOM 5884 C C . ALA A 1 778 ? -23.752 -0.372 26.965 1.00 76.81 778 ALA A C 1
ATOM 5886 O O . ALA A 1 778 ? -24.773 0.086 27.480 1.00 76.81 778 ALA A O 1
ATOM 5887 N N . GLU A 1 779 ? -23.058 0.285 26.037 1.00 81.06 779 GLU A N 1
ATOM 5888 C CA . GLU A 1 779 ? -23.388 1.631 25.558 1.00 81.06 779 GLU A CA 1
ATOM 5889 C C . GLU A 1 779 ? -23.645 1.592 24.041 1.00 81.06 779 GLU A C 1
ATOM 5891 O O . GLU A 1 779 ? -22.782 1.963 23.252 1.00 81.06 779 GLU A O 1
ATOM 5896 N N . PRO A 1 780 ? -24.838 1.175 23.575 1.00 74.94 780 PRO A N 1
ATOM 5897 C CA . PRO A 1 780 ? -25.153 1.155 22.138 1.00 74.94 780 PRO A CA 1
ATOM 5898 C C . PRO A 1 780 ? -25.154 2.561 21.507 1.00 74.94 780 PRO A C 1
ATOM 5900 O O . PRO A 1 780 ? -25.055 2.713 20.292 1.00 74.94 780 PRO A O 1
ATOM 5903 N N . ALA A 1 781 ? -25.249 3.601 22.340 1.00 78.69 781 ALA A N 1
ATOM 5904 C CA . ALA A 1 781 ? -25.117 4.999 21.949 1.00 78.69 781 ALA A CA 1
ATOM 5905 C C . ALA A 1 781 ? -23.675 5.533 22.062 1.00 78.69 781 ALA A C 1
ATOM 5907 O O . ALA A 1 781 ? -23.486 6.734 21.893 1.00 78.69 781 ALA A O 1
ATOM 5908 N N . PHE A 1 782 ? -22.678 4.680 22.338 1.00 81.38 782 PHE A N 1
ATOM 5909 C CA . PHE A 1 782 ? -21.270 5.072 22.420 1.00 81.38 782 PHE A CA 1
ATOM 5910 C C . PHE A 1 782 ? -20.854 5.720 21.106 1.00 81.38 782 PHE A C 1
ATOM 5912 O O . PHE A 1 782 ? -20.862 5.069 20.064 1.00 81.38 782 PHE A O 1
ATOM 5919 N N . ASP A 1 783 ? -20.568 7.015 21.122 1.00 76.75 783 ASP A N 1
ATOM 5920 C CA . ASP A 1 783 ? -20.179 7.751 19.920 1.00 76.75 783 ASP A CA 1
ATOM 5921 C C . ASP A 1 783 ? -18.657 7.886 19.785 1.00 76.75 783 ASP A C 1
ATOM 5923 O O . ASP A 1 783 ? -18.187 8.420 18.784 1.00 76.75 783 ASP A O 1
ATOM 5927 N N . GLY A 1 784 ? -17.898 7.370 20.763 1.00 67.31 784 GLY A N 1
ATOM 5928 C CA . GLY A 1 784 ? -16.436 7.443 20.815 1.00 67.31 784 GLY A CA 1
ATOM 5929 C C . GLY A 1 784 ? -15.895 8.865 20.950 1.00 67.31 784 GLY A C 1
ATOM 5930 O O . GLY A 1 784 ? -14.688 9.056 20.991 1.00 67.31 784 GLY A O 1
ATOM 5931 N N . THR A 1 785 ? -16.768 9.867 21.030 1.00 66.88 785 THR A N 1
ATOM 5932 C CA . THR A 1 785 ? -16.373 11.263 21.158 1.00 66.88 785 THR A CA 1
ATOM 5933 C C . THR A 1 785 ? -16.409 11.676 22.623 1.00 66.88 785 THR A C 1
ATOM 5935 O O . THR A 1 785 ? -17.022 11.005 23.444 1.00 66.88 785 THR A O 1
ATOM 5938 N N . TYR A 1 786 ? -15.761 12.789 22.971 1.00 64.56 786 TYR A N 1
ATOM 5939 C CA . TYR A 1 786 ? -15.654 13.372 24.324 1.00 64.56 786 TYR A CA 1
ATOM 5940 C C . TYR A 1 786 ? -14.560 12.813 25.233 1.00 64.56 786 TYR A C 1
ATOM 5942 O O . TYR A 1 786 ? -14.414 11.611 25.407 1.00 64.56 786 TYR A O 1
ATOM 5950 N N . SER A 1 787 ? -13.987 13.727 26.028 1.00 68.44 787 SER A N 1
ATOM 5951 C CA . SER A 1 787 ? -13.149 13.451 27.210 1.00 68.44 787 SER A CA 1
ATOM 5952 C C . SER A 1 787 ? -13.789 12.521 28.253 1.00 68.44 787 SER A C 1
ATOM 5954 O O . SER A 1 787 ? -13.122 12.058 29.180 1.00 68.44 787 SER A O 1
ATOM 5956 N N . THR A 1 788 ? -15.097 12.268 28.138 1.00 79.88 788 THR A N 1
ATOM 5957 C CA . THR A 1 788 ? -15.818 11.326 29.000 1.00 79.88 788 THR A CA 1
ATOM 5958 C C . THR A 1 788 ? -15.619 9.878 28.561 1.00 79.88 788 THR A C 1
ATOM 5960 O O . THR A 1 788 ? -15.636 9.013 29.428 1.00 79.88 788 THR A O 1
ATOM 5963 N N . TYR A 1 789 ? -15.379 9.615 27.276 1.00 83.38 789 TYR A N 1
ATOM 5964 C CA . TYR A 1 789 ? -15.282 8.265 26.709 1.00 83.38 789 TYR A CA 1
ATOM 5965 C C . TYR A 1 789 ? -13.941 7.979 26.041 1.00 83.38 789 TYR A C 1
ATOM 5967 O O . TYR A 1 789 ? -13.521 6.829 26.015 1.00 83.38 789 TYR A O 1
ATOM 5975 N N . ALA A 1 790 ? -13.246 9.012 25.570 1.00 84.94 790 ALA A N 1
ATOM 5976 C CA . ALA A 1 790 ? -11.935 8.941 24.945 1.00 84.94 790 ALA A CA 1
ATOM 5977 C C . ALA A 1 790 ? -11.034 10.068 25.475 1.00 84.94 790 ALA A C 1
ATOM 5979 O O . ALA A 1 790 ? -11.487 11.182 25.732 1.00 84.94 790 ALA A O 1
ATOM 5980 N N . THR A 1 791 ? -9.755 9.792 25.696 1.00 89.25 791 THR A N 1
ATOM 5981 C CA . THR A 1 791 ? -8.748 10.806 26.036 1.00 89.25 791 THR A CA 1
ATOM 5982 C C . THR A 1 791 ? -7.377 10.346 25.565 1.00 89.25 791 THR A C 1
ATOM 5984 O O . THR A 1 791 ? -7.203 9.211 25.138 1.00 89.25 791 THR A O 1
ATOM 5987 N N . ASN A 1 792 ? -6.376 11.206 25.690 1.00 89.69 792 ASN A N 1
ATOM 5988 C CA . ASN A 1 792 ? -5.003 10.861 25.361 1.00 89.69 792 ASN A CA 1
ATOM 5989 C C . ASN A 1 792 ? -4.295 10.346 26.619 1.00 89.69 792 ASN A C 1
ATOM 5991 O O . ASN A 1 792 ? -4.496 10.863 27.724 1.00 89.69 792 ASN A O 1
ATOM 5995 N N . SER A 1 793 ? -3.438 9.344 26.462 1.00 89.31 793 SER A N 1
ATOM 5996 C CA . SER A 1 793 ? -2.590 8.837 27.534 1.00 89.31 793 SER A CA 1
ATOM 5997 C C . SER A 1 793 ? -1.158 8.679 27.052 1.00 89.31 793 SER A C 1
ATOM 5999 O O . SER A 1 793 ? -0.910 8.086 26.007 1.00 89.31 793 SER A O 1
ATOM 6001 N N . ASP A 1 794 ? -0.222 9.159 27.867 1.00 87.69 794 ASP A N 1
ATOM 6002 C CA . ASP A 1 794 ? 1.211 9.001 27.639 1.00 87.69 794 ASP A CA 1
ATOM 6003 C C . ASP A 1 794 ? 1.610 7.518 27.685 1.00 87.69 794 ASP A C 1
ATOM 6005 O O . ASP A 1 794 ? 1.189 6.782 28.586 1.00 87.69 794 ASP A O 1
ATOM 6009 N N . LYS A 1 795 ? 2.422 7.091 26.712 1.00 83.19 795 LYS A N 1
ATOM 6010 C CA . LYS A 1 795 ? 2.951 5.722 26.583 1.00 83.19 795 LYS A CA 1
ATOM 6011 C C . LYS A 1 795 ? 4.149 5.431 27.490 1.00 83.19 795 LYS A C 1
ATOM 6013 O O . LYS A 1 795 ? 4.731 4.346 27.412 1.00 83.19 795 LYS A O 1
ATOM 6018 N N . GLY A 1 796 ? 4.553 6.385 28.322 1.00 78.94 796 GLY A N 1
ATOM 6019 C CA . GLY A 1 796 ? 5.695 6.277 29.210 1.00 78.94 796 GLY A CA 1
ATOM 6020 C C . GLY A 1 796 ? 5.619 5.056 30.121 1.00 78.94 796 GLY A C 1
ATOM 6021 O O . GLY A 1 796 ? 4.551 4.576 30.504 1.00 78.94 796 GLY A O 1
ATOM 6022 N N . ALA A 1 797 ? 6.796 4.555 30.498 1.00 76.69 797 ALA A N 1
ATOM 6023 C CA . ALA A 1 797 ? 6.948 3.288 31.213 1.00 76.69 797 ALA A CA 1
ATOM 6024 C C . ALA A 1 797 ? 6.230 3.228 32.578 1.00 76.69 797 ALA A C 1
ATOM 6026 O O . ALA A 1 797 ? 6.037 2.136 33.110 1.00 76.69 797 ALA A O 1
ATOM 6027 N N . THR A 1 798 ? 5.847 4.375 33.150 1.00 85.50 798 THR A N 1
ATOM 6028 C CA . THR A 1 798 ? 5.158 4.477 34.446 1.00 85.50 798 THR A CA 1
ATOM 6029 C C . THR A 1 798 ? 3.635 4.462 34.341 1.00 85.50 798 THR A C 1
ATOM 6031 O O . THR A 1 798 ? 2.961 4.294 35.357 1.00 85.50 798 THR A O 1
ATOM 6034 N N . THR A 1 799 ? 3.074 4.657 33.147 1.00 91.56 799 THR A N 1
ATOM 6035 C CA . THR A 1 799 ? 1.624 4.678 32.953 1.00 91.56 799 THR A CA 1
ATOM 6036 C C . THR A 1 799 ? 1.136 3.256 32.724 1.00 91.56 799 THR A C 1
ATOM 6038 O O . THR A 1 799 ? 1.458 2.648 31.709 1.00 91.56 799 THR A O 1
ATOM 6041 N N . ASN A 1 800 ? 0.337 2.728 33.652 1.00 94.81 800 ASN A N 1
ATOM 6042 C CA . ASN A 1 800 ? -0.296 1.419 33.511 1.00 94.81 800 ASN A CA 1
ATOM 6043 C C . ASN A 1 800 ? -1.792 1.589 33.251 1.00 94.81 800 ASN A C 1
ATOM 6045 O O . ASN A 1 800 ? -2.483 2.275 34.007 1.00 94.81 800 ASN A O 1
ATOM 6049 N N . ARG A 1 801 ? -2.302 0.929 32.214 1.00 95.50 801 ARG A N 1
ATOM 6050 C CA . ARG A 1 801 ? -3.737 0.868 31.913 1.00 95.50 801 ARG A CA 1
ATOM 6051 C C . ARG A 1 801 ? -4.138 -0.581 31.657 1.00 95.50 801 ARG A C 1
ATOM 6053 O O . ARG A 1 801 ? -3.311 -1.347 31.150 1.00 95.50 801 ARG A O 1
ATOM 6060 N N . PRO A 1 802 ? -5.373 -0.975 32.009 1.00 95.94 802 PRO A N 1
ATOM 6061 C CA . PRO A 1 802 ? -5.958 -2.193 31.475 1.00 95.94 802 PRO A CA 1
ATOM 6062 C C . PRO A 1 802 ? -5.961 -2.167 29.943 1.00 95.94 802 PRO A C 1
ATOM 6064 O O . PRO A 1 802 ? -5.815 -1.121 29.311 1.00 95.94 802 PRO A O 1
ATOM 6067 N N . TYR A 1 803 ? -6.108 -3.333 29.337 1.00 96.00 803 TYR A N 1
ATOM 6068 C CA . TYR A 1 803 ? -6.125 -3.477 27.886 1.00 96.00 803 TYR A CA 1
ATOM 6069 C C . TYR A 1 803 ? -6.901 -4.722 27.496 1.00 96.00 803 TYR A C 1
ATOM 6071 O O . TYR A 1 803 ? -7.167 -5.595 28.324 1.00 96.00 803 TYR A O 1
ATOM 6079 N N . ARG A 1 804 ? -7.246 -4.802 26.220 1.00 95.06 804 ARG A N 1
ATOM 6080 C CA . ARG A 1 804 ? -7.804 -5.991 25.591 1.00 95.06 804 ARG A CA 1
ATOM 6081 C C . ARG A 1 804 ? -6.998 -6.296 24.349 1.00 95.06 804 ARG A C 1
ATOM 6083 O O . ARG A 1 804 ? -6.306 -5.427 23.828 1.00 95.06 804 ARG A O 1
ATOM 6090 N N . CYS A 1 805 ? -7.082 -7.533 23.912 1.00 95.06 805 CYS A N 1
ATOM 6091 C CA . CYS A 1 805 ? -6.523 -8.002 22.669 1.00 95.06 805 CYS A CA 1
ATOM 6092 C C . CYS A 1 805 ? -7.657 -8.256 21.683 1.00 95.06 805 CYS A C 1
ATOM 6094 O O . CYS A 1 805 ? -8.733 -8.731 22.063 1.00 95.06 805 CYS A O 1
ATOM 6096 N N . ILE A 1 806 ? -7.393 -7.925 20.424 1.00 94.44 806 ILE A N 1
ATOM 6097 C CA . ILE A 1 806 ? -8.251 -8.246 19.291 1.00 94.44 806 ILE A CA 1
ATOM 6098 C C . ILE A 1 806 ? -7.511 -9.185 18.346 1.00 94.44 806 ILE A C 1
ATOM 6100 O O . ILE A 1 806 ? -6.293 -9.107 18.166 1.00 94.44 806 ILE A O 1
ATOM 6104 N N . TRP A 1 807 ? -8.278 -10.064 17.723 1.00 93.94 807 TRP A N 1
ATOM 6105 C CA . TRP A 1 807 ? -7.856 -10.907 16.622 1.00 93.94 807 TRP A CA 1
ATOM 6106 C C . TRP A 1 807 ? -8.847 -10.717 15.485 1.00 93.94 807 TRP A C 1
ATOM 6108 O O . TRP A 1 807 ? -10.041 -10.586 15.737 1.00 93.94 807 TRP A O 1
ATOM 6118 N N . SER A 1 808 ? -8.376 -10.724 14.244 1.00 92.94 808 SER A N 1
ATOM 6119 C CA . SER A 1 808 ? -9.244 -10.613 13.072 1.00 92.94 808 SER A CA 1
ATOM 6120 C C . SER A 1 808 ? -8.775 -11.565 11.983 1.00 92.94 808 SER A C 1
ATOM 6122 O O . SER A 1 808 ? -7.565 -11.719 11.781 1.00 92.94 808 SER A O 1
ATOM 6124 N N . ASN A 1 809 ? -9.719 -12.198 11.284 1.00 93.00 809 ASN A N 1
ATOM 6125 C CA . ASN A 1 809 ? -9.427 -12.915 10.043 1.00 93.00 809 ASN A CA 1
ATOM 6126 C C . ASN A 1 809 ? -9.309 -11.960 8.841 1.00 93.00 809 ASN A C 1
ATOM 6128 O O . ASN A 1 809 ? -8.914 -12.401 7.767 1.00 93.00 809 ASN A O 1
ATOM 6132 N N . GLU A 1 810 ? -9.588 -10.670 9.015 1.00 92.44 810 GLU A N 1
ATOM 6133 C CA . GLU A 1 810 ? -9.387 -9.658 7.981 1.00 92.44 810 GLU A CA 1
ATOM 6134 C C . GLU A 1 810 ? -7.907 -9.422 7.707 1.00 92.44 810 GLU A C 1
ATOM 6136 O O . GLU A 1 810 ? -7.062 -9.469 8.611 1.00 92.44 810 GLU A O 1
ATOM 6141 N N . LEU A 1 811 ? -7.624 -9.152 6.438 1.00 90.56 811 LEU A N 1
ATOM 6142 C CA . LEU A 1 811 ? -6.314 -8.807 5.923 1.00 90.56 811 LEU A CA 1
ATOM 6143 C C . LEU A 1 811 ? -6.264 -7.296 5.672 1.00 90.56 811 LEU A C 1
ATOM 6145 O O . LEU A 1 811 ? -6.491 -6.847 4.550 1.00 90.56 811 LEU A O 1
ATOM 6149 N N . ARG A 1 812 ? -6.094 -6.541 6.760 1.00 84.19 812 ARG A N 1
ATOM 6150 C CA . ARG A 1 812 ? -6.129 -5.074 6.797 1.00 84.19 812 ARG A CA 1
ATOM 6151 C C . ARG A 1 812 ? -4.778 -4.453 6.496 1.00 84.19 812 ARG A C 1
ATOM 6153 O O . ARG A 1 812 ? -3.757 -5.016 6.944 1.00 84.19 812 ARG A O 1
#

pLDDT: mean 78.46, std 19.71, range [25.98, 98.56]